Protein 4PTX (pdb70)

Foldseek 3Di:
DFDDLQFQEAFEDECLWAAACQCHQNFAAWLQQVQLCDPPLAVVSFGSNCWLNCLVCVLVLLVLCLVLPGQAYEYEQAQRLQVVLLDDDGRVVSVVSVVVNLVSCVVSNYAYEYEHDPQGHRVNCVVVVALLDLVSLVSLLVSLLVVCVVCQVRHAHYAHEAALLCNLCCDACCQSFPPRHNNNLSSVSSSLSSLLSRLSNVVSNVVVPGHHFYEHEHEAAQEAFPDPDPLSVQLRVLVNLSRPQQLLCLQFPLDRDPVNQVLCCVPPNDHDDDPCSSVSSHPDGAEYEYAYEAHWYKGAAQPDDSSNIDTDQPVVADDAPVSGGQDLLRLLVVLVCCCVPGDVHEYEHQEYFGWHQWDQDPPFETAPVVRLVSVVSNVVSVVVSVVVPRRYRHYHYPHCWQTQPGSHGSRTGTHCWYFPPVPVRDIGGYVSSVVSSVCSVRSHD/DFDDPQFQAAAEDECLWAAACQCPLQFAHWLQNVQLPDPPQAPPSFGSNCKLNCLPCVLVLLVLVVVLPGQAYEYEQAQRLQVNLLADDGRVVRVVSVVVNLVSCVVSNYAYAYEHDDQGHRVNCVVVVALLDLVSLVSLLVSLLVVCVVCFVSHAHYAHEAALLCNLCCDACVQSFPPRHNNNLSSVSSSLSSLLSLLSNVVSNVVVPGHHFYEHEHEAAQEAFQDPDVQSVQLRVLVNLSRPQQLLCLQQPLDRDPPNQVLCCVVPNDHDDDPCSSVSSHPDGAEYEYAYEAHWYKGAAPDPDSSSIDTDQPPVADDAPVSGHQDLLRLLVVLLVCCPPGHVHEYEHQEYFGWHDWDQDPVQETAPVVRLVSVQSNVVSVVVNVVVPRNYRYYHYPHCWQTQPGNHGSRTTGHCWYFPPVPVRDIGGYVSSVVSSVCSVRVHD

Structure (mmCIF, N/CA/C/O backbone):
data_4PTX
#
_entry.id   4PTX
#
_cell.length_a   89.446
_cell.length_b   97.878
_cell.length_c   109.875
_cell.angle_alpha   90.00
_cell.angle_beta   90.00
_cell.angle_gamma   90.00
#
_symmetry.space_group_name_H-M   'P 21 21 21'
#
loop_
_entity.id
_entity.type
_entity.pdbx_description
1 polymer 'Glycoside hydrolase family 1'
2 non-polymer beta-D-glucopyranose
3 non-polymer 'CACODYLATE ION'
4 water water
#
loop_
_atom_site.group_PDB
_atom_site.id
_atom_site.type_symbol
_atom_site.label_atom_id
_atom_site.label_alt_id
_atom_site.label_comp_id
_atom_site.label_asym_id
_atom_site.label_entity_id
_atom_site.label_seq_id
_atom_site.pdbx_PDB_ins_code
_atom_site.Cartn_x
_atom_site.Cartn_y
_atom_site.Cartn_z
_atom_site.occupancy
_atom_site.B_iso_or_equiv
_atom_site.auth_seq_id
_atom_site.auth_comp_id
_atom_site.auth_asym_id
_atom_site.auth_atom_id
_atom_site.pdbx_PDB_model_num
ATOM 1 N N . ILE A 1 5 ? -14.152 133.352 10.591 1.00 44.70 4 ILE A N 1
ATOM 2 C CA . ILE A 1 5 ? -13.524 132.035 10.647 1.00 41.27 4 ILE A CA 1
ATOM 3 C C . ILE A 1 5 ? -14.134 131.193 11.770 1.00 40.21 4 ILE A C 1
ATOM 4 O O . ILE A 1 5 ? -13.766 131.322 12.942 1.00 41.96 4 ILE A O 1
ATOM 9 N N . ILE A 1 6 ? -15.085 130.342 11.396 1.00 33.29 5 ILE A N 1
ATOM 10 C CA . ILE A 1 6 ? -15.799 129.504 12.351 1.00 29.74 5 ILE A CA 1
ATOM 11 C C . ILE A 1 6 ? -15.851 128.063 11.848 1.00 32.29 5 ILE A C 1
ATOM 12 O O . ILE A 1 6 ? -16.204 127.808 10.696 1.00 35.09 5 ILE A O 1
ATOM 17 N N . PHE A 1 7 ? -15.469 127.127 12.712 1.00 23.16 6 PHE A N 1
ATOM 18 C CA . PHE A 1 7 ? -15.460 125.702 12.379 1.00 23.32 6 PHE A CA 1
ATOM 19 C C . PHE A 1 7 ? -16.760 125.040 12.819 1.00 26.01 6 PHE A C 1
ATOM 20 O O . PHE A 1 7 ? -17.435 125.552 13.699 1.00 22.33 6 PHE A O 1
ATOM 28 N N . PRO A 1 8 ? -17.113 123.899 12.208 1.00 24.83 7 PRO A N 1
ATOM 29 C CA . PRO A 1 8 ? -18.278 123.120 12.648 1.00 32.16 7 PRO A CA 1
ATOM 30 C C . PRO A 1 8 ? -18.210 122.824 14.138 1.00 27.84 7 PRO A C 1
ATOM 31 O O . PRO A 1 8 ? -17.123 122.606 14.649 1.00 25.15 7 PRO A O 1
ATOM 35 N N . GLU A 1 9 ? -19.348 122.832 14.824 1.00 32.34 8 GLU A N 1
ATOM 36 C CA . GLU A 1 9 ? -19.365 122.640 16.272 1.00 40.12 8 GLU A CA 1
ATOM 37 C C . GLU A 1 9 ? -18.876 121.241 16.680 1.00 38.58 8 GLU A C 1
ATOM 38 O O . GLU A 1 9 ? -18.385 121.051 17.795 1.00 38.25 8 GLU A O 1
ATOM 44 N N . ASP A 1 10 ? -18.988 120.276 15.769 1.00 39.72 9 ASP A N 1
ATOM 45 C CA . ASP A 1 10 ? -18.517 118.918 16.034 1.00 37.90 9 ASP A CA 1
ATOM 46 C C . ASP A 1 10 ? -17.113 118.648 15.470 1.00 28.43 9 ASP A C 1
ATOM 47 O O . ASP A 1 10 ? -16.679 117.498 15.416 1.00 24.74 9 ASP A O 1
ATOM 52 N N . PHE A 1 11 ? -16.415 119.701 15.043 1.00 22.33 10 PHE A N 1
ATOM 53 C CA . PHE A 1 11 ? -15.045 119.565 14.536 1.00 20.30 10 PHE A CA 1
ATOM 54 C C . PHE A 1 11 ? -14.112 119.038 15.630 1.00 20.46 10 PHE A C 1
ATOM 55 O O . PHE A 1 11 ? -14.164 119.506 16.769 1.00 21.39 10 PHE A O 1
ATOM 63 N N . ILE A 1 12 ? -13.252 118.079 15.289 1.00 13.58 11 ILE A N 1
ATOM 64 C CA . ILE A 1 12 ? -12.486 117.378 16.322 1.00 15.35 11 ILE A CA 1
ATOM 65 C C . ILE A 1 12 ? -11.129 118.030 16.607 1.00 15.81 11 ILE A C 1
ATOM 66 O O . ILE A 1 12 ? -10.098 117.708 15.984 1.00 20.24 11 ILE A O 1
ATOM 71 N N . TRP A 1 13 ? -11.159 118.969 17.548 1.00 16.49 12 TRP A N 1
ATOM 72 C CA . TRP A 1 13 ? -9.976 119.647 18.021 1.00 15.24 12 TRP A CA 1
ATOM 73 C C . TRP A 1 13 ? -9.276 118.747 19.019 1.00 14.61 12 TRP A C 1
ATOM 74 O O . TRP A 1 13 ? -9.893 118.301 19.999 1.00 16.69 12 TRP A O 1
ATOM 85 N N . GLY A 1 14 ? -7.999 118.489 18.794 1.00 15.58 13 GLY A N 1
ATOM 86 C CA . GLY A 1 14 ? -7.269 117.662 19.735 1.00 16.89 13 GLY A CA 1
ATOM 87 C C . GLY A 1 14 ? -5.838 118.075 19.988 1.00 16.35 13 GLY A C 1
ATOM 88 O O . GLY A 1 14 ? -5.382 119.151 19.563 1.00 14.40 13 GLY A O 1
ATOM 89 N N . ALA A 1 15 ? -5.133 117.204 20.706 1.00 12.51 14 ALA A N 1
ATOM 90 C CA . ALA A 1 15 ? -3.701 117.342 20.922 1.00 11.74 14 ALA A CA 1
ATOM 91 C C . ALA A 1 15 ? -3.061 115.960 20.850 1.00 12.96 14 ALA A C 1
ATOM 92 O O . ALA A 1 15 ? -3.720 114.950 21.102 1.00 13.68 14 ALA A O 1
ATOM 94 N N . ALA A 1 16 ? -1.777 115.919 20.503 1.00 11.81 15 ALA A N 1
ATOM 95 C CA . ALA A 1 16 ? -1.092 114.654 20.246 1.00 12.25 15 ALA A CA 1
ATOM 96 C C . ALA A 1 16 ? 0.204 114.522 21.040 1.00 8.61 15 ALA A C 1
ATOM 97 O O . ALA A 1 16 ? 0.865 115.505 21.356 1.00 13.51 15 ALA A O 1
ATOM 99 N N . THR A 1 17 ? 0.540 113.275 21.351 1.00 10.37 16 THR A N 1
ATOM 100 C CA . THR A 1 17 ? 1.795 112.885 21.995 1.00 7.46 16 THR A CA 1
ATOM 101 C C . THR A 1 17 ? 2.225 111.551 21.391 1.00 8.68 16 THR A C 1
ATOM 102 O O . THR A 1 17 ? 1.495 110.997 20.567 1.00 13.39 16 THR A O 1
ATOM 106 N N . SER A 1 18 ? 3.373 111.022 21.824 1.00 10.07 17 SER A N 1
ATOM 107 C CA . SER A 1 18 ? 3.740 109.624 21.547 1.00 8.22 17 SER A CA 1
ATOM 108 C C . SER A 1 18 ? 4.332 108.996 22.805 1.00 15.22 17 SER A C 1
ATOM 109 O O . SER A 1 18 ? 4.777 109.716 23.713 1.00 13.52 17 SER A O 1
ATOM 112 N N . SER A 1 19 ? 4.326 107.662 22.856 1.00 12.59 18 SER A N 1
ATOM 113 C CA . SER A 1 19 ? 4.711 106.916 24.063 1.00 15.11 18 SER A CA 1
ATOM 114 C C . SER A 1 19 ? 6.143 107.197 24.516 1.00 15.45 18 SER A C 1
ATOM 115 O O . SER A 1 19 ? 6.368 107.580 25.664 1.00 13.00 18 SER A O 1
ATOM 118 N N . TYR A 1 20 ? 7.123 107.015 23.636 1.00 11.85 19 TYR A N 1
ATOM 119 C CA . TYR A 1 20 ? 8.503 107.191 24.087 1.00 10.95 19 TYR A CA 1
ATOM 120 C C . TYR A 1 20 ? 8.762 108.637 24.474 1.00 14.96 19 TYR A C 1
ATOM 121 O O . TYR A 1 20 ? 9.621 108.914 25.312 1.00 11.82 19 TYR A O 1
ATOM 130 N N . GLN A 1 21 ? 8.042 109.572 23.860 1.00 13.24 20 GLN A N 1
ATOM 131 C CA . GLN A 1 21 ? 8.364 110.972 24.103 1.00 11.22 20 GLN A CA 1
ATOM 132 C C . GLN A 1 21 ? 7.838 111.496 25.450 1.00 7.16 20 GLN A C 1
ATOM 133 O O . GLN A 1 21 ? 8.374 112.480 25.962 1.00 13.32 20 GLN A O 1
ATOM 139 N N . ILE A 1 22 ? 6.824 110.843 26.027 1.00 9.97 21 ILE A N 1
ATOM 140 C CA . ILE A 1 22 ? 6.247 111.352 27.283 1.00 13.07 21 ILE A CA 1
ATOM 141 C C . ILE A 1 22 ? 6.187 110.378 28.482 1.00 13.67 21 ILE A C 1
ATOM 142 O O . ILE A 1 22 ? 6.126 110.833 29.633 1.00 9.31 21 ILE A O 1
ATOM 147 N N . GLU A 1 23 ? 6.210 109.071 28.240 1.00 11.73 22 GLU A N 1
ATOM 148 C CA . GLU A 1 23 ? 5.819 108.125 29.307 1.00 10.20 22 GLU A CA 1
ATOM 149 C C . GLU A 1 23 ? 6.809 107.956 30.445 1.00 14.51 22 GLU A C 1
ATOM 150 O O . GLU A 1 23 ? 6.402 107.845 31.598 1.00 13.49 22 GLU A O 1
ATOM 156 N N . GLY A 1 24 ? 8.095 107.877 30.120 1.00 16.91 23 GLY A N 1
ATOM 157 C CA . GLY A 1 24 ? 9.085 107.502 31.124 1.00 12.45 23 GLY A CA 1
ATOM 158 C C . GLY A 1 24 ? 8.879 106.048 31.497 1.00 17.14 23 GLY A C 1
ATOM 159 O O . GLY A 1 24 ? 8.442 105.251 30.657 1.00 13.40 23 GLY A O 1
ATOM 160 N N . ALA A 1 25 ? 9.179 105.699 32.749 1.00 13.94 24 ALA A N 1
ATOM 161 C CA . ALA A 1 25 ? 8.982 104.330 33.219 1.00 14.08 24 ALA A CA 1
ATOM 162 C C . ALA A 1 25 ? 9.578 103.312 32.248 1.00 13.63 24 ALA A C 1
ATOM 163 O O . ALA A 1 25 ? 8.941 102.311 31.932 1.00 15.24 24 ALA A O 1
ATOM 165 N N . PHE A 1 26 ? 10.790 103.578 31.770 1.00 15.86 25 PHE A N 1
ATOM 166 C CA . PHE A 1 26 ? 11.338 102.852 30.623 1.00 11.65 25 PHE A CA 1
ATOM 167 C C . PHE A 1 26 ? 11.625 101.370 30.898 1.00 18.44 25 PHE A C 1
ATOM 168 O O . PHE A 1 26 ? 11.682 100.574 29.972 1.00 15.95 25 PHE A O 1
ATOM 176 N N . ASN A 1 27 ? 11.826 100.992 32.157 1.00 14.63 26 ASN A N 1
ATOM 177 C CA . ASN A 1 27 ? 12.070 99.586 32.453 1.00 21.18 26 ASN A CA 1
ATOM 178 C C . ASN A 1 27 ? 11.212 99.095 33.611 1.00 17.85 26 ASN A C 1
ATOM 179 O O . ASN A 1 27 ? 11.552 98.132 34.293 1.00 22.95 26 ASN A O 1
ATOM 184 N N . GLU A 1 28 ? 10.068 99.738 33.781 1.00 21.49 27 GLU A N 1
ATOM 185 C CA . GLU A 1 28 ? 9.185 99.468 34.905 1.00 22.57 27 GLU A CA 1
ATOM 186 C C . GLU A 1 28 ? 8.080 98.447 34.578 1.00 20.64 27 GLU A C 1
ATOM 187 O O . GLU A 1 28 ? 7.628 98.372 33.436 1.00 17.77 27 GLU A O 1
ATOM 193 N N . ASP A 1 29 ? 7.672 97.652 35.579 1.00 12.12 28 ASP A N 1
ATOM 194 C CA . ASP A 1 29 ? 6.503 96.780 35.460 1.00 12.28 28 ASP A CA 1
ATOM 195 C C . ASP A 1 29 ? 6.585 95.807 34.280 1.00 17.15 28 ASP A C 1
ATOM 196 O O . ASP A 1 29 ? 5.584 95.520 33.620 1.00 23.63 28 ASP A O 1
ATOM 201 N N . GLY A 1 30 ? 7.785 95.309 34.025 1.00 16.01 29 GLY A N 1
ATOM 202 C CA . GLY A 1 30 ? 7.977 94.249 33.055 1.00 22.79 29 GLY A CA 1
ATOM 203 C C . GLY A 1 30 ? 8.114 94.720 31.627 1.00 21.86 29 GLY A C 1
ATOM 204 O O . GLY A 1 30 ? 8.152 93.893 30.714 1.00 17.12 29 GLY A O 1
ATOM 205 N N . LYS A 1 31 ? 8.197 96.035 31.413 1.00 16.01 30 LYS A N 1
ATOM 206 C CA . LYS A 1 31 ? 8.373 96.548 30.039 1.00 13.44 30 LYS A CA 1
ATOM 207 C C . LYS A 1 31 ? 9.693 96.083 29.430 1.00 13.70 30 LYS A C 1
ATOM 208 O O . LYS A 1 31 ? 10.717 96.073 30.109 1.00 16.62 30 LYS A O 1
ATOM 214 N N . GLY A 1 32 ? 9.666 95.685 28.155 1.00 16.67 31 GLY A N 1
ATOM 215 C CA . GLY A 1 32 ? 10.877 95.289 27.453 1.00 15.90 31 GLY A CA 1
ATOM 216 C C . GLY A 1 32 ? 11.619 96.469 26.833 1.00 17.94 31 GLY A C 1
ATOM 217 O O . GLY A 1 32 ? 11.023 97.511 26.596 1.00 15.40 31 GLY A O 1
ATOM 218 N N . GLU A 1 33 ? 12.918 96.301 26.569 1.00 15.14 32 GLU A N 1
ATOM 219 C CA . GLU A 1 33 ? 13.729 97.324 25.893 1.00 14.86 32 GLU A CA 1
ATOM 220 C C . GLU A 1 33 ? 13.209 97.658 24.488 1.00 20.06 32 GLU A C 1
ATOM 221 O O . GLU A 1 33 ? 12.840 96.762 23.728 1.00 19.57 32 GLU A O 1
ATOM 227 N N . SER A 1 34 ? 13.183 98.948 24.148 1.00 17.42 33 SER A N 1
ATOM 228 C CA . SER A 1 34 ? 12.867 99.371 22.780 1.00 11.62 33 SER A CA 1
ATOM 229 C C . SER A 1 34 ? 14.117 99.858 22.069 1.00 14.97 33 SER A C 1
ATOM 230 O O . SER A 1 34 ? 15.152 100.097 22.708 1.00 15.51 33 SER A O 1
ATOM 233 N N . ILE A 1 35 ? 14.031 100.019 20.750 1.00 13.17 34 ILE A N 1
ATOM 234 C CA . ILE A 1 35 ? 15.176 100.535 20.017 1.00 13.83 34 ILE A CA 1
ATOM 235 C C . ILE A 1 35 ? 15.507 101.972 20.445 1.00 14.29 34 ILE A C 1
ATOM 236 O O . ILE A 1 35 ? 16.652 102.395 20.323 1.00 11.24 34 ILE A O 1
ATOM 241 N N . TRP A 1 36 ? 14.536 102.710 20.983 1.00 14.35 35 TRP A N 1
ATOM 242 C CA . TRP A 1 36 ? 14.849 104.074 21.417 1.00 12.89 35 TRP A CA 1
ATOM 243 C C . TRP A 1 36 ? 15.483 104.106 22.816 1.00 17.63 35 TRP A C 1
ATOM 244 O O . TRP A 1 36 ? 16.247 105.024 23.119 1.00 18.80 35 TRP A O 1
ATOM 255 N N . ASP A 1 37 ? 15.195 103.104 23.653 1.00 14.74 36 ASP A N 1
ATOM 256 C CA . ASP A 1 37 ? 15.968 102.923 24.892 1.00 14.35 36 ASP A CA 1
ATOM 257 C C . ASP A 1 37 ? 17.430 102.704 24.526 1.00 15.34 36 ASP A C 1
ATOM 258 O O . ASP A 1 37 ? 18.343 103.305 25.093 1.00 20.19 36 ASP A O 1
ATOM 263 N N . ARG A 1 38 ? 17.648 101.834 23.553 1.00 12.82 37 ARG A N 1
ATOM 264 C CA . ARG A 1 38 ? 19.007 101.439 23.199 1.00 16.63 37 ARG A CA 1
ATOM 265 C C . ARG A 1 38 ? 19.773 102.603 22.581 1.00 21.81 37 ARG A C 1
ATOM 266 O O . ARG A 1 38 ? 20.914 102.887 22.951 1.00 18.46 37 ARG A O 1
ATOM 274 N N . PHE A 1 39 ? 19.125 103.262 21.627 1.00 23.46 38 PHE A N 1
ATOM 275 C CA . PHE A 1 39 ? 19.692 104.396 20.904 1.00 19.54 38 PHE A CA 1
ATOM 276 C C . PHE A 1 39 ? 20.051 105.541 21.853 1.00 19.24 38 PHE A C 1
ATOM 277 O O . PHE A 1 39 ? 21.166 106.058 21.808 1.00 24.04 38 PHE A O 1
ATOM 285 N N . SER A 1 40 ? 19.115 105.931 22.716 1.00 17.27 39 SER A N 1
ATOM 286 C CA A SER A 1 40 ? 19.326 107.034 23.653 0.24 18.72 39 SER A CA 1
ATOM 287 C CA B SER A 1 40 ? 19.373 107.063 23.608 0.76 20.53 39 SER A CA 1
ATOM 288 C C . SER A 1 40 ? 20.429 106.724 24.663 1.00 19.55 39 SER A C 1
ATOM 289 O O . SER A 1 40 ? 21.110 107.622 25.153 1.00 24.59 39 SER A O 1
ATOM 294 N N . HIS A 1 41 ? 20.596 105.446 24.990 1.00 18.00 40 HIS A N 1
ATOM 295 C CA . HIS A 1 41 ? 21.641 105.056 25.930 1.00 20.54 40 HIS A CA 1
ATOM 296 C C . HIS A 1 41 ? 22.997 104.890 25.240 1.00 25.56 40 HIS A C 1
ATOM 297 O O . HIS A 1 41 ? 23.992 104.588 25.883 1.00 25.64 40 HIS A O 1
ATOM 304 N N . THR A 1 42 ? 23.029 105.116 23.933 1.00 18.96 41 THR A N 1
ATOM 305 C CA . THR A 1 42 ? 24.276 105.105 23.174 1.00 24.29 41 THR A CA 1
ATOM 306 C C . THR A 1 42 ? 24.907 106.505 23.153 1.00 24.11 41 THR A C 1
ATOM 307 O O . THR A 1 42 ? 24.284 107.465 22.697 1.00 25.81 41 THR A O 1
ATOM 311 N N . PRO A 1 43 ? 26.158 106.627 23.627 1.00 28.38 42 PRO A N 1
ATOM 312 C CA . PRO A 1 43 ? 26.802 107.946 23.686 1.00 27.86 42 PRO A CA 1
ATOM 313 C C . PRO A 1 43 ? 26.859 108.656 22.332 1.00 30.85 42 PRO A C 1
ATOM 314 O O . PRO A 1 43 ? 27.121 108.016 21.312 1.00 30.90 42 PRO A O 1
ATOM 318 N N . GLY A 1 44 ? 26.579 109.959 22.335 1.00 24.24 43 GLY A N 1
ATOM 319 C CA . GLY A 1 44 ? 26.691 110.782 21.139 1.00 22.08 43 GLY A CA 1
ATOM 320 C C . GLY A 1 44 ? 25.519 110.792 20.167 1.00 30.98 43 GLY A C 1
ATOM 321 O O . GLY A 1 44 ? 25.587 111.466 19.135 1.00 26.68 43 GLY A O 1
ATOM 322 N N . LYS A 1 45 ? 24.448 110.060 20.472 1.00 27.03 44 LYS A N 1
ATOM 323 C CA . LYS A 1 45 ? 23.285 110.016 19.579 1.00 20.81 44 LYS A CA 1
ATOM 324 C C . LYS A 1 45 ? 22.266 111.123 19.892 1.00 23.03 44 LYS A C 1
ATOM 325 O O . LYS A 1 45 ? 21.558 111.597 18.996 1.00 23.50 44 LYS A O 1
ATOM 331 N N . ILE A 1 46 ? 22.200 111.545 21.155 1.00 21.57 45 ILE A N 1
ATOM 332 C CA . ILE A 1 46 ? 21.216 112.549 21.577 1.00 22.18 45 ILE A CA 1
ATOM 333 C C . ILE A 1 46 ? 21.873 113.817 22.136 1.00 28.68 45 ILE A C 1
ATOM 334 O O . ILE A 1 46 ? 22.853 113.735 22.892 1.00 23.14 45 ILE A O 1
ATOM 339 N N . GLU A 1 47 ? 21.324 114.979 21.772 1.00 21.33 46 GLU A N 1
ATOM 340 C CA . GLU A 1 47 ? 21.803 116.254 22.291 1.00 22.63 46 GLU A CA 1
ATOM 341 C C . GLU A 1 47 ? 21.802 116.234 23.823 1.00 27.45 46 GLU A C 1
ATOM 342 O O . GLU A 1 47 ? 20.805 115.857 24.450 1.00 25.33 46 GLU A O 1
ATOM 348 N N . ASN A 1 48 ? 22.948 116.591 24.404 1.00 23.34 47 ASN A N 1
ATOM 349 C CA . ASN A 1 48 ? 23.122 116.704 25.851 1.00 28.25 47 ASN A CA 1
ATOM 350 C C . ASN A 1 48 ? 23.011 115.375 26.588 1.00 28.88 47 ASN A C 1
ATOM 351 O O . ASN A 1 48 ? 22.912 115.345 27.813 1.00 27.86 47 ASN A O 1
ATOM 356 N N . GLY A 1 49 ? 23.031 114.282 25.835 1.00 20.43 48 GLY A N 1
ATOM 357 C CA . GLY A 1 49 ? 22.912 112.952 26.403 1.00 26.83 48 GLY A CA 1
ATOM 358 C C . GLY A 1 49 ? 21.561 112.687 27.051 1.00 24.64 48 GLY A C 1
ATOM 359 O O . GLY A 1 49 ? 21.453 111.859 27.958 1.00 25.56 48 GLY A O 1
ATOM 360 N N . ASP A 1 50 ? 20.531 113.394 26.593 1.00 24.83 49 ASP A N 1
ATOM 361 C CA . ASP A 1 50 ? 19.178 113.190 27.106 1.00 19.88 49 ASP A CA 1
ATOM 362 C C . ASP A 1 50 ? 18.680 111.783 26.770 1.00 22.94 49 ASP A C 1
ATOM 363 O O . ASP A 1 50 ? 19.067 111.195 25.764 1.00 17.14 49 ASP A O 1
ATOM 368 N N . THR A 1 51 ? 17.818 111.240 27.617 1.00 17.37 50 THR A N 1
ATOM 369 C CA . THR A 1 51 ? 17.157 109.968 27.313 1.00 17.94 50 THR A CA 1
ATOM 370 C C . THR A 1 51 ? 15.670 110.114 27.611 1.00 20.43 50 THR A C 1
ATOM 371 O O . THR A 1 51 ? 15.260 111.076 28.261 1.00 18.96 50 THR A O 1
ATOM 375 N N . GLY A 1 52 ? 14.874 109.147 27.167 1.00 20.06 51 GLY A N 1
ATOM 376 C CA . GLY A 1 52 ? 13.468 109.091 27.532 1.00 17.52 51 GLY A CA 1
ATOM 377 C C . GLY A 1 52 ? 13.173 108.283 28.797 1.00 14.98 51 GLY A C 1
ATOM 378 O O . GLY A 1 52 ? 12.019 107.891 29.032 1.00 15.99 51 GLY A O 1
ATOM 379 N N . ASP A 1 53 ? 14.201 108.037 29.612 1.00 12.62 52 ASP A N 1
ATOM 380 C CA . ASP A 1 53 ? 14.055 107.199 30.822 1.00 15.65 52 ASP A CA 1
ATOM 381 C C . ASP A 1 53 ? 12.892 107.645 31.705 1.00 18.09 52 ASP A C 1
ATOM 382 O O . ASP A 1 53 ? 12.110 106.814 32.175 1.00 15.69 52 ASP A O 1
ATOM 387 N N . ILE A 1 54 ? 12.791 108.956 31.934 1.00 13.58 53 ILE A N 1
ATOM 388 C CA . ILE A 1 54 ? 11.722 109.536 32.741 1.00 13.51 53 ILE A CA 1
ATOM 389 C C . ILE A 1 54 ? 10.814 110.443 31.892 1.00 12.14 53 ILE A C 1
ATOM 390 O O . ILE A 1 54 ? 9.583 110.352 31.961 1.00 13.11 53 ILE A O 1
ATOM 395 N N . ALA A 1 55 ? 11.416 111.299 31.069 1.00 13.00 54 ALA A N 1
ATOM 396 C CA . ALA A 1 55 ? 10.648 112.245 30.235 1.00 14.85 54 ALA A CA 1
ATOM 397 C C . ALA A 1 55 ? 9.613 113.025 31.062 1.00 17.93 54 ALA A C 1
ATOM 398 O O . ALA A 1 55 ? 9.968 113.643 32.056 1.00 17.41 54 ALA A O 1
ATOM 400 N N . CYS A 1 56 ? 8.342 112.989 30.666 1.00 10.99 55 CYS A N 1
ATOM 401 C CA . CYS A 1 56 ? 7.297 113.698 31.419 1.00 13.49 55 CYS A CA 1
ATOM 402 C C . CYS A 1 56 ? 6.693 112.859 32.529 1.00 15.88 55 CYS A C 1
ATOM 403 O O . CYS A 1 56 ? 5.829 113.352 33.269 1.00 13.04 55 CYS A O 1
ATOM 406 N N . ASP A 1 57 ? 7.113 111.595 32.612 1.00 13.69 56 ASP A N 1
ATOM 407 C CA . ASP A 1 57 ? 6.613 110.665 33.626 1.00 13.01 56 ASP A CA 1
ATOM 408 C C . ASP A 1 57 ? 5.093 110.535 33.520 1.00 17.15 56 ASP A C 1
ATOM 409 O O . ASP A 1 57 ? 4.393 110.364 34.517 1.00 15.42 56 ASP A O 1
ATOM 414 N N . HIS A 1 58 ? 4.590 110.602 32.288 1.00 15.52 57 HIS A N 1
ATOM 415 C CA . HIS A 1 58 ? 3.161 110.439 32.007 1.00 13.66 57 HIS A CA 1
ATOM 416 C C . HIS A 1 58 ? 2.641 109.065 32.454 1.00 16.68 57 HIS A C 1
ATOM 417 O O . HIS A 1 58 ? 1.466 108.914 32.792 1.00 17.51 57 HIS A O 1
ATOM 424 N N . TYR A 1 59 ? 3.520 108.071 32.499 1.00 12.02 58 TYR A N 1
ATOM 425 C CA . TYR A 1 59 ? 3.107 106.740 32.951 1.00 13.01 58 TYR A CA 1
ATOM 426 C C . TYR A 1 59 ? 2.535 106.805 34.382 1.00 14.68 58 TYR A C 1
ATOM 427 O O . TYR A 1 59 ? 1.580 106.107 34.705 1.00 15.67 58 TYR A O 1
ATOM 436 N N . HIS A 1 60 ? 3.096 107.671 35.218 1.00 13.06 59 HIS A N 1
ATOM 437 C CA . HIS A 1 60 ? 2.591 107.819 36.601 1.00 12.39 59 HIS A CA 1
ATOM 438 C C . HIS A 1 60 ? 1.658 109.018 36.759 1.00 12.94 59 HIS A C 1
ATOM 439 O O . HIS A 1 60 ? 0.774 109.027 37.631 1.00 13.51 59 HIS A O 1
ATOM 446 N N . LEU A 1 61 ? 1.835 110.018 35.899 1.00 14.63 60 LEU A N 1
ATOM 447 C CA . LEU A 1 61 ? 1.113 111.284 36.029 1.00 15.71 60 LEU A CA 1
ATOM 448 C C . LEU A 1 61 ? -0.094 111.436 35.103 1.00 16.66 60 LEU A C 1
ATOM 449 O O . LEU A 1 61 ? -0.663 112.528 35.029 1.00 16.59 60 LEU A O 1
ATOM 454 N N . TYR A 1 62 ? -0.485 110.372 34.397 1.00 10.36 61 TYR A N 1
ATOM 455 C CA . TYR A 1 62 ? -1.509 110.508 33.338 1.00 12.69 61 TYR A CA 1
ATOM 456 C C . TYR A 1 62 ? -2.859 111.055 33.825 1.00 18.51 61 TYR A C 1
ATOM 457 O O . TYR A 1 62 ? -3.569 111.730 33.066 1.00 19.19 61 TYR A O 1
ATOM 466 N N . ARG A 1 63 ? -3.236 110.766 35.072 1.00 17.04 62 ARG A N 1
ATOM 467 C CA . ARG A 1 63 ? -4.491 111.314 35.595 1.00 10.59 62 ARG A CA 1
ATOM 468 C C . ARG A 1 63 ? -4.446 112.843 35.712 1.00 13.98 62 ARG A C 1
ATOM 469 O O . ARG A 1 63 ? -5.434 113.519 35.424 1.00 20.00 62 ARG A O 1
ATOM 477 N N . GLU A 1 64 ? -3.317 113.385 36.172 1.00 13.34 63 GLU A N 1
ATOM 478 C CA . GLU A 1 64 ? -3.144 114.832 36.232 1.00 17.53 63 GLU A CA 1
ATOM 479 C C . GLU A 1 64 ? -3.146 115.438 34.835 1.00 16.52 63 GLU A C 1
ATOM 480 O O . GLU A 1 64 ? -3.678 116.525 34.622 1.00 17.94 63 GLU A O 1
ATOM 486 N N . ASP A 1 65 ? -2.554 114.720 33.882 1.00 14.66 64 ASP A N 1
ATOM 487 C CA . ASP A 1 65 ? -2.504 115.205 32.503 1.00 15.42 64 ASP A CA 1
ATOM 488 C C . ASP A 1 65 ? -3.903 115.251 31.874 1.00 19.76 64 ASP A C 1
ATOM 489 O O . ASP A 1 65 ? -4.229 116.177 31.124 1.00 16.06 64 ASP A O 1
ATOM 494 N N . ILE A 1 66 ? -4.737 114.266 32.186 1.00 19.70 65 ILE A N 1
ATOM 495 C CA . ILE A 1 66 ? -6.112 114.274 31.688 1.00 13.47 65 ILE A CA 1
ATOM 496 C C . ILE A 1 66 ? -6.915 115.449 32.272 1.00 18.96 65 ILE A C 1
ATOM 497 O O . ILE A 1 66 ? -7.763 116.033 31.584 1.00 16.05 65 ILE A O 1
ATOM 502 N N . GLU A 1 67 ? -6.620 115.839 33.508 1.00 17.79 66 GLU A N 1
ATOM 503 C CA . GLU A 1 67 ? -7.241 117.042 34.076 1.00 18.60 66 GLU A CA 1
ATOM 504 C C . GLU A 1 67 ? -6.898 118.287 33.270 1.00 14.59 66 GLU A C 1
ATOM 505 O O . GLU A 1 67 ? -7.752 119.158 33.078 1.00 13.93 66 GLU A O 1
ATOM 511 N N . LEU A 1 68 ? -5.650 118.378 32.808 1.00 15.73 67 LEU A N 1
ATOM 512 C CA . LEU A 1 68 ? -5.222 119.517 31.985 1.00 14.79 67 LEU A CA 1
ATOM 513 C C . LEU A 1 68 ? -5.866 119.498 30.602 1.00 16.17 67 LEU A C 1
ATOM 514 O O . LEU A 1 68 ? -6.191 120.543 30.055 1.00 18.69 67 LEU A O 1
ATOM 519 N N . MET A 1 69 ? -6.028 118.307 30.037 1.00 14.59 68 MET A N 1
ATOM 520 C CA . MET A 1 69 ? -6.782 118.159 28.791 1.00 15.95 68 MET A CA 1
ATOM 521 C C . MET A 1 69 ? -8.188 118.709 28.927 1.00 22.71 68 MET A C 1
ATOM 522 O O . MET A 1 69 ? -8.692 119.379 28.025 1.00 18.38 68 MET A O 1
ATOM 527 N N . LYS A 1 70 ? -8.827 118.396 30.052 1.00 16.22 69 LYS A N 1
ATOM 528 C CA . LYS A 1 70 ? -10.181 118.873 30.326 1.00 16.63 69 LYS A CA 1
ATOM 529 C C . LYS A 1 70 ? -10.192 120.394 30.440 1.00 16.96 69 LYS A C 1
ATOM 530 O O . LYS A 1 70 ? -11.091 121.040 29.925 1.00 20.41 69 LYS A O 1
ATOM 536 N N . GLU A 1 71 ? -9.177 120.964 31.086 1.00 15.09 70 GLU A N 1
ATOM 537 C CA . GLU A 1 71 ? -9.096 122.421 31.202 1.00 18.68 70 GLU A CA 1
ATOM 538 C C . GLU A 1 71 ? -9.022 123.073 29.811 1.00 24.07 70 GLU A C 1
ATOM 539 O O . GLU A 1 71 ? -9.704 124.064 29.552 1.00 21.51 70 GLU A O 1
ATOM 545 N N . ILE A 1 72 ? -8.226 122.505 28.908 1.00 14.84 71 ILE A N 1
ATOM 546 C CA . ILE A 1 72 ? -8.132 123.070 27.559 1.00 17.74 71 ILE A CA 1
ATOM 547 C C . ILE A 1 72 ? -9.420 122.768 26.796 1.00 20.02 71 ILE A C 1
ATOM 548 O O . ILE A 1 72 ? -9.912 123.597 26.036 1.00 18.50 71 ILE A O 1
ATOM 553 N N . GLY A 1 73 ? -9.982 121.589 27.028 1.00 20.72 72 GLY A N 1
ATOM 554 C CA . GLY A 1 73 ? -11.253 121.223 26.428 1.00 22.78 72 GLY A CA 1
ATOM 555 C C . GLY A 1 73 ? -11.113 120.544 25.081 1.00 24.25 72 GLY A C 1
ATOM 556 O O . GLY A 1 73 ? -12.040 120.591 24.262 1.00 18.02 72 GLY A O 1
ATOM 557 N N . ILE A 1 74 ? -9.970 119.900 24.852 1.00 18.86 73 ILE A N 1
ATOM 558 C CA . ILE A 1 74 ? -9.768 119.166 23.616 1.00 16.88 73 ILE A CA 1
ATOM 559 C C . ILE A 1 74 ? -10.828 118.071 23.519 1.00 17.47 73 ILE A C 1
ATOM 560 O O . ILE A 1 74 ? -11.205 117.483 24.516 1.00 18.62 73 ILE A O 1
ATOM 565 N N . ARG A 1 75 ? -11.311 117.803 22.312 1.00 17.49 74 ARG A N 1
ATOM 566 C CA . ARG A 1 75 ? -12.343 116.794 22.127 1.00 17.89 74 ARG A CA 1
ATOM 567 C C . ARG A 1 75 ? -11.783 115.390 21.901 1.00 18.68 74 ARG A C 1
ATOM 568 O O . ARG A 1 75 ? -12.476 114.383 22.091 1.00 16.26 74 ARG A O 1
ATOM 576 N N . SER A 1 76 ? -10.522 115.325 21.502 1.00 14.45 75 SER A N 1
ATOM 577 C CA . SER A 1 76 ? -9.877 114.056 21.204 1.00 14.02 75 SER A CA 1
ATOM 578 C C . SER A 1 76 ? -8.411 114.152 21.582 1.00 20.09 75 SER A C 1
ATOM 579 O O . SER A 1 76 ? -7.812 115.223 21.494 1.00 16.79 75 SER A O 1
ATOM 582 N N . TYR A 1 77 ? -7.850 113.034 22.018 1.00 18.18 76 TYR A N 1
ATOM 583 C CA . TYR A 1 77 ? -6.444 112.947 22.404 1.00 9.76 76 TYR A CA 1
ATOM 584 C C . TYR A 1 77 ? -5.792 111.830 21.587 1.00 13.64 76 TYR A C 1
ATOM 585 O O . TYR A 1 77 ? -6.218 110.669 21.664 1.00 13.46 76 TYR A O 1
ATOM 594 N N . ARG A 1 78 ? -4.796 112.192 20.776 1.00 13.13 77 ARG A N 1
ATOM 595 C CA . ARG A 1 78 ? -4.033 111.217 19.979 1.00 11.84 77 ARG A CA 1
ATOM 596 C C . ARG A 1 78 ? -2.770 110.812 20.725 1.00 13.16 77 ARG A C 1
ATOM 597 O O . ARG A 1 78 ? -1.962 111.672 21.071 1.00 13.25 77 ARG A O 1
ATOM 605 N N . PHE A 1 79 ? -2.615 109.513 20.999 1.00 12.02 78 PHE A N 1
ATOM 606 C CA . PHE A 1 79 ? -1.453 109.018 21.736 1.00 16.42 78 PHE A CA 1
ATOM 607 C C . PHE A 1 79 ? -1.005 107.729 21.075 1.00 14.11 78 PHE A C 1
ATOM 608 O O . PHE A 1 79 ? -1.758 107.157 20.287 1.00 13.23 78 PHE A O 1
ATOM 616 N N . SER A 1 80 ? 0.208 107.263 21.370 1.00 10.95 79 SER A N 1
ATOM 617 C CA . SER A 1 80 ? 0.627 105.976 20.832 1.00 10.70 79 SER A CA 1
ATOM 618 C C . SER A 1 80 ? 0.805 104.969 21.959 1.00 16.25 79 SER A C 1
ATOM 619 O O . SER A 1 80 ? 0.981 105.333 23.132 1.00 13.17 79 SER A O 1
ATOM 622 N N . THR A 1 81 ? 0.709 103.693 21.604 1.00 15.70 80 THR A N 1
ATOM 623 C CA . THR A 1 81 ? 0.897 102.623 22.576 1.00 16.67 80 THR A CA 1
ATOM 624 C C . THR A 1 81 ? 2.269 101.957 22.341 1.00 11.09 80 THR A C 1
ATOM 625 O O . THR A 1 81 ? 2.691 101.721 21.199 1.00 14.77 80 THR A O 1
ATOM 629 N N . SER A 1 82 ? 2.986 101.709 23.428 1.00 11.47 81 SER A N 1
ATOM 630 C CA . SER A 1 82 ? 4.306 101.114 23.363 1.00 7.74 81 SER A CA 1
ATOM 631 C C . SER A 1 82 ? 4.215 99.617 23.144 1.00 14.92 81 SER A C 1
ATOM 632 O O . SER A 1 82 ? 3.858 98.877 24.058 1.00 16.02 81 SER A O 1
ATOM 635 N N . TRP A 1 83 ? 4.545 99.178 21.933 1.00 14.84 82 TRP A N 1
ATOM 636 C CA . TRP A 1 83 ? 4.653 97.762 21.611 1.00 9.56 82 TRP A CA 1
ATOM 637 C C . TRP A 1 83 ? 5.460 96.955 22.683 1.00 11.95 82 TRP A C 1
ATOM 638 O O . TRP A 1 83 ? 4.953 95.956 23.191 1.00 17.86 82 TRP A O 1
ATOM 649 N N . PRO A 1 84 ? 6.687 97.397 23.057 1.00 12.32 83 PRO A N 1
ATOM 650 C CA . PRO A 1 84 ? 7.431 96.572 24.028 1.00 12.20 83 PRO A CA 1
ATOM 651 C C . PRO A 1 84 ? 6.957 96.700 25.500 1.00 10.77 83 PRO A C 1
ATOM 652 O O . PRO A 1 84 ? 7.317 95.866 26.346 1.00 14.58 83 PRO A O 1
ATOM 656 N N . ARG A 1 85 ? 6.136 97.696 25.808 1.00 13.91 84 ARG A N 1
ATOM 657 C CA . ARG A 1 85 ? 5.517 97.734 27.135 1.00 13.37 84 ARG A CA 1
ATOM 658 C C . ARG A 1 85 ? 4.423 96.663 27.231 1.00 18.62 84 ARG A C 1
ATOM 659 O O . ARG A 1 85 ? 4.117 96.157 28.315 1.00 16.55 84 ARG A O 1
ATOM 667 N N . ILE A 1 86 ? 3.851 96.307 26.084 1.00 14.12 85 ILE A N 1
ATOM 668 C CA . ILE A 1 86 ? 2.727 95.372 26.039 1.00 11.94 85 ILE A CA 1
ATOM 669 C C . ILE A 1 86 ? 3.193 93.947 25.713 1.00 17.43 85 ILE A C 1
ATOM 670 O O . ILE A 1 86 ? 2.684 92.968 26.257 1.00 17.05 85 ILE A O 1
ATOM 675 N N . LEU A 1 87 ? 4.163 93.847 24.810 1.00 13.80 86 LEU A N 1
ATOM 676 C CA . LEU A 1 87 ? 4.770 92.581 24.420 1.00 16.32 86 LEU A CA 1
ATOM 677 C C . LEU A 1 87 ? 6.281 92.748 24.473 1.00 19.97 86 LEU A C 1
ATOM 678 O O . LEU A 1 87 ? 6.898 93.112 23.466 1.00 17.17 86 LEU A O 1
ATOM 683 N N . PRO A 1 88 ? 6.889 92.488 25.646 1.00 17.24 87 PRO A N 1
ATOM 684 C CA . PRO A 1 88 ? 8.307 92.819 25.852 1.00 15.18 87 PRO A CA 1
ATOM 685 C C . PRO A 1 88 ? 9.249 92.225 24.802 1.00 19.08 87 PRO A C 1
ATOM 686 O O . PRO A 1 88 ? 10.243 92.866 24.446 1.00 18.99 87 PRO A O 1
ATOM 690 N N . GLU A 1 89 ? 8.933 91.029 24.317 1.00 15.78 88 GLU A N 1
ATOM 691 C CA . GLU A 1 89 ? 9.765 90.383 23.305 1.00 18.03 88 GLU A CA 1
ATOM 692 C C . GLU A 1 89 ? 9.290 90.694 21.886 1.00 20.47 88 GLU A C 1
ATOM 693 O O . GLU A 1 89 ? 9.862 90.200 20.907 1.00 20.27 88 GLU A O 1
ATOM 699 N N . GLY A 1 90 ? 8.234 91.491 21.776 1.00 15.98 89 GLY A N 1
ATOM 700 C CA . GLY A 1 90 ? 7.675 91.839 20.478 1.00 16.39 89 GLY A CA 1
ATOM 701 C C . GLY A 1 90 ? 6.655 90.826 19.996 1.00 17.68 89 GLY A C 1
ATOM 702 O O . GLY A 1 90 ? 5.873 91.096 19.091 1.00 24.06 89 GLY A O 1
ATOM 703 N N . LYS A 1 91 ? 6.665 89.660 20.624 1.00 18.90 90 LYS A N 1
ATOM 704 C CA . LYS A 1 91 ? 5.748 88.563 20.327 1.00 16.07 90 LYS A CA 1
ATOM 705 C C . LYS A 1 91 ? 5.584 87.753 21.605 1.00 16.36 90 LYS A C 1
ATOM 706 O O . LYS A 1 91 ? 6.238 88.039 22.603 1.00 22.33 90 LYS A O 1
ATOM 712 N N . GLY A 1 92 ? 4.733 86.736 21.572 1.00 22.26 91 GLY A N 1
ATOM 713 C CA . GLY A 1 92 ? 4.640 85.817 22.689 1.00 23.02 91 GLY A CA 1
ATOM 714 C C . GLY A 1 92 ? 3.692 86.269 23.785 1.00 20.08 91 GLY A C 1
ATOM 715 O O . GLY A 1 92 ? 2.535 86.604 23.530 1.00 23.00 91 GLY A O 1
ATOM 716 N N . ARG A 1 93 ? 4.207 86.300 25.009 1.00 15.57 92 ARG A N 1
ATOM 717 C CA . ARG A 1 93 ? 3.401 86.512 26.200 1.00 18.45 92 ARG A CA 1
ATOM 718 C C . ARG A 1 93 ? 3.122 87.989 26.507 1.00 17.29 92 ARG A C 1
ATOM 719 O O . ARG A 1 93 ? 4.042 88.803 26.562 1.00 17.60 92 ARG A O 1
ATOM 727 N N . VAL A 1 94 ? 1.853 88.335 26.713 1.00 16.60 93 VAL A N 1
ATOM 728 C CA . VAL A 1 94 ? 1.486 89.717 27.037 1.00 16.01 93 VAL A CA 1
ATOM 729 C C . VAL A 1 94 ? 1.973 90.086 28.438 1.00 17.92 93 VAL A C 1
ATOM 730 O O . VAL A 1 94 ? 1.925 89.270 29.359 1.00 18.30 93 VAL A O 1
ATOM 734 N N . ASN A 1 95 ? 2.470 91.311 28.566 1.00 16.13 94 ASN A N 1
ATOM 735 C CA . ASN A 1 95 ? 2.844 91.888 29.846 1.00 13.71 94 ASN A CA 1
ATOM 736 C C . ASN A 1 95 ? 1.626 92.618 30.404 1.00 15.85 94 ASN A C 1
ATOM 737 O O . ASN A 1 95 ? 1.293 93.720 29.969 1.00 14.40 94 ASN A O 1
ATOM 742 N N . GLN A 1 96 ? 0.948 91.993 31.355 1.00 17.08 95 GLN A N 1
ATOM 743 C CA . GLN A 1 96 ? -0.364 92.462 31.768 1.00 15.75 95 GLN A CA 1
ATOM 744 C C . GLN A 1 96 ? -0.328 93.857 32.388 1.00 15.86 95 GLN A C 1
ATOM 745 O O . GLN A 1 96 ? -1.253 94.642 32.181 1.00 18.41 95 GLN A O 1
ATOM 751 N N . LYS A 1 97 ? 0.719 94.167 33.156 1.00 15.21 96 LYS A N 1
ATOM 752 C CA . LYS A 1 97 ? 0.798 95.473 33.803 1.00 16.11 96 LYS A CA 1
ATOM 753 C C . LYS A 1 97 ? 0.932 96.591 32.768 1.00 17.10 96 LYS A C 1
ATOM 754 O O . LYS A 1 97 ? 0.327 97.653 32.908 1.00 17.69 96 LYS A O 1
ATOM 760 N N . GLY A 1 98 ? 1.729 96.341 31.732 1.00 16.60 97 GLY A N 1
ATOM 761 C CA . GLY A 1 98 ? 1.866 97.279 30.629 1.00 15.64 97 GLY A CA 1
ATOM 762 C C . GLY A 1 98 ? 0.542 97.557 29.938 1.00 16.44 97 GLY A C 1
ATOM 763 O O . GLY A 1 98 ? 0.190 98.708 29.711 1.00 20.78 97 GLY A O 1
ATOM 764 N N . LEU A 1 99 ? -0.186 96.492 29.588 1.00 14.80 98 LEU A N 1
ATOM 765 C CA . LEU A 1 99 ? -1.510 96.617 28.992 1.00 16.15 98 LEU A CA 1
ATOM 766 C C . LEU A 1 99 ? -2.507 97.307 29.945 1.00 20.84 98 LEU A C 1
ATOM 767 O O . LEU A 1 99 ? -3.302 98.133 29.525 1.00 16.39 98 LEU A O 1
ATOM 772 N N . ASP A 1 100 ? -2.444 96.985 31.232 1.00 16.65 99 ASP A N 1
ATOM 773 C CA . ASP A 1 100 ? -3.328 97.628 32.216 1.00 12.21 99 ASP A CA 1
ATOM 774 C C . ASP A 1 100 ? -3.182 99.157 32.231 1.00 18.64 99 ASP A C 1
ATOM 775 O O . ASP A 1 100 ? -4.150 99.872 32.499 1.00 16.26 99 ASP A O 1
ATOM 780 N N . PHE A 1 101 ? -1.971 99.656 31.983 1.00 10.50 100 PHE A N 1
ATOM 781 C CA . PHE A 1 101 ? -1.774 101.106 31.955 1.00 12.95 100 PHE A CA 1
ATOM 782 C C . PHE A 1 101 ? -2.643 101.742 30.868 1.00 10.75 100 PHE A C 1
ATOM 783 O O . PHE A 1 101 ? -3.362 102.708 31.143 1.00 17.56 100 PHE A O 1
ATOM 791 N N . TYR A 1 102 ? -2.599 101.198 29.645 1.00 15.87 101 TYR A N 1
ATOM 792 C CA . TYR A 1 102 ? -3.448 101.748 28.575 1.00 14.59 101 TYR A CA 1
ATOM 793 C C . TYR A 1 102 ? -4.945 101.525 28.831 1.00 13.27 101 TYR A C 1
ATOM 794 O O . TYR A 1 102 ? -5.774 102.349 28.441 1.00 14.37 101 TYR A O 1
ATOM 803 N N . LYS A 1 103 ? -5.307 100.429 29.487 1.00 14.35 102 LYS A N 1
ATOM 804 C CA . LYS A 1 103 ? -6.711 100.259 29.876 1.00 17.54 102 LYS A CA 1
ATOM 805 C C . LYS A 1 103 ? -7.137 101.345 30.871 1.00 16.27 102 LYS A C 1
ATOM 806 O O . LYS A 1 103 ? -8.220 101.919 30.744 1.00 16.08 102 LYS A O 1
ATOM 812 N N . ARG A 1 104 ? -6.282 101.662 31.842 1.00 16.76 103 ARG A N 1
ATOM 813 C CA . ARG A 1 104 ? -6.610 102.738 32.780 1.00 11.56 103 ARG A CA 1
ATOM 814 C C . ARG A 1 104 ? -6.693 104.082 32.044 1.00 19.53 103 ARG A C 1
ATOM 815 O O . ARG A 1 104 ? -7.610 104.875 32.266 1.00 16.05 103 ARG A O 1
ATOM 823 N N . LEU A 1 105 ? -5.730 104.322 31.160 1.00 16.42 104 LEU A N 1
ATOM 824 C CA . LEU A 1 105 ? -5.656 105.582 30.417 1.00 16.61 104 LEU A CA 1
ATOM 825 C C . LEU A 1 105 ? -6.929 105.800 29.600 1.00 16.95 104 LEU A C 1
ATOM 826 O O . LEU A 1 105 ? -7.550 106.856 29.684 1.00 15.64 104 LEU A O 1
ATOM 831 N N . VAL A 1 106 ? -7.330 104.786 28.840 1.00 15.25 105 VAL A N 1
ATOM 832 C CA . VAL A 1 106 ? -8.532 104.898 28.006 1.00 13.01 105 VAL A CA 1
ATOM 833 C C . VAL A 1 106 ? -9.807 105.054 28.849 1.00 18.53 105 VAL A C 1
ATOM 834 O O . VAL A 1 106 ? -10.676 105.854 28.515 1.00 18.52 105 VAL A O 1
ATOM 838 N N . ASP A 1 107 ? -9.914 104.323 29.957 1.00 15.19 106 ASP A N 1
ATOM 839 C CA . ASP A 1 107 ? -11.098 104.461 30.805 1.00 17.26 106 ASP A CA 1
ATOM 840 C C . ASP A 1 107 ? -11.206 105.895 31.310 1.00 16.76 106 ASP A C 1
ATOM 841 O O . ASP A 1 107 ? -12.293 106.474 31.314 1.00 17.68 106 ASP A O 1
ATOM 846 N N . ASN A 1 108 ? -10.067 106.477 31.692 1.00 14.88 107 ASN A N 1
ATOM 847 C CA . ASN A 1 108 ? -10.045 107.853 32.221 1.00 18.66 107 ASN A CA 1
ATOM 848 C C . ASN A 1 108 ? -10.402 108.882 31.142 1.00 18.20 107 ASN A C 1
ATOM 849 O O . ASN A 1 108 ? -11.049 109.892 31.420 1.00 13.40 107 ASN A O 1
ATOM 854 N N . LEU A 1 109 ? -9.972 108.622 29.908 1.00 15.67 108 LEU A N 1
ATOM 855 C CA . LEU A 1 109 ? -10.251 109.540 28.811 1.00 14.31 108 LEU A CA 1
ATOM 856 C C . LEU A 1 109 ? -11.745 109.541 28.518 1.00 22.45 108 LEU A C 1
ATOM 857 O O . LEU A 1 109 ? -12.365 110.604 28.389 1.00 19.86 108 LEU A O 1
ATOM 862 N N . LEU A 1 110 ? -12.325 108.342 28.450 1.00 17.45 109 LEU A N 1
ATOM 863 C CA . LEU A 1 110 ? -13.748 108.204 28.149 1.00 20.41 109 LEU A CA 1
ATOM 864 C C . LEU A 1 110 ? -14.587 108.859 29.244 1.00 25.15 109 LEU A C 1
ATOM 865 O O . LEU A 1 110 ? -15.600 109.506 28.968 1.00 19.88 109 LEU A O 1
ATOM 870 N N . LYS A 1 111 ? -14.146 108.708 30.484 1.00 21.68 110 LYS A N 1
ATOM 871 C CA . LYS A 1 111 ? -14.826 109.331 31.612 1.00 24.64 110 LYS A CA 1
ATOM 872 C C . LYS A 1 111 ? -14.780 110.857 31.498 1.00 26.50 110 LYS A C 1
ATOM 873 O O . LYS A 1 111 ? -15.687 111.553 31.961 1.00 24.97 110 LYS A O 1
ATOM 879 N N . ALA A 1 112 ? -13.727 111.369 30.864 1.00 20.14 111 ALA A N 1
ATOM 880 C CA . ALA A 1 112 ? -13.549 112.809 30.666 1.00 20.25 111 ALA A CA 1
ATOM 881 C C . ALA A 1 112 ? -14.203 113.317 29.383 1.00 21.96 111 ALA A C 1
ATOM 882 O O . ALA A 1 112 ? -14.072 114.494 29.045 1.00 21.07 111 ALA A O 1
ATOM 884 N N . ASN A 1 113 ? -14.890 112.425 28.669 1.00 19.51 112 ASN A N 1
ATOM 885 C CA . ASN A 1 113 ? -15.518 112.761 27.394 1.00 21.82 112 ASN A CA 1
ATOM 886 C C . ASN A 1 113 ? -14.462 113.225 26.387 1.00 24.04 112 ASN A C 1
ATOM 887 O O . ASN A 1 113 ? -14.692 114.122 25.576 1.00 17.82 112 ASN A O 1
ATOM 892 N N . ILE A 1 114 ? -13.294 112.598 26.462 1.00 18.18 113 ILE A N 1
ATOM 893 C CA . ILE A 1 114 ? -12.232 112.811 25.488 1.00 18.29 113 ILE A CA 1
ATOM 894 C C . ILE A 1 114 ? -12.097 111.569 24.617 1.00 23.28 113 ILE A C 1
ATOM 895 O O . ILE A 1 114 ? -11.816 110.483 25.107 1.00 22.58 113 ILE A O 1
ATOM 900 N N . ARG A 1 115 ? -12.303 111.740 23.319 1.00 20.48 114 ARG A N 1
ATOM 901 C CA . ARG A 1 115 ? -12.291 110.627 22.384 1.00 14.97 114 ARG A CA 1
ATOM 902 C C . ARG A 1 115 ? -10.858 110.185 22.061 1.00 11.28 114 ARG A C 1
ATOM 903 O O . ARG A 1 115 ? -10.061 110.971 21.563 1.00 15.44 114 ARG A O 1
ATOM 911 N N . PRO A 1 116 ? -10.512 108.929 22.374 1.00 16.20 115 PRO A N 1
ATOM 912 C CA . PRO A 1 116 ? -9.127 108.502 22.116 1.00 15.74 115 PRO A CA 1
ATOM 913 C C . PRO A 1 116 ? -8.829 108.171 20.636 1.00 20.02 115 PRO A C 1
ATOM 914 O O . PRO A 1 116 ? -9.678 107.673 19.898 1.00 13.83 115 PRO A O 1
ATOM 918 N N . MET A 1 117 ? -7.618 108.503 20.204 1.00 16.26 116 MET A N 1
ATOM 919 C CA . MET A 1 117 ? -7.098 108.016 18.926 1.00 10.28 116 MET A CA 1
ATOM 920 C C . MET A 1 117 ? -5.781 107.361 19.251 1.00 14.15 116 MET A C 1
ATOM 921 O O . MET A 1 117 ? -4.893 108.010 19.778 1.00 15.67 116 MET A O 1
ATOM 926 N N . ILE A 1 118 ? -5.677 106.065 18.971 1.00 9.67 117 ILE A N 1
ATOM 927 C CA . ILE A 1 118 ? -4.451 105.311 19.230 1.00 8.37 117 ILE A CA 1
ATOM 928 C C . ILE A 1 118 ? -3.611 105.155 17.966 1.00 14.81 117 ILE A C 1
ATOM 929 O O . ILE A 1 118 ? -4.129 104.771 16.928 1.00 14.68 117 ILE A O 1
ATOM 934 N N . THR A 1 119 ? -2.325 105.482 18.076 1.00 11.79 118 THR A N 1
ATOM 935 C CA . THR A 1 119 ? -1.304 105.162 17.074 1.00 13.36 118 THR A CA 1
ATOM 936 C C . THR A 1 119 ? -0.624 103.883 17.538 1.00 11.30 118 THR A C 1
ATOM 937 O O . THR A 1 119 ? -0.025 103.866 18.608 1.00 17.60 118 THR A O 1
ATOM 941 N N . LEU A 1 120 ? -0.726 102.808 16.765 1.00 13.10 119 LEU A N 1
ATOM 942 C CA . LEU A 1 120 ? -0.078 101.551 17.163 1.00 10.61 119 LEU A CA 1
ATOM 943 C C . LEU A 1 120 ? 1.455 101.601 17.104 1.00 14.94 119 LEU A C 1
ATOM 944 O O . LEU A 1 120 ? 2.116 101.079 18.007 1.00 16.56 119 LEU A O 1
ATOM 949 N N . TYR A 1 121 ? 2.026 102.213 16.054 1.00 14.42 120 TYR A N 1
ATOM 950 C CA . TYR A 1 121 ? 3.488 102.309 15.954 1.00 13.48 120 TYR A CA 1
ATOM 951 C C . TYR A 1 121 ? 3.984 103.744 15.796 1.00 17.39 120 TYR A C 1
ATOM 952 O O . TYR A 1 121 ? 3.871 104.336 14.719 1.00 15.31 120 TYR A O 1
ATOM 961 N N . HIS A 1 122 ? 4.534 104.299 16.874 1.00 12.84 121 HIS A N 1
ATOM 962 C CA . HIS A 1 122 ? 5.185 105.599 16.821 1.00 11.44 121 HIS A CA 1
ATOM 963 C C . HIS A 1 122 ? 6.658 105.446 17.212 1.00 14.18 121 HIS A C 1
ATOM 964 O O . HIS A 1 122 ? 7.164 106.167 18.090 1.00 14.41 121 HIS A O 1
ATOM 971 N N . TRP A 1 123 ? 7.295 104.443 16.581 1.00 12.08 122 TRP A N 1
ATOM 972 C CA . TRP A 1 123 ? 8.752 104.304 16.410 1.00 16.47 122 TRP A CA 1
ATOM 973 C C . TRP A 1 123 ? 9.500 103.469 17.462 1.00 17.17 122 TRP A C 1
ATOM 974 O O . TRP A 1 123 ? 10.697 103.217 17.291 1.00 18.56 122 TRP A O 1
ATOM 985 N N . ASP A 1 124 ? 8.829 103.056 18.537 1.00 12.48 123 ASP A N 1
ATOM 986 C CA . ASP A 1 124 ? 9.519 102.310 19.599 1.00 10.49 123 ASP A CA 1
ATOM 987 C C . ASP A 1 124 ? 9.426 100.786 19.414 1.00 15.32 123 ASP A C 1
ATOM 988 O O . ASP A 1 124 ? 8.800 100.086 20.208 1.00 16.67 123 ASP A O 1
ATOM 993 N N . LEU A 1 125 ? 10.073 100.281 18.364 1.00 12.22 124 LEU A N 1
ATOM 994 C CA . LEU A 1 125 ? 10.160 98.836 18.112 1.00 9.13 124 LEU A CA 1
ATOM 995 C C . LEU A 1 125 ? 10.829 98.115 19.270 1.00 8.21 124 LEU A C 1
ATOM 996 O O . LEU A 1 125 ? 11.814 98.607 19.819 1.00 17.22 124 LEU A O 1
ATOM 1001 N N . PRO A 1 126 ? 10.288 96.947 19.656 1.00 16.26 125 PRO A N 1
ATOM 1002 C CA . PRO A 1 126 ? 10.961 96.064 20.615 1.00 16.39 125 PRO A CA 1
ATOM 1003 C C . PRO A 1 126 ? 12.411 95.782 20.187 1.00 19.47 125 PRO A C 1
ATOM 1004 O O . PRO A 1 126 ? 12.637 95.417 19.030 1.00 15.50 125 PRO A O 1
ATOM 1008 N N . GLN A 1 127 ? 13.381 95.992 21.082 1.00 11.53 126 GLN A N 1
ATOM 1009 C CA . GLN A 1 127 ? 14.770 95.677 20.751 1.00 16.14 126 GLN A CA 1
ATOM 1010 C C . GLN A 1 127 ? 14.923 94.183 20.421 1.00 16.71 126 GLN A C 1
ATOM 1011 O O . GLN A 1 127 ? 15.775 93.803 19.615 1.00 16.29 126 GLN A O 1
ATOM 1017 N N . ALA A 1 128 ? 14.090 93.342 21.032 1.00 17.60 127 ALA A N 1
ATOM 1018 C CA . ALA A 1 128 ? 14.107 91.905 20.727 1.00 18.09 127 ALA A CA 1
ATOM 1019 C C . ALA A 1 128 ? 13.910 91.632 19.222 1.00 16.04 127 ALA A C 1
ATOM 1020 O O . ALA A 1 128 ? 14.552 90.755 18.648 1.00 17.85 127 ALA A O 1
ATOM 1022 N N . LEU A 1 129 ? 13.030 92.395 18.588 1.00 15.79 128 LEU A N 1
ATOM 1023 C CA . LEU A 1 129 ? 12.802 92.253 17.149 1.00 15.30 128 LEU A CA 1
ATOM 1024 C C . LEU A 1 129 ? 13.902 92.921 16.324 1.00 16.97 128 LEU A C 1
ATOM 1025 O O . LEU A 1 129 ? 14.222 92.470 15.222 1.00 18.39 128 LEU A O 1
ATOM 1030 N N . GLN A 1 130 ? 14.487 93.994 16.844 1.00 13.97 129 GLN A N 1
ATOM 1031 C CA . GLN A 1 130 ? 15.619 94.606 16.144 1.00 15.50 129 GLN A CA 1
ATOM 1032 C C . GLN A 1 130 ? 16.804 93.631 16.055 1.00 18.98 129 GLN A C 1
ATOM 1033 O O . GLN A 1 130 ? 17.508 93.574 15.026 1.00 19.09 129 GLN A O 1
ATOM 1039 N N . ASP A 1 131 ? 17.012 92.846 17.112 1.00 19.13 130 ASP A N 1
ATOM 1040 C CA . ASP A 1 131 ? 18.097 91.850 17.118 1.00 17.86 130 ASP A CA 1
ATOM 1041 C C . ASP A 1 131 ? 17.895 90.746 16.076 1.00 18.91 130 ASP A C 1
ATOM 1042 O O . ASP A 1 131 ? 18.821 89.989 15.770 1.00 17.36 130 ASP A O 1
ATOM 1047 N N . LYS A 1 132 ? 16.687 90.639 15.543 1.00 17.72 131 LYS A N 1
ATOM 1048 C CA . LYS A 1 132 ? 16.439 89.714 14.449 1.00 20.28 131 LYS A CA 1
ATOM 1049 C C . LYS A 1 132 ? 16.247 90.491 13.141 1.00 22.40 131 LYS A C 1
ATOM 1050 O O . LYS A 1 132 ? 15.591 90.015 12.220 1.00 21.27 131 LYS A O 1
ATOM 1056 N N . GLY A 1 133 ? 16.823 91.688 13.078 1.00 16.99 132 GLY A N 1
ATOM 1057 C CA . GLY A 1 133 ? 16.850 92.491 11.859 1.00 12.38 132 GLY A CA 1
ATOM 1058 C C . GLY A 1 133 ? 15.830 93.617 11.781 1.00 22.43 132 GLY A C 1
ATOM 1059 O O . GLY A 1 133 ? 15.857 94.430 10.849 1.00 21.68 132 GLY A O 1
ATOM 1060 N N . GLY A 1 134 ? 14.923 93.668 12.750 1.00 16.88 133 GLY A N 1
ATOM 1061 C CA . GLY A 1 134 ? 13.914 94.714 12.761 1.00 16.02 133 GLY A CA 1
ATOM 1062 C C . GLY A 1 134 ? 13.124 94.735 11.462 1.00 16.94 133 GLY A C 1
ATOM 1063 O O . GLY A 1 134 ? 12.729 93.692 10.956 1.00 17.15 133 GLY A O 1
ATOM 1064 N N . TRP A 1 135 ? 12.914 95.926 10.913 1.00 17.55 134 TRP A N 1
ATOM 1065 C CA . TRP A 1 135 ? 12.008 96.093 9.787 1.00 19.51 134 TRP A CA 1
ATOM 1066 C C . TRP A 1 135 ? 12.523 95.548 8.444 1.00 22.00 134 TRP A C 1
ATOM 1067 O O . TRP A 1 135 ? 11.778 95.551 7.467 1.00 18.13 134 TRP A O 1
ATOM 1078 N N . THR A 1 136 ? 13.767 95.071 8.379 1.00 20.84 135 THR A N 1
ATOM 1079 C CA . THR A 1 136 ? 14.209 94.374 7.158 1.00 17.42 135 THR A CA 1
ATOM 1080 C C . THR A 1 136 ? 13.814 92.900 7.182 1.00 21.79 135 THR A C 1
ATOM 1081 O O . THR A 1 136 ? 13.931 92.198 6.180 1.00 24.93 135 THR A O 1
ATOM 1085 N N . ASN A 1 137 ? 13.361 92.425 8.333 1.00 18.55 136 ASN A N 1
ATOM 1086 C CA . ASN A 1 137 ? 12.899 91.045 8.462 1.00 18.91 136 ASN A CA 1
ATOM 1087 C C . ASN A 1 137 ? 11.385 91.058 8.276 1.00 24.09 136 ASN A C 1
ATOM 1088 O O . ASN A 1 137 ? 10.678 91.688 9.053 1.00 19.13 136 ASN A O 1
ATOM 1093 N N . ARG A 1 138 ? 10.890 90.389 7.238 1.00 14.41 137 ARG A N 1
ATOM 1094 C CA . ARG A 1 138 ? 9.451 90.403 6.952 1.00 17.02 137 ARG A CA 1
ATOM 1095 C C . ARG A 1 138 ? 8.614 89.890 8.138 1.00 20.44 137 ARG A C 1
ATOM 1096 O O . ARG A 1 138 ? 7.449 90.262 8.296 1.00 23.17 137 ARG A O 1
ATOM 1104 N N . ASP A 1 139 ? 9.201 89.043 8.978 1.00 19.87 138 ASP A N 1
ATOM 1105 C CA . ASP A 1 139 ? 8.501 88.581 10.179 1.00 21.02 138 ASP A CA 1
ATOM 1106 C C . ASP A 1 139 ? 8.076 89.740 11.094 1.00 24.48 138 ASP A C 1
ATOM 1107 O O . ASP A 1 139 ? 7.115 89.618 11.845 1.00 23.23 138 ASP A O 1
ATOM 1112 N N . THR A 1 140 ? 8.790 90.859 11.027 1.00 22.47 139 THR A N 1
ATOM 1113 C CA . THR A 1 140 ? 8.468 91.992 11.893 1.00 13.30 139 THR A CA 1
ATOM 1114 C C . THR A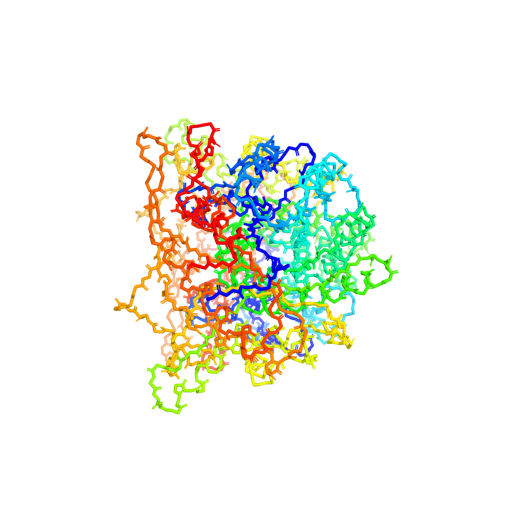 1 140 ? 7.107 92.548 11.491 1.00 15.56 139 THR A C 1
ATOM 1115 O O . THR A 1 140 ? 6.325 92.964 12.339 1.00 18.43 139 THR A O 1
ATOM 1119 N N . ALA A 1 141 ? 6.801 92.485 10.195 1.00 16.14 140 ALA A N 1
ATOM 1120 C CA . ALA A 1 141 ? 5.498 92.912 9.705 1.00 13.79 140 ALA A CA 1
ATOM 1121 C C . ALA A 1 141 ? 4.391 92.009 10.260 1.00 17.76 140 ALA A C 1
ATOM 1122 O O . ALA A 1 141 ? 3.355 92.494 10.716 1.00 18.06 140 ALA A O 1
ATOM 1124 N N . LYS A 1 142 ? 4.640 90.702 10.243 1.00 19.27 141 LYS A N 1
ATOM 1125 C CA . LYS A 1 142 ? 3.721 89.714 10.799 1.00 18.40 141 LYS A CA 1
ATOM 1126 C C . LYS A 1 142 ? 3.474 89.915 12.296 1.00 19.47 141 LYS A C 1
ATOM 1127 O O . LYS A 1 142 ? 2.341 89.821 12.772 1.00 16.58 141 LYS A O 1
ATOM 1133 N N . TYR A 1 143 ? 4.542 90.154 13.048 1.00 16.61 142 TYR A N 1
ATOM 1134 C CA . TYR A 1 143 ? 4.387 90.373 14.489 1.00 15.97 142 TYR A CA 1
ATOM 1135 C C . TYR A 1 143 ? 3.688 91.698 14.811 1.00 19.66 142 TYR A C 1
ATOM 1136 O O . TYR A 1 143 ? 2.935 91.786 15.804 1.00 16.09 142 TYR A O 1
ATOM 1145 N N . PHE A 1 144 ? 3.905 92.718 13.980 1.00 22.71 143 PHE A N 1
ATOM 1146 C CA . PHE A 1 144 ? 3.153 93.966 14.126 1.00 15.72 143 PHE A CA 1
ATOM 1147 C C . PHE A 1 144 ? 1.659 93.734 13.962 1.00 16.74 143 PHE A C 1
ATOM 1148 O O . PHE A 1 144 ? 0.856 94.234 14.747 1.00 17.05 143 PHE A O 1
ATOM 1156 N N . ALA A 1 145 ? 1.288 92.972 12.941 1.00 15.75 144 ALA A N 1
ATOM 1157 C CA . ALA A 1 145 ? -0.114 92.653 12.713 1.00 14.80 144 ALA A CA 1
ATOM 1158 C C . ALA A 1 145 ? -0.697 91.904 13.913 1.00 12.49 144 ALA A C 1
ATOM 1159 O O . ALA A 1 145 ? -1.853 92.122 14.282 1.00 18.48 144 ALA A O 1
ATOM 1161 N N . GLU A 1 146 ? 0.095 91.012 14.499 1.00 14.50 145 GLU A N 1
ATOM 1162 C CA . GLU A 1 146 ? -0.366 90.222 15.655 1.00 16.32 145 GLU A CA 1
ATOM 1163 C C . GLU A 1 146 ? -0.560 91.137 16.860 1.00 14.85 145 GLU A C 1
ATOM 1164 O O . GLU A 1 146 ? -1.479 90.960 17.640 1.00 15.15 145 GLU A O 1
ATOM 1170 N N . TYR A 1 147 ? 0.306 92.128 16.982 1.00 16.18 146 TYR A N 1
ATOM 1171 C CA . TYR A 1 147 ? 0.207 93.100 18.067 1.00 15.98 146 TYR A CA 1
ATOM 1172 C C . TYR A 1 147 ? -1.030 93.966 17.858 1.00 20.89 146 TYR A C 1
ATOM 1173 O O . TYR A 1 147 ? -1.805 94.203 18.802 1.00 15.88 146 TYR A O 1
ATOM 1182 N N . ALA A 1 148 ? -1.253 94.377 16.611 1.00 17.02 147 ALA A N 1
ATOM 1183 C CA . ALA A 1 148 ? -2.466 95.092 16.241 1.00 17.52 147 ALA A CA 1
ATOM 1184 C C . ALA A 1 148 ? -3.713 94.321 16.622 1.00 15.26 147 ALA A C 1
ATOM 1185 O O . ALA A 1 148 ? -4.654 94.904 17.166 1.00 16.77 147 ALA A O 1
ATOM 1187 N N . ARG A 1 149 ? -3.731 93.016 16.342 1.00 18.26 148 ARG A N 1
ATOM 1188 C CA . ARG A 1 149 ? -4.921 92.222 16.616 1.00 17.14 148 ARG A CA 1
ATOM 1189 C C . ARG A 1 149 ? -5.210 92.219 18.120 1.00 14.39 148 ARG A C 1
ATOM 1190 O O . ARG A 1 149 ? -6.361 92.383 18.544 1.00 22.08 148 ARG A O 1
ATOM 1198 N N . LEU A 1 150 ? -4.159 92.035 18.917 1.00 17.26 149 LEU A N 1
ATOM 1199 C CA . LEU A 1 150 ? -4.273 92.063 20.378 1.00 18.24 149 LEU A CA 1
ATOM 1200 C C . LEU A 1 150 ? -4.954 93.339 20.846 1.00 18.11 149 LEU A C 1
ATOM 1201 O O . LEU A 1 150 ? -5.888 93.300 21.647 1.00 20.78 149 LEU A O 1
ATOM 1206 N N . MET A 1 151 ? -4.480 94.470 20.333 1.00 17.34 150 MET A N 1
ATOM 1207 C CA . MET A 1 151 ? -5.005 95.760 20.740 1.00 20.19 150 MET A CA 1
ATOM 1208 C C . MET A 1 151 ? -6.445 95.939 20.272 1.00 21.89 150 MET A C 1
ATOM 1209 O O . MET A 1 151 ? -7.282 96.453 21.014 1.00 18.51 150 MET A O 1
ATOM 1214 N N . PHE A 1 152 ? -6.739 95.509 19.048 1.00 20.12 151 PHE A N 1
ATOM 1215 C CA . PHE A 1 152 ? -8.109 95.596 18.536 1.00 11.13 151 PHE A CA 1
ATOM 1216 C C . PHE A 1 152 ? -9.042 94.803 19.438 1.00 15.86 151 PHE A C 1
ATOM 1217 O O . PHE A 1 152 ? -10.139 95.255 19.768 1.00 23.26 151 PHE A O 1
ATOM 1225 N N . GLU A 1 153 ? -8.597 93.614 19.837 1.00 16.69 152 GLU A N 1
ATOM 1226 C CA . GLU A 1 153 ? -9.427 92.760 20.682 1.00 20.47 152 GLU A CA 1
ATOM 1227 C C . GLU A 1 153 ? -9.634 93.389 22.063 1.00 19.42 152 GLU A C 1
ATOM 1228 O O . GLU A 1 153 ? -10.748 93.405 22.582 1.00 19.90 152 GLU A O 1
ATOM 1234 N N . GLU A 1 154 ? -8.568 93.930 22.642 1.00 18.13 153 GLU A N 1
ATOM 1235 C CA . GLU A 1 154 ? -8.655 94.482 23.990 1.00 20.54 153 GLU A CA 1
ATOM 1236 C C . GLU A 1 154 ? -9.461 95.784 24.061 1.00 20.22 153 GLU A C 1
ATOM 1237 O O . GLU A 1 154 ? -10.107 96.055 25.068 1.00 22.50 153 GLU A O 1
ATOM 1243 N N . PHE A 1 155 ? -9.443 96.589 23.004 1.00 17.47 154 PHE A N 1
ATOM 1244 C CA . PHE A 1 155 ? -10.152 97.868 23.052 1.00 15.42 154 PHE A CA 1
ATOM 1245 C C . PHE A 1 155 ? -11.378 97.950 22.137 1.00 23.25 154 PHE A C 1
ATOM 1246 O O . PHE A 1 155 ? -11.863 99.039 21.851 1.00 22.21 154 PHE A O 1
ATOM 1254 N N . ASN A 1 156 ? -11.874 96.789 21.709 1.00 23.40 155 ASN A N 1
ATOM 1255 C CA . ASN A 1 156 ? -13.147 96.674 20.990 1.00 22.25 155 ASN A CA 1
ATOM 1256 C C . ASN A 1 156 ? -14.266 97.409 21.745 1.00 23.05 155 ASN A C 1
ATOM 1257 O O . ASN A 1 156 ? -14.600 97.043 22.875 1.00 24.85 155 ASN A O 1
ATOM 1262 N N . GLY A 1 157 ? -14.822 98.449 21.131 1.00 24.10 156 GLY A N 1
ATOM 1263 C CA . GLY A 1 157 ? -15.896 99.220 21.734 1.00 26.89 156 GLY A CA 1
ATOM 1264 C C . GLY A 1 157 ? -15.449 100.316 22.698 1.00 27.48 156 GLY A C 1
ATOM 1265 O O . GLY A 1 157 ? -16.286 100.995 23.297 1.00 27.08 156 GLY A O 1
ATOM 1266 N N . LEU A 1 158 ? -14.137 100.491 22.850 1.00 22.72 157 LEU A N 1
ATOM 1267 C CA . LEU A 1 158 ? -13.591 101.540 23.716 1.00 20.73 157 LEU A CA 1
ATOM 1268 C C . LEU A 1 158 ? -12.834 102.595 22.905 1.00 19.30 157 LEU A C 1
ATOM 1269 O O . LEU A 1 158 ? -12.921 103.793 23.186 1.00 18.29 157 LEU A O 1
ATOM 1274 N N . VAL A 1 159 ? -12.085 102.140 21.904 1.00 17.48 158 VAL A N 1
ATOM 1275 C CA . VAL A 1 159 ? -11.375 103.038 20.989 1.00 17.29 158 VAL A CA 1
ATOM 1276 C C . VAL A 1 159 ? -11.936 102.857 19.586 1.00 20.35 158 VAL A C 1
ATOM 1277 O O . VAL A 1 159 ? -11.992 101.732 19.087 1.00 16.23 158 VAL A O 1
ATOM 1281 N N . ASP A 1 160 ? -12.351 103.948 18.945 1.00 15.60 159 ASP A N 1
ATOM 1282 C CA . ASP A 1 160 ? -12.891 103.841 17.587 1.00 20.59 159 ASP A CA 1
ATOM 1283 C C . ASP A 1 160 ? -12.143 104.681 16.543 1.00 15.24 159 ASP A C 1
ATOM 1284 O O . ASP A 1 160 ? -12.654 104.911 15.438 1.00 19.41 159 ASP A O 1
ATOM 1289 N N . LEU A 1 161 ? -10.950 105.146 16.893 1.00 16.56 160 LEU A N 1
ATOM 1290 C CA . LEU A 1 161 ? -10.074 105.828 15.937 1.00 20.17 160 LEU A CA 1
ATOM 1291 C C . LEU A 1 161 ? -8.685 105.235 16.048 1.00 18.24 160 LEU A C 1
ATOM 1292 O O . LEU A 1 161 ? -8.051 105.305 17.103 1.00 17.93 160 LEU A O 1
ATOM 1297 N N . TRP A 1 162 ? -8.207 104.662 14.954 1.00 14.72 161 TRP A N 1
ATOM 1298 C CA . TRP A 1 162 ? -6.966 103.911 14.981 1.00 15.52 161 TRP A CA 1
ATOM 1299 C C . TRP A 1 162 ? -6.046 104.340 13.864 1.00 15.89 161 TRP A C 1
ATOM 1300 O O . TRP A 1 162 ? -6.482 104.488 12.722 1.00 14.12 161 TRP A O 1
ATOM 1311 N N . VAL A 1 163 ? -4.772 104.496 14.200 1.00 14.64 162 VAL A N 1
ATOM 1312 C CA . VAL A 1 163 ? -3.725 104.747 13.221 1.00 12.82 162 VAL A CA 1
ATOM 1313 C C . VAL A 1 163 ? -2.701 103.627 13.322 1.00 16.03 162 VAL A C 1
ATOM 1314 O O . VAL A 1 163 ? -2.194 103.332 14.400 1.00 15.09 162 VAL A O 1
ATOM 1318 N N . THR A 1 164 ? -2.382 102.986 12.207 1.00 16.52 163 THR A N 1
ATOM 1319 C CA . THR A 1 164 ? -1.443 101.864 12.263 1.00 11.84 163 THR A CA 1
ATOM 1320 C C . THR A 1 164 ? -0.044 102.390 12.517 1.00 14.36 163 THR A C 1
ATOM 1321 O O . THR A 1 164 ? 0.608 102.053 13.517 1.00 16.24 163 THR A O 1
ATOM 1325 N N . HIS A 1 165 ? 0.394 103.258 11.601 1.00 14.81 164 HIS A N 1
ATOM 1326 C CA . HIS A 1 165 ? 1.750 103.773 11.591 1.00 9.52 164 HIS A CA 1
ATOM 1327 C C . HIS A 1 165 ? 1.825 105.304 11.621 1.00 12.56 164 HIS A C 1
ATOM 1328 O O . HIS A 1 165 ? 1.035 105.992 10.956 1.00 14.92 164 HIS A O 1
ATOM 1335 N N . ASN A 1 166 ? 2.794 105.819 12.377 1.00 12.01 165 ASN A N 1
ATOM 1336 C CA . ASN A 1 166 ? 3.209 107.230 12.297 1.00 14.04 165 ASN A CA 1
ATOM 1337 C C . ASN A 1 166 ? 4.447 107.447 11.417 1.00 19.30 165 ASN A C 1
ATOM 1338 O O . ASN A 1 166 ? 5.515 106.930 11.737 1.00 16.83 165 ASN A O 1
ATOM 1343 N N . GLU A 1 167 ? 4.303 108.223 10.338 1.00 16.00 166 GLU A N 1
ATOM 1344 C CA . GLU A 1 167 ? 5.428 108.676 9.494 1.00 17.51 166 GLU A CA 1
ATOM 1345 C C . GLU A 1 167 ? 6.423 107.607 9.064 1.00 15.03 166 GLU A C 1
ATOM 1346 O O . GLU A 1 167 ? 7.592 107.636 9.464 1.00 14.06 166 GLU A O 1
ATOM 1352 N N . PRO A 1 168 ? 5.971 106.667 8.224 1.00 18.33 167 PRO A N 1
ATOM 1353 C CA . PRO A 1 168 ? 6.881 105.603 7.785 1.00 13.91 167 PRO A CA 1
ATOM 1354 C C . PRO A 1 168 ? 8.106 106.134 7.012 1.00 17.45 167 PRO A C 1
ATOM 1355 O O . PRO A 1 168 ? 9.151 105.479 7.051 1.00 17.39 167 PRO A O 1
ATOM 1359 N N . TRP A 1 169 ? 7.990 107.286 6.347 1.00 17.57 168 TRP A N 1
ATOM 1360 C CA . TRP A 1 169 ? 9.158 107.891 5.699 1.00 15.85 168 TRP A CA 1
ATOM 1361 C C . TRP A 1 169 ? 10.260 108.117 6.724 1.00 16.08 168 TRP A C 1
ATOM 1362 O O . TRP A 1 169 ? 11.405 107.724 6.517 1.00 16.11 168 TRP A O 1
ATOM 1373 N N . VAL A 1 170 ? 9.901 108.753 7.840 1.00 13.60 169 VAL A N 1
ATOM 1374 C CA . VAL A 1 170 ? 10.878 109.076 8.871 1.00 14.73 169 VAL A CA 1
ATOM 1375 C C . VAL A 1 170 ? 11.473 107.807 9.473 1.00 22.05 169 VAL A C 1
ATOM 1376 O O . VAL A 1 170 ? 12.688 107.705 9.640 1.00 14.38 169 VAL A O 1
ATOM 1380 N N . VAL A 1 171 ? 10.620 106.838 9.790 1.00 12.01 170 VAL A N 1
ATOM 1381 C CA . VAL A 1 171 ? 11.094 105.560 10.345 1.00 18.14 170 VAL A CA 1
ATOM 1382 C C . VAL A 1 171 ? 12.126 104.918 9.408 1.00 22.43 170 VAL A C 1
ATOM 1383 O O . VAL A 1 171 ? 13.232 104.538 9.820 1.00 16.63 170 VAL A O 1
ATOM 1387 N N . ALA A 1 172 ? 11.781 104.864 8.127 1.00 17.46 171 ALA A N 1
ATOM 1388 C CA . ALA A 1 172 ? 12.662 104.264 7.126 1.00 14.74 171 ALA A CA 1
ATOM 1389 C C . ALA A 1 172 ? 13.965 105.049 6.949 1.00 17.72 171 ALA A C 1
ATOM 1390 O O . ALA A 1 172 ? 15.045 104.493 7.090 1.00 18.85 171 ALA A O 1
ATOM 1392 N N . PHE A 1 173 ? 13.863 106.342 6.647 1.00 19.69 172 PHE A N 1
ATOM 1393 C CA . PHE A 1 173 ? 15.035 107.085 6.181 1.00 24.80 172 PHE A CA 1
ATOM 1394 C C . PHE A 1 173 ? 15.867 107.716 7.300 1.00 25.81 172 PHE A C 1
ATOM 1395 O O . PHE A 1 173 ? 17.098 107.632 7.282 1.00 22.55 172 PHE A O 1
ATOM 1403 N N . GLU A 1 174 ? 15.214 108.330 8.281 1.00 15.72 173 GLU A N 1
ATOM 1404 C CA . GLU A 1 174 ? 15.963 108.865 9.420 1.00 21.42 173 GLU A CA 1
ATOM 1405 C C . GLU A 1 174 ? 16.503 107.741 10.286 1.00 17.91 173 GLU A C 1
ATOM 1406 O O . GLU A 1 174 ? 17.596 107.853 10.844 1.00 22.19 173 GLU A O 1
ATOM 1412 N N . GLY A 1 175 ? 15.739 106.655 10.381 1.00 15.68 174 GLY A N 1
ATOM 1413 C CA . GLY A 1 175 ? 16.130 105.514 11.190 1.00 13.78 174 GLY A CA 1
ATOM 1414 C C . GLY A 1 175 ? 17.170 104.597 10.563 1.00 20.24 174 GLY A C 1
ATOM 1415 O O . GLY A 1 175 ? 17.967 103.986 11.284 1.00 22.48 174 GLY A O 1
ATOM 1416 N N . HIS A 1 176 ? 17.171 104.486 9.232 1.00 20.13 175 HIS A N 1
ATOM 1417 C CA . HIS A 1 176 ? 18.007 103.481 8.570 1.00 24.67 175 HIS A CA 1
ATOM 1418 C C . HIS A 1 176 ? 18.854 103.995 7.401 1.00 26.55 175 HIS A C 1
ATOM 1419 O O . HIS A 1 176 ? 19.742 103.289 6.956 1.00 20.88 175 HIS A O 1
ATOM 1426 N N . ALA A 1 177 ? 18.593 105.200 6.899 1.00 20.18 176 ALA A N 1
ATOM 1427 C CA . ALA A 1 177 ? 19.419 105.741 5.817 1.00 20.23 176 ALA A CA 1
ATOM 1428 C C . ALA A 1 177 ? 20.438 106.741 6.344 1.00 29.92 176 ALA A C 1
ATOM 1429 O O . ALA A 1 177 ? 21.610 106.692 5.982 1.00 31.39 176 ALA A O 1
ATOM 1431 N N . PHE A 1 178 ? 19.984 107.643 7.207 1.00 26.98 177 PHE A N 1
ATOM 1432 C CA . PHE A 1 178 ? 20.817 108.740 7.693 1.00 21.44 177 PHE A CA 1
ATOM 1433 C C . PHE A 1 178 ? 21.233 108.543 9.150 1.00 32.37 177 PHE A C 1
ATOM 1434 O O . PHE A 1 178 ? 22.075 109.285 9.678 1.00 25.50 177 PHE A O 1
ATOM 1442 N N . GLY A 1 179 ? 20.619 107.554 9.795 1.00 29.01 178 GLY A N 1
ATOM 1443 C CA . GLY A 1 179 ? 21.004 107.137 11.132 1.00 27.38 178 GLY A CA 1
ATOM 1444 C C . GLY A 1 179 ? 20.846 108.157 12.247 1.00 23.24 178 GLY A C 1
ATOM 1445 O O . GLY A 1 179 ? 21.486 108.040 13.291 1.00 19.52 178 GLY A O 1
ATOM 1446 N N . ASN A 1 180 ? 20.002 109.154 12.027 1.00 18.02 179 ASN A N 1
ATOM 1447 C CA . ASN A 1 180 ? 19.710 110.172 13.031 1.00 24.06 179 ASN A CA 1
ATOM 1448 C C . ASN A 1 180 ? 18.751 109.659 14.090 1.00 19.30 179 ASN A C 1
ATOM 1449 O O . ASN A 1 180 ? 18.744 110.144 15.230 1.00 24.09 179 ASN A O 1
ATOM 1454 N N . HIS A 1 181 ? 17.941 108.680 13.699 1.00 20.50 180 HIS A N 1
ATOM 1455 C CA . HIS A 1 181 ? 16.952 108.066 14.592 1.00 20.10 180 HIS A CA 1
ATOM 1456 C C . HIS A 1 181 ? 17.279 106.590 14.860 1.00 16.98 180 HIS A C 1
ATOM 1457 O O . HIS A 1 181 ? 18.022 105.978 14.104 1.00 22.59 180 HIS A O 1
ATOM 1464 N N . ALA A 1 182 ? 16.747 106.025 15.952 1.00 14.85 181 ALA A N 1
ATOM 1465 C CA . ALA A 1 182 ? 16.898 104.589 16.206 1.00 19.04 181 ALA A CA 1
ATOM 1466 C C . ALA A 1 182 ? 16.362 103.814 14.997 1.00 18.77 181 ALA A C 1
ATOM 1467 O O . ALA A 1 182 ? 15.390 104.248 14.375 1.00 18.53 181 ALA A O 1
ATOM 1469 N N . PRO A 1 183 ? 16.990 102.678 14.647 1.00 16.14 182 PRO A N 1
ATOM 1470 C CA . PRO A 1 183 ? 18.135 102.035 15.306 1.00 20.94 182 PRO A CA 1
ATOM 1471 C C . PRO A 1 183 ? 19.492 102.652 14.950 1.00 23.06 182 PRO A C 1
ATOM 1472 O O . PRO A 1 183 ? 20.495 102.260 15.538 1.00 25.98 182 PRO A O 1
ATOM 1476 N N . GLY A 1 184 ? 19.529 103.590 14.007 1.00 17.81 183 GLY A N 1
ATOM 1477 C CA . GLY A 1 184 ? 20.746 104.347 13.749 1.00 18.41 183 GLY A CA 1
ATOM 1478 C C . GLY A 1 184 ? 21.571 103.817 12.589 1.00 22.73 183 GLY A C 1
ATOM 1479 O O . GLY A 1 184 ? 22.757 104.105 12.476 1.00 28.14 183 GLY A O 1
ATOM 1480 N N . THR A 1 185 ? 20.931 103.025 11.740 1.00 20.51 184 THR A N 1
ATOM 1481 C CA . THR A 1 185 ? 21.575 102.413 10.572 1.00 23.35 184 THR A CA 1
ATOM 1482 C C . THR A 1 185 ? 21.767 103.469 9.480 1.00 27.33 184 THR A C 1
ATOM 1483 O O . THR A 1 185 ? 20.971 104.391 9.389 1.00 24.90 184 THR A O 1
ATOM 1487 N N . LYS A 1 186 ? 22.827 103.360 8.671 1.00 26.34 185 LYS A N 1
ATOM 1488 C CA . LYS A 1 186 ? 23.077 104.343 7.614 1.00 33.40 185 LYS A CA 1
ATOM 1489 C C . LYS A 1 186 ? 23.290 103.671 6.263 1.00 36.16 185 LYS A C 1
ATOM 1490 O O . LYS A 1 186 ? 24.403 103.637 5.745 1.00 38.28 185 LYS A O 1
ATOM 1496 N N . ASP A 1 187 ? 22.207 103.146 5.700 1.00 30.45 186 ASP A N 1
ATOM 1497 C CA . ASP A 1 187 ? 22.258 102.350 4.481 1.00 25.08 186 ASP A CA 1
ATOM 1498 C C . ASP A 1 187 ? 20.955 102.561 3.726 1.00 28.52 186 ASP A C 1
ATOM 1499 O O . ASP A 1 187 ? 19.895 102.090 4.150 1.00 27.53 186 ASP A O 1
ATOM 1504 N N . PHE A 1 188 ? 21.036 103.274 2.606 1.00 30.29 187 PHE A N 1
ATOM 1505 C CA . PHE A 1 188 ? 19.841 103.653 1.863 1.00 25.89 187 PHE A CA 1
ATOM 1506 C C . PHE A 1 188 ? 19.082 102.427 1.331 1.00 24.50 187 PHE A C 1
ATOM 1507 O O . PHE A 1 188 ? 17.861 102.443 1.241 1.00 25.72 187 PHE A O 1
ATOM 1515 N N . LYS A 1 189 ? 19.792 101.361 0.980 1.00 27.65 188 LYS A N 1
ATOM 1516 C CA . LYS A 1 189 ? 19.114 100.145 0.516 1.00 23.55 188 LYS A CA 1
ATOM 1517 C C . LYS A 1 189 ? 18.236 99.540 1.622 1.00 27.97 188 LYS A C 1
ATOM 1518 O O . LYS A 1 189 ? 17.102 99.114 1.392 1.00 23.95 188 LYS A O 1
ATOM 1524 N N . THR A 1 190 ? 18.781 99.509 2.828 1.00 25.56 189 THR A N 1
ATOM 1525 C CA . THR A 1 190 ? 18.030 99.063 3.986 1.00 23.41 189 THR A CA 1
ATOM 1526 C C . THR A 1 190 ? 16.789 99.933 4.197 1.00 16.72 189 THR A C 1
ATOM 1527 O O . THR A 1 190 ? 15.705 99.423 4.450 1.00 18.29 189 THR A O 1
ATOM 1531 N N . ALA A 1 191 ? 16.936 101.246 4.053 1.00 18.04 190 ALA A N 1
ATOM 1532 C CA . ALA A 1 191 ? 15.797 102.140 4.220 1.00 19.84 190 ALA A CA 1
ATOM 1533 C C . ALA A 1 191 ? 14.639 101.796 3.266 1.00 23.65 190 ALA A C 1
ATOM 1534 O O . ALA A 1 191 ? 13.479 101.816 3.671 1.00 19.33 190 ALA A O 1
ATOM 1536 N N . LEU A 1 192 ? 14.950 101.469 2.010 1.00 24.30 191 LEU A N 1
ATOM 1537 C CA . LEU A 1 192 ? 13.902 101.110 1.055 1.00 21.11 191 LEU A CA 1
ATOM 1538 C C . LEU A 1 192 ? 13.199 99.811 1.440 1.00 19.89 191 LEU A C 1
ATOM 1539 O O . LEU A 1 192 ? 11.981 99.700 1.307 1.00 24.77 191 LEU A O 1
ATOM 1544 N N . GLN A 1 193 ? 13.967 98.827 1.898 1.00 19.83 192 GLN A N 1
ATOM 1545 C CA . GLN A 1 193 ? 13.386 97.551 2.293 1.00 22.81 192 GLN A CA 1
ATOM 1546 C C . GLN A 1 193 ? 12.494 97.751 3.515 1.00 27.34 192 GLN A C 1
ATOM 1547 O O . GLN A 1 193 ? 11.433 97.133 3.645 1.00 21.46 192 GLN A O 1
ATOM 1553 N N . VAL A 1 194 ? 12.953 98.615 4.417 1.00 22.05 193 VAL A N 1
ATOM 1554 C CA . VAL A 1 194 ? 12.196 98.946 5.616 1.00 17.84 193 VAL A CA 1
ATOM 1555 C C . VAL A 1 194 ? 10.859 99.565 5.238 1.00 19.23 193 VAL A C 1
ATOM 1556 O O . VAL A 1 194 ? 9.816 99.134 5.724 1.00 19.64 193 VAL A O 1
ATOM 1560 N N . ALA A 1 195 ? 10.905 100.575 4.368 1.00 18.29 194 ALA A N 1
ATOM 1561 C CA . ALA A 1 195 ? 9.704 101.270 3.910 1.00 21.18 194 ALA A CA 1
ATOM 1562 C C . ALA A 1 195 ? 8.644 100.316 3.395 1.00 19.17 194 ALA A C 1
ATOM 1563 O O . ALA A 1 195 ? 7.464 100.470 3.695 1.00 18.04 194 ALA A O 1
ATOM 1565 N N . HIS A 1 196 ? 9.072 99.351 2.583 1.00 23.59 195 HIS A N 1
ATOM 1566 C CA . HIS A 1 196 ? 8.167 98.346 2.033 1.00 20.42 195 HIS A CA 1
ATOM 1567 C C . HIS A 1 196 ? 7.488 97.518 3.121 1.00 18.94 195 HIS A C 1
ATOM 1568 O O . HIS A 1 196 ? 6.282 97.267 3.070 1.00 18.28 195 HIS A O 1
ATOM 1575 N N . HIS A 1 197 ? 8.264 97.082 4.108 1.00 19.55 196 HIS A N 1
ATOM 1576 C CA . HIS A 1 197 ? 7.705 96.267 5.182 1.00 18.82 196 HIS A CA 1
ATOM 1577 C C . HIS A 1 197 ? 6.784 97.054 6.119 1.00 16.90 196 HIS A C 1
ATOM 1578 O O . HIS A 1 197 ? 5.839 96.491 6.669 1.00 16.10 196 HIS A O 1
ATOM 1585 N N . LEU A 1 198 ? 7.063 98.345 6.304 1.00 18.20 197 LEU A N 1
ATOM 1586 C CA . LEU A 1 198 ? 6.179 99.209 7.089 1.00 18.26 197 LEU A CA 1
ATOM 1587 C C . LEU A 1 198 ? 4.832 99.305 6.384 1.00 17.78 197 LEU A C 1
ATOM 1588 O O . LEU A 1 198 ? 3.779 99.113 6.984 1.00 13.66 197 LEU A O 1
ATOM 1593 N N . LEU A 1 199 ? 4.887 99.587 5.086 1.00 20.14 198 LEU A N 1
ATOM 1594 C CA . LEU A 1 199 ? 3.696 99.625 4.254 1.00 16.98 198 LEU A CA 1
ATOM 1595 C C . LEU A 1 199 ? 2.954 98.299 4.292 1.00 18.63 198 LEU A C 1
ATOM 1596 O O . LEU A 1 199 ? 1.740 98.266 4.463 1.00 15.81 198 LEU A O 1
ATOM 1601 N N . LEU A 1 200 ? 3.689 97.205 4.121 1.00 20.13 199 LEU A N 1
ATOM 1602 C CA . LEU A 1 200 ? 3.101 95.872 4.189 1.00 19.80 199 LEU A CA 1
ATOM 1603 C C . LEU A 1 200 ? 2.408 95.622 5.539 1.00 21.18 199 LEU A C 1
ATOM 1604 O O . LEU A 1 200 ? 1.267 95.160 5.585 1.00 20.75 199 LEU A O 1
ATOM 1609 N N . SER A 1 201 ? 3.104 95.925 6.630 1.00 17.68 200 SER A N 1
ATOM 1610 C CA . SER A 1 201 ? 2.543 95.689 7.964 1.00 15.18 200 SER A CA 1
ATOM 1611 C C . SER A 1 201 ? 1.247 96.493 8.179 1.00 17.66 200 SER A C 1
ATOM 1612 O O . SER A 1 201 ? 0.316 96.018 8.835 1.00 17.56 200 SER A O 1
ATOM 1615 N N . HIS A 1 202 ? 1.192 97.699 7.612 1.00 21.06 201 HIS A N 1
ATOM 1616 C CA . HIS A 1 202 ? -0.024 98.513 7.648 1.00 14.55 201 HIS A CA 1
ATOM 1617 C C . HIS A 1 202 ? -1.226 97.802 7.036 1.00 17.91 201 HIS A C 1
ATOM 1618 O O . HIS A 1 202 ? -2.292 97.736 7.643 1.00 15.82 201 HIS A O 1
ATOM 1625 N N . GLY A 1 203 ? -1.059 97.298 5.815 1.00 16.64 202 GLY A N 1
ATOM 1626 C CA . GLY A 1 203 ? -2.156 96.617 5.137 1.00 13.18 202 GLY A CA 1
ATOM 1627 C C . GLY A 1 203 ? -2.573 95.360 5.894 1.00 15.90 202 GLY A C 1
ATOM 1628 O O . GLY A 1 203 ? -3.759 95.035 5.990 1.00 17.39 202 GLY A O 1
ATOM 1629 N N . MET A 1 204 ? -1.594 94.659 6.448 1.00 16.94 203 MET A N 1
ATOM 1630 C CA . MET A 1 204 ? -1.880 93.448 7.221 1.00 25.77 203 MET A CA 1
ATOM 1631 C C . MET A 1 204 ? -2.768 93.738 8.440 1.00 25.59 203 MET A C 1
ATOM 1632 O O . MET A 1 204 ? -3.654 92.946 8.784 1.00 20.98 203 MET A O 1
ATOM 1637 N N . ALA A 1 205 ? -2.525 94.871 9.095 1.00 20.48 204 ALA A N 1
ATOM 1638 C CA . ALA A 1 205 ? -3.320 95.261 10.249 1.00 14.02 204 ALA A CA 1
ATOM 1639 C C . ALA A 1 205 ? -4.708 95.709 9.810 1.00 18.87 204 ALA A C 1
ATOM 1640 O O . ALA A 1 205 ? -5.690 95.444 10.497 1.00 18.42 204 ALA A O 1
ATOM 1642 N N . VAL A 1 206 ? -4.797 96.380 8.659 1.00 15.78 205 VAL A N 1
ATOM 1643 C CA . VAL A 1 206 ? -6.106 96.790 8.15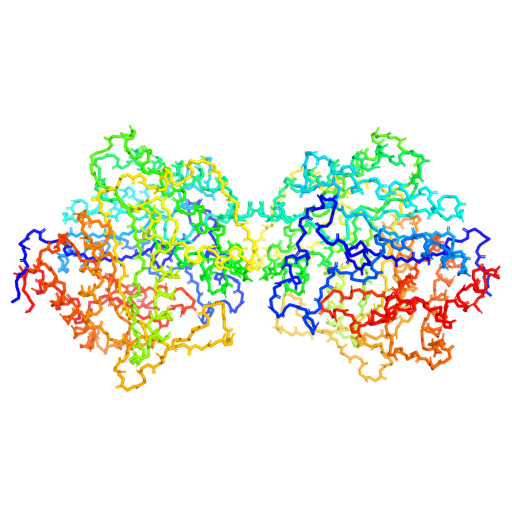6 1.00 15.33 205 VAL A CA 1
ATOM 1644 C C . VAL A 1 206 ? -6.991 95.562 7.935 1.00 19.02 205 VAL A C 1
ATOM 1645 O O . VAL A 1 206 ? -8.164 95.562 8.299 1.00 20.57 205 VAL A O 1
ATOM 1649 N N . ASP A 1 207 ? -6.408 94.505 7.374 1.00 25.46 206 ASP A N 1
ATOM 1650 C CA . ASP A 1 207 ? -7.147 93.275 7.098 1.00 22.75 206 ASP A CA 1
ATOM 1651 C C . ASP A 1 207 ? -7.699 92.679 8.381 1.00 27.61 206 ASP A C 1
ATOM 1652 O O . ASP A 1 207 ? -8.854 92.249 8.445 1.00 20.71 206 ASP A O 1
ATOM 1657 N N . ILE A 1 208 ? -6.858 92.667 9.409 1.00 17.75 207 ILE A N 1
ATOM 1658 C CA . ILE A 1 208 ? -7.256 92.146 10.710 1.00 22.04 207 ILE A CA 1
ATOM 1659 C C . ILE A 1 208 ? -8.351 93.003 11.353 1.00 18.47 207 ILE A C 1
ATOM 1660 O O . ILE A 1 208 ? -9.284 92.481 11.964 1.00 21.19 207 ILE A O 1
ATOM 1665 N N . PHE A 1 209 ? -8.238 94.323 11.199 1.00 19.71 208 PHE A N 1
ATOM 1666 C CA . PHE A 1 209 ? -9.229 95.260 11.735 1.00 20.85 208 PHE A CA 1
ATOM 1667 C C . PHE A 1 209 ? -10.619 94.953 11.169 1.00 25.15 208 PHE A C 1
ATOM 1668 O O . PHE A 1 209 ? -11.607 94.930 11.903 1.00 23.15 208 PHE A O 1
ATOM 1676 N N . ARG A 1 210 ? -10.688 94.704 9.863 1.00 20.90 209 ARG A N 1
ATOM 1677 C CA . ARG A 1 210 ? -11.967 94.367 9.240 1.00 17.61 209 ARG A CA 1
ATOM 1678 C C . ARG A 1 210 ? -12.498 93.027 9.764 1.00 23.35 209 ARG A C 1
ATOM 1679 O O . ARG A 1 210 ? -13.686 92.889 10.060 1.00 30.53 209 ARG A O 1
ATOM 1687 N N . GLU A 1 211 ? -11.613 92.042 9.872 1.00 25.34 210 GLU A N 1
ATOM 1688 C CA . GLU A 1 211 ? -12.003 90.713 10.333 1.00 23.68 210 GLU A CA 1
ATOM 1689 C C . GLU A 1 211 ? -12.542 90.735 11.769 1.00 28.54 210 GLU A C 1
ATOM 1690 O O . GLU A 1 211 ? -13.534 90.087 12.087 1.00 24.38 210 GLU A O 1
ATOM 1696 N N . GLU A 1 212 ? -11.888 91.493 12.635 1.00 26.16 211 GLU A N 1
ATOM 1697 C CA . GLU A 1 212 ? -12.286 91.567 14.040 1.00 27.35 211 GLU A CA 1
ATOM 1698 C C . GLU A 1 212 ? -13.614 92.307 14.215 1.00 33.46 211 GLU A C 1
ATOM 1699 O O . GLU A 1 212 ? -14.279 92.176 15.246 1.00 26.59 211 GLU A O 1
ATOM 1705 N N . ASP A 1 213 ? -13.966 93.107 13.209 1.00 26.94 212 ASP A N 1
ATOM 1706 C CA . ASP A 1 213 ? -15.263 93.770 13.122 1.00 29.46 212 ASP A CA 1
ATOM 1707 C C . ASP A 1 213 ? -15.530 94.742 14.266 1.00 29.94 212 ASP A C 1
ATOM 1708 O O . ASP A 1 213 ? -16.671 94.903 14.676 1.00 28.26 212 ASP A O 1
ATOM 1713 N N . LEU A 1 214 ? -14.494 95.402 14.775 1.00 27.99 213 LEU A N 1
ATOM 1714 C CA . LEU A 1 214 ? -14.724 96.435 15.786 1.00 27.13 213 LEU A CA 1
ATOM 1715 C C . LEU A 1 214 ? -15.494 97.577 15.164 1.00 21.85 213 LEU A C 1
ATOM 1716 O O . LEU A 1 214 ? -15.373 97.823 13.964 1.00 36.20 213 LEU A O 1
ATOM 1721 N N . PRO A 1 215 ? -16.274 98.301 15.980 1.00 26.86 214 PRO A N 1
ATOM 1722 C CA . PRO A 1 215 ? -16.821 99.553 15.464 1.00 32.65 214 PRO A CA 1
ATOM 1723 C C . PRO A 1 215 ? -15.728 100.613 15.444 1.00 37.62 214 PRO A C 1
ATOM 1724 O O . PRO A 1 215 ? -14.895 100.647 16.353 1.00 36.82 214 PRO A O 1
ATOM 1728 N N . GLY A 1 216 ? -15.701 101.439 14.405 1.00 26.82 215 GLY A N 1
ATOM 1729 C CA . GLY A 1 216 ? -14.714 102.498 14.336 1.00 27.78 215 GLY A CA 1
ATOM 1730 C C . GLY A 1 216 ? -13.992 102.607 13.013 1.00 23.10 215 GLY A C 1
ATOM 1731 O O . GLY A 1 216 ? -14.367 101.984 12.011 1.00 23.09 215 GLY A O 1
ATOM 1732 N N . GLU A 1 217 ? -12.930 103.397 13.016 1.00 21.64 216 GLU A N 1
ATOM 1733 C CA . GLU A 1 217 ? -12.245 103.767 11.788 1.00 23.38 216 GLU A CA 1
ATOM 1734 C C . GLU A 1 217 ? -10.744 103.561 11.887 1.00 19.83 216 GLU A C 1
ATOM 1735 O O . GLU A 1 217 ? -10.143 103.805 12.932 1.00 17.09 216 GLU A O 1
ATOM 1741 N N . ILE A 1 218 ? -10.131 103.105 10.797 1.00 15.16 217 ILE A N 1
ATOM 1742 C CA . ILE A 1 218 ? -8.691 102.903 10.816 1.00 13.75 217 ILE A CA 1
ATOM 1743 C C . ILE A 1 218 ? -8.039 103.658 9.666 1.00 18.36 217 ILE A C 1
ATOM 1744 O O . ILE A 1 218 ? -8.634 103.808 8.608 1.00 18.48 217 ILE A O 1
ATOM 1749 N N . GLY A 1 219 ? -6.822 104.145 9.896 1.00 16.65 218 GLY A N 1
ATOM 1750 C CA . GLY A 1 219 ? -6.079 104.877 8.888 1.00 18.57 218 GLY A CA 1
ATOM 1751 C C . GLY A 1 219 ? -4.584 104.775 9.109 1.00 20.57 218 GLY A C 1
ATOM 1752 O O . GLY A 1 219 ? -4.104 103.959 9.902 1.00 14.74 218 GLY A O 1
ATOM 1753 N N . ILE A 1 220 ? -3.835 105.599 8.391 1.00 11.87 219 ILE A N 1
ATOM 1754 C CA . ILE A 1 220 ? -2.396 105.686 8.579 1.00 10.58 219 ILE A CA 1
ATOM 1755 C C . ILE A 1 220 ? -2.063 107.174 8.679 1.00 18.41 219 ILE A C 1
ATOM 1756 O O . ILE A 1 220 ? -2.854 108.007 8.238 1.00 17.18 219 ILE A O 1
ATOM 1761 N N . THR A 1 221 ? -0.925 107.508 9.289 1.00 13.77 220 THR A N 1
ATOM 1762 C CA . THR A 1 221 ? -0.465 108.891 9.371 1.00 13.44 220 THR A CA 1
ATOM 1763 C C . THR A 1 221 ? 0.852 109.106 8.615 1.00 15.66 220 THR A C 1
ATOM 1764 O O . THR A 1 221 ? 1.849 108.440 8.894 1.00 15.55 220 THR A O 1
ATOM 1768 N N . LEU A 1 222 ? 0.837 110.033 7.653 1.00 13.20 221 LEU A N 1
ATOM 1769 C CA . LEU A 1 222 ? 2.010 110.351 6.838 1.00 16.96 221 LEU A CA 1
ATOM 1770 C C . LEU A 1 222 ? 2.464 111.792 7.103 1.00 13.42 221 LEU A C 1
ATOM 1771 O O . LEU A 1 222 ? 1.645 112.696 7.175 1.00 16.87 221 LEU A O 1
ATOM 1776 N N . ASN A 1 223 ? 3.770 111.998 7.242 1.00 10.99 222 ASN A N 1
ATOM 1777 C CA . ASN A 1 223 ? 4.329 113.337 7.176 1.00 14.09 222 ASN A CA 1
ATOM 1778 C C . ASN A 1 223 ? 4.365 113.713 5.711 1.00 23.02 222 ASN A C 1
ATOM 1779 O O . ASN A 1 223 ? 4.868 112.956 4.883 1.00 18.88 222 ASN A O 1
ATOM 1784 N N . LEU A 1 224 ? 3.794 114.864 5.385 1.00 18.72 223 LEU A N 1
ATOM 1785 C CA . LEU A 1 224 ? 3.790 115.319 4.008 1.00 18.29 223 LEU A CA 1
ATOM 1786 C C . LEU A 1 224 ? 4.457 116.678 3.922 1.00 21.92 223 LEU A C 1
ATOM 1787 O O . LEU A 1 224 ? 4.104 117.596 4.668 1.00 17.51 223 LEU A O 1
ATOM 1792 N N . THR A 1 225 ? 5.444 116.787 3.039 1.00 17.40 224 THR A N 1
ATOM 1793 C CA . THR A 1 225 ? 6.157 118.044 2.823 1.00 12.00 224 THR A CA 1
ATOM 1794 C C . THR A 1 225 ? 5.992 118.497 1.372 1.00 22.33 224 THR A C 1
ATOM 1795 O O . THR A 1 225 ? 6.671 117.973 0.493 1.00 26.07 224 THR A O 1
ATOM 1799 N N . PRO A 1 226 ? 5.090 119.468 1.117 1.00 19.97 225 PRO A N 1
ATOM 1800 C CA . PRO A 1 226 ? 4.887 119.919 -0.270 1.00 22.91 225 PRO A CA 1
ATOM 1801 C C . PRO A 1 226 ? 6.125 120.619 -0.812 1.00 24.94 225 PRO A C 1
ATOM 1802 O O . PRO A 1 226 ? 6.787 121.364 -0.079 1.00 27.47 225 PRO A O 1
ATOM 1806 N N . ALA A 1 227 ? 6.433 120.381 -2.086 1.00 28.91 226 ALA A N 1
ATOM 1807 C CA . ALA A 1 227 ? 7.655 120.898 -2.682 1.00 26.42 226 ALA A CA 1
ATOM 1808 C C . ALA A 1 227 ? 7.348 121.970 -3.716 1.00 29.04 226 ALA A C 1
ATOM 1809 O O . ALA A 1 227 ? 6.354 121.903 -4.432 1.00 25.00 226 ALA A O 1
ATOM 1811 N N . TYR A 1 228 ? 8.219 122.964 -3.779 1.00 23.34 227 TYR A N 1
ATOM 1812 C CA . TYR A 1 228 ? 8.012 124.110 -4.653 1.00 26.78 227 TYR A CA 1
ATOM 1813 C C . TYR A 1 228 ? 9.294 124.380 -5.418 1.00 22.85 227 TYR A C 1
ATOM 1814 O O . TYR A 1 228 ? 10.392 124.266 -4.869 1.00 24.83 227 TYR A O 1
ATOM 1823 N N . PRO A 1 229 ? 9.168 124.723 -6.707 1.00 29.66 228 PRO A N 1
ATOM 1824 C CA . PRO A 1 229 ? 10.367 125.029 -7.489 1.00 33.30 228 PRO A CA 1
ATOM 1825 C C . PRO A 1 229 ? 10.987 126.354 -7.057 1.00 36.38 228 PRO A C 1
ATOM 1826 O O . PRO A 1 229 ? 10.272 127.345 -6.885 1.00 33.90 228 PRO A O 1
ATOM 1830 N N . ALA A 1 230 ? 12.304 126.359 -6.871 1.00 33.22 229 ALA A N 1
ATOM 1831 C CA . ALA A 1 230 ? 13.019 127.575 -6.503 1.00 35.10 229 ALA A CA 1
ATOM 1832 C C . ALA A 1 230 ? 12.895 128.628 -7.602 1.00 42.00 229 ALA A C 1
ATOM 1833 O O . ALA A 1 230 ? 12.856 129.828 -7.322 1.00 42.56 229 ALA A O 1
ATOM 1835 N N . GLY A 1 231 ? 12.820 128.173 -8.850 1.00 45.52 230 GLY A N 1
ATOM 1836 C CA . GLY A 1 231 ? 12.669 129.076 -9.976 1.00 44.54 230 GLY A CA 1
ATOM 1837 C C . GLY A 1 231 ? 11.724 128.574 -11.054 1.00 51.30 230 GLY A C 1
ATOM 1838 O O . GLY A 1 231 ? 11.112 127.513 -10.930 1.00 45.67 230 GLY A O 1
ATOM 1839 N N . ASP A 1 232 ? 11.621 129.348 -12.127 1.00 55.19 231 ASP A N 1
ATOM 1840 C CA . ASP A 1 232 ? 10.719 129.055 -13.233 1.00 62.24 231 ASP A CA 1
ATOM 1841 C C . ASP A 1 232 ? 11.185 127.862 -14.066 1.00 60.66 231 ASP A C 1
ATOM 1842 O O . ASP A 1 232 ? 10.399 127.278 -14.818 1.00 56.18 231 ASP A O 1
ATOM 1847 N N . SER A 1 233 ? 12.467 127.525 -13.929 1.00 62.51 232 SER A N 1
ATOM 1848 C CA . SER A 1 233 ? 13.111 126.456 -14.693 1.00 64.96 232 SER A CA 1
ATOM 1849 C C . SER A 1 233 ? 12.258 125.199 -14.765 1.00 61.83 232 SER A C 1
ATOM 1850 O O . SER A 1 233 ? 11.716 124.746 -13.757 1.00 53.66 232 SER A O 1
ATOM 1853 N N . GLU A 1 234 ? 12.135 124.630 -15.955 1.00 66.37 233 GLU A N 1
ATOM 1854 C CA . GLU A 1 234 ? 11.446 123.355 -16.082 1.00 67.70 233 GLU A CA 1
ATOM 1855 C C . GLU A 1 234 ? 12.264 122.259 -15.408 1.00 61.70 233 GLU A C 1
ATOM 1856 O O . GLU A 1 234 ? 11.731 121.213 -15.028 1.00 64.75 233 GLU A O 1
ATOM 1862 N N . LYS A 1 235 ? 13.557 122.519 -15.236 1.00 50.54 234 LYS A N 1
ATOM 1863 C CA . LYS A 1 235 ? 14.426 121.590 -14.527 1.00 45.12 234 LYS A CA 1
ATOM 1864 C C . LYS A 1 235 ? 14.262 121.713 -13.008 1.00 43.28 234 LYS A C 1
ATOM 1865 O O . LYS A 1 235 ? 14.399 120.724 -12.289 1.00 41.37 234 LYS A O 1
ATOM 1871 N N . ASP A 1 236 ? 13.971 122.915 -12.519 1.00 40.96 235 ASP A N 1
ATOM 1872 C CA . ASP A 1 236 ? 13.668 123.080 -11.097 1.00 42.65 235 ASP A CA 1
ATOM 1873 C C . ASP A 1 236 ? 12.328 122.430 -10.764 1.00 41.70 235 ASP A C 1
ATOM 1874 O O . ASP A 1 236 ? 12.125 121.923 -9.656 1.00 34.85 235 ASP A O 1
ATOM 1879 N N . VAL A 1 237 ? 11.418 122.446 -11.732 1.00 35.50 236 VAL A N 1
ATOM 1880 C CA . VAL A 1 237 ? 10.098 121.850 -11.556 1.00 37.10 236 VAL A CA 1
ATOM 1881 C C . VAL A 1 237 ? 10.194 120.325 -11.438 1.00 39.19 236 VAL A C 1
ATOM 1882 O O . VAL A 1 237 ? 9.590 119.720 -10.540 1.00 32.40 236 VAL A O 1
ATOM 1886 N N . LYS A 1 238 ? 10.959 119.710 -12.337 1.00 38.34 237 LYS A N 1
ATOM 1887 C CA . LYS A 1 238 ? 11.198 118.267 -12.280 1.00 41.83 237 LYS A CA 1
ATOM 1888 C C . LYS A 1 238 ? 11.923 117.885 -10.994 1.00 33.30 237 LYS A C 1
ATOM 1889 O O . LYS A 1 238 ? 11.632 116.853 -10.393 1.00 27.74 237 LYS A O 1
ATOM 1895 N N . ALA A 1 239 ? 12.863 118.727 -10.576 1.00 31.33 238 ALA A N 1
ATOM 1896 C CA . ALA A 1 239 ? 13.628 118.486 -9.356 1.00 27.69 238 ALA A CA 1
ATOM 1897 C C . ALA A 1 239 ? 12.725 118.472 -8.128 1.00 28.59 238 ALA A C 1
ATOM 1898 O O . ALA A 1 239 ? 12.848 117.588 -7.277 1.00 30.81 238 ALA A O 1
ATOM 1900 N N . ALA A 1 240 ? 11.833 119.458 -8.032 1.00 34.98 239 ALA A N 1
ATOM 1901 C CA . ALA A 1 240 ? 10.874 119.518 -6.932 1.00 34.07 239 ALA A CA 1
ATOM 1902 C C . ALA A 1 240 ? 9.914 118.336 -7.008 1.00 36.26 239 ALA A C 1
ATOM 1903 O O . ALA A 1 240 ? 9.564 117.749 -5.982 1.00 34.34 239 ALA A O 1
ATOM 1905 N N . SER A 1 241 ? 9.497 117.980 -8.221 1.00 27.06 240 SER A N 1
ATOM 1906 C CA . SER A 1 241 ? 8.627 116.823 -8.399 1.00 30.37 240 SER A CA 1
ATOM 1907 C C . SER A 1 241 ? 9.262 115.542 -7.851 1.00 31.50 240 SER A C 1
ATOM 1908 O O . SER A 1 241 ? 8.592 114.756 -7.175 1.00 36.92 240 SER A O 1
ATOM 1911 N N . LEU A 1 242 ? 10.547 115.331 -8.141 1.00 30.58 241 LEU A N 1
ATOM 1912 C CA . LEU A 1 242 ? 11.257 114.136 -7.663 1.00 32.71 241 LEU A CA 1
ATOM 1913 C C . LEU A 1 242 ? 11.367 114.082 -6.140 1.00 25.82 241 LEU A C 1
ATOM 1914 O O . LEU A 1 242 ? 11.212 113.017 -5.534 1.00 28.33 241 LEU A O 1
ATOM 1919 N N . LEU A 1 243 ? 11.663 115.224 -5.529 1.00 22.26 242 LEU A N 1
ATOM 1920 C CA . LEU A 1 243 ? 11.760 115.286 -4.077 1.00 23.87 242 LEU A CA 1
ATOM 1921 C C . LEU A 1 243 ? 10.377 115.129 -3.453 1.00 27.33 242 LEU A C 1
ATOM 1922 O O . LEU A 1 243 ? 10.249 114.581 -2.354 1.00 30.69 242 LEU A O 1
ATOM 1927 N N . ASP A 1 244 ? 9.344 115.590 -4.157 1.00 23.14 243 ASP A N 1
ATOM 1928 C CA . ASP A 1 244 ? 7.967 115.375 -3.704 1.00 30.30 243 ASP A CA 1
ATOM 1929 C C . ASP A 1 244 ? 7.613 113.877 -3.714 1.00 30.90 243 ASP A C 1
ATOM 1930 O O . ASP A 1 244 ? 6.917 113.386 -2.820 1.00 27.10 243 ASP A O 1
ATOM 1935 N N . ASP A 1 245 ? 8.102 113.152 -4.717 1.00 24.73 244 ASP A N 1
ATOM 1936 C CA . ASP A 1 245 ? 7.922 111.698 -4.777 1.00 26.49 244 ASP A CA 1
ATOM 1937 C C . ASP A 1 245 ? 8.753 110.971 -3.713 1.00 24.49 244 ASP A C 1
ATOM 1938 O O . ASP A 1 245 ? 8.347 109.933 -3.218 1.00 28.71 244 ASP A O 1
ATOM 1943 N N . TYR A 1 246 ? 9.921 111.520 -3.395 1.00 19.41 245 TYR A N 1
ATOM 1944 C CA . TYR A 1 246 ? 10.844 110.953 -2.410 1.00 22.21 245 TYR A CA 1
ATOM 1945 C C . TYR A 1 246 ? 10.148 110.849 -1.060 1.00 24.13 245 TYR A C 1
ATOM 1946 O O . TYR A 1 246 ? 10.178 109.806 -0.405 1.00 18.22 245 TYR A O 1
ATOM 1955 N N . ILE A 1 247 ? 9.491 111.936 -0.673 1.00 22.87 246 ILE A N 1
ATOM 1956 C CA . ILE A 1 247 ? 8.842 112.021 0.626 1.00 23.14 246 ILE A CA 1
ATOM 1957 C C . ILE A 1 247 ? 7.370 111.607 0.600 1.00 23.01 246 ILE A C 1
ATOM 1958 O O . ILE A 1 247 ? 6.930 110.799 1.418 1.00 20.50 246 ILE A O 1
ATOM 1963 N N . ASN A 1 248 ? 6.606 112.139 -0.348 1.00 19.06 247 ASN A N 1
ATOM 1964 C CA . ASN A 1 248 ? 5.154 112.037 -0.265 1.00 20.10 247 ASN A CA 1
ATOM 1965 C C . ASN A 1 248 ? 4.548 110.906 -1.084 1.00 19.08 247 ASN A C 1
ATOM 1966 O O . ASN A 1 248 ? 3.841 110.062 -0.535 1.00 19.17 247 ASN A O 1
ATOM 1971 N N . ALA A 1 249 ? 4.804 110.901 -2.391 1.00 17.54 248 ALA A N 1
ATOM 1972 C CA . ALA A 1 249 ? 4.183 109.917 -3.266 1.00 20.98 248 ALA A CA 1
ATOM 1973 C C . ALA A 1 249 ? 4.684 108.504 -2.978 1.00 20.93 248 ALA A C 1
ATOM 1974 O O . ALA A 1 249 ? 3.976 107.530 -3.244 1.00 21.51 248 ALA A O 1
ATOM 1976 N N . TRP A 1 250 ? 5.901 108.390 -2.439 1.00 15.98 249 TRP A N 1
ATOM 1977 C CA . TRP A 1 250 ? 6.477 107.079 -2.165 1.00 19.93 249 TRP A CA 1
ATOM 1978 C C . TRP A 1 250 ? 5.595 106.282 -1.213 1.00 22.16 249 TRP A C 1
ATOM 1979 O O . TRP A 1 250 ? 5.603 105.052 -1.247 1.00 20.34 249 TRP A O 1
ATOM 1990 N N . PHE A 1 251 ? 4.829 106.981 -0.372 1.00 21.20 250 PHE A N 1
ATOM 1991 C CA . PHE A 1 251 ? 3.900 106.301 0.531 1.00 15.70 250 PHE A CA 1
ATOM 1992 C C . PHE A 1 251 ? 2.429 106.520 0.123 1.00 19.87 250 PHE A C 1
ATOM 1993 O O . PHE A 1 251 ? 1.594 105.635 0.312 1.00 21.16 250 PHE A O 1
ATOM 2001 N N . LEU A 1 252 ? 2.114 107.675 -0.458 1.00 15.68 251 LEU A N 1
ATOM 2002 C CA . LEU A 1 252 ? 0.734 107.966 -0.865 1.00 13.37 251 LEU A CA 1
ATOM 2003 C C . LEU A 1 252 ? 0.277 107.066 -2.010 1.00 22.03 251 LEU A C 1
ATOM 2004 O O . LEU A 1 252 ? -0.849 106.588 -2.021 1.00 21.53 251 LEU A O 1
ATOM 2009 N N . SER A 1 253 ? 1.154 106.846 -2.978 1.00 18.71 252 SER A N 1
ATOM 2010 C CA . SER A 1 253 ? 0.767 106.046 -4.147 1.00 24.73 252 SER A CA 1
ATOM 2011 C C . SER A 1 253 ? 0.551 104.572 -3.785 1.00 24.98 252 SER A C 1
ATOM 2012 O O . SER A 1 253 ? -0.476 104.010 -4.159 1.00 23.16 252 SER A O 1
ATOM 2015 N N . PRO A 1 254 ? 1.486 103.943 -3.030 1.00 22.86 253 PRO A N 1
ATOM 2016 C CA . PRO A 1 254 ? 1.184 102.565 -2.628 1.00 21.87 253 PRO A CA 1
ATOM 2017 C C . PRO A 1 254 ? -0.122 102.416 -1.850 1.00 21.49 253 PRO A C 1
ATOM 2018 O O . PRO A 1 254 ? -0.872 101.487 -2.111 1.00 25.53 253 PRO A O 1
ATOM 2022 N N . VAL A 1 255 ? -0.395 103.321 -0.915 1.00 20.72 254 VAL A N 1
ATOM 2023 C CA . VAL A 1 255 ? -1.588 103.184 -0.084 1.00 24.34 254 VAL A CA 1
ATOM 2024 C C . VAL A 1 255 ? -2.881 103.393 -0.873 1.00 20.99 254 VAL A C 1
ATOM 2025 O O . VAL A 1 255 ? -3.852 102.669 -0.682 1.00 22.92 254 VAL A O 1
ATOM 2029 N N . PHE A 1 256 ? -2.896 104.374 -1.764 1.00 16.48 255 PHE A N 1
ATOM 2030 C CA . PHE A 1 256 ? -4.145 104.711 -2.435 1.00 17.90 255 PHE A CA 1
ATOM 2031 C C . PHE A 1 256 ? -4.226 104.233 -3.897 1.00 26.12 255 PHE A C 1
ATOM 2032 O O . PHE A 1 256 ? -5.325 104.156 -4.443 1.00 27.41 255 PHE A O 1
ATOM 2040 N N . LYS A 1 257 ? -3.094 103.902 -4.523 1.00 21.92 256 LYS A N 1
ATOM 2041 C CA . LYS A 1 257 ? -3.120 103.458 -5.935 1.00 24.51 256 LYS A CA 1
ATOM 2042 C C . LYS A 1 257 ? -2.545 102.054 -6.141 1.00 25.61 256 LYS A C 1
ATOM 2043 O O . LYS A 1 257 ? -2.681 101.483 -7.218 1.00 25.18 256 LYS A O 1
ATOM 2049 N N . GLY A 1 258 ? -1.881 101.515 -5.125 1.00 22.43 257 GLY A N 1
ATOM 2050 C CA . GLY A 1 258 ? -1.305 100.187 -5.220 1.00 29.94 257 GLY A CA 1
ATOM 2051 C C . GLY A 1 258 ? -0.074 100.117 -6.100 1.00 28.55 257 GLY A C 1
ATOM 2052 O O . GLY A 1 258 ? 0.195 99.083 -6.722 1.00 29.61 257 GLY A O 1
ATOM 2053 N N . SER A 1 259 ? 0.677 101.211 -6.163 1.00 22.64 258 SER A N 1
ATOM 2054 C CA . SER A 1 259 ? 1.941 101.218 -6.892 1.00 26.24 258 SER A CA 1
ATOM 2055 C C . SER A 1 259 ? 2.899 102.252 -6.324 1.00 21.33 258 SER A C 1
ATOM 2056 O O . SER A 1 259 ? 2.478 103.252 -5.762 1.00 21.60 258 SER A O 1
ATOM 2059 N N . TYR A 1 260 ? 4.196 102.000 -6.447 1.00 25.64 259 TYR A N 1
ATOM 2060 C CA . TYR A 1 260 ? 5.174 103.034 -6.139 1.00 27.63 259 TYR A CA 1
ATOM 2061 C C . TYR A 1 260 ? 5.219 104.009 -7.315 1.00 24.89 259 TYR A C 1
ATOM 2062 O O . TYR A 1 260 ? 4.854 103.644 -8.433 1.00 28.73 259 TYR A O 1
ATOM 2071 N N . PRO A 1 261 ? 5.658 105.254 -7.072 1.00 23.34 260 PRO A N 1
ATOM 2072 C CA . PRO A 1 261 ? 5.847 106.186 -8.196 1.00 26.90 260 PRO A CA 1
ATOM 2073 C C . PRO A 1 261 ? 6.891 105.667 -9.179 1.00 28.57 260 PRO A C 1
ATOM 2074 O O . PRO A 1 261 ? 7.982 105.255 -8.778 1.00 25.20 260 PRO A O 1
ATOM 2078 N N . GLU A 1 262 ? 6.556 105.700 -10.464 1.00 32.15 261 GLU A N 1
ATOM 2079 C CA . GLU A 1 262 ? 7.286 104.917 -11.449 1.00 33.75 261 GLU A CA 1
ATOM 2080 C C . GLU A 1 262 ? 8.711 105.396 -11.684 1.00 35.09 261 GLU A C 1
ATOM 2081 O O . GLU A 1 262 ? 9.649 104.603 -11.621 1.00 32.29 261 GLU A O 1
ATOM 2087 N N . GLU A 1 263 ? 8.881 106.683 -11.966 1.00 35.72 262 GLU A N 1
ATOM 2088 C CA . GLU A 1 263 ? 10.214 107.174 -12.277 1.00 35.21 262 GLU A CA 1
ATOM 2089 C C . GLU A 1 263 ? 11.148 106.995 -11.080 1.00 34.35 262 GLU A C 1
ATOM 2090 O O . GLU A 1 263 ? 12.269 106.508 -11.225 1.00 39.45 262 GLU A O 1
ATOM 2096 N N . LEU A 1 264 ? 10.684 107.358 -9.890 1.00 31.37 263 LEU A N 1
ATOM 2097 C CA . LEU A 1 264 ? 11.550 107.246 -8.724 1.00 24.35 263 LEU A CA 1
ATOM 2098 C C . LEU A 1 264 ? 11.920 105.780 -8.454 1.00 26.06 263 LEU A C 1
ATOM 2099 O O . LEU A 1 264 ? 13.080 105.473 -8.154 1.00 29.62 263 LEU A O 1
ATOM 2104 N N . HIS A 1 265 ? 10.950 104.881 -8.608 1.00 20.61 264 HIS A N 1
ATOM 2105 C CA . HIS A 1 265 ? 11.174 103.451 -8.396 1.00 23.70 264 HIS A CA 1
ATOM 2106 C C . HIS A 1 265 ? 12.264 102.952 -9.340 1.00 33.79 264 HIS A C 1
ATOM 2107 O O . HIS A 1 265 ? 13.139 102.161 -8.944 1.00 29.59 264 HIS A O 1
ATOM 2114 N N . HIS A 1 266 ? 12.208 103.437 -10.581 1.00 28.51 265 HIS A N 1
ATOM 2115 C CA . HIS A 1 266 ? 13.214 103.129 -11.598 1.00 35.90 265 HIS A CA 1
ATOM 2116 C C . HIS A 1 266 ? 14.596 103.626 -11.184 1.00 35.96 265 HIS A C 1
ATOM 2117 O O . HIS A 1 266 ? 15.584 102.891 -11.285 1.00 38.05 265 HIS A O 1
ATOM 2124 N N . ILE A 1 267 ? 14.660 104.879 -10.735 1.00 28.67 266 ILE A N 1
ATOM 2125 C CA . ILE A 1 267 ? 15.921 105.495 -10.332 1.00 31.37 266 ILE A CA 1
ATOM 2126 C C . ILE A 1 267 ? 16.597 104.726 -9.200 1.00 39.17 266 ILE A C 1
ATOM 2127 O O . ILE A 1 267 ? 17.805 104.473 -9.239 1.00 38.44 266 ILE A O 1
ATOM 2132 N N . TYR A 1 268 ? 15.811 104.361 -8.191 1.00 30.75 267 TYR A N 1
ATOM 2133 C CA . TYR A 1 268 ? 16.313 103.566 -7.080 1.00 33.47 267 TYR A CA 1
ATOM 2134 C C . TYR A 1 268 ? 16.849 102.216 -7.563 1.00 37.78 267 TYR A C 1
ATOM 2135 O O . TYR A 1 268 ? 17.975 101.822 -7.251 1.00 36.76 267 TYR A O 1
ATOM 2144 N N . GLU A 1 269 ? 16.018 101.509 -8.317 1.00 38.36 268 GLU A N 1
ATOM 2145 C CA . GLU A 1 269 ? 16.339 100.161 -8.750 1.00 47.31 268 GLU A CA 1
ATOM 2146 C C . GLU A 1 269 ? 17.597 100.142 -9.614 1.00 42.84 268 GLU A C 1
ATOM 2147 O O . GLU A 1 269 ? 18.418 99.235 -9.502 1.00 40.57 268 GLU A O 1
ATOM 2153 N N . GLN A 1 270 ? 17.766 101.162 -10.447 1.00 48.78 269 GLN A N 1
ATOM 2154 C CA . GLN A 1 270 ? 18.920 101.212 -11.339 1.00 54.76 269 GLN A CA 1
ATOM 2155 C C . GLN A 1 270 ? 20.221 101.386 -10.548 1.00 50.08 269 GLN A C 1
ATOM 2156 O O . GLN A 1 270 ? 21.232 100.751 -10.850 1.00 50.12 269 GLN A O 1
ATOM 2162 N N . ASN A 1 271 ? 20.182 102.228 -9.521 1.00 38.96 270 ASN A N 1
ATOM 2163 C CA . ASN A 1 271 ? 21.384 102.561 -8.756 1.00 40.91 270 ASN A CA 1
ATOM 2164 C C . ASN A 1 271 ? 21.668 101.652 -7.557 1.00 40.93 270 ASN A C 1
ATOM 2165 O O . ASN A 1 271 ? 22.827 101.432 -7.193 1.00 43.87 270 ASN A O 1
ATOM 2170 N N . LEU A 1 272 ? 20.619 101.134 -6.933 1.00 35.30 271 LEU A N 1
ATOM 2171 C CA . LEU A 1 272 ? 20.797 100.376 -5.706 1.00 36.32 271 LEU A CA 1
ATOM 2172 C C . LEU A 1 272 ? 20.435 98.909 -5.863 1.00 38.43 271 LEU A C 1
ATOM 2173 O O . LEU A 1 272 ? 20.732 98.093 -4.990 1.00 43.58 271 LEU A O 1
ATOM 2178 N N . GLY A 1 273 ? 19.778 98.578 -6.967 1.00 36.64 272 GLY A N 1
ATOM 2179 C CA . GLY A 1 273 ? 19.217 97.252 -7.125 1.00 39.73 272 GLY A CA 1
ATOM 2180 C C . GLY A 1 273 ? 17.857 97.179 -6.461 1.00 42.64 272 GLY A C 1
ATOM 2181 O O . GLY A 1 273 ? 17.468 98.090 -5.728 1.00 47.44 272 GLY A O 1
ATOM 2182 N N . ALA A 1 274 ? 17.139 96.088 -6.700 1.00 37.07 273 ALA A N 1
ATOM 2183 C CA . ALA A 1 274 ? 15.752 95.975 -6.258 1.00 30.44 273 ALA A CA 1
ATOM 2184 C C . ALA A 1 274 ? 15.639 95.516 -4.811 1.00 34.56 273 ALA A C 1
ATOM 2185 O O . ALA A 1 274 ? 16.349 94.605 -4.384 1.00 32.47 273 ALA A O 1
ATOM 2187 N N . PHE A 1 275 ? 14.748 96.147 -4.049 1.00 32.09 274 PHE A N 1
ATOM 2188 C CA . PHE A 1 275 ? 14.445 95.633 -2.716 1.00 30.81 274 PHE A CA 1
ATOM 2189 C C . PHE A 1 275 ? 13.484 94.453 -2.868 1.00 34.87 274 PHE A C 1
ATOM 2190 O O . PHE A 1 275 ? 12.849 94.294 -3.918 1.00 34.26 274 PHE A O 1
ATOM 2198 N N . THR A 1 276 ? 13.400 93.610 -1.841 1.00 29.79 275 THR A N 1
ATOM 2199 C CA . THR A 1 276 ? 12.673 92.349 -1.967 1.00 34.30 275 THR A CA 1
ATOM 2200 C C . THR A 1 276 ? 11.177 92.513 -1.704 1.00 35.56 275 THR A C 1
ATOM 2201 O O . THR A 1 276 ? 10.776 93.014 -0.652 1.00 38.04 275 THR A O 1
ATOM 2205 N N . THR A 1 277 ? 10.359 92.113 -2.678 1.00 31.48 276 THR A N 1
ATOM 2206 C CA . THR A 1 277 ? 8.902 92.106 -2.520 1.00 29.09 276 THR A CA 1
ATOM 2207 C C . THR A 1 277 ? 8.338 90.768 -2.967 1.00 36.73 276 THR A C 1
ATOM 2208 O O . THR A 1 277 ? 8.952 90.070 -3.780 1.00 41.34 276 THR A O 1
ATOM 2212 N N . GLN A 1 278 ? 7.163 90.418 -2.455 1.00 27.87 277 GLN A N 1
ATOM 2213 C CA . GLN A 1 278 ? 6.449 89.232 -2.935 1.00 31.63 277 GLN A CA 1
ATOM 2214 C C . GLN A 1 278 ? 5.244 89.664 -3.756 1.00 31.06 277 GLN A C 1
ATOM 2215 O O . GLN A 1 278 ? 4.732 90.768 -3.557 1.00 30.26 277 GLN A O 1
ATOM 2221 N N . PRO A 1 279 ? 4.786 88.805 -4.690 1.00 32.66 278 PRO A N 1
ATOM 2222 C CA . PRO A 1 279 ? 3.573 89.125 -5.454 1.00 33.09 278 PRO A CA 1
ATOM 2223 C C . PRO A 1 279 ? 2.346 89.246 -4.542 1.00 40.49 278 PRO A C 1
ATOM 2224 O O . PRO A 1 279 ? 2.180 88.437 -3.629 1.00 39.49 278 PRO A O 1
ATOM 2228 N N . GLY A 1 280 ? 1.508 90.252 -4.781 1.00 27.86 279 GLY A N 1
ATOM 2229 C CA . GLY A 1 280 ? 0.334 90.461 -3.960 1.00 31.96 279 GLY A CA 1
ATOM 2230 C C . GLY A 1 280 ? 0.567 91.462 -2.831 1.00 34.29 279 GLY A C 1
ATOM 2231 O O . GLY A 1 280 ? -0.379 91.876 -2.165 1.00 32.86 279 GLY A O 1
ATOM 2232 N N . ASP A 1 281 ? 1.822 91.855 -2.622 1.00 33.63 280 ASP A N 1
ATOM 2233 C CA . ASP A 1 281 ? 2.156 92.847 -1.595 1.00 32.07 280 ASP A CA 1
ATOM 2234 C C . ASP A 1 281 ? 1.457 94.187 -1.828 1.00 25.14 280 ASP A C 1
ATOM 2235 O O . ASP A 1 281 ? 0.991 94.818 -0.872 1.00 32.14 280 ASP A O 1
ATOM 2240 N N . MET A 1 282 ? 1.386 94.637 -3.083 1.00 28.32 281 MET A N 1
ATOM 2241 C CA . MET A 1 282 ? 0.771 95.936 -3.355 1.00 29.73 281 MET A CA 1
ATOM 2242 C C . MET A 1 282 ? -0.730 95.902 -3.106 1.00 31.66 281 MET A C 1
ATOM 2243 O O . MET A 1 282 ? -1.325 96.925 -2.782 1.00 29.28 281 MET A O 1
ATOM 2248 N N . ASP A 1 283 ? -1.338 94.728 -3.271 1.00 26.57 282 ASP A N 1
ATOM 2249 C CA . ASP A 1 283 ? -2.751 94.533 -2.947 1.00 24.38 282 ASP A CA 1
ATOM 2250 C C . ASP A 1 283 ? -3.032 94.715 -1.457 1.00 22.39 282 ASP A C 1
ATOM 2251 O O . ASP A 1 283 ? -4.047 95.288 -1.073 1.00 25.05 282 ASP A O 1
ATOM 2256 N N . ILE A 1 284 ? -2.142 94.186 -0.626 1.00 26.21 283 ILE A N 1
ATOM 2257 C CA . ILE A 1 284 ? -2.279 94.288 0.826 1.00 22.86 283 ILE A CA 1
ATOM 2258 C C . ILE A 1 284 ? -2.032 95.724 1.271 1.00 22.52 283 ILE A C 1
ATOM 2259 O O . ILE A 1 284 ? -2.794 96.278 2.064 1.00 21.44 283 ILE A O 1
ATOM 2264 N N . ILE A 1 285 ? -0.969 96.322 0.746 1.00 21.60 284 ILE A N 1
ATOM 2265 C CA . ILE A 1 285 ? -0.596 97.679 1.110 1.00 25.34 284 ILE A CA 1
ATOM 2266 C C . ILE A 1 285 ? -1.741 98.640 0.812 1.00 29.37 284 ILE A C 1
ATOM 2267 O O . ILE A 1 285 ? -1.990 99.577 1.574 1.00 24.57 284 ILE A O 1
ATOM 2272 N N . SER A 1 286 ? -2.469 98.371 -0.272 1.00 24.90 285 SER A N 1
ATOM 2273 C CA . SER A 1 286 ? -3.495 99.296 -0.751 1.00 15.03 285 SER A CA 1
ATOM 2274 C C . SER A 1 286 ? -4.927 98.982 -0.311 1.00 19.71 285 SER A C 1
ATOM 2275 O O . SER A 1 286 ? -5.871 99.503 -0.895 1.00 20.95 285 SER A O 1
ATOM 2278 N N . ARG A 1 287 ? -5.100 98.156 0.714 1.00 19.66 286 ARG A N 1
ATOM 2279 C CA . ARG A 1 287 ? -6.440 97.925 1.264 1.00 25.37 286 ARG A CA 1
ATOM 2280 C C . ARG A 1 287 ? -7.176 99.230 1.535 1.00 27.32 286 ARG A C 1
ATOM 2281 O O . ARG A 1 287 ? -6.559 100.241 1.895 1.00 22.70 286 ARG A O 1
ATOM 2289 N N . ASP A 1 288 ? -8.494 99.205 1.374 1.00 23.35 287 ASP A N 1
ATOM 2290 C CA . ASP A 1 288 ? -9.307 100.384 1.653 1.00 25.77 287 ASP A CA 1
ATOM 2291 C C . ASP A 1 288 ? -9.196 100.780 3.131 1.00 27.15 287 ASP A C 1
ATOM 2292 O O . ASP A 1 288 ? -9.336 99.937 4.023 1.00 24.45 287 ASP A O 1
ATOM 2297 N N . ILE A 1 289 ? -8.918 102.057 3.382 1.00 25.30 288 ILE A N 1
ATOM 2298 C CA . ILE A 1 289 ? -8.881 102.581 4.752 1.00 23.95 288 ILE A CA 1
ATOM 2299 C C . ILE A 1 289 ? -9.942 103.672 4.942 1.00 22.30 288 ILE A C 1
ATOM 2300 O O . ILE A 1 289 ? -10.569 104.101 3.983 1.00 21.59 288 ILE A O 1
ATOM 2305 N N . ASP A 1 290 ? -10.131 104.127 6.182 1.00 18.85 289 ASP A N 1
ATOM 2306 C CA . ASP A 1 290 ? -11.279 104.973 6.513 1.00 20.26 289 ASP A CA 1
ATOM 2307 C C . ASP A 1 290 ? -10.958 106.468 6.551 1.00 15.70 289 ASP A C 1
ATOM 2308 O O . ASP A 1 290 ? -11.853 107.300 6.376 1.00 18.39 289 ASP A O 1
ATOM 2313 N N . PHE A 1 291 ? -9.693 106.800 6.786 1.00 17.73 290 PHE A N 1
ATOM 2314 C CA . PHE A 1 291 ? -9.239 108.187 6.806 1.00 22.89 290 PHE A CA 1
ATOM 2315 C C . PHE A 1 291 ? -7.732 108.226 6.624 1.00 15.58 290 PHE A C 1
ATOM 2316 O O . PHE A 1 291 ? -7.049 107.215 6.805 1.00 16.90 290 PHE A O 1
ATOM 2324 N N . LEU A 1 292 ? -7.215 109.393 6.273 1.00 20.20 291 LEU A N 1
ATOM 2325 C CA . LEU A 1 292 ? -5.780 109.612 6.202 1.00 17.08 291 LEU A CA 1
ATOM 2326 C C . LEU A 1 292 ? -5.396 110.643 7.237 1.00 16.80 291 LEU A C 1
ATOM 2327 O O . LEU A 1 292 ? -6.020 111.695 7.313 1.00 16.99 291 LEU A O 1
ATOM 2332 N N . GLY A 1 293 ? -4.373 110.349 8.034 1.00 17.73 292 GLY A N 1
ATOM 2333 C CA . GLY A 1 293 ? -3.827 111.349 8.926 1.00 15.89 292 GLY A CA 1
ATOM 2334 C C . GLY A 1 293 ? -2.653 112.052 8.264 1.00 19.73 292 GLY A C 1
ATOM 2335 O O . GLY A 1 293 ? -1.777 111.398 7.715 1.00 16.22 292 GLY A O 1
ATOM 2336 N N . ILE A 1 294 ? -2.639 113.382 8.311 1.00 13.07 293 ILE A N 1
ATOM 2337 C CA . ILE A 1 294 ? -1.530 114.153 7.763 1.00 15.19 293 ILE A CA 1
ATOM 2338 C C . ILE A 1 294 ? -0.788 114.923 8.846 1.00 16.37 293 ILE A C 1
ATOM 2339 O O . ILE A 1 294 ? -1.396 115.665 9.618 1.00 16.02 293 ILE A O 1
ATOM 2344 N N . ASN A 1 295 ? 0.528 114.755 8.887 1.00 14.30 294 ASN A N 1
ATOM 2345 C CA . ASN A 1 295 ? 1.358 115.545 9.767 1.00 15.85 294 ASN A CA 1
ATOM 2346 C C . ASN A 1 295 ? 2.042 116.609 8.941 1.00 17.41 294 ASN A C 1
ATOM 2347 O O . ASN A 1 295 ? 2.799 116.296 8.026 1.00 15.74 294 ASN A O 1
ATOM 2352 N N . TYR A 1 296 ? 1.764 117.865 9.249 1.00 10.97 295 TYR A N 1
ATOM 2353 C CA . TYR A 1 296 ? 2.316 118.958 8.457 1.00 13.87 295 TYR A CA 1
ATOM 2354 C C . TYR A 1 296 ? 3.064 119.957 9.329 1.00 15.93 295 TYR A C 1
ATOM 2355 O O . TYR A 1 296 ? 2.500 120.471 10.290 1.00 16.64 295 TYR A O 1
ATOM 2364 N N . TYR A 1 297 ? 4.300 120.285 8.950 1.00 16.75 296 TYR A N 1
ATOM 2365 C CA . TYR A 1 297 ? 5.040 121.364 9.626 1.00 18.03 296 TYR A CA 1
ATOM 2366 C C . TYR A 1 297 ? 5.594 122.442 8.694 1.00 16.92 296 TYR A C 1
ATOM 2367 O O . TYR A 1 297 ? 5.628 123.620 9.062 1.00 21.99 296 TYR A O 1
ATOM 2376 N N . SER A 1 298 ? 6.060 122.045 7.511 1.00 18.04 297 SER A N 1
ATOM 2377 C CA . SER A 1 298 ? 6.732 122.990 6.614 1.00 19.79 297 SER A CA 1
ATOM 2378 C C . SER A 1 298 ? 6.743 122.545 5.155 1.00 25.24 297 SER A C 1
ATOM 2379 O O . SER A 1 298 ? 6.172 121.516 4.804 1.00 20.88 297 SER A O 1
ATOM 2382 N N . ARG A 1 299 ? 7.399 123.337 4.309 1.00 20.86 298 ARG A N 1
ATOM 2383 C CA . ARG A 1 299 ? 7.565 123.004 2.902 1.00 21.60 298 ARG A CA 1
ATOM 2384 C C . ARG A 1 299 ? 9.039 122.817 2.543 1.00 24.19 298 ARG A C 1
ATOM 2385 O O . ARG A 1 299 ? 9.929 122.999 3.385 1.00 21.10 298 ARG A O 1
ATOM 2393 N N . MET A 1 300 ? 9.298 122.480 1.286 1.00 18.76 299 MET A N 1
ATOM 2394 C CA . MET A 1 300 ? 10.661 122.526 0.786 1.00 22.02 299 MET A CA 1
ATOM 2395 C C . MET A 1 300 ? 10.694 123.232 -0.561 1.00 27.82 299 MET A C 1
ATOM 2396 O O . MET A 1 300 ? 9.819 123.025 -1.406 1.00 25.77 299 MET A O 1
ATOM 2401 N N . VAL A 1 301 ? 11.682 124.109 -0.715 1.00 30.35 300 VAL A N 1
ATOM 2402 C CA . VAL A 1 301 ? 11.949 124.797 -1.972 1.00 28.79 300 VAL A CA 1
ATOM 2403 C C . VAL A 1 301 ? 13.145 124.096 -2.613 1.00 32.62 300 VAL A C 1
ATOM 2404 O O . VAL A 1 301 ? 14.159 123.878 -1.950 1.00 28.52 300 VAL A O 1
ATOM 2408 N N . VAL A 1 302 ? 13.030 123.727 -3.883 1.00 36.26 301 VAL A N 1
ATOM 2409 C CA . VAL A 1 302 ? 13.977 122.818 -4.522 1.00 30.48 301 VAL A CA 1
ATOM 2410 C C . VAL A 1 302 ? 14.551 123.349 -5.844 1.00 31.21 301 VAL A C 1
ATOM 2411 O O . VAL A 1 302 ? 13.835 123.821 -6.648 1.00 28.59 301 VAL A O 1
ATOM 2415 N N . ARG A 1 303 ? 15.861 123.262 -6.012 1.00 30.41 302 ARG A N 1
ATOM 2416 C CA . ARG A 1 303 ? 16.517 123.605 -7.272 1.00 38.49 302 ARG A CA 1
ATOM 2417 C C . ARG A 1 303 ? 17.279 122.420 -7.804 1.00 40.77 302 ARG A C 1
ATOM 2418 O O . ARG A 1 303 ? 17.812 121.630 -7.057 1.00 37.06 302 ARG A O 1
ATOM 2426 N N . HIS A 1 304 ? 17.352 122.352 -9.120 1.00 36.41 303 HIS A N 1
ATOM 2427 C CA . HIS A 1 304 ? 18.125 121.324 -9.790 1.00 41.90 303 HIS A CA 1
ATOM 2428 C C . HIS A 1 304 ? 19.562 121.423 -9.430 1.00 37.98 303 HIS A C 1
ATOM 2429 O O . HIS A 1 304 ? 20.093 122.486 -9.343 1.00 43.36 303 HIS A O 1
ATOM 2436 N N . LYS A 1 305 ? 20.201 120.307 -9.178 1.00 41.89 304 LYS A N 1
ATOM 2437 C CA . LYS A 1 305 ? 21.641 120.282 -8.946 1.00 46.25 304 LYS A CA 1
ATOM 2438 C C . LYS A 1 305 ? 22.203 118.905 -9.270 1.00 51.64 304 LYS A C 1
ATOM 2439 O O . LYS A 1 305 ? 22.252 118.027 -8.408 1.00 55.17 304 LYS A O 1
ATOM 2445 N N . PRO A 1 306 ? 22.637 118.728 -10.529 1.00 58.52 305 PRO A N 1
ATOM 2446 C CA . PRO A 1 306 ? 23.092 117.492 -11.176 1.00 62.39 305 PRO A CA 1
ATOM 2447 C C . PRO A 1 306 ? 23.933 116.570 -10.298 1.00 74.99 305 PRO A C 1
ATOM 2448 O O . PRO A 1 306 ? 23.661 115.373 -10.226 1.00 83.01 305 PRO A O 1
ATOM 2452 N N . GLY A 1 307 ? 24.936 117.126 -9.632 1.00 76.47 306 GLY A N 1
ATOM 2453 C CA . GLY A 1 307 ? 25.904 116.317 -8.918 1.00 80.57 306 GLY A CA 1
ATOM 2454 C C . GLY A 1 307 ? 25.481 115.643 -7.626 1.00 83.41 306 GLY A C 1
ATOM 2455 O O . GLY A 1 307 ? 25.390 114.417 -7.579 1.00 83.92 306 GLY A O 1
ATOM 2456 N N . ASP A 1 308 ? 25.205 116.445 -6.596 1.00 85.17 307 ASP A N 1
ATOM 2457 C CA . ASP A 1 308 ? 25.256 116.004 -5.193 1.00 87.32 307 ASP A CA 1
ATOM 2458 C C . ASP A 1 308 ? 24.576 114.683 -4.854 1.00 84.29 307 ASP A C 1
ATOM 2459 O O . ASP A 1 308 ? 25.128 113.889 -4.097 1.00 91.18 307 ASP A O 1
ATOM 2464 N N . ASN A 1 309 ? 23.381 114.441 -5.380 1.00 73.51 308 ASN A N 1
ATOM 2465 C CA . ASN A 1 309 ? 22.678 113.218 -5.002 1.00 62.89 308 ASN A CA 1
ATOM 2466 C C . ASN A 1 309 ? 21.904 112.535 -6.126 1.00 56.85 308 ASN A C 1
ATOM 2467 O O . ASN A 1 309 ? 21.920 112.973 -7.278 1.00 56.16 308 ASN A O 1
ATOM 2472 N N . LEU A 1 310 ? 21.227 111.453 -5.759 1.00 53.40 309 LEU A N 1
ATOM 2473 C CA . LEU A 1 310 ? 20.496 110.604 -6.691 1.00 53.62 309 LEU A CA 1
ATOM 2474 C C . LEU A 1 310 ? 19.378 111.315 -7.442 1.00 48.78 309 LEU A C 1
ATOM 2475 O O . LEU A 1 310 ? 19.039 110.937 -8.557 1.00 49.56 309 LEU A O 1
ATOM 2480 N N . PHE A 1 311 ? 18.785 112.324 -6.817 1.00 42.27 310 PHE A N 1
ATOM 2481 C CA . PHE A 1 311 ? 17.664 113.023 -7.428 1.00 43.60 310 PHE A CA 1
ATOM 2482 C C . PHE A 1 311 ? 18.140 114.249 -8.189 1.00 41.20 310 PHE A C 1
ATOM 2483 O O . PHE A 1 311 ? 17.323 114.985 -8.744 1.00 40.19 310 PHE A O 1
ATOM 2491 N N . ASN A 1 312 ? 19.456 114.464 -8.194 1.00 42.20 311 ASN A N 1
ATOM 2492 C CA . ASN A 1 312 ? 20.059 115.673 -8.754 1.00 41.35 311 ASN A CA 1
ATOM 2493 C C . ASN A 1 312 ? 19.302 116.918 -8.319 1.00 43.80 311 ASN A C 1
ATOM 2494 O O . ASN A 1 312 ? 18.901 117.730 -9.152 1.00 47.29 311 ASN A O 1
ATOM 2499 N N . ALA A 1 313 ? 19.080 117.046 -7.013 1.00 43.66 312 ALA A N 1
ATOM 2500 C CA . ALA A 1 313 ? 18.280 118.140 -6.468 1.00 41.04 312 ALA A CA 1
ATOM 2501 C C . ALA A 1 313 ? 18.771 118.516 -5.085 1.00 47.55 312 ALA A C 1
ATOM 2502 O O . ALA A 1 313 ? 19.178 117.648 -4.312 1.00 49.40 312 ALA A O 1
ATOM 2504 N N . GLU A 1 314 ? 18.738 119.805 -4.767 1.00 45.87 313 GLU A N 1
ATOM 2505 C CA . GLU A 1 314 ? 19.040 120.220 -3.406 1.00 44.89 313 GLU A CA 1
ATOM 2506 C C . GLU A 1 314 ? 17.967 121.169 -2.888 1.00 39.79 313 GLU A C 1
ATOM 2507 O O . GLU A 1 314 ? 17.324 121.883 -3.656 1.00 35.26 313 GLU A O 1
ATOM 2513 N N . VAL A 1 315 ? 17.771 121.157 -1.576 1.00 37.12 314 VAL A N 1
ATOM 2514 C CA . VAL A 1 315 ? 16.762 121.996 -0.951 1.00 34.47 314 VAL A CA 1
ATOM 2515 C C . VAL A 1 315 ? 17.355 123.372 -0.649 1.00 39.85 314 VAL A C 1
ATOM 2516 O O . VAL A 1 315 ? 18.487 123.480 -0.178 1.00 40.15 314 VAL A O 1
ATOM 2520 N N . VAL A 1 316 ? 16.599 124.421 -0.958 1.00 36.55 315 VAL A N 1
ATOM 2521 C CA . VAL A 1 316 ? 17.048 125.786 -0.720 1.00 36.01 315 VAL A CA 1
ATOM 2522 C C . VAL A 1 316 ? 16.637 126.303 0.665 1.00 38.79 315 VAL A C 1
ATOM 2523 O O . VAL A 1 316 ? 15.478 126.183 1.065 1.00 33.71 315 VAL A O 1
ATOM 2527 N N . LYS A 1 317 ? 17.597 126.872 1.394 1.00 41.78 316 LYS A N 1
ATOM 2528 C CA . LYS A 1 317 ? 17.325 127.548 2.664 1.00 39.05 316 LYS A CA 1
ATOM 2529 C C . LYS A 1 317 ? 16.659 128.910 2.455 1.00 42.06 316 LYS A C 1
ATOM 2530 O O . LYS A 1 317 ? 17.255 129.810 1.868 1.00 38.09 316 LYS A O 1
ATOM 2536 N N . MET A 1 318 ? 15.428 129.067 2.937 1.00 36.60 317 MET A N 1
ATOM 2537 C CA . MET A 1 318 ? 14.745 130.357 2.845 1.00 29.97 317 MET A CA 1
ATOM 2538 C C . MET A 1 318 ? 15.152 131.265 4.003 1.00 34.36 317 MET A C 1
ATOM 2539 O O . MET A 1 318 ? 14.387 131.459 4.948 1.00 38.61 317 MET A O 1
ATOM 2544 N N . GLU A 1 319 ? 16.351 131.835 3.920 1.00 38.27 318 GLU A N 1
ATOM 2545 C CA . GLU A 1 319 ? 16.932 132.564 5.051 1.00 41.15 318 GLU A CA 1
ATOM 2546 C C . GLU A 1 319 ? 16.254 133.902 5.331 1.00 42.08 318 GLU A C 1
ATOM 2547 O O . GLU A 1 319 ? 16.416 134.477 6.413 1.00 44.41 318 GLU A O 1
ATOM 2553 N N . ASP A 1 320 ? 15.486 134.398 4.368 1.00 41.58 319 ASP A N 1
ATOM 2554 C CA . ASP A 1 320 ? 14.821 135.683 4.541 1.00 50.74 319 ASP A CA 1
ATOM 2555 C C . ASP A 1 320 ? 13.364 135.519 4.962 1.00 48.12 319 ASP A C 1
ATOM 2556 O O . ASP A 1 320 ? 12.612 136.493 5.021 1.00 52.06 319 ASP A O 1
ATOM 2561 N N . ARG A 1 321 ? 12.982 134.283 5.273 1.00 44.44 320 ARG A N 1
ATOM 2562 C CA . ARG A 1 321 ? 11.646 133.991 5.790 1.00 34.83 320 ARG A CA 1
ATOM 2563 C C . ARG A 1 321 ? 11.719 133.591 7.272 1.00 28.09 320 ARG A C 1
ATOM 2564 O O . ARG A 1 321 ? 12.702 132.995 7.708 1.00 28.90 320 ARG A O 1
ATOM 2572 N N . PRO A 1 322 ? 10.679 133.922 8.055 1.00 24.73 321 PRO A N 1
ATOM 2573 C CA . PRO A 1 322 ? 10.671 133.506 9.463 1.00 22.24 321 PRO A CA 1
ATOM 2574 C C . PRO A 1 322 ? 10.762 131.996 9.605 1.00 24.74 321 PRO A C 1
ATOM 2575 O O . PRO A 1 322 ? 10.211 131.273 8.771 1.00 21.13 321 PRO A O 1
ATOM 2579 N N . SER A 1 323 ? 11.457 131.530 10.639 1.00 27.41 322 SER A N 1
ATOM 2580 C CA . SER A 1 323 ? 11.534 130.100 10.931 1.00 22.08 322 SER A CA 1
ATOM 2581 C C . SER A 1 323 ? 11.308 129.807 12.413 1.00 23.56 322 SER A C 1
ATOM 2582 O O . SER A 1 323 ? 11.301 130.713 13.252 1.00 27.34 322 SER A O 1
ATOM 2585 N N . THR A 1 324 ? 11.114 128.533 12.733 1.00 22.39 323 THR A N 1
ATOM 2586 C CA . THR A 1 324 ? 10.935 128.119 14.129 1.00 17.40 323 THR A CA 1
ATOM 2587 C C . THR A 1 324 ? 12.289 127.806 14.741 1.00 21.97 323 THR A C 1
ATOM 2588 O O . THR A 1 324 ? 13.320 127.923 14.075 1.00 21.37 323 THR A O 1
ATOM 2592 N N . GLU A 1 325 ? 12.277 127.381 16.000 1.00 21.30 324 GLU A N 1
ATOM 2593 C CA . GLU A 1 325 ? 13.495 127.020 16.712 1.00 28.90 324 GLU A CA 1
ATOM 2594 C C . GLU A 1 325 ? 14.184 125.824 16.058 1.00 32.29 324 GLU A C 1
ATOM 2595 O O . GLU A 1 325 ? 15.378 125.621 16.237 1.00 36.76 324 GLU A O 1
ATOM 2601 N N . MET A 1 326 ? 13.426 125.025 15.311 1.00 26.95 325 MET A N 1
ATOM 2602 C CA . MET A 1 326 ? 13.997 123.896 14.583 1.00 26.48 325 MET A CA 1
ATOM 2603 C C . MET A 1 326 ? 14.730 124.366 13.330 1.00 22.87 325 MET A C 1
ATOM 2604 O O . MET A 1 326 ? 15.459 123.597 12.707 1.00 23.65 325 MET A O 1
ATOM 2609 N N . GLY A 1 327 ? 14.515 125.621 12.950 1.00 24.59 326 GLY A N 1
ATOM 2610 C CA . GLY A 1 327 ? 15.025 126.123 11.685 1.00 23.12 326 GLY A CA 1
ATOM 2611 C C . GLY A 1 327 ? 14.111 125.870 10.493 1.00 31.69 326 GLY A C 1
ATOM 2612 O O . GLY A 1 327 ? 14.491 126.117 9.343 1.00 27.68 326 GLY A O 1
ATOM 2613 N N . TRP A 1 328 ? 12.904 125.374 10.756 1.00 25.38 327 TRP A N 1
ATOM 2614 C CA . TRP A 1 328 ? 11.941 125.118 9.684 1.00 21.09 327 TRP A CA 1
ATOM 2615 C C . TRP A 1 328 ? 11.240 126.396 9.254 1.00 22.27 327 TRP A C 1
ATOM 2616 O O . TRP A 1 328 ? 10.809 127.178 10.102 1.00 21.56 327 TRP A O 1
ATOM 2627 N N . GLU A 1 329 ? 11.097 126.600 7.944 1.00 22.06 328 GLU A N 1
ATOM 2628 C CA . GLU A 1 329 ? 10.336 127.735 7.453 1.00 26.52 328 GLU A CA 1
ATOM 2629 C C . GLU A 1 329 ? 8.904 127.688 7.958 1.00 26.32 328 GLU A C 1
ATOM 2630 O O . GLU A 1 329 ? 8.266 126.641 7.947 1.00 24.06 328 GLU A O 1
ATOM 2636 N N . ILE A 1 330 ? 8.399 128.831 8.401 1.00 16.41 329 ILE A N 1
ATOM 2637 C CA . ILE A 1 330 ? 6.986 128.946 8.689 1.00 18.85 329 ILE A CA 1
ATOM 2638 C C . ILE A 1 330 ? 6.262 129.228 7.371 1.00 20.85 329 ILE A C 1
ATOM 2639 O O . ILE A 1 330 ? 6.531 130.225 6.703 1.00 22.30 329 ILE A O 1
ATOM 2644 N N . TYR A 1 331 ? 5.369 128.330 6.969 1.00 20.97 330 TYR A N 1
ATOM 2645 C CA . TYR A 1 331 ? 4.712 128.454 5.670 1.00 20.41 330 TYR A CA 1
ATOM 2646 C C . TYR A 1 331 ? 3.302 127.855 5.703 1.00 20.25 330 TYR A C 1
ATOM 2647 O O . TYR A 1 331 ? 3.090 126.735 5.233 1.00 21.68 330 TYR A O 1
ATOM 2656 N N . PRO A 1 332 ? 2.336 128.607 6.259 1.00 23.64 331 PRO A N 1
ATOM 2657 C CA . PRO A 1 332 ? 0.961 128.133 6.468 1.00 24.27 331 PRO A CA 1
ATOM 2658 C C . PRO A 1 332 ? 0.260 127.736 5.163 1.00 20.93 331 PRO A C 1
ATOM 2659 O O . PRO A 1 332 ? -0.594 126.856 5.183 1.00 16.89 331 PRO A O 1
ATOM 2663 N N . GLN A 1 333 ? 0.608 128.386 4.052 1.00 20.85 332 GLN A N 1
ATOM 2664 C CA . GLN A 1 333 ? -0.018 128.084 2.755 1.00 22.33 332 GLN A CA 1
ATOM 2665 C C . GLN A 1 333 ? 0.161 126.610 2.377 1.00 27.43 332 GLN A C 1
ATOM 2666 O O . GLN A 1 333 ? -0.687 126.011 1.712 1.00 24.97 332 GLN A O 1
ATOM 2672 N N . GLY A 1 334 ? 1.270 126.027 2.817 1.00 23.04 333 GLY A N 1
ATOM 2673 C CA . GLY A 1 334 ? 1.570 124.651 2.493 1.00 18.67 333 GLY A CA 1
ATOM 2674 C C . GLY A 1 334 ? 0.536 123.687 3.042 1.00 19.06 333 GLY A C 1
ATOM 2675 O O . GLY A 1 334 ? 0.295 122.648 2.440 1.00 22.78 333 GLY A O 1
ATOM 2676 N N . LEU A 1 335 ? -0.082 124.024 4.180 1.00 17.84 334 LEU A N 1
ATOM 2677 C CA . LEU A 1 335 ? -1.092 123.140 4.761 1.00 21.77 334 LEU A CA 1
ATOM 2678 C C . LEU A 1 335 ? -2.337 123.094 3.866 1.00 20.32 334 LEU A C 1
ATOM 2679 O O . LEU A 1 335 ? -2.907 122.026 3.646 1.00 19.67 334 LEU A O 1
ATOM 2684 N N . TYR A 1 336 ? -2.752 124.249 3.348 1.00 16.62 335 TYR A N 1
ATOM 2685 C CA . TYR A 1 336 ? -3.857 124.291 2.383 1.00 22.04 335 TYR A CA 1
ATOM 2686 C C . TYR A 1 336 ? -3.506 123.491 1.128 1.00 24.96 335 TYR A C 1
ATOM 2687 O O . TYR A 1 336 ? -4.287 122.634 0.681 1.00 20.68 335 TYR A O 1
ATOM 2696 N N . ASP A 1 337 ? -2.333 123.770 0.566 1.00 19.04 336 ASP A N 1
ATOM 2697 C CA . ASP A 1 337 ? -1.921 123.131 -0.684 1.00 24.44 336 ASP A CA 1
ATOM 2698 C C . ASP A 1 337 ? -1.910 121.608 -0.575 1.00 23.97 336 ASP A C 1
ATOM 2699 O O . ASP A 1 337 ? -2.375 120.916 -1.483 1.00 20.78 336 ASP A O 1
ATOM 2704 N N . ILE A 1 338 ? -1.400 121.077 0.535 1.00 20.33 337 ILE A N 1
ATOM 2705 C CA . ILE A 1 338 ? -1.266 119.627 0.637 1.00 22.20 337 ILE A CA 1
ATOM 2706 C C . ILE A 1 338 ? -2.634 118.960 0.878 1.00 23.78 337 ILE A C 1
ATOM 2707 O O . ILE A 1 338 ? -2.883 117.860 0.382 1.00 20.96 337 ILE A O 1
ATOM 2712 N N . LEU A 1 339 ? -3.525 119.620 1.616 1.00 23.77 338 LEU A N 1
ATOM 2713 C CA . LEU A 1 339 ? -4.868 119.073 1.823 1.00 23.19 338 LEU A CA 1
ATOM 2714 C C . LEU A 1 339 ? -5.606 119.006 0.488 1.00 22.44 338 LEU A C 1
ATOM 2715 O O . LEU A 1 339 ? -6.214 117.994 0.136 1.00 20.58 338 LEU A O 1
ATOM 2720 N N . VAL A 1 340 ? -5.532 120.096 -0.261 1.00 22.52 339 VAL A N 1
ATOM 2721 C CA . VAL A 1 340 ? -6.172 120.151 -1.560 1.00 16.70 339 VAL A CA 1
ATOM 2722 C C . VAL A 1 340 ? -5.612 119.084 -2.520 1.00 25.14 339 VAL A C 1
ATOM 2723 O O . VAL A 1 340 ? -6.380 118.384 -3.176 1.00 23.24 339 VAL A O 1
ATOM 2727 N N . ARG A 1 341 ? -4.291 118.929 -2.564 1.00 22.69 340 ARG A N 1
ATOM 2728 C CA . ARG A 1 341 ? -3.683 117.980 -3.485 1.00 25.66 340 ARG A CA 1
ATOM 2729 C C . ARG A 1 341 ? -4.055 116.543 -3.161 1.00 21.52 340 ARG A C 1
ATOM 2730 O O . ARG A 1 341 ? -4.368 115.769 -4.059 1.00 21.58 340 ARG A O 1
ATOM 2738 N N . VAL A 1 342 ? -4.016 116.188 -1.876 1.00 20.83 341 VAL A N 1
ATOM 2739 C CA . VAL A 1 342 ? -4.349 114.830 -1.458 1.00 18.32 341 VAL A CA 1
ATOM 2740 C C . VAL A 1 342 ? -5.777 114.484 -1.852 1.00 23.00 341 VAL A C 1
ATOM 2741 O O . VAL A 1 342 ? -6.048 113.387 -2.353 1.00 23.21 341 VAL A O 1
ATOM 2745 N N . ASN A 1 343 ? -6.687 115.430 -1.636 1.00 20.18 342 ASN A N 1
ATOM 2746 C CA . ASN A 1 343 ? -8.086 115.221 -1.974 1.00 18.42 342 ASN A CA 1
ATOM 2747 C C . ASN A 1 343 ? -8.279 115.146 -3.492 1.00 19.10 342 ASN A C 1
ATOM 2748 O O . ASN A 1 343 ? -9.114 114.394 -3.982 1.00 24.25 342 ASN A O 1
ATOM 2753 N N . LYS A 1 344 ? -7.490 115.910 -4.234 1.00 20.85 343 LYS A N 1
ATOM 2754 C CA . LYS A 1 344 ? -7.611 115.898 -5.699 1.00 21.74 343 LYS A CA 1
ATOM 2755 C C . LYS A 1 344 ? -7.004 114.646 -6.338 1.00 26.10 343 LYS A C 1
ATOM 2756 O O . LYS A 1 344 ? -7.626 114.005 -7.193 1.00 23.56 343 LYS A O 1
ATOM 2762 N N . GLU A 1 345 ? -5.788 114.304 -5.920 1.00 28.21 344 GLU A N 1
ATOM 2763 C CA . GLU A 1 345 ? -4.996 113.268 -6.588 1.00 30.13 344 GLU A CA 1
ATOM 2764 C C . GLU A 1 345 ? -5.130 111.860 -6.009 1.00 28.62 344 GLU A C 1
ATOM 2765 O O . GLU A 1 345 ? -5.029 110.877 -6.742 1.00 23.83 344 GLU A O 1
ATOM 2771 N N . TYR A 1 346 ? -5.317 111.747 -4.698 1.00 23.43 345 TYR A N 1
ATOM 2772 C CA . TYR A 1 346 ? -5.149 110.441 -4.081 1.00 24.60 345 TYR A CA 1
ATOM 2773 C C . TYR A 1 346 ? -6.396 109.844 -3.463 1.00 26.44 345 TYR A C 1
ATOM 2774 O O . TYR A 1 346 ? -6.645 108.650 -3.629 1.00 24.75 345 TYR A O 1
ATOM 2783 N N . THR A 1 347 ? -7.174 110.639 -2.737 1.00 22.85 346 THR A N 1
ATOM 2784 C CA . THR A 1 347 ? -8.287 110.047 -2.013 1.00 21.14 346 THR A CA 1
ATOM 2785 C C . THR A 1 347 ? -9.432 111.012 -1.738 1.00 23.77 346 THR A C 1
ATOM 2786 O O . THR A 1 347 ? -9.216 112.208 -1.531 1.00 24.48 346 THR A O 1
ATOM 2790 N N . ASP A 1 348 ? -10.660 110.499 -1.738 1.00 21.31 347 ASP A N 1
ATOM 2791 C CA . ASP A 1 348 ? -11.784 111.340 -1.316 1.00 25.49 347 ASP A CA 1
ATOM 2792 C C . ASP A 1 348 ? -12.194 111.036 0.139 1.00 22.55 347 ASP A C 1
ATOM 2793 O O . ASP A 1 348 ? -13.209 111.540 0.616 1.00 25.69 347 ASP A O 1
ATOM 2798 N N . LYS A 1 349 ? -11.403 110.209 0.822 1.00 24.67 348 LYS A N 1
ATOM 2799 C CA . LYS A 1 349 ? -11.665 109.835 2.221 1.00 23.30 348 LYS A CA 1
ATOM 2800 C C . LYS A 1 349 ? -11.520 111.022 3.173 1.00 24.92 348 LYS A C 1
ATOM 2801 O O . LYS A 1 349 ? -10.799 111.967 2.866 1.00 22.07 348 LYS A O 1
ATOM 2807 N N . PRO A 1 350 ? -12.191 110.965 4.343 1.00 24.03 349 PRO A N 1
ATOM 2808 C CA . PRO A 1 350 ? -11.996 111.991 5.374 1.00 22.48 349 PRO A CA 1
ATOM 2809 C C . PRO A 1 350 ? -10.517 112.224 5.677 1.00 21.09 349 PRO A C 1
ATOM 2810 O O . PRO A 1 350 ? -9.738 111.270 5.694 1.00 21.55 349 PRO A O 1
ATOM 2814 N N . LEU A 1 351 ? -10.136 113.478 5.901 1.00 18.66 350 LEU A N 1
ATOM 2815 C CA . LEU A 1 351 ? -8.764 113.800 6.288 1.00 12.34 350 LEU A CA 1
ATOM 2816 C C . LEU A 1 351 ? -8.702 114.327 7.721 1.00 16.28 350 LEU A C 1
ATOM 2817 O O . LEU A 1 351 ? -9.612 115.023 8.173 1.00 20.90 350 LEU A O 1
ATOM 2822 N N . TYR A 1 352 ? -7.626 113.985 8.427 1.00 14.05 351 TYR A N 1
ATOM 2823 C CA . TYR A 1 352 ? -7.300 114.611 9.705 1.00 13.47 351 TYR A CA 1
ATOM 2824 C C . TYR A 1 352 ? -5.891 115.176 9.668 1.00 14.61 351 TYR A C 1
ATOM 2825 O O . TYR A 1 352 ? -4.973 114.521 9.189 1.00 19.34 351 TYR A O 1
ATOM 2834 N N . ILE A 1 353 ? -5.710 116.365 10.225 1.00 13.23 352 ILE A N 1
ATOM 2835 C CA . ILE A 1 353 ? -4.370 116.830 10.543 1.00 10.69 352 ILE A CA 1
ATOM 2836 C C . ILE A 1 353 ? -4.007 116.168 11.875 1.00 16.65 352 ILE A C 1
ATOM 2837 O O . ILE A 1 353 ? -4.512 116.564 12.919 1.00 14.97 352 ILE A O 1
ATOM 2842 N N . THR A 1 354 ? -3.190 115.119 11.839 1.00 11.76 353 THR A N 1
ATOM 2843 C CA . THR A 1 354 ? -2.904 114.388 13.079 1.00 11.37 353 THR A CA 1
ATOM 2844 C C . THR A 1 354 ? -1.715 114.992 13.836 1.00 11.03 353 THR A C 1
ATOM 2845 O O . THR A 1 354 ? -1.477 114.658 15.009 1.00 14.10 353 THR A O 1
ATOM 2849 N N . GLU A 1 355 ? -1.002 115.913 13.183 1.00 13.30 354 GLU A N 1
ATOM 2850 C CA . GLU A 1 355 ? 0.033 116.742 13.826 1.00 15.44 354 GLU A CA 1
ATOM 2851 C C . GLU A 1 355 ? 0.255 118.050 13.073 1.00 13.37 354 GLU A C 1
ATOM 2852 O O . GLU A 1 355 ? 0.379 118.059 11.849 1.00 16.12 354 GLU A O 1
ATOM 2858 N N . ASN A 1 356 ? 0.315 119.139 13.831 1.00 15.38 355 ASN A N 1
ATOM 2859 C CA . ASN A 1 356 ? 0.858 120.417 13.371 1.00 16.54 355 ASN A CA 1
ATOM 2860 C C . ASN A 1 356 ? 1.184 121.238 14.612 1.00 17.63 355 ASN A C 1
ATOM 2861 O O . ASN A 1 356 ? 0.444 121.200 15.589 1.00 18.71 355 ASN A O 1
ATOM 2866 N N . GLY A 1 357 ? 2.293 121.959 14.575 1.00 16.08 356 GLY A N 1
ATOM 2867 C CA . GLY A 1 357 ? 2.754 122.710 15.736 1.00 16.34 356 GLY A CA 1
ATOM 2868 C C . GLY A 1 357 ? 4.152 123.238 15.514 1.00 16.31 356 GLY A C 1
ATOM 2869 O O . GLY A 1 357 ? 4.710 123.095 14.417 1.00 19.56 356 GLY A O 1
ATOM 2870 N N . ALA A 1 358 ? 4.727 123.848 16.548 1.00 15.63 357 ALA A N 1
ATOM 2871 C CA . ALA A 1 358 ? 6.005 124.522 16.395 1.00 18.77 357 ALA A CA 1
ATOM 2872 C C . ALA A 1 358 ? 6.794 124.624 17.694 1.00 20.95 357 ALA A C 1
ATOM 2873 O O . ALA A 1 358 ? 6.222 124.746 18.789 1.00 17.16 357 ALA A O 1
ATOM 2875 N N . ALA A 1 359 ? 8.116 124.578 17.552 1.00 18.58 358 ALA A N 1
ATOM 2876 C CA . ALA A 1 359 ? 9.033 124.808 18.666 1.00 17.47 358 ALA A CA 1
ATOM 2877 C C . ALA A 1 359 ? 9.560 126.236 18.633 1.00 24.25 358 ALA A C 1
ATOM 2878 O O . ALA A 1 359 ? 9.995 126.725 17.590 1.00 22.25 358 ALA A O 1
ATOM 2880 N N . PHE A 1 360 ? 9.513 126.895 19.784 1.00 21.05 359 PHE A N 1
ATOM 2881 C CA . PHE A 1 360 ? 10.077 128.222 19.948 1.00 21.89 359 PHE A CA 1
ATOM 2882 C C . PHE A 1 360 ? 10.832 128.239 21.278 1.00 23.94 359 PHE A C 1
ATOM 2883 O O . PHE A 1 360 ? 10.678 127.327 22.099 1.00 23.29 359 PHE A O 1
ATOM 2891 N N . ASP A 1 361 ? 11.631 129.273 21.511 1.00 24.02 360 ASP A N 1
ATOM 2892 C CA . ASP A 1 361 ? 12.452 129.297 22.716 1.00 29.35 360 ASP A CA 1
ATOM 2893 C C . ASP A 1 361 ? 11.618 129.713 23.933 1.00 30.70 360 ASP A C 1
ATOM 2894 O O . ASP A 1 361 ? 11.740 130.828 24.428 1.00 35.71 360 ASP A O 1
ATOM 2899 N N . ASP A 1 362 ? 10.766 128.809 24.408 1.00 24.04 361 ASP A N 1
ATOM 2900 C CA . ASP A 1 362 ? 9.854 129.113 25.520 1.00 22.01 361 ASP A CA 1
ATOM 2901 C C . ASP A 1 362 ? 10.566 129.409 26.827 1.00 27.68 361 ASP A C 1
ATOM 2902 O O . ASP A 1 362 ? 11.435 128.651 27.251 1.00 26.22 361 ASP A O 1
ATOM 2907 N N . LYS A 1 363 ? 10.155 130.497 27.474 1.00 24.84 362 LYS A N 1
ATOM 2908 C CA . LYS A 1 363 ? 10.704 130.914 28.764 1.00 28.17 362 LYS A CA 1
ATOM 2909 C C . LYS A 1 363 ? 9.643 130.907 29.865 1.00 23.61 362 LYS A C 1
ATOM 2910 O O . LYS A 1 363 ? 8.642 131.616 29.764 1.00 24.32 362 LYS A O 1
ATOM 2916 N N . LEU A 1 364 ? 9.879 130.128 30.917 1.00 26.26 363 LEU A N 1
ATOM 2917 C CA . LEU A 1 364 ? 9.004 130.098 32.091 1.00 25.62 363 LEU A CA 1
ATOM 2918 C C . LEU A 1 364 ? 9.285 131.309 32.981 1.00 25.29 363 LEU A C 1
ATOM 2919 O O . LEU A 1 364 ? 10.390 131.444 33.493 1.00 25.94 363 LEU A O 1
ATOM 2924 N N . THR A 1 365 ? 8.300 132.184 33.164 1.00 24.38 364 THR A N 1
ATOM 2925 C CA . THR A 1 365 ? 8.515 133.398 33.968 1.00 32.58 364 THR A CA 1
ATOM 2926 C C . THR A 1 365 ? 8.385 133.125 35.459 1.00 35.48 364 THR A C 1
ATOM 2927 O O . THR A 1 365 ? 7.914 132.059 35.861 1.00 29.47 364 THR A O 1
ATOM 2931 N N . GLU A 1 366 ? 8.761 134.122 36.264 1.00 36.28 365 GLU A N 1
ATOM 2932 C CA . GLU A 1 366 ? 8.934 133.953 37.706 1.00 45.46 365 GLU A CA 1
ATOM 2933 C C . GLU A 1 366 ? 7.651 133.834 38.528 1.00 51.88 365 GLU A C 1
ATOM 2934 O O . GLU A 1 366 ? 7.685 133.972 39.751 1.00 54.81 365 GLU A O 1
ATOM 2940 N N . GLU A 1 367 ? 6.525 133.608 37.864 1.00 54.39 366 GLU A N 1
ATOM 2941 C CA . GLU A 1 367 ? 5.590 132.629 38.401 1.00 63.42 366 GLU A CA 1
ATOM 2942 C C . GLU A 1 367 ? 4.695 132.140 37.279 1.00 49.96 366 GLU A C 1
ATOM 2943 O O . GLU A 1 367 ? 3.693 132.756 36.908 1.00 40.87 366 GLU A O 1
ATOM 2949 N N . GLY A 1 368 ? 5.168 131.046 36.700 1.00 39.15 367 GLY A N 1
ATOM 2950 C CA . GLY A 1 368 ? 4.337 130.047 36.083 1.00 34.03 367 GLY A CA 1
ATOM 2951 C C . GLY A 1 368 ? 3.638 130.389 34.805 1.00 22.02 367 GLY A C 1
ATOM 2952 O O . GLY A 1 368 ? 2.676 129.705 34.458 1.00 29.02 367 GLY A O 1
ATOM 2953 N N . LYS A 1 369 ? 4.098 131.411 34.094 1.00 17.84 368 LYS A N 1
ATOM 2954 C CA . LYS A 1 369 ? 3.495 131.692 32.790 1.00 18.57 368 LYS A CA 1
ATOM 2955 C C . LYS A 1 369 ? 4.502 131.611 31.651 1.00 24.14 368 LYS A C 1
ATOM 2956 O O . LYS A 1 369 ? 5.713 131.715 31.860 1.00 22.63 368 LYS A O 1
ATOM 2962 N N . ILE A 1 370 ? 3.984 131.386 30.445 1.00 17.84 369 ILE A N 1
ATOM 2963 C CA . ILE A 1 370 ? 4.815 131.305 29.256 1.00 20.59 369 ILE A CA 1
ATOM 2964 C C . ILE A 1 370 ? 4.116 132.087 28.162 1.00 23.45 369 ILE A C 1
ATOM 2965 O O . ILE A 1 370 ? 3.045 131.707 27.700 1.00 22.28 369 ILE A O 1
ATOM 2970 N N . HIS A 1 371 ? 4.726 133.190 27.760 1.00 15.30 370 HIS A N 1
ATOM 2971 C CA . HIS A 1 371 ? 4.093 134.083 26.804 1.00 21.46 370 HIS A CA 1
ATOM 2972 C C . HIS A 1 371 ? 4.538 133.746 25.388 1.00 25.73 370 HIS A C 1
ATOM 2973 O O . HIS A 1 371 ? 5.285 134.487 24.763 1.00 25.33 370 HIS A O 1
ATOM 2980 N N . ASP A 1 372 ? 4.069 132.606 24.889 1.00 22.13 371 ASP A N 1
ATOM 2981 C CA . ASP A 1 372 ? 4.544 132.085 23.610 1.00 20.19 371 ASP A CA 1
ATOM 2982 C C . ASP A 1 372 ? 3.699 132.600 22.444 1.00 18.82 371 ASP A C 1
ATOM 2983 O O . ASP A 1 372 ? 3.040 131.829 21.738 1.00 19.05 371 ASP A O 1
ATOM 2988 N N . GLU A 1 373 ? 3.728 133.914 22.242 1.00 20.97 372 GLU A N 1
ATOM 2989 C CA . GLU A 1 373 ? 2.902 134.530 21.205 1.00 27.51 372 GLU A CA 1
ATOM 2990 C C . GLU A 1 373 ? 3.261 134.014 19.810 1.00 25.24 372 GLU A C 1
ATOM 2991 O O . GLU A 1 373 ? 2.407 133.962 18.913 1.00 19.80 372 GLU A O 1
ATOM 2997 N N . LYS A 1 374 ? 4.523 133.655 19.611 1.00 19.95 373 LYS A N 1
ATOM 2998 C CA . LYS A 1 374 ? 4.928 133.127 18.316 1.00 20.69 373 LYS A CA 1
ATOM 2999 C C . LYS A 1 374 ? 4.170 131.834 18.011 1.00 21.39 373 LYS A C 1
ATOM 3000 O O . LYS A 1 374 ? 3.804 131.578 16.857 1.00 20.26 373 LYS A O 1
ATOM 3006 N N . ARG A 1 375 ? 3.934 131.021 19.046 1.00 19.11 374 ARG A N 1
ATOM 3007 C CA . ARG A 1 375 ? 3.197 129.771 18.852 1.00 18.57 374 ARG A CA 1
ATOM 3008 C C . ARG A 1 375 ? 1.711 130.060 18.572 1.00 21.29 374 ARG A C 1
ATOM 3009 O O . ARG A 1 375 ? 1.073 129.380 17.752 1.00 18.09 374 ARG A O 1
ATOM 3017 N N . ILE A 1 376 ? 1.167 131.078 19.237 1.00 16.92 375 ILE A N 1
ATOM 3018 C CA . ILE A 1 376 ? -0.210 131.483 18.986 1.00 16.65 375 ILE A CA 1
ATOM 3019 C C . ILE A 1 376 ? -0.366 131.941 17.530 1.00 19.57 375 ILE A C 1
ATOM 3020 O O . ILE A 1 376 ? -1.317 131.552 16.841 1.00 19.32 375 ILE A O 1
ATOM 3025 N N . ASN A 1 377 ? 0.583 132.743 17.058 1.00 16.20 376 ASN A N 1
ATOM 3026 C CA . ASN A 1 377 ? 0.522 133.252 15.690 1.00 17.26 376 ASN A CA 1
ATOM 3027 C C . ASN A 1 377 ? 0.712 132.132 14.664 1.00 20.16 376 ASN A C 1
ATOM 3028 O O . ASN A 1 377 ? 0.079 132.129 13.598 1.00 20.66 376 ASN A O 1
ATOM 3033 N N . TYR A 1 378 ? 1.583 131.183 14.992 1.00 21.33 377 TYR A N 1
ATOM 3034 C CA . TYR A 1 378 ? 1.817 130.021 14.141 1.00 20.40 377 TYR A CA 1
ATOM 3035 C C . TYR A 1 378 ? 0.553 129.176 14.003 1.00 22.61 377 TYR A C 1
ATOM 3036 O O . TYR A 1 378 ? 0.139 128.838 12.897 1.00 18.73 377 TYR A O 1
ATOM 3045 N N . LEU A 1 379 ? -0.041 128.793 15.133 1.00 16.52 378 LEU A N 1
ATOM 3046 C CA . LEU A 1 379 ? -1.211 127.919 15.084 1.00 14.19 378 LEU A CA 1
ATOM 3047 C C . LEU A 1 379 ? -2.393 128.639 14.444 1.00 21.88 378 LEU A C 1
ATOM 3048 O O . LEU A 1 379 ? -3.117 128.067 13.627 1.00 22.63 378 LEU A O 1
ATOM 3053 N N . GLY A 1 380 ? -2.580 129.898 14.817 1.00 17.92 379 GLY A N 1
ATOM 3054 C CA . GLY A 1 380 ? -3.661 130.694 14.267 1.00 18.37 379 GLY A CA 1
ATOM 3055 C C . GLY A 1 380 ? -3.624 130.713 12.754 1.00 22.76 379 GLY A C 1
ATOM 3056 O O . GLY A 1 380 ? -4.639 130.465 12.105 1.00 20.82 379 GLY A O 1
ATOM 3057 N N . ASP A 1 381 ? -2.442 130.977 12.200 1.00 20.52 380 ASP A N 1
ATOM 3058 C CA . ASP A 1 381 ? -2.271 131.089 10.750 1.00 20.63 380 ASP A CA 1
ATOM 3059 C C . ASP A 1 381 ? -2.550 129.753 10.066 1.00 16.89 380 ASP A C 1
ATOM 3060 O O . ASP A 1 381 ? -3.141 129.709 8.977 1.00 15.85 380 ASP A O 1
ATOM 3065 N N . HIS A 1 382 ? -2.150 128.660 10.709 1.00 16.44 381 HIS A N 1
ATOM 3066 C CA . HIS A 1 382 ? -2.386 127.338 10.150 1.00 16.09 381 HIS A CA 1
ATOM 3067 C C . HIS A 1 382 ? -3.844 126.910 10.312 1.00 19.94 381 HIS A C 1
ATOM 3068 O O . HIS A 1 382 ? -4.397 126.286 9.411 1.00 18.23 381 HIS A O 1
ATOM 3075 N N . PHE A 1 383 ? -4.485 127.263 11.429 1.00 19.96 382 PHE A N 1
ATOM 3076 C CA . PHE A 1 383 ? -5.921 126.981 11.572 1.00 14.83 382 PHE A CA 1
ATOM 3077 C C . PHE A 1 383 ? -6.699 127.655 10.423 1.00 18.42 382 PHE A C 1
ATOM 3078 O O . PHE A 1 383 ? -7.643 127.084 9.876 1.00 18.09 382 PHE A O 1
ATOM 3086 N N . LYS A 1 384 ? -6.294 128.867 10.062 1.00 16.74 383 LYS A N 1
ATOM 3087 C CA . LYS A 1 384 ? -6.984 129.619 9.008 1.00 16.57 383 LYS A CA 1
ATOM 3088 C C . LYS A 1 384 ? -6.871 128.929 7.653 1.00 25.59 383 LYS A C 1
ATOM 3089 O O . LYS A 1 384 ? -7.824 128.920 6.871 1.00 20.72 383 LYS A O 1
ATOM 3095 N N . GLN A 1 385 ? -5.713 128.343 7.375 1.00 24.32 384 GLN A N 1
ATOM 3096 C CA . GLN A 1 385 ? -5.552 127.613 6.117 1.00 23.20 384 GLN A CA 1
ATOM 3097 C C . GLN A 1 385 ? -6.389 126.326 6.102 1.00 21.02 384 GLN A C 1
ATOM 3098 O O . GLN A 1 385 ? -6.938 125.958 5.063 1.00 24.54 384 GLN A O 1
ATOM 3104 N N . ALA A 1 386 ? -6.503 125.660 7.249 1.00 16.95 385 ALA A N 1
ATOM 3105 C CA . ALA A 1 386 ? -7.366 124.483 7.378 1.00 23.60 385 ALA A CA 1
ATOM 3106 C C . ALA A 1 386 ? -8.824 124.856 7.112 1.00 26.12 385 ALA A C 1
ATOM 3107 O O . ALA A 1 386 ? -9.584 124.099 6.508 1.00 22.53 385 ALA A O 1
ATOM 3109 N N . TYR A 1 387 ? -9.213 126.032 7.581 1.00 20.09 386 TYR A N 1
ATOM 3110 C CA . TYR A 1 387 ? -10.562 126.522 7.359 1.00 21.02 386 TYR A CA 1
ATOM 3111 C C . TYR A 1 387 ? -10.814 126.742 5.867 1.00 20.68 386 TYR A C 1
ATOM 3112 O O . TYR A 1 387 ? -11.861 126.359 5.328 1.00 26.41 386 TYR A O 1
ATOM 3121 N N . LYS A 1 388 ? -9.836 127.355 5.210 1.00 21.02 387 LYS A N 1
ATOM 3122 C CA . LYS A 1 388 ? -9.914 127.624 3.780 1.00 25.83 387 LYS A CA 1
ATOM 3123 C C . LYS A 1 388 ? -10.053 126.310 2.998 1.00 26.79 387 LYS A C 1
ATOM 3124 O O . LYS A 1 388 ? -10.828 126.227 2.050 1.00 29.73 387 LYS A O 1
ATOM 3130 N N . ALA A 1 389 ? -9.321 125.274 3.413 1.00 22.84 388 ALA A N 1
ATOM 3131 C CA . ALA A 1 389 ? -9.413 123.970 2.754 1.00 23.53 388 ALA A CA 1
ATOM 3132 C C . ALA A 1 389 ? -10.793 123.372 2.951 1.00 26.00 388 ALA A C 1
ATOM 3133 O O . ALA A 1 389 ? -11.389 122.824 2.019 1.00 23.42 388 ALA A O 1
ATOM 3135 N N . LEU A 1 390 ? -11.291 123.484 4.179 1.00 18.64 389 LEU A N 1
ATOM 3136 C CA . LEU A 1 390 ? -12.641 123.060 4.515 1.00 25.55 389 LEU A CA 1
ATOM 3137 C C . LEU A 1 390 ? -13.673 123.719 3.618 1.00 27.83 389 LEU A C 1
ATOM 3138 O O . LEU A 1 390 ? -14.524 123.042 3.029 1.00 27.70 389 LEU A O 1
ATOM 3143 N N . LYS A 1 391 ? -13.587 125.046 3.532 1.00 32.15 390 LYS A N 1
ATOM 3144 C CA . LYS A 1 391 ? -14.539 125.854 2.779 1.00 32.84 390 LYS A CA 1
ATOM 3145 C C . LYS A 1 391 ? -14.531 125.467 1.303 1.00 33.02 390 LYS A C 1
ATOM 3146 O O . LYS A 1 391 ? -15.561 125.512 0.633 1.00 27.87 390 LYS A O 1
ATOM 3152 N N . ASP A 1 392 ? -13.356 125.090 0.809 1.00 31.44 391 ASP A N 1
ATOM 3153 C CA . ASP A 1 392 ? -13.176 124.701 -0.578 1.00 29.71 391 ASP A CA 1
ATOM 3154 C C . ASP A 1 392 ? -13.508 123.222 -0.826 1.00 31.59 391 ASP A C 1
ATOM 3155 O O . ASP A 1 392 ? -13.245 122.706 -1.906 1.00 35.98 391 ASP A O 1
ATOM 3160 N N . GLY A 1 393 ? -14.082 122.545 0.168 1.00 28.44 392 GLY A N 1
ATOM 3161 C CA . GLY A 1 393 ? -14.611 121.198 -0.023 1.00 21.75 392 GLY A CA 1
ATOM 3162 C C . GLY A 1 393 ? -13.764 120.001 0.392 1.00 26.20 392 GLY A C 1
ATOM 3163 O O . GLY A 1 393 ? -14.140 118.858 0.140 1.00 25.39 392 GLY A O 1
ATOM 3164 N N . VAL A 1 394 ? -12.616 120.240 1.014 1.00 26.91 393 VAL A N 1
ATOM 3165 C CA . VAL A 1 394 ? -11.831 119.138 1.568 1.00 21.00 393 VAL A CA 1
ATOM 3166 C C . VAL A 1 394 ? -12.539 118.590 2.823 1.00 20.91 393 VAL A C 1
ATOM 3167 O O . VAL A 1 394 ? -12.911 119.360 3.702 1.00 20.48 393 VAL A O 1
ATOM 3171 N N . PRO A 1 395 ? -12.746 117.257 2.899 1.00 23.04 394 PRO A N 1
ATOM 3172 C CA . PRO A 1 395 ? -13.433 116.637 4.039 1.00 18.90 394 PRO A CA 1
ATOM 3173 C C . PRO A 1 395 ? -12.539 116.529 5.277 1.00 22.14 394 PRO A C 1
ATOM 3174 O O . PRO A 1 395 ? -12.224 115.433 5.748 1.00 17.52 394 PRO A O 1
ATOM 3178 N N . LEU A 1 396 ? -12.137 117.679 5.797 1.00 16.48 395 LEU A N 1
ATOM 3179 C CA . LEU A 1 396 ? -11.284 117.718 6.983 1.00 17.45 395 LEU A CA 1
ATOM 3180 C C . LEU A 1 396 ? -12.147 117.588 8.239 1.00 18.86 395 LEU A C 1
ATOM 3181 O O . LEU A 1 396 ? -13.075 118.369 8.436 1.00 18.19 395 LEU A O 1
ATOM 3186 N N . ARG A 1 397 ? -11.851 116.602 9.079 1.00 16.36 396 ARG A N 1
ATOM 3187 C CA . ARG A 1 397 ? -12.712 116.286 10.228 1.00 16.15 396 ARG A CA 1
ATOM 3188 C C . ARG A 1 397 ? -12.103 116.646 11.585 1.00 20.55 396 ARG A C 1
ATOM 3189 O O . ARG A 1 397 ? -12.794 116.646 12.607 1.00 16.44 396 ARG A O 1
ATOM 3197 N N . GLY A 1 398 ? -10.809 116.916 11.610 1.00 16.33 397 GLY A N 1
ATOM 3198 C CA . GLY A 1 398 ? -10.136 117.089 12.884 1.00 14.97 397 GLY A CA 1
ATOM 3199 C C . GLY A 1 398 ? -8.756 117.665 12.729 1.00 19.80 397 GLY A C 1
ATOM 3200 O O . GLY A 1 398 ? -8.171 117.603 11.648 1.00 13.31 397 GLY A O 1
ATOM 3201 N N . TYR A 1 399 ? -8.225 118.195 13.828 1.00 16.47 398 TYR A N 1
ATOM 3202 C CA . TYR A 1 399 ? -6.947 118.894 13.826 1.00 16.78 398 TYR A CA 1
ATOM 3203 C C . TYR A 1 399 ? -6.297 118.666 15.179 1.00 16.28 398 TYR A C 1
ATOM 3204 O O . TYR A 1 399 ? -6.811 119.154 16.191 1.00 20.81 398 TYR A O 1
ATOM 3213 N N . TYR A 1 400 ? -5.184 117.936 15.206 1.00 12.43 399 TYR A N 1
ATOM 3214 C CA . TYR A 1 400 ? -4.483 117.670 16.476 1.00 11.70 399 TYR A CA 1
ATOM 3215 C C . TYR A 1 400 ? -3.202 118.519 16.579 1.00 12.92 399 TYR A C 1
ATOM 3216 O O . TYR A 1 400 ? -2.303 118.427 15.729 1.00 14.03 399 TYR A O 1
ATOM 3225 N N . VAL A 1 401 ? -3.103 119.344 17.615 1.00 13.48 400 VAL A N 1
ATOM 3226 C CA . VAL A 1 401 ? -1.884 120.104 17.815 1.00 13.20 400 VAL A CA 1
ATOM 3227 C C . VAL A 1 401 ? -0.772 119.203 18.368 1.00 14.29 400 VAL A C 1
ATOM 3228 O O . VAL A 1 401 ? -0.978 118.455 19.340 1.00 13.57 400 VAL A O 1
ATOM 3232 N N . TRP A 1 402 ? 0.396 119.245 17.723 1.00 13.62 401 TRP A N 1
ATOM 3233 C CA . TRP A 1 402 ? 1.613 118.724 18.348 1.00 18.59 401 TRP A CA 1
ATOM 3234 C C . TRP A 1 402 ? 2.290 119.862 19.134 1.00 16.50 401 TRP A C 1
ATOM 3235 O O . TRP A 1 402 ? 2.676 120.861 18.532 1.00 15.47 401 TRP A O 1
ATOM 3246 N N . SER A 1 403 ? 2.434 119.758 20.461 1.00 13.23 402 SER A N 1
ATOM 3247 C CA . SER A 1 403 ? 2.025 118.603 21.278 1.00 10.64 402 SER A CA 1
ATOM 3248 C C . SER A 1 403 ? 1.206 119.080 22.471 1.00 12.08 402 SER A C 1
ATOM 3249 O O . SER A 1 403 ? 1.219 120.266 22.797 1.00 12.13 402 SER A O 1
ATOM 3252 N N . LEU A 1 404 ? 0.514 118.152 23.134 1.00 13.71 403 LEU A N 1
ATOM 3253 C CA . LEU A 1 404 ? -0.190 118.499 24.370 1.00 15.23 403 LEU A CA 1
ATOM 3254 C C . LEU A 1 404 ? 0.802 119.102 25.370 1.00 13.57 403 LEU A C 1
ATOM 3255 O O . LEU A 1 404 ? 0.492 120.084 26.048 1.00 12.86 403 LEU A O 1
ATOM 3260 N N . MET A 1 405 ? 2.004 118.531 25.438 1.00 12.41 404 MET A N 1
ATOM 3261 C CA . MET A 1 405 ? 3.017 119.004 26.382 1.00 14.85 404 MET A CA 1
ATOM 3262 C C . MET A 1 405 ? 4.428 118.922 25.806 1.00 16.16 404 MET A C 1
ATOM 3263 O O . MET A 1 405 ? 4.691 118.138 24.890 1.00 16.51 404 MET A O 1
ATOM 3268 N N . ASP A 1 406 ? 5.336 119.734 26.350 1.00 15.95 405 ASP A N 1
ATOM 3269 C CA . ASP A 1 406 ? 6.751 119.607 26.029 1.00 11.58 405 ASP A CA 1
ATOM 3270 C C . ASP A 1 406 ? 7.180 118.171 26.251 1.00 14.74 405 ASP A C 1
ATOM 3271 O O . ASP A 1 406 ? 6.697 117.518 27.181 1.00 13.09 405 ASP A O 1
ATOM 3276 N N . ASN A 1 407 ? 8.088 117.681 25.420 1.00 12.93 406 ASN A N 1
ATOM 3277 C CA . ASN A 1 407 ? 8.539 116.307 25.553 1.00 12.31 406 ASN A CA 1
ATOM 3278 C C . ASN A 1 407 ? 9.921 116.055 24.949 1.00 15.69 406 ASN A C 1
ATOM 3279 O O . ASN A 1 407 ? 10.650 116.980 24.587 1.00 15.32 406 ASN A O 1
ATOM 3284 N N . PHE A 1 408 ? 10.281 114.782 24.880 1.00 11.81 407 PHE A N 1
ATOM 3285 C CA . PHE A 1 408 ? 11.571 114.350 24.353 1.00 11.05 407 PHE A CA 1
ATOM 3286 C C . PHE A 1 408 ? 11.549 114.434 22.826 1.00 17.32 407 PHE A C 1
ATOM 3287 O O . PHE A 1 408 ? 10.932 113.601 22.173 1.00 16.23 407 PHE A O 1
ATOM 3295 N N . GLU A 1 409 ? 12.203 115.449 22.269 1.00 16.63 408 GLU A N 1
ATOM 3296 C CA . GLU A 1 409 ? 12.169 115.683 20.822 1.00 18.32 408 GLU A CA 1
ATOM 3297 C C . GLU A 1 409 ? 13.293 114.897 20.145 1.00 14.35 408 GLU A C 1
ATOM 3298 O O . GLU A 1 409 ? 14.191 115.462 19.502 1.00 16.77 408 GLU A O 1
ATOM 3304 N N . TRP A 1 410 ? 13.248 113.582 20.337 1.00 17.04 409 TRP A N 1
ATOM 3305 C CA . TRP A 1 410 ? 14.117 112.651 19.632 1.00 21.37 409 TRP A CA 1
ATOM 3306 C C . TRP A 1 410 ? 15.595 113.050 19.715 1.00 21.44 409 TRP A C 1
ATOM 3307 O O . TRP A 1 410 ? 16.112 113.258 20.822 1.00 16.17 409 TRP A O 1
ATOM 3318 N N . ALA A 1 411 ? 16.286 113.179 18.582 1.00 17.29 410 ALA A N 1
ATOM 3319 C CA . ALA A 1 411 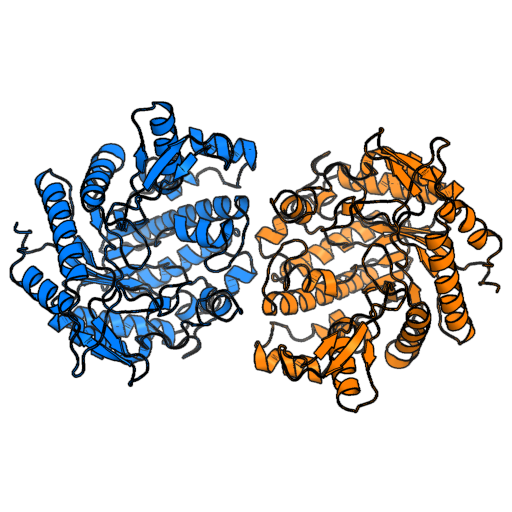? 17.730 113.417 18.634 1.00 25.69 410 ALA A CA 1
ATOM 3320 C C . ALA A 1 411 ? 18.079 114.759 19.290 1.00 22.43 410 ALA A C 1
ATOM 3321 O O . ALA A 1 411 ? 19.220 114.986 19.699 1.00 23.68 410 ALA A O 1
ATOM 3323 N N . TYR A 1 412 ? 17.093 115.645 19.401 1.00 16.58 411 TYR A N 1
ATOM 3324 C CA . TYR A 1 412 ? 17.305 116.940 20.044 1.00 17.47 411 TYR A CA 1
ATOM 3325 C C . TYR A 1 412 ? 17.102 116.910 21.554 1.00 22.73 411 TYR A C 1
ATOM 3326 O O . TYR A 1 412 ? 17.383 117.894 22.236 1.00 21.73 411 TYR A O 1
ATOM 3335 N N . GLY A 1 413 ? 16.600 115.796 22.074 1.00 20.06 412 GLY A N 1
ATOM 3336 C CA . GLY A 1 413 ? 16.302 115.708 23.496 1.00 19.02 412 GLY A CA 1
ATOM 3337 C C . GLY A 1 413 ? 15.282 116.741 23.950 1.00 17.63 412 GLY A C 1
ATOM 3338 O O . GLY A 1 413 ? 14.353 117.075 23.212 1.00 17.97 412 GLY A O 1
ATOM 3339 N N . TYR A 1 414 ? 15.462 117.264 25.160 1.00 20.87 413 TYR A N 1
ATOM 3340 C CA . TYR A 1 414 ? 14.475 118.174 25.742 1.00 20.44 413 TYR A CA 1
ATOM 3341 C C . TYR A 1 414 ? 14.710 119.627 25.352 1.00 24.96 413 TYR A C 1
ATOM 3342 O O . TYR A 1 414 ? 14.000 120.513 25.816 1.00 28.15 413 TYR A O 1
ATOM 3351 N N . SER A 1 415 ? 15.689 119.860 24.478 1.00 21.20 414 SER A N 1
ATOM 3352 C CA . SER A 1 415 ? 16.060 121.214 24.073 1.00 22.06 414 SER A CA 1
ATOM 3353 C C . SER A 1 415 ? 14.997 121.888 23.208 1.00 23.46 414 SER A C 1
ATOM 3354 O O . SER A 1 415 ? 15.018 123.109 23.020 1.00 24.90 414 SER A O 1
ATOM 3357 N N . LYS A 1 416 ? 14.085 121.102 22.657 1.00 18.05 415 LYS A N 1
ATOM 3358 C CA . LYS A 1 416 ? 13.055 121.665 21.785 1.00 17.30 415 LYS A CA 1
ATOM 3359 C C . LYS A 1 416 ? 11.670 121.452 22.393 1.00 21.68 415 LYS A C 1
ATOM 3360 O O . LYS A 1 416 ? 11.267 120.313 22.632 1.00 28.09 415 LYS A O 1
ATOM 3366 N N . ARG A 1 417 ? 10.954 122.547 22.636 1.00 17.75 416 ARG A N 1
ATOM 3367 C CA . ARG A 1 417 ? 9.647 122.505 23.293 1.00 16.83 416 ARG A CA 1
ATOM 3368 C C . ARG A 1 417 ? 8.507 122.809 22.322 1.00 16.40 416 ARG A C 1
ATOM 3369 O O . ARG A 1 417 ? 8.453 123.902 21.761 1.00 18.99 416 ARG A O 1
ATOM 3377 N N . PHE A 1 418 ? 7.612 121.834 22.133 1.00 16.08 417 PHE A N 1
ATOM 3378 C CA . PHE A 1 418 ? 6.480 121.924 21.193 1.00 15.63 417 PHE A CA 1
ATOM 3379 C C . PHE A 1 418 ? 5.137 122.055 21.912 1.00 16.90 417 PHE A C 1
ATOM 3380 O O . PHE A 1 418 ? 4.091 122.228 21.278 1.00 16.08 417 PHE A O 1
ATOM 3388 N N . GLY A 1 419 ? 5.153 121.949 23.235 1.00 11.18 418 GLY A N 1
ATOM 3389 C CA . GLY A 1 419 ? 3.900 121.813 23.963 1.00 13.11 418 GLY A CA 1
ATOM 3390 C C . GLY A 1 419 ? 2.968 123.011 24.024 1.00 16.94 418 GLY A C 1
ATOM 3391 O O . GLY A 1 419 ? 3.385 124.167 23.927 1.00 16.07 418 GLY A O 1
ATOM 3392 N N . LEU A 1 420 ? 1.680 122.724 24.189 1.00 13.72 419 LEU A N 1
ATOM 3393 C CA . LEU A 1 420 ? 0.737 123.713 24.713 1.00 12.15 419 LEU A CA 1
ATOM 3394 C C . LEU A 1 420 ? 0.987 123.942 26.200 1.00 16.56 419 LEU A C 1
ATOM 3395 O O . LEU A 1 420 ? 0.651 124.992 26.762 1.00 17.15 419 LEU A O 1
ATOM 3400 N N . ILE A 1 421 ? 1.540 122.913 26.822 1.00 14.42 420 ILE A N 1
ATOM 3401 C CA . ILE A 1 421 ? 1.820 122.887 28.250 1.00 17.08 420 ILE A CA 1
ATOM 3402 C C . ILE A 1 421 ? 3.325 122.802 28.443 1.00 20.65 420 ILE A C 1
ATOM 3403 O O . ILE A 1 421 ? 3.988 121.973 27.810 1.00 16.42 420 ILE A O 1
ATOM 3408 N N . TYR A 1 422 ? 3.861 123.686 29.287 1.00 13.31 421 TYR A N 1
ATOM 3409 C CA . TYR A 1 422 ? 5.281 123.693 29.627 1.00 13.51 421 TYR A CA 1
ATOM 3410 C C . TYR A 1 422 ? 5.539 122.617 30.677 1.00 19.77 421 TYR A C 1
ATOM 3411 O O . TYR A 1 422 ? 4.776 122.516 31.624 1.00 14.66 421 TYR A O 1
ATOM 3420 N N . VAL A 1 423 ? 6.581 121.804 30.502 1.00 18.08 422 VAL A N 1
ATOM 3421 C CA . VAL A 1 423 ? 6.931 120.815 31.529 1.00 14.90 422 VAL A CA 1
ATOM 3422 C C . VAL A 1 423 ? 8.233 121.221 32.198 1.00 15.55 422 VAL A C 1
ATOM 3423 O O . VAL A 1 423 ? 9.281 121.298 31.557 1.00 17.24 422 VAL A O 1
ATOM 3427 N N . ASP A 1 424 ? 8.137 121.527 33.489 1.00 19.74 423 ASP A N 1
ATOM 3428 C CA . ASP A 1 424 ? 9.273 121.956 34.292 1.00 26.04 423 ASP A CA 1
ATOM 3429 C C . ASP A 1 424 ? 9.940 120.712 34.859 1.00 22.25 423 ASP A C 1
ATOM 3430 O O . ASP A 1 424 ? 9.730 120.365 36.029 1.00 21.30 423 ASP A O 1
ATOM 3435 N N . TYR A 1 425 ? 10.735 120.046 34.020 1.00 17.56 424 TYR A N 1
ATOM 3436 C CA . TYR A 1 425 ? 11.255 118.703 34.327 1.00 24.91 424 TYR A CA 1
ATOM 3437 C C . TYR A 1 425 ? 11.900 118.594 35.726 1.00 28.67 424 TYR A C 1
ATOM 3438 O O . TYR A 1 425 ? 11.519 117.736 36.524 1.00 23.57 424 TYR A O 1
ATOM 3447 N N . GLU A 1 426 ? 12.835 119.493 36.012 1.00 34.89 425 GLU A N 1
ATOM 3448 C CA . GLU A 1 426 ? 13.630 119.484 37.243 1.00 34.88 425 GLU A CA 1
ATOM 3449 C C . GLU A 1 426 ? 12.861 119.815 38.528 1.00 41.62 425 GLU A C 1
ATOM 3450 O O . GLU A 1 426 ? 13.358 119.586 39.641 1.00 31.34 425 GLU A O 1
ATOM 3456 N N . ASN A 1 427 ? 11.668 120.380 38.390 1.00 30.00 426 ASN A N 1
ATOM 3457 C CA . ASN A 1 427 ? 10.914 120.789 39.567 1.00 24.10 426 ASN A CA 1
ATOM 3458 C C . ASN A 1 427 ? 9.657 119.971 39.748 1.00 28.24 426 ASN A C 1
ATOM 3459 O O . ASN A 1 427 ? 8.546 120.501 39.707 1.00 26.89 426 ASN A O 1
ATOM 3464 N N . GLY A 1 428 ? 9.851 118.671 39.967 1.00 23.53 427 GLY A N 1
ATOM 3465 C CA . GLY A 1 428 ? 8.759 117.754 40.232 1.00 26.65 427 GLY A CA 1
ATOM 3466 C C . GLY A 1 428 ? 7.961 117.468 38.977 1.00 23.86 427 GLY A C 1
ATOM 3467 O O . GLY A 1 428 ? 6.822 117.006 39.057 1.00 27.56 427 GLY A O 1
ATOM 3468 N N . ASN A 1 429 ? 8.565 117.761 37.826 1.00 20.98 428 ASN A N 1
ATOM 3469 C CA . ASN A 1 429 ? 7.935 117.524 36.534 1.00 16.81 428 ASN A CA 1
ATOM 3470 C C . ASN A 1 429 ? 6.598 118.257 36.447 1.00 17.40 428 ASN A C 1
ATOM 3471 O O . ASN A 1 429 ? 5.609 117.741 35.920 1.00 23.16 428 ASN A O 1
ATOM 3476 N N . ARG A 1 430 ? 6.560 119.472 36.976 1.00 19.91 429 ARG A N 1
ATOM 3477 C CA . ARG A 1 430 ? 5.278 120.143 37.102 1.00 19.29 429 ARG A CA 1
ATOM 3478 C C . ARG A 1 430 ? 4.905 120.756 35.774 1.00 21.25 429 ARG A C 1
ATOM 3479 O O . ARG A 1 430 ? 5.773 121.071 34.944 1.00 18.70 429 ARG A O 1
ATOM 3487 N N . ARG A 1 431 ? 3.599 120.880 35.571 1.00 17.47 430 ARG A N 1
ATOM 3488 C CA . ARG A 1 431 ? 3.044 121.351 34.310 1.00 16.46 430 ARG A CA 1
ATOM 3489 C C . ARG A 1 431 ? 2.507 122.776 34.460 1.00 18.21 430 ARG A C 1
ATOM 3490 O O . ARG A 1 431 ? 1.918 123.111 35.487 1.00 18.68 430 ARG A O 1
ATOM 3498 N N . PHE A 1 432 ? 2.688 123.593 33.418 1.00 17.79 431 PHE A N 1
ATOM 3499 C CA . PHE A 1 432 ? 2.165 124.964 33.367 1.00 21.60 431 PHE A CA 1
ATOM 3500 C C . PHE A 1 432 ? 1.473 125.200 32.036 1.00 19.68 431 PHE A C 1
ATOM 3501 O O . PHE A 1 432 ? 2.063 124.940 30.993 1.00 18.71 431 PHE A O 1
ATOM 3509 N N . LEU A 1 433 ? 0.240 125.700 32.060 1.00 18.59 432 LEU A N 1
ATOM 3510 C CA . LEU A 1 433 ? -0.425 126.057 30.799 1.00 20.04 432 LEU A CA 1
ATOM 3511 C C . LEU A 1 433 ? 0.261 127.272 30.169 1.00 18.92 432 LEU A C 1
ATOM 3512 O O . LEU A 1 433 ? 0.375 128.323 30.806 1.00 19.32 432 LEU A O 1
ATOM 3517 N N . LYS A 1 434 ? 0.730 127.129 28.929 1.00 18.96 433 LYS A N 1
ATOM 3518 C CA . LYS A 1 434 ? 1.277 128.274 28.191 1.00 14.14 433 LYS A CA 1
ATOM 3519 C C . LYS A 1 434 ? 0.126 129.153 27.726 1.00 20.91 433 LYS A C 1
ATOM 3520 O O . LYS A 1 434 ? -1.037 128.725 27.717 1.00 16.80 433 LYS A O 1
ATOM 3526 N N . ASP A 1 435 ? 0.440 130.379 27.328 1.00 18.35 434 ASP A N 1
ATOM 3527 C CA . ASP A 1 435 ? -0.570 131.262 26.773 1.00 17.89 434 ASP A CA 1
ATOM 3528 C C . ASP A 1 435 ? -1.256 130.610 25.568 1.00 15.78 434 ASP A C 1
ATOM 3529 O O . ASP A 1 435 ? -2.452 130.808 25.352 1.00 14.83 434 ASP A O 1
ATOM 3534 N N . SER A 1 436 ? -0.503 129.829 24.796 1.00 14.45 435 SER A N 1
ATOM 3535 C CA . SER A 1 436 ? -1.086 129.140 23.630 1.00 14.67 435 SER A CA 1
ATOM 3536 C C . SER A 1 436 ? -2.170 128.121 24.043 1.00 14.71 435 SER A C 1
ATOM 3537 O O . SER A 1 436 ? -3.139 127.918 23.319 1.00 14.16 435 SER A O 1
ATOM 3540 N N . ALA A 1 437 ? -2.018 127.505 25.215 1.00 15.08 436 ALA A N 1
ATOM 3541 C CA . ALA A 1 437 ? -3.066 126.628 25.738 1.00 14.91 436 ALA A CA 1
ATOM 3542 C C . ALA A 1 437 ? -4.325 127.414 26.125 1.00 15.76 436 ALA A C 1
ATOM 3543 O O . ALA A 1 437 ? -5.454 126.945 25.914 1.00 17.58 436 ALA A O 1
ATOM 3545 N N . LEU A 1 438 ? -4.140 128.603 26.697 1.00 17.78 437 LEU A N 1
ATOM 3546 C CA . LEU A 1 438 ? -5.281 129.435 27.083 1.00 19.74 437 LEU A CA 1
ATOM 3547 C C . LEU A 1 438 ? -5.971 129.935 25.818 1.00 24.01 437 LEU A C 1
ATOM 3548 O O . LEU A 1 438 ? -7.201 129.992 25.731 1.00 20.37 437 LEU A O 1
ATOM 3553 N N . TRP A 1 439 ? -5.155 130.271 24.826 1.00 15.70 438 TRP A N 1
ATOM 3554 C CA . TRP A 1 439 ? -5.658 130.665 23.498 1.00 15.37 438 TRP A CA 1
ATOM 3555 C C . TRP A 1 439 ? -6.456 129.548 22.793 1.00 16.45 438 TRP A C 1
ATOM 3556 O O . TRP A 1 439 ? -7.562 129.760 22.306 1.00 16.46 438 TRP A O 1
ATOM 3567 N N . TYR A 1 440 ? -5.891 128.348 22.770 1.00 15.41 439 TYR A N 1
ATOM 3568 C CA . TYR A 1 440 ? -6.537 127.181 22.166 1.00 12.02 439 TYR A CA 1
ATOM 3569 C C . TYR A 1 440 ? -7.850 126.871 22.888 1.00 22.12 439 TYR A C 1
ATOM 3570 O O . TYR A 1 440 ? -8.852 126.507 22.263 1.00 14.29 439 TYR A O 1
ATOM 3579 N N . ARG A 1 441 ? -7.850 127.042 24.211 1.00 18.11 440 ARG A N 1
ATOM 3580 C CA . ARG A 1 441 ? -9.073 126.884 24.985 1.00 17.09 440 ARG A CA 1
ATOM 3581 C C . ARG A 1 441 ? -10.185 127.801 24.445 1.00 25.09 440 ARG A C 1
ATOM 3582 O O . ARG A 1 441 ? -11.300 127.346 24.228 1.00 18.56 440 ARG A O 1
ATOM 3590 N N . GLU A 1 442 ? -9.873 129.079 24.220 1.00 18.00 441 GLU A N 1
ATOM 3591 C CA . GLU A 1 442 ? -10.833 130.025 23.640 1.00 22.78 441 GLU A CA 1
ATOM 3592 C C . GLU A 1 442 ? -11.307 129.597 22.246 1.00 21.74 441 GLU A C 1
ATOM 3593 O O . GLU A 1 442 ? -12.500 129.683 21.935 1.00 23.97 441 GLU A O 1
ATOM 3599 N N . VAL A 1 443 ? -10.377 129.154 21.401 1.00 17.54 442 VAL A N 1
ATOM 3600 C CA . VAL A 1 443 ? -10.741 128.714 20.052 1.00 19.98 442 VAL A CA 1
ATOM 3601 C C . VAL A 1 443 ? -11.752 127.563 20.059 1.00 23.17 442 VAL A C 1
ATOM 3602 O O . VAL A 1 443 ? -12.733 127.583 19.311 1.00 16.31 442 VAL A O 1
ATOM 3606 N N . ILE A 1 444 ? -11.537 126.583 20.933 1.00 23.72 443 ILE A N 1
ATOM 3607 C CA . ILE A 1 444 ? -12.397 125.411 20.985 1.00 17.92 443 ILE A CA 1
ATOM 3608 C C . ILE A 1 444 ? -13.785 125.730 21.564 1.00 19.38 443 ILE A C 1
ATOM 3609 O O . ILE A 1 444 ? -14.784 125.167 21.112 1.00 22.39 443 ILE A O 1
ATOM 3614 N N . GLU A 1 445 ? -13.849 126.622 22.559 1.00 17.68 444 GLU A N 1
ATOM 3615 C CA . GLU A 1 445 ? -15.130 127.015 23.158 1.00 17.25 444 GLU A CA 1
ATOM 3616 C C . GLU A 1 445 ? -16.054 127.552 22.076 1.00 34.60 444 GLU A C 1
ATOM 3617 O O . GLU A 1 445 ? -17.185 127.090 21.929 1.00 36.53 444 GLU A O 1
ATOM 3623 N N . LYS A 1 446 ? -15.526 128.520 21.323 1.00 32.73 445 LYS A N 1
ATOM 3624 C CA . LYS A 1 446 ? -16.241 129.262 20.284 1.00 42.69 445 LYS A CA 1
ATOM 3625 C C . LYS A 1 446 ? -16.312 128.528 18.951 1.00 38.96 445 LYS A C 1
ATOM 3626 O O . LYS A 1 446 ? -17.236 128.732 18.168 1.00 38.53 445 LYS A O 1
ATOM 3632 N N . GLY A 1 447 ? -15.310 127.701 18.679 1.00 26.12 446 GLY A N 1
ATOM 3633 C CA . GLY A 1 447 ? -15.101 127.197 17.333 1.00 33.76 446 GLY A CA 1
ATOM 3634 C C . GLY A 1 447 ? -14.739 128.336 16.391 1.00 36.15 446 GLY A C 1
ATOM 3635 O O . GLY A 1 447 ? -15.049 128.291 15.202 1.00 39.56 446 GLY A O 1
ATOM 3636 N N . GLN A 1 448 ? -14.086 129.365 16.924 1.00 29.32 447 GLN A N 1
ATOM 3637 C CA . GLN A 1 448 ? -13.731 130.535 16.118 1.00 28.15 447 GLN A CA 1
ATOM 3638 C C . GLN A 1 448 ? -12.312 131.043 16.372 1.00 29.19 447 GLN A C 1
ATOM 3639 O O . GLN A 1 448 ? -11.871 131.125 17.514 1.00 29.23 447 GLN A O 1
ATOM 3645 N N . VAL A 1 449 ? -11.604 131.396 15.305 1.00 21.80 448 VAL A N 1
ATOM 3646 C CA . VAL A 1 449 ? -10.269 131.956 15.445 1.00 30.90 448 VAL A CA 1
ATOM 3647 C C . VAL A 1 449 ? -10.314 133.470 15.277 1.00 32.12 448 VAL A C 1
ATOM 3648 O O . VAL A 1 449 ? -10.821 133.967 14.274 1.00 28.66 448 VAL A O 1
ATOM 3652 N N . ILE B 1 5 ? 70.136 78.580 13.891 1.00 48.98 4 ILE B N 1
ATOM 3653 C CA . ILE B 1 5 ? 68.680 78.455 13.810 1.00 41.52 4 ILE B CA 1
ATOM 3654 C C . ILE B 1 5 ? 68.231 77.359 12.857 1.00 45.87 4 ILE B C 1
ATOM 3655 O O . ILE B 1 5 ? 68.363 77.493 11.648 1.00 45.14 4 ILE B O 1
ATOM 3660 N N . ILE B 1 6 ? 67.689 76.275 13.397 1.00 41.00 5 ILE B N 1
ATOM 3661 C CA . ILE B 1 6 ? 67.192 75.193 12.562 1.00 40.24 5 ILE B CA 1
ATOM 3662 C C . ILE B 1 6 ? 65.795 74.772 13.020 1.00 42.00 5 ILE B C 1
ATOM 3663 O O . ILE B 1 6 ? 65.638 74.197 14.094 1.00 41.57 5 ILE B O 1
ATOM 3668 N N . PHE B 1 7 ? 64.781 75.081 12.211 1.00 31.82 6 PHE B N 1
ATOM 3669 C CA . PHE B 1 7 ? 63.408 74.665 12.497 1.00 25.28 6 PHE B CA 1
ATOM 3670 C C . PHE B 1 7 ? 63.273 73.181 12.222 1.00 25.87 6 PHE B C 1
ATOM 3671 O O . PHE B 1 7 ? 64.067 72.627 11.462 1.00 29.15 6 PHE B O 1
ATOM 3679 N N . PRO B 1 8 ? 62.270 72.527 12.835 1.00 31.72 7 PRO B N 1
ATOM 3680 C CA . PRO B 1 8 ? 62.037 71.115 12.516 1.00 30.03 7 PRO B CA 1
ATOM 3681 C C . PRO B 1 8 ? 61.830 70.897 11.018 1.00 31.97 7 PRO B C 1
ATOM 3682 O O . PRO B 1 8 ? 61.332 71.776 10.297 1.00 26.84 7 PRO B O 1
ATOM 3686 N N . GLU B 1 9 ? 62.269 69.729 10.566 1.00 28.59 8 GLU B N 1
ATOM 3687 C CA . GLU B 1 9 ? 62.224 69.316 9.171 1.00 32.58 8 GLU B CA 1
ATOM 3688 C C . GLU B 1 9 ? 60.837 69.466 8.554 1.00 32.69 8 GLU B C 1
ATOM 3689 O O . GLU B 1 9 ? 60.701 69.834 7.389 1.00 34.97 8 GLU B O 1
ATOM 3695 N N . ASP B 1 10 ? 59.813 69.198 9.355 1.00 33.91 9 ASP B N 1
ATOM 3696 C CA . ASP B 1 10 ? 58.431 69.263 8.898 1.00 39.49 9 ASP B CA 1
ATOM 3697 C C . ASP B 1 10 ? 57.668 70.501 9.416 1.00 30.67 9 ASP B C 1
ATOM 3698 O O . ASP B 1 10 ? 56.442 70.479 9.508 1.00 32.10 9 ASP B O 1
ATOM 3703 N N . PHE B 1 11 ? 58.384 71.568 9.762 1.00 24.08 10 PHE B N 1
ATOM 3704 C CA . PHE B 1 11 ? 57.722 72.801 10.170 1.00 25.17 10 PHE B CA 1
ATOM 3705 C C . PHE B 1 11 ? 56.854 73.301 9.021 1.00 23.02 10 PHE B C 1
ATOM 3706 O O . PHE B 1 11 ? 57.282 73.326 7.865 1.00 19.42 10 PHE B O 1
ATOM 3714 N N . ILE B 1 12 ? 55.635 73.703 9.344 1.00 23.13 11 ILE B N 1
ATOM 3715 C CA . ILE B 1 12 ? 54.673 74.071 8.322 1.00 23.97 11 ILE B CA 1
ATOM 3716 C C . ILE B 1 12 ? 54.770 75.565 7.994 1.00 21.68 11 ILE B C 1
ATOM 3717 O O . ILE B 1 12 ? 54.096 76.393 8.615 1.00 24.20 11 ILE B O 1
ATOM 3722 N N . TRP B 1 13 ? 55.636 75.903 7.032 1.00 16.18 12 TRP B N 1
ATOM 3723 C CA . TRP B 1 13 ? 55.751 77.277 6.525 1.00 19.25 12 TRP B CA 1
ATOM 3724 C C . TRP B 1 13 ? 54.659 77.552 5.486 1.00 18.68 12 TRP B C 1
ATOM 3725 O O . TRP B 1 13 ? 54.564 76.848 4.482 1.00 20.61 12 TRP B O 1
ATOM 3736 N N . GLY B 1 14 ? 53.852 78.581 5.700 1.00 15.48 13 GLY B N 1
ATOM 3737 C CA . GLY B 1 14 ? 52.775 78.865 4.763 1.00 12.31 13 GLY B CA 1
ATOM 3738 C C . GLY B 1 14 ? 52.601 80.333 4.444 1.00 16.03 13 GLY B C 1
ATOM 3739 O O . GLY B 1 14 ? 53.406 81.169 4.851 1.00 17.11 13 GLY B O 1
ATOM 3740 N N . ALA B 1 15 ? 51.547 80.642 3.693 1.00 15.78 14 ALA B N 1
ATOM 3741 C CA . ALA B 1 15 ? 51.112 82.016 3.489 1.00 15.47 14 ALA B CA 1
ATOM 3742 C C . ALA B 1 15 ? 49.586 82.034 3.550 1.00 18.15 14 ALA B C 1
ATOM 3743 O O . ALA B 1 15 ? 48.940 81.004 3.340 1.00 14.94 14 ALA B O 1
ATOM 3745 N N . ALA B 1 16 ? 49.009 83.193 3.841 1.00 16.56 15 ALA B N 1
ATOM 3746 C CA . ALA B 1 16 ? 47.576 83.278 4.091 1.00 14.77 15 ALA B CA 1
ATOM 3747 C C . ALA B 1 16 ? 46.895 84.356 3.261 1.00 16.82 15 ALA B C 1
ATOM 3748 O O . ALA B 1 16 ? 47.508 85.369 2.933 1.00 15.83 15 ALA B O 1
ATOM 3750 N N . THR B 1 17 ? 45.619 84.121 2.945 1.00 15.04 16 THR B N 1
ATOM 3751 C CA . THR B 1 17 ? 44.739 85.091 2.296 1.00 15.91 16 THR B CA 1
ATOM 3752 C C . THR B 1 17 ? 43.329 84.960 2.883 1.00 18.39 16 THR B C 1
ATOM 3753 O O . THR B 1 17 ? 43.098 84.118 3.746 1.00 14.18 16 THR B O 1
ATOM 3757 N N . SER B 1 18 ? 42.387 85.764 2.390 1.00 8.85 17 SER B N 1
ATOM 3758 C CA . SER B 1 18 ? 40.969 85.578 2.708 1.00 11.04 17 SER B CA 1
ATOM 3759 C C . SER B 1 18 ? 40.126 85.844 1.463 1.00 15.79 17 SER B C 1
ATOM 3760 O O . SER B 1 18 ? 40.571 86.527 0.554 1.00 13.97 17 SER B O 1
ATOM 3763 N N . SER B 1 19 ? 38.910 85.307 1.448 1.00 14.89 18 SER B N 1
ATOM 3764 C CA . SER B 1 19 ? 38.073 85.295 0.238 1.00 13.09 18 SER B CA 1
ATOM 3765 C C . SER B 1 19 ? 37.716 86.695 -0.242 1.00 16.59 18 SER B C 1
ATOM 3766 O O . SER B 1 19 ? 37.943 87.020 -1.413 1.00 14.99 18 SER B O 1
ATOM 3769 N N . TYR B 1 20 ? 37.180 87.542 0.636 1.00 11.39 19 TYR B N 1
ATOM 3770 C CA . TYR B 1 20 ? 36.744 88.847 0.149 1.00 12.69 19 TYR B CA 1
ATOM 3771 C C . TYR B 1 20 ? 37.940 89.692 -0.278 1.00 9.94 19 TYR B C 1
ATOM 3772 O O . TYR B 1 20 ? 37.830 90.563 -1.158 1.00 13.06 19 TYR B O 1
ATOM 3781 N N . GLN B 1 21 ? 39.090 89.436 0.320 1.00 13.05 20 GLN B N 1
ATOM 3782 C CA . GLN B 1 21 ? 40.248 90.281 0.069 1.00 13.08 20 GLN B CA 1
ATOM 3783 C C . GLN B 1 21 ? 40.945 90.010 -1.270 1.00 14.86 20 GLN B C 1
ATOM 3784 O O . GLN B 1 21 ? 41.614 90.900 -1.795 1.00 13.08 20 GLN B O 1
ATOM 3790 N N . ILE B 1 22 ? 40.784 88.809 -1.832 1.00 11.95 21 ILE B N 1
ATOM 3791 C CA . ILE B 1 22 ? 41.475 88.484 -3.086 1.00 18.00 21 ILE B CA 1
ATOM 3792 C C . ILE B 1 22 ? 40.614 87.991 -4.265 1.00 15.38 21 ILE B C 1
ATOM 3793 O O . ILE B 1 22 ? 41.061 88.071 -5.419 1.00 14.33 21 ILE B O 1
ATOM 3798 N N . GLU B 1 23 ? 39.413 87.473 -4.008 1.00 14.61 22 GLU B N 1
ATOM 3799 C CA . GLU B 1 23 ? 38.720 86.701 -5.055 1.00 11.75 22 GLU B CA 1
ATOM 3800 C C . GLU B 1 23 ? 38.149 87.511 -6.224 1.00 11.20 22 GLU B C 1
ATOM 3801 O O . GLU B 1 23 ? 38.236 87.078 -7.379 1.00 14.21 22 GLU B O 1
ATOM 3807 N N . GLY B 1 24 ? 37.520 88.639 -5.917 1.00 12.46 23 GLY B N 1
ATOM 3808 C CA . GLY B 1 24 ? 36.774 89.390 -6.912 1.00 14.83 23 GLY B CA 1
ATOM 3809 C C . GLY B 1 24 ? 35.524 88.625 -7.274 1.00 17.95 23 GLY B C 1
ATOM 3810 O O . GLY B 1 24 ? 34.987 87.907 -6.425 1.00 14.45 23 GLY B O 1
ATOM 3811 N N . ALA B 1 25 ? 35.078 88.750 -8.531 1.00 14.56 24 ALA B N 1
ATOM 3812 C CA . ALA B 1 25 ? 33.880 88.040 -9.002 1.00 16.12 24 ALA B CA 1
ATOM 3813 C C . ALA B 1 25 ? 32.740 88.149 -7.982 1.00 16.06 24 ALA B C 1
ATOM 3814 O O . ALA B 1 25 ? 32.086 87.159 -7.625 1.00 15.61 24 ALA B O 1
ATOM 3816 N N . PHE B 1 26 ? 32.509 89.370 -7.527 1.00 14.73 25 PHE B N 1
ATOM 3817 C CA . PHE B 1 26 ? 31.630 89.610 -6.385 1.00 14.17 25 PHE B CA 1
ATOM 3818 C C . PHE B 1 26 ? 30.147 89.273 -6.624 1.00 18.14 25 PHE B C 1
ATOM 3819 O O . PHE B 1 26 ? 29.406 89.028 -5.664 1.00 16.84 25 PHE B O 1
ATOM 3827 N N . ASN B 1 27 ? 29.701 89.294 -7.881 1.00 17.17 26 ASN B N 1
ATOM 3828 C CA . ASN B 1 27 ? 28.314 88.941 -8.169 1.00 21.69 26 ASN B CA 1
ATOM 3829 C C . ASN B 1 27 ? 28.177 87.947 -9.324 1.00 16.69 26 ASN B C 1
ATOM 3830 O O . ASN B 1 27 ? 27.132 87.869 -9.967 1.00 22.39 26 ASN B O 1
ATOM 3835 N N . GLU B 1 28 ? 29.235 87.180 -9.549 1.00 17.60 27 GLU B N 1
ATOM 3836 C CA . GLU B 1 28 ? 29.291 86.225 -10.649 1.00 23.21 27 GLU B CA 1
ATOM 3837 C C . GLU B 1 28 ? 28.873 84.817 -10.269 1.00 20.13 27 GLU B C 1
ATOM 3838 O O . GLU B 1 28 ? 29.005 84.419 -9.119 1.00 20.40 27 GLU B O 1
ATOM 3844 N N . ASP B 1 29 ? 28.416 84.064 -11.271 1.00 17.51 28 ASP B N 1
ATOM 3845 C CA . ASP B 1 29 ? 28.197 82.626 -11.159 1.00 17.95 28 ASP B CA 1
ATOM 3846 C C . ASP B 1 29 ? 27.320 82.258 -9.958 1.00 20.99 28 ASP B C 1
ATOM 3847 O O . ASP B 1 29 ? 27.576 81.272 -9.268 1.00 22.69 28 ASP B O 1
ATOM 3852 N N . GLY B 1 30 ? 26.288 83.065 -9.725 1.00 20.35 29 GLY B N 1
ATOM 3853 C CA . GLY B 1 30 ? 25.286 82.766 -8.712 1.00 17.74 29 GLY B CA 1
ATOM 3854 C C . GLY B 1 30 ? 25.634 83.169 -7.295 1.00 21.99 29 GLY B C 1
ATOM 3855 O O . GLY B 1 30 ? 24.888 82.858 -6.351 1.00 22.44 29 GLY B O 1
ATOM 3856 N N . LYS B 1 31 ? 26.761 83.852 -7.119 1.00 15.31 30 LYS B N 1
ATOM 3857 C CA . LYS B 1 31 ? 27.172 84.228 -5.761 1.00 10.76 30 LYS B CA 1
ATOM 3858 C C . LYS B 1 31 ? 26.169 85.215 -5.151 1.00 16.03 30 LYS B C 1
ATOM 3859 O O . LYS B 1 31 ? 25.664 86.107 -5.844 1.00 19.58 30 LYS B O 1
ATOM 3865 N N . GLY B 1 32 ? 25.866 85.050 -3.865 1.00 15.00 31 GLY B N 1
ATOM 3866 C CA . GLY B 1 32 ? 25.024 86.006 -3.164 1.00 16.23 31 GLY B CA 1
ATOM 3867 C C . GLY B 1 32 ? 25.796 87.170 -2.552 1.00 14.48 31 GLY B C 1
ATOM 3868 O O . GLY B 1 32 ? 27.006 87.089 -2.321 1.00 18.90 31 GLY B O 1
ATOM 3869 N N . GLU B 1 33 ? 25.085 88.257 -2.286 1.00 18.05 32 GLU B N 1
ATOM 3870 C CA . GLU B 1 33 ? 25.694 89.462 -1.705 1.00 19.82 32 GLU B CA 1
ATOM 3871 C C . GLU B 1 33 ? 26.160 89.234 -0.269 1.00 19.32 32 GLU B C 1
ATOM 3872 O O . GLU B 1 33 ? 25.464 88.599 0.525 1.00 21.53 32 GLU B O 1
ATOM 3878 N N . SER B 1 34 ? 27.331 89.757 0.077 1.00 15.93 33 SER B N 1
ATOM 3879 C CA . SER B 1 34 ? 27.786 89.678 1.471 1.00 16.59 33 SER B CA 1
ATOM 3880 C C . SER B 1 34 ? 27.711 91.038 2.137 1.00 17.75 33 SER B C 1
ATOM 3881 O O . SER B 1 34 ? 27.486 92.048 1.477 1.00 16.77 33 SER B O 1
ATOM 3884 N N . ILE B 1 35 ? 27.926 91.077 3.449 1.00 15.49 34 ILE B N 1
ATOM 3885 C CA . ILE B 1 35 ? 27.898 92.349 4.140 1.00 13.82 34 ILE B CA 1
ATOM 3886 C C . ILE B 1 35 ? 29.065 93.239 3.716 1.00 12.93 34 ILE B C 1
ATOM 3887 O O . ILE B 1 35 ? 28.979 94.464 3.833 1.00 15.42 34 ILE B O 1
ATOM 3892 N N . TRP B 1 36 ? 30.148 92.648 3.208 1.00 15.02 35 TRP B N 1
ATOM 3893 C CA . TRP B 1 36 ? 31.265 93.471 2.743 1.00 15.34 35 TRP B CA 1
ATOM 3894 C C . TRP B 1 36 ? 31.022 94.051 1.337 1.00 15.10 35 TRP B C 1
ATOM 3895 O O . TRP B 1 36 ? 31.501 95.154 1.035 1.00 16.09 35 TRP B O 1
ATOM 3906 N N . ASP B 1 37 ? 30.270 93.343 0.493 1.00 15.45 36 ASP B N 1
ATOM 3907 C CA . ASP B 1 37 ? 29.762 93.960 -0.748 1.00 17.39 36 ASP B CA 1
ATOM 3908 C C . ASP B 1 37 ? 28.927 95.190 -0.407 1.00 18.59 36 ASP B C 1
ATOM 3909 O O . ASP B 1 37 ? 29.100 96.260 -0.985 1.00 20.04 36 ASP B O 1
ATOM 3914 N N . ARG B 1 38 ? 28.006 95.020 0.538 1.00 17.79 37 ARG B N 1
ATOM 3915 C CA . ARG B 1 38 ? 27.124 96.106 0.935 1.00 19.92 37 ARG B CA 1
ATOM 3916 C C . ARG B 1 38 ? 27.917 97.269 1.538 1.00 15.86 37 ARG B C 1
ATOM 3917 O O . ARG B 1 38 ? 27.653 98.429 1.232 1.00 18.72 37 ARG B O 1
ATOM 3925 N N . PHE B 1 39 ? 28.895 96.948 2.380 1.00 18.99 38 PHE B N 1
ATOM 3926 C CA . PHE B 1 39 ? 29.649 97.968 3.117 1.00 22.91 38 PHE B CA 1
ATOM 3927 C C . PHE B 1 39 ? 30.524 98.773 2.163 1.00 21.24 38 PHE B C 1
ATOM 3928 O O . PHE B 1 39 ? 30.511 99.995 2.184 1.00 23.95 38 PHE B O 1
ATOM 3936 N N . SER B 1 40 ? 31.267 98.080 1.303 1.00 19.56 39 SER B N 1
ATOM 3937 C CA . SER B 1 40 ? 32.179 98.757 0.394 1.00 20.80 39 SER B CA 1
ATOM 3938 C C . SER B 1 40 ? 31.435 99.570 -0.681 1.00 22.82 39 SER B C 1
ATOM 3939 O O . SER B 1 40 ? 31.990 100.515 -1.224 1.00 25.78 39 SER B O 1
ATOM 3942 N N . HIS B 1 41 ? 30.187 99.207 -0.968 1.00 18.68 40 HIS B N 1
ATOM 3943 C CA . HIS B 1 41 ? 29.335 99.994 -1.872 1.00 21.04 40 HIS B CA 1
ATOM 3944 C C . HIS B 1 41 ? 28.584 101.127 -1.161 1.00 23.74 40 HIS B C 1
ATOM 3945 O O . HIS B 1 41 ? 27.681 101.730 -1.739 1.00 29.78 40 HIS B O 1
ATOM 3952 N N . THR B 1 42 ? 28.942 101.403 0.086 1.00 24.80 41 THR B N 1
ATOM 3953 C CA . THR B 1 42 ? 28.347 102.526 0.812 1.00 21.95 41 THR B CA 1
ATOM 3954 C C . THR B 1 42 ? 29.346 103.674 0.854 1.00 23.77 41 THR B C 1
ATOM 3955 O O . THR B 1 42 ? 30.476 103.495 1.299 1.00 30.40 41 THR B O 1
ATOM 3959 N N . PRO B 1 43 ? 28.941 104.864 0.377 1.00 25.37 42 PRO B N 1
ATOM 3960 C CA . PRO B 1 43 ? 29.904 105.970 0.310 1.00 28.67 42 PRO B CA 1
ATOM 3961 C C . PRO B 1 43 ? 30.493 106.313 1.675 1.00 28.55 42 PRO B C 1
ATOM 3962 O O . PRO B 1 43 ? 29.771 106.332 2.678 1.00 28.47 42 PRO B O 1
ATOM 3966 N N . GLY B 1 44 ? 31.804 106.538 1.718 1.00 22.15 43 GLY B N 1
ATOM 3967 C CA . GLY B 1 44 ? 32.440 107.006 2.938 1.00 28.07 43 GLY B CA 1
ATOM 3968 C C . GLY B 1 44 ? 33.047 105.948 3.846 1.00 25.03 43 GLY B C 1
ATOM 3969 O O . GLY B 1 44 ? 33.702 106.279 4.834 1.00 28.70 43 GLY B O 1
ATOM 3970 N N . LYS B 1 45 ? 32.854 104.678 3.511 1.00 22.93 44 LYS B N 1
ATOM 3971 C CA . LYS B 1 45 ? 33.322 103.594 4.375 1.00 18.10 44 LYS B CA 1
ATOM 3972 C C . LYS B 1 45 ? 34.749 103.136 4.052 1.00 24.58 44 LYS B C 1
ATOM 3973 O O . LYS B 1 45 ? 35.498 102.754 4.948 1.00 19.07 44 LYS B O 1
ATOM 3979 N N . ILE B 1 46 ? 35.135 103.181 2.777 1.00 21.11 45 ILE B N 1
ATOM 3980 C CA . ILE B 1 46 ? 36.465 102.718 2.391 1.00 19.09 45 ILE B CA 1
ATOM 3981 C C . ILE B 1 46 ? 37.332 103.842 1.805 1.00 20.54 45 ILE B C 1
ATOM 3982 O O . ILE B 1 46 ? 36.858 104.668 1.005 1.00 20.48 45 ILE B O 1
ATOM 3987 N N . GLU B 1 47 ? 38.608 103.852 2.178 1.00 19.15 46 GLU B N 1
ATOM 3988 C CA . GLU B 1 47 ? 39.547 104.814 1.613 1.00 25.66 46 GLU B CA 1
ATOM 3989 C C . GLU B 1 47 ? 39.539 104.757 0.085 1.00 28.52 46 GLU B C 1
ATOM 3990 O O . GLU B 1 47 ? 39.532 103.667 -0.504 1.00 27.51 46 GLU B O 1
ATOM 3996 N N . ASN B 1 48 ? 39.526 105.935 -0.540 1.00 23.33 47 ASN B N 1
ATOM 3997 C CA . ASN B 1 48 ? 39.554 106.087 -2.006 1.00 21.83 47 ASN B CA 1
ATOM 3998 C C . ASN B 1 48 ? 38.348 105.478 -2.716 1.00 24.28 47 ASN B C 1
ATOM 3999 O O . ASN B 1 48 ? 38.355 105.322 -3.937 1.00 24.04 47 ASN B O 1
ATOM 4004 N N . GLY B 1 49 ? 37.314 105.145 -1.954 1.00 21.56 48 GLY B N 1
ATOM 4005 C CA . GLY B 1 49 ? 36.145 104.475 -2.493 1.00 23.55 48 GLY B CA 1
ATOM 4006 C C . GLY B 1 49 ? 36.425 103.098 -3.090 1.00 24.52 48 GLY B C 1
ATOM 4007 O O . GLY B 1 49 ? 35.712 102.664 -3.992 1.00 23.72 48 GLY B O 1
ATOM 4008 N N . ASP B 1 50 ? 37.447 102.410 -2.582 1.00 25.96 49 ASP B N 1
ATOM 4009 C CA . ASP B 1 50 ? 37.820 101.083 -3.080 1.00 21.19 49 ASP B CA 1
ATOM 4010 C C . ASP B 1 50 ? 36.775 100.016 -2.726 1.00 18.97 49 ASP B C 1
ATOM 4011 O O . ASP B 1 50 ? 36.080 100.138 -1.724 1.00 17.77 49 ASP B O 1
ATOM 4016 N N . THR B 1 51 ? 36.660 98.974 -3.554 1.00 18.33 50 THR B N 1
ATOM 4017 C CA . THR B 1 51 ? 35.792 97.821 -3.243 1.00 19.69 50 THR B CA 1
ATOM 4018 C C . THR B 1 51 ? 36.499 96.500 -3.535 1.00 12.95 50 THR B C 1
ATOM 4019 O O . THR B 1 51 ? 37.517 96.477 -4.225 1.00 15.93 50 THR B O 1
ATOM 4023 N N . GLY B 1 52 ? 35.935 95.396 -3.058 1.00 14.54 51 GLY B N 1
ATOM 4024 C CA . GLY B 1 52 ? 36.449 94.091 -3.420 1.00 15.69 51 GLY B CA 1
ATOM 4025 C C . GLY B 1 52 ? 35.782 93.499 -4.655 1.00 16.21 51 GLY B C 1
ATOM 4026 O O . GLY B 1 52 ? 35.838 92.280 -4.866 1.00 15.21 51 GLY B O 1
ATOM 4027 N N . ASP B 1 53 ? 35.159 94.347 -5.477 1.00 16.97 52 ASP B N 1
ATOM 4028 C CA . ASP B 1 53 ? 34.458 93.873 -6.673 1.00 14.49 52 ASP B CA 1
ATOM 4029 C C . ASP B 1 53 ? 35.348 93.005 -7.552 1.00 19.21 52 ASP B C 1
ATOM 4030 O O . ASP B 1 53 ? 34.903 91.995 -8.067 1.00 14.70 52 ASP B O 1
ATOM 4035 N N . ILE B 1 54 ? 36.608 93.401 -7.701 1.00 16.14 53 ILE B N 1
ATOM 4036 C CA . ILE B 1 54 ? 37.550 92.660 -8.535 1.00 11.09 53 ILE B CA 1
ATOM 4037 C C . ILE B 1 54 ? 38.745 92.166 -7.718 1.00 12.38 53 ILE B C 1
ATOM 4038 O O . ILE B 1 54 ? 39.160 91.013 -7.857 1.00 17.38 53 ILE B O 1
ATOM 4043 N N . ALA B 1 55 ? 39.311 93.049 -6.898 1.00 13.40 54 ALA B N 1
ATOM 4044 C CA . ALA B 1 55 ? 40.440 92.685 -6.035 1.00 13.32 54 ALA B CA 1
ATOM 4045 C C . ALA B 1 55 ? 41.571 92.095 -6.878 1.00 13.91 54 ALA B C 1
ATOM 4046 O O . ALA B 1 55 ? 41.919 92.668 -7.904 1.00 21.97 54 ALA B O 1
ATOM 4048 N N . CYS B 1 56 ? 42.139 90.964 -6.461 1.00 15.65 55 CYS B N 1
ATOM 4049 C CA . CYS B 1 56 ? 43.214 90.308 -7.232 1.00 15.27 55 CYS B CA 1
ATOM 4050 C C . CYS B 1 56 ? 42.685 89.408 -8.352 1.00 17.26 55 CYS B C 1
ATOM 4051 O O . CYS B 1 56 ? 43.466 88.795 -9.098 1.00 16.88 55 CYS B O 1
ATOM 4054 N N . ASP B 1 57 ? 41.359 89.326 -8.443 1.00 12.05 56 ASP B N 1
ATOM 4055 C CA . ASP B 1 57 ? 40.658 88.481 -9.403 1.00 11.15 56 ASP B CA 1
ATOM 4056 C C . ASP B 1 57 ? 41.092 87.013 -9.278 1.00 15.96 56 ASP B C 1
ATOM 4057 O O . ASP B 1 57 ? 41.161 86.296 -10.263 1.00 13.82 56 ASP B O 1
ATOM 4062 N N . HIS B 1 58 ? 41.366 86.576 -8.051 1.00 17.68 57 HIS B N 1
ATOM 4063 C CA . HIS B 1 58 ? 41.830 85.220 -7.779 1.00 12.95 57 HIS B CA 1
ATOM 4064 C C . HIS B 1 58 ? 40.793 84.179 -8.205 1.00 19.11 57 HIS B C 1
ATOM 4065 O O . HIS B 1 58 ? 41.138 83.062 -8.557 1.00 11.41 57 HIS B O 1
ATOM 4072 N N . TYR B 1 59 ? 39.520 84.549 -8.188 1.00 13.89 58 TYR B N 1
ATOM 4073 C CA . TYR B 1 59 ? 38.468 83.615 -8.600 1.00 11.73 58 TYR B CA 1
ATOM 4074 C C . TYR B 1 59 ? 38.712 83.102 -10.025 1.00 15.67 58 TYR B C 1
ATOM 4075 O O . TYR B 1 59 ? 38.389 81.962 -10.342 1.00 16.08 58 TYR B O 1
ATOM 4084 N N . HIS B 1 60 ? 39.294 83.941 -10.874 1.00 17.36 59 HIS B N 1
ATOM 4085 C CA . HIS B 1 60 ? 39.599 83.537 -12.245 1.00 14.44 59 HIS B CA 1
ATOM 4086 C C . HIS B 1 60 ? 41.070 83.154 -12.448 1.00 20.91 59 HIS B C 1
ATOM 4087 O O . HIS B 1 60 ? 41.395 82.366 -13.347 1.00 15.02 59 HIS B O 1
ATOM 4094 N N . LEU B 1 61 ? 41.955 83.704 -11.620 1.00 16.49 60 LEU B N 1
ATOM 4095 C CA . LEU B 1 61 ? 43.398 83.524 -11.829 1.00 17.83 60 LEU B CA 1
ATOM 4096 C C . LEU B 1 61 ? 44.060 82.509 -10.890 1.00 17.02 60 LEU B C 1
ATOM 4097 O O . LEU B 1 61 ? 45.292 82.431 -10.841 1.00 14.23 60 LEU B O 1
ATOM 4102 N N . TYR B 1 62 ? 43.263 81.735 -10.154 1.00 15.19 61 TYR B N 1
ATOM 4103 C CA . TYR B 1 62 ? 43.820 80.889 -9.084 1.00 17.81 61 TYR B CA 1
ATOM 4104 C C . TYR B 1 62 ? 44.880 79.909 -9.565 1.00 16.86 61 TYR B C 1
ATOM 4105 O O . TYR B 1 62 ? 45.783 79.552 -8.813 1.00 15.53 61 TYR B O 1
ATOM 4114 N N . ARG B 1 63 ? 44.787 79.474 -10.821 1.00 16.54 62 ARG B N 1
ATOM 4115 C CA . ARG B 1 63 ? 45.744 78.507 -11.338 1.00 14.10 62 ARG B CA 1
ATOM 4116 C C . ARG B 1 63 ? 47.134 79.135 -11.441 1.00 18.07 62 ARG B C 1
ATOM 4117 O O . ARG B 1 63 ? 48.134 78.505 -11.117 1.00 16.24 62 ARG B O 1
ATOM 4125 N N . GLU B 1 64 ? 47.180 80.383 -11.889 1.00 16.81 63 GLU B N 1
ATOM 4126 C CA . GLU B 1 64 ? 48.418 81.145 -11.932 1.00 17.75 63 GLU B CA 1
ATOM 4127 C C . GLU B 1 64 ? 48.971 81.362 -10.529 1.00 18.31 63 GLU B C 1
ATOM 4128 O O . GLU B 1 64 ? 50.176 81.378 -10.317 1.00 16.35 63 GLU B O 1
ATOM 4134 N N . ASP B 1 65 ? 48.075 81.528 -9.567 1.00 17.68 64 ASP B N 1
ATOM 4135 C CA . ASP B 1 65 ? 48.503 81.818 -8.203 1.00 16.98 64 ASP B CA 1
ATOM 4136 C C . ASP B 1 65 ? 49.107 80.599 -7.538 1.00 16.09 64 ASP B C 1
ATOM 4137 O O . ASP B 1 65 ? 50.059 80.709 -6.774 1.00 14.03 64 ASP B O 1
ATOM 4142 N N . ILE B 1 66 ? 48.576 79.424 -7.852 1.00 17.03 65 ILE B N 1
ATOM 4143 C CA . ILE B 1 66 ? 49.146 78.187 -7.328 1.00 15.71 65 ILE B CA 1
ATOM 4144 C C . ILE B 1 66 ? 50.536 77.944 -7.920 1.00 17.70 65 ILE B C 1
ATOM 4145 O O . ILE B 1 66 ? 51.422 77.436 -7.241 1.00 16.20 65 ILE B O 1
ATOM 4150 N N . GLU B 1 67 ? 50.760 78.353 -9.169 1.00 19.16 66 GLU B N 1
ATOM 4151 C CA . GLU B 1 67 ? 52.112 78.278 -9.716 1.00 20.16 66 GLU B CA 1
ATOM 4152 C C . GLU B 1 67 ? 53.072 79.211 -8.953 1.00 21.00 66 GLU B C 1
ATOM 4153 O O . GLU B 1 67 ? 54.220 78.847 -8.704 1.00 17.54 66 GLU B O 1
ATOM 4159 N N . LEU B 1 68 ? 52.612 80.405 -8.579 1.00 17.29 67 LEU B N 1
ATOM 4160 C CA . LEU B 1 68 ? 53.459 81.312 -7.796 1.00 15.77 67 LEU B CA 1
ATOM 4161 C C . LEU B 1 68 ? 53.724 80.753 -6.374 1.00 17.34 67 LEU B C 1
ATOM 4162 O O . LEU B 1 68 ? 54.816 80.931 -5.814 1.00 17.71 67 LEU B O 1
ATOM 4167 N N . MET B 1 69 ? 52.742 80.057 -5.806 1.00 18.45 68 MET B N 1
ATOM 4168 C CA . MET B 1 69 ? 52.941 79.336 -4.543 1.00 17.48 68 MET B CA 1
ATOM 4169 C C . MET B 1 69 ? 54.081 78.315 -4.619 1.00 20.65 68 MET B C 1
ATOM 4170 O O . MET B 1 69 ? 54.890 78.213 -3.699 1.00 19.44 68 MET B O 1
ATOM 4175 N N . LYS B 1 70 ? 54.143 77.560 -5.716 1.00 15.94 69 LYS B N 1
ATOM 4176 C CA . LYS B 1 70 ? 55.197 76.566 -5.893 1.00 15.81 69 LYS B CA 1
ATOM 4177 C C . LYS B 1 70 ? 56.553 77.252 -6.052 1.00 20.52 69 LYS B C 1
ATOM 4178 O O . LYS B 1 70 ? 57.582 76.718 -5.629 1.00 26.38 69 LYS B O 1
ATOM 4184 N N . GLU B 1 71 ? 56.557 78.432 -6.662 1.00 22.36 70 GLU B N 1
ATOM 4185 C CA . GLU B 1 71 ? 57.800 79.189 -6.818 1.00 25.82 70 GLU B CA 1
ATOM 4186 C C . GLU B 1 71 ? 58.333 79.630 -5.464 1.00 26.32 70 GLU B C 1
ATOM 4187 O O . GLU B 1 71 ? 59.535 79.616 -5.237 1.00 23.72 70 GLU B O 1
ATOM 4193 N N . ILE B 1 72 ? 57.437 80.026 -4.565 1.00 23.18 71 ILE B N 1
ATOM 4194 C CA . ILE B 1 72 ? 57.850 80.428 -3.223 1.00 25.51 71 ILE B CA 1
ATOM 4195 C C . ILE B 1 72 ? 58.220 79.188 -2.398 1.00 22.49 71 ILE B C 1
ATOM 4196 O O . ILE B 1 72 ? 59.125 79.229 -1.575 1.00 26.57 71 ILE B O 1
ATOM 4201 N N . GLY B 1 73 ? 57.531 78.077 -2.633 1.00 17.89 72 GLY B N 1
ATOM 4202 C CA . GLY B 1 73 ? 57.816 76.840 -1.931 1.00 20.25 72 GLY B CA 1
ATOM 4203 C C . GLY B 1 73 ? 57.036 76.640 -0.635 1.00 23.27 72 GLY B C 1
ATOM 4204 O O . GLY B 1 73 ? 57.438 75.828 0.205 1.00 18.53 72 GLY B O 1
ATOM 4205 N N . ILE B 1 74 ? 55.930 77.362 -0.453 1.00 19.95 73 ILE B N 1
ATOM 4206 C CA . ILE B 1 74 ? 55.156 77.188 0.779 1.00 20.37 73 ILE B CA 1
ATOM 4207 C C . ILE B 1 74 ? 54.661 75.747 0.915 1.00 23.85 73 ILE B C 1
ATOM 4208 O O . ILE B 1 74 ? 54.294 75.107 -0.067 1.00 17.76 73 ILE B O 1
ATOM 4213 N N . ARG B 1 75 ? 54.657 75.240 2.142 1.00 18.45 74 ARG B N 1
ATOM 4214 C CA . ARG B 1 75 ? 54.240 73.867 2.398 1.00 20.11 74 ARG B CA 1
ATOM 4215 C C . ARG B 1 75 ? 52.735 73.790 2.597 1.00 19.99 74 ARG B C 1
ATOM 4216 O O . ARG B 1 75 ? 52.130 72.732 2.448 1.00 18.94 74 ARG B O 1
ATOM 4224 N N . SER B 1 76 ? 52.135 74.932 2.918 1.00 16.27 75 SER B N 1
ATOM 4225 C CA . SER B 1 76 ? 50.713 74.986 3.232 1.00 21.26 75 SER B CA 1
ATOM 4226 C C . SER B 1 76 ? 50.146 76.335 2.824 1.00 21.80 75 SER B C 1
ATOM 4227 O O . SER B 1 76 ? 50.844 77.342 2.847 1.00 16.48 75 SER B O 1
ATOM 4230 N N . TYR B 1 77 ? 48.871 76.353 2.463 1.00 15.96 76 TYR B N 1
ATOM 4231 C CA . TYR B 1 77 ? 48.224 77.578 2.041 1.00 11.21 76 TYR B CA 1
ATOM 4232 C C . TYR B 1 77 ? 46.942 77.781 2.842 1.00 16.53 76 TYR B C 1
ATOM 4233 O O . TYR B 1 77 ? 46.046 76.941 2.795 1.00 17.55 76 TYR B O 1
ATOM 4242 N N . ARG B 1 78 ? 46.873 78.876 3.599 1.00 14.92 77 ARG B N 1
ATOM 4243 C CA . ARG B 1 78 ? 45.673 79.183 4.378 1.00 10.32 77 ARG B CA 1
ATOM 4244 C C . ARG B 1 78 ? 44.767 80.163 3.627 1.00 14.10 77 ARG B C 1
ATOM 4245 O O . ARG B 1 78 ? 45.176 81.276 3.283 1.00 15.01 77 ARG B O 1
ATOM 4253 N N . PHE B 1 79 ? 43.534 79.734 3.363 1.00 15.29 78 PHE B N 1
ATOM 4254 C CA . PHE B 1 79 ? 42.567 80.570 2.662 1.00 11.49 78 PHE B CA 1
ATOM 4255 C C . PHE B 1 79 ? 41.210 80.465 3.341 1.00 13.88 78 PHE B C 1
ATOM 4256 O O . PHE B 1 79 ? 40.998 79.585 4.162 1.00 14.95 78 PHE B O 1
ATOM 4264 N N . SER B 1 80 ? 40.296 81.374 3.009 1.00 15.23 79 SER B N 1
ATOM 4265 C CA . SER B 1 80 ? 38.941 81.285 3.539 1.00 13.25 79 SER B CA 1
ATOM 4266 C C . SER B 1 80 ? 37.946 81.028 2.418 1.00 16.60 79 SER B C 1
ATOM 4267 O O . SER B 1 80 ? 38.215 81.318 1.242 1.00 13.54 79 SER B O 1
ATOM 4270 N N . THR B 1 81 ? 36.807 80.451 2.781 1.00 14.30 80 THR B N 1
ATOM 4271 C CA . THR B 1 81 ? 35.777 80.134 1.802 1.00 16.63 80 THR B CA 1
ATOM 4272 C C . THR B 1 81 ? 34.614 81.095 2.008 1.00 13.99 80 THR B C 1
ATOM 4273 O O . THR B 1 81 ? 34.272 81.437 3.150 1.00 14.31 80 THR B O 1
ATOM 4277 N N . SER B 1 82 ? 34.032 81.565 0.903 1.00 13.83 81 SER B N 1
ATOM 4278 C CA . SER B 1 82 ? 32.968 82.558 0.959 1.00 15.00 81 SER B CA 1
ATOM 4279 C C . SER B 1 82 ? 31.618 81.901 1.179 1.00 14.95 81 SER B C 1
ATOM 4280 O O . SER B 1 82 ? 31.084 81.252 0.293 1.00 13.09 81 SER B O 1
ATOM 4283 N N . TRP B 1 83 ? 31.082 82.062 2.382 1.00 13.03 82 TRP B N 1
ATOM 4284 C CA . TRP B 1 83 ? 29.764 81.553 2.725 1.00 17.78 82 TRP B CA 1
ATOM 4285 C C . TRP B 1 83 ? 28.691 81.953 1.682 1.00 16.91 82 TRP B C 1
ATOM 4286 O O . TRP B 1 83 ? 28.010 81.080 1.167 1.00 14.30 82 TRP B O 1
ATOM 4297 N N . PRO B 1 84 ? 28.570 83.257 1.332 1.00 13.75 83 PRO B N 1
ATOM 4298 C CA . PRO B 1 84 ? 27.508 83.536 0.352 1.00 11.66 83 PRO B CA 1
ATOM 4299 C C . PRO B 1 84 ? 27.835 83.111 -1.095 1.00 16.75 83 PRO B C 1
ATOM 4300 O O . PRO B 1 84 ? 26.923 83.052 -1.924 1.00 14.81 83 PRO B O 1
ATOM 4304 N N . ARG B 1 85 ? 29.088 82.807 -1.410 1.00 15.18 84 ARG B N 1
ATOM 4305 C CA . ARG B 1 85 ? 29.363 82.234 -2.732 1.00 16.83 84 ARG B CA 1
ATOM 4306 C C . ARG B 1 85 ? 28.823 80.793 -2.796 1.00 18.84 84 ARG B C 1
ATOM 4307 O O . ARG B 1 85 ? 28.412 80.303 -3.851 1.00 17.93 84 ARG B O 1
ATOM 4315 N N . ILE B 1 86 ? 28.795 80.132 -1.647 1.00 14.75 85 ILE B N 1
ATOM 4316 C CA . ILE B 1 86 ? 28.408 78.721 -1.564 1.00 16.24 85 ILE B CA 1
ATOM 4317 C C . ILE B 1 86 ? 26.932 78.552 -1.221 1.00 18.45 85 ILE B C 1
ATOM 4318 O O . ILE B 1 86 ? 26.260 77.665 -1.739 1.00 15.09 85 ILE B O 1
ATOM 4323 N N . LEU B 1 87 ? 26.430 79.424 -0.348 1.00 16.71 86 LEU B N 1
ATOM 4324 C CA . LEU B 1 87 ? 25.017 79.444 0.017 1.00 12.81 86 LEU B CA 1
ATOM 4325 C C . LEU B 1 87 ? 24.492 80.872 -0.101 1.00 22.14 86 LEU B C 1
ATOM 4326 O O . LEU B 1 87 ? 24.575 81.643 0.862 1.00 17.18 86 LEU B O 1
ATOM 4331 N N . PRO B 1 88 ? 23.964 81.235 -1.281 1.00 18.32 87 PRO B N 1
ATOM 4332 C CA . PRO B 1 88 ? 23.672 82.648 -1.548 1.00 17.12 87 PRO B CA 1
ATOM 4333 C C . PRO B 1 88 ? 22.718 83.254 -0.517 1.00 15.60 87 PRO B C 1
ATOM 4334 O O . PRO B 1 88 ? 22.854 84.439 -0.223 1.00 17.42 87 PRO B O 1
ATOM 4338 N N . GLU B 1 89 ? 21.806 82.451 0.027 1.00 15.60 88 GLU B N 1
ATOM 4339 C CA . GLU B 1 89 ? 20.860 82.947 1.038 1.00 18.75 88 GLU B CA 1
ATOM 4340 C C . GLU B 1 89 ? 21.338 82.675 2.460 1.00 22.88 88 GLU B C 1
ATOM 4341 O O . GLU B 1 89 ? 20.619 82.946 3.437 1.00 20.90 88 GLU B O 1
ATOM 4347 N N . GLY B 1 90 ? 22.543 82.124 2.574 1.00 20.11 89 GLY B N 1
ATOM 4348 C CA . GLY B 1 90 ? 23.104 81.778 3.867 1.00 17.19 89 GLY B CA 1
ATOM 4349 C C . GLY B 1 90 ? 22.677 80.417 4.388 1.00 22.20 89 GLY B C 1
ATOM 4350 O O . GLY B 1 90 ? 23.285 79.887 5.311 1.00 18.46 89 GLY B O 1
ATOM 4351 N N . LYS B 1 91 ? 21.626 79.858 3.797 1.00 18.40 90 LYS B N 1
ATOM 4352 C CA . LYS B 1 91 ? 21.120 78.542 4.175 1.00 20.34 90 LYS B CA 1
ATOM 4353 C C . LYS B 1 91 ? 20.374 77.974 2.989 1.00 23.03 90 LYS B C 1
ATOM 4354 O O . LYS B 1 91 ? 20.014 78.714 2.079 1.00 22.07 90 LYS B O 1
ATOM 4360 N N . GLY B 1 92 ? 20.126 76.671 3.001 1.00 21.35 91 GLY B N 1
ATOM 4361 C CA . GLY B 1 92 ? 19.299 76.067 1.971 1.00 25.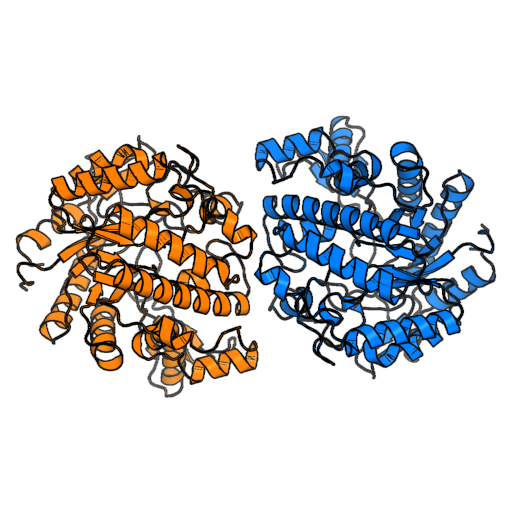85 91 GLY B CA 1
ATOM 4362 C C . GLY B 1 92 ? 20.011 75.702 0.678 1.00 25.93 91 GLY B C 1
ATOM 4363 O O . GLY B 1 92 ? 20.907 74.861 0.668 1.00 24.60 91 GLY B O 1
ATOM 4364 N N . ARG B 1 93 ? 19.604 76.318 -0.424 1.00 24.92 92 ARG B N 1
ATOM 4365 C CA . ARG B 1 93 ? 20.123 75.918 -1.728 1.00 22.67 92 ARG B CA 1
ATOM 4366 C C . ARG B 1 93 ? 21.614 76.234 -1.880 1.00 23.32 92 ARG B C 1
ATOM 4367 O O . ARG B 1 93 ? 22.084 77.319 -1.531 1.00 29.97 92 ARG B O 1
ATOM 4375 N N . VAL B 1 94 ? 22.346 75.264 -2.410 1.00 17.62 93 VAL B N 1
ATOM 4376 C CA . VAL B 1 94 ? 23.780 75.400 -2.650 1.00 16.56 93 VAL B CA 1
ATOM 4377 C C . VAL B 1 94 ? 24.043 75.911 -4.061 1.00 22.38 93 VAL B C 1
ATOM 4378 O O . VAL B 1 94 ? 23.480 75.387 -5.027 1.00 21.98 93 VAL B O 1
ATOM 4382 N N . ASN B 1 95 ? 24.863 76.956 -4.169 1.00 18.30 94 ASN B N 1
ATOM 4383 C CA . ASN B 1 95 ? 25.298 77.482 -5.461 1.00 17.60 94 ASN B CA 1
ATOM 4384 C C . ASN B 1 95 ? 26.381 76.579 -6.027 1.00 22.49 94 ASN B C 1
ATOM 4385 O O . ASN B 1 95 ? 27.532 76.675 -5.620 1.00 16.99 94 ASN B O 1
ATOM 4390 N N . GLN B 1 96 ? 26.039 75.684 -6.945 1.00 25.05 95 GLN B N 1
ATOM 4391 C CA . GLN B 1 96 ? 27.020 74.669 -7.325 1.00 23.32 95 GLN B CA 1
ATOM 4392 C C . GLN B 1 96 ? 28.260 75.249 -8.019 1.00 17.35 95 GLN B C 1
ATOM 4393 O O . GLN B 1 96 ? 29.374 74.777 -7.792 1.00 16.60 95 GLN B O 1
ATOM 4399 N N . LYS B 1 97 ? 28.094 76.272 -8.846 1.00 18.19 96 LYS B N 1
ATOM 4400 C CA . LYS B 1 97 ? 29.276 76.874 -9.464 1.00 22.79 96 LYS B CA 1
ATOM 4401 C C . LYS B 1 97 ? 30.215 77.474 -8.401 1.00 25.13 96 LYS B C 1
ATOM 4402 O O . LYS B 1 97 ? 31.443 77.409 -8.527 1.00 21.74 96 LYS B O 1
ATOM 4408 N N . GLY B 1 98 ? 29.645 78.042 -7.344 1.00 20.00 97 GLY B N 1
ATOM 4409 C CA . GLY B 1 98 ? 30.460 78.557 -6.255 1.00 16.54 97 GLY B CA 1
ATOM 4410 C C . GLY B 1 98 ? 31.265 77.466 -5.567 1.00 19.01 97 GLY B C 1
ATOM 4411 O O . GLY B 1 98 ? 32.479 77.576 -5.388 1.00 22.39 97 GLY B O 1
ATOM 4412 N N . LEU B 1 99 ? 30.585 76.401 -5.164 1.00 20.49 98 LEU B N 1
ATOM 4413 C CA . LEU B 1 99 ? 31.252 75.295 -4.477 1.00 18.33 98 LEU B CA 1
ATOM 4414 C C . LEU B 1 99 ? 32.275 74.616 -5.389 1.00 21.84 98 LEU B C 1
ATOM 4415 O O . LEU B 1 99 ? 33.343 74.202 -4.942 1.00 21.13 98 LEU B O 1
ATOM 4420 N N . ASP B 1 100 ? 31.945 74.521 -6.678 1.00 21.10 99 ASP B N 1
ATOM 4421 C CA . ASP B 1 100 ? 32.845 73.921 -7.666 1.00 17.28 99 ASP B CA 1
ATOM 4422 C C . ASP B 1 100 ? 34.168 74.674 -7.774 1.00 16.63 99 ASP B C 1
ATOM 4423 O O . ASP B 1 100 ? 35.198 74.063 -8.040 1.00 16.87 99 ASP B O 1
ATOM 4428 N N . PHE B 1 101 ? 34.135 75.996 -7.601 1.00 15.83 100 PHE B N 1
ATOM 4429 C CA . PHE B 1 101 ? 35.367 76.786 -7.589 1.00 15.81 100 PHE B CA 1
ATOM 4430 C C . PHE B 1 101 ? 36.306 76.305 -6.490 1.00 17.71 100 PHE B C 1
ATOM 4431 O O . PHE B 1 101 ? 37.493 76.146 -6.723 1.00 15.65 100 PHE B O 1
ATOM 4439 N N . TYR B 1 102 ? 35.775 76.078 -5.287 1.00 16.05 101 TYR B N 1
ATOM 4440 C CA . TYR B 1 102 ? 36.617 75.644 -4.171 1.00 14.33 101 TYR B CA 1
ATOM 4441 C C . TYR B 1 102 ? 37.059 74.190 -4.359 1.00 15.07 101 TYR B C 1
ATOM 4442 O O . TYR B 1 102 ? 38.166 73.812 -3.960 1.00 13.99 101 TYR B O 1
ATOM 4451 N N . LYS B 1 103 ? 36.211 73.388 -5.000 1.00 16.34 102 LYS B N 1
ATOM 4452 C CA . LYS B 1 103 ? 36.611 72.034 -5.392 1.00 17.19 102 LYS B CA 1
ATOM 4453 C C . LYS B 1 103 ? 37.822 72.043 -6.346 1.00 17.46 102 LYS B C 1
ATOM 4454 O O . LYS B 1 103 ? 38.791 71.304 -6.146 1.00 15.35 102 LYS B O 1
ATOM 4460 N N . ARG B 1 104 ? 37.765 72.868 -7.385 1.00 16.79 103 ARG B N 1
ATOM 4461 C CA . ARG B 1 104 ? 38.887 72.975 -8.318 1.00 14.27 103 ARG B CA 1
ATOM 4462 C C . ARG B 1 104 ? 40.135 73.494 -7.590 1.00 17.38 103 ARG B C 1
ATOM 4463 O O . ARG B 1 104 ? 41.254 73.017 -7.824 1.00 19.02 103 ARG B O 1
ATOM 4471 N N . LEU B 1 105 ? 39.938 74.466 -6.699 1.00 15.63 104 LEU B N 1
ATOM 4472 C CA . LEU B 1 105 ? 41.074 75.086 -6.025 1.00 14.79 104 LEU B CA 1
ATOM 4473 C C . LEU B 1 105 ? 41.807 74.046 -5.181 1.00 17.06 104 LEU B C 1
ATOM 4474 O O . LEU B 1 105 ? 43.029 73.888 -5.297 1.00 15.40 104 LEU B O 1
ATOM 4479 N N . VAL B 1 106 ? 41.058 73.345 -4.334 1.00 17.31 105 VAL B N 1
ATOM 4480 C CA . VAL B 1 106 ? 41.642 72.323 -3.452 1.00 16.36 105 VAL B CA 1
ATOM 4481 C C . VAL B 1 106 ? 42.294 71.194 -4.269 1.00 20.20 105 VAL B C 1
ATOM 4482 O O . VAL B 1 106 ? 43.394 70.737 -3.948 1.00 18.73 105 VAL B O 1
ATOM 4486 N N . ASP B 1 107 ? 41.648 70.773 -5.353 1.00 19.39 106 ASP B N 1
ATOM 4487 C CA . ASP B 1 107 ? 42.263 69.760 -6.215 1.00 17.26 106 ASP B CA 1
ATOM 4488 C C . ASP B 1 107 ? 43.608 70.224 -6.776 1.00 16.76 106 ASP B C 1
ATOM 4489 O O . ASP B 1 107 ? 44.567 69.447 -6.807 1.00 21.97 106 ASP B O 1
ATOM 4494 N N . ASN B 1 108 ? 43.688 71.486 -7.198 1.00 18.28 107 ASN B N 1
ATOM 4495 C CA . ASN B 1 108 ? 44.939 72.023 -7.741 1.00 16.35 107 ASN B CA 1
ATOM 4496 C C . ASN B 1 108 ? 46.026 72.147 -6.665 1.00 22.96 107 ASN B C 1
ATOM 4497 O O . ASN B 1 108 ? 47.191 71.833 -6.906 1.00 19.74 107 ASN B O 1
ATOM 4502 N N . LEU B 1 109 ? 45.636 72.616 -5.478 1.00 17.24 108 LEU B N 1
ATOM 4503 C CA . LEU B 1 109 ? 46.539 72.680 -4.329 1.00 17.30 108 LEU B CA 1
ATOM 4504 C C . LEU B 1 109 ? 47.137 71.318 -3.974 1.00 20.76 108 LEU B C 1
ATOM 4505 O O . LEU B 1 109 ? 48.337 71.197 -3.723 1.00 24.54 108 LEU B O 1
ATOM 4510 N N . LEU B 1 110 ? 46.297 70.290 -3.966 1.00 16.30 109 LEU B N 1
ATOM 4511 C CA . LEU B 1 110 ? 46.761 68.936 -3.640 1.00 17.78 109 LEU B CA 1
ATOM 4512 C C . LEU B 1 110 ? 47.698 68.414 -4.728 1.00 19.68 109 LEU B C 1
ATOM 4513 O O . LEU B 1 110 ? 48.761 67.861 -4.447 1.00 21.31 109 LEU B O 1
ATOM 4518 N N . LYS B 1 111 ? 47.323 68.617 -5.979 1.00 19.16 110 LYS B N 1
ATOM 4519 C CA . LYS B 1 111 ? 48.212 68.214 -7.066 1.00 17.49 110 LYS B CA 1
ATOM 4520 C C . LYS B 1 111 ? 49.566 68.931 -6.977 1.00 24.29 110 LYS B C 1
ATOM 4521 O O . LYS B 1 111 ? 50.572 68.443 -7.484 1.00 24.51 110 LYS B O 1
ATOM 4527 N N . ALA B 1 112 ? 49.590 70.089 -6.321 1.00 22.55 111 ALA B N 1
ATOM 4528 C CA . ALA B 1 112 ? 50.819 70.867 -6.205 1.00 26.92 111 ALA B CA 1
ATOM 4529 C C . ALA B 1 112 ? 51.583 70.548 -4.922 1.00 26.37 111 ALA B C 1
ATOM 4530 O O . ALA B 1 112 ? 52.604 71.166 -4.639 1.00 20.74 111 ALA B O 1
ATOM 4532 N N . ASN B 1 113 ? 51.073 69.587 -4.159 1.00 23.06 112 ASN B N 1
ATOM 4533 C CA . ASN B 1 113 ? 51.663 69.166 -2.882 1.00 28.24 112 ASN B CA 1
ATOM 4534 C C . ASN B 1 113 ? 51.693 70.309 -1.866 1.00 22.70 112 ASN B C 1
ATOM 4535 O O . ASN B 1 113 ? 52.656 70.470 -1.123 1.00 18.68 112 ASN B O 1
ATOM 4540 N N . ILE B 1 114 ? 50.631 71.107 -1.860 1.00 15.83 113 ILE B N 1
ATOM 4541 C CA . ILE B 1 114 ? 50.473 72.188 -0.900 1.00 19.76 113 ILE B CA 1
ATOM 4542 C C . ILE B 1 114 ? 49.257 71.885 -0.025 1.00 26.32 113 ILE B C 1
ATOM 4543 O O . ILE B 1 114 ? 48.151 71.699 -0.527 1.00 25.38 113 ILE B O 1
ATOM 4548 N N . ARG B 1 115 ? 49.474 71.824 1.283 1.00 18.86 114 ARG B N 1
ATOM 4549 C CA . ARG B 1 115 ? 48.432 71.446 2.226 1.00 18.06 114 ARG B CA 1
ATOM 4550 C C . ARG B 1 115 ? 47.442 72.578 2.473 1.00 16.76 114 ARG B C 1
ATOM 4551 O O . ARG B 1 115 ? 47.821 73.639 2.949 1.00 16.63 114 ARG B O 1
ATOM 4559 N N . PRO B 1 116 ? 46.158 72.367 2.143 1.00 18.77 115 PRO B N 1
ATOM 4560 C CA . PRO B 1 116 ? 45.182 73.429 2.428 1.00 11.31 115 PRO B CA 1
ATOM 4561 C C . PRO B 1 116 ? 44.843 73.573 3.912 1.00 18.87 115 PRO B C 1
ATOM 4562 O O . PRO B 1 116 ? 44.731 72.567 4.620 1.00 17.84 115 PRO B O 1
ATOM 4566 N N . MET B 1 117 ? 44.701 74.816 4.361 1.00 17.41 116 MET B N 1
ATOM 4567 C CA . MET B 1 117 ? 44.014 75.132 5.628 1.00 10.67 116 MET B CA 1
ATOM 4568 C C . MET B 1 117 ? 42.816 76.021 5.291 1.00 13.58 116 MET B C 1
ATOM 4569 O O . MET B 1 117 ? 42.980 77.102 4.716 1.00 17.91 116 MET B O 1
ATOM 4574 N N . ILE B 1 118 ? 41.611 75.560 5.612 1.00 15.35 117 ILE B N 1
ATOM 4575 C CA . ILE B 1 118 ? 40.412 76.351 5.328 1.00 10.81 117 ILE B CA 1
ATOM 4576 C C . ILE B 1 118 ? 39.906 77.096 6.562 1.00 20.54 117 ILE B C 1
ATOM 4577 O O . ILE B 1 118 ? 39.657 76.494 7.599 1.00 18.10 117 ILE B O 1
ATOM 4582 N N . THR B 1 119 ? 39.806 78.418 6.435 1.00 13.16 118 THR B N 1
ATOM 4583 C CA . THR B 1 119 ? 39.066 79.260 7.366 1.00 12.17 118 THR B CA 1
ATOM 4584 C C . THR B 1 119 ? 37.624 79.337 6.871 1.00 14.19 118 THR B C 1
ATOM 4585 O O . THR B 1 119 ? 37.390 79.782 5.739 1.00 13.45 118 THR B O 1
ATOM 4589 N N . LEU B 1 120 ? 36.657 78.888 7.667 1.00 13.54 119 LEU B N 1
ATOM 4590 C CA . LEU B 1 120 ? 35.249 78.944 7.220 1.00 12.77 119 LEU B CA 1
ATOM 4591 C C . LEU B 1 120 ? 34.678 80.361 7.254 1.00 17.35 119 LEU B C 1
ATOM 4592 O O . LEU B 1 120 ? 33.942 80.762 6.349 1.00 16.04 119 LEU B O 1
ATOM 4597 N N . TYR B 1 121 ? 35.004 81.123 8.291 1.00 15.09 120 TYR B N 1
ATOM 4598 C CA . TYR B 1 121 ? 34.438 82.466 8.405 1.00 15.85 120 TYR B CA 1
ATOM 4599 C C . TYR B 1 121 ? 35.506 83.535 8.553 1.00 14.63 120 TYR B C 1
ATOM 4600 O O . TYR B 1 121 ? 36.089 83.699 9.625 1.00 15.73 120 TYR B O 1
ATOM 4609 N N . HIS B 1 122 ? 35.735 84.279 7.475 1.00 15.75 121 HIS B N 1
ATOM 4610 C CA . HIS B 1 122 ? 36.673 85.392 7.502 1.00 17.32 121 HIS B CA 1
ATOM 4611 C C . HIS B 1 122 ? 35.948 86.665 7.049 1.00 21.30 121 HIS B C 1
ATOM 4612 O O . HIS B 1 122 ? 36.406 87.396 6.148 1.00 14.83 121 HIS B O 1
ATOM 4619 N N . TRP B 1 123 ? 34.772 86.855 7.660 1.00 12.06 122 TRP B N 1
ATOM 4620 C CA . TRP B 1 123 ? 34.092 88.147 7.851 1.00 16.48 122 TRP B CA 1
ATOM 4621 C C . TRP B 1 123 ? 32.988 88.409 6.825 1.00 16.61 122 TRP B C 1
ATOM 4622 O O . TRP B 1 123 ? 32.212 89.347 7.005 1.00 12.79 122 TRP B O 1
ATOM 4633 N N . ASP B 1 124 ? 32.883 87.572 5.793 1.00 16.30 123 ASP B N 1
ATOM 4634 C CA . ASP B 1 124 ? 31.927 87.855 4.715 1.00 10.23 123 ASP B CA 1
ATOM 4635 C C . ASP B 1 124 ? 30.572 87.160 4.915 1.00 17.97 123 ASP B C 1
ATOM 4636 O O . ASP B 1 124 ? 30.158 86.327 4.113 1.00 16.54 123 ASP B O 1
ATOM 4641 N N . LEU B 1 125 ? 29.869 87.543 5.976 1.00 17.50 124 LEU B N 1
ATOM 4642 C CA . LEU B 1 125 ? 28.509 87.062 6.223 1.00 13.42 124 LEU B CA 1
ATOM 4643 C C . LEU B 1 125 ? 27.585 87.347 5.040 1.00 15.53 124 LEU B C 1
ATOM 4644 O O . LEU B 1 125 ? 27.587 88.473 4.501 1.00 12.79 124 LEU B O 1
ATOM 4649 N N . PRO B 1 126 ? 26.766 86.357 4.655 1.00 15.55 125 PRO B N 1
ATOM 4650 C CA . PRO B 1 126 ? 25.699 86.610 3.672 1.00 12.73 125 PRO B CA 1
ATOM 4651 C C . PRO B 1 126 ? 24.778 87.764 4.093 1.00 22.33 125 PRO B C 1
ATOM 4652 O O . PRO B 1 126 ? 24.252 87.747 5.209 1.00 15.93 125 PRO B O 1
ATOM 4656 N N . GLN B 1 127 ? 24.588 88.748 3.213 1.00 16.91 126 GLN B N 1
ATOM 4657 C CA . GLN B 1 127 ? 23.693 89.875 3.493 1.00 19.92 126 GLN B CA 1
ATOM 4658 C C . GLN B 1 127 ? 22.270 89.412 3.832 1.00 17.54 126 GLN B C 1
ATOM 4659 O O . GLN B 1 127 ? 21.567 90.041 4.635 1.00 13.74 126 GLN B O 1
ATOM 4665 N N . ALA B 1 128 ? 21.837 88.307 3.233 1.00 14.47 127 ALA B N 1
ATOM 4666 C CA . ALA B 1 128 ? 20.520 87.757 3.572 1.00 22.24 127 ALA B CA 1
ATOM 4667 C C . ALA B 1 128 ? 20.386 87.415 5.073 1.00 25.63 127 ALA B C 1
ATOM 4668 O O . ALA B 1 128 ? 19.299 87.528 5.648 1.00 19.12 127 ALA B O 1
ATOM 4670 N N . LEU B 1 129 ? 21.475 86.994 5.714 1.00 17.11 128 LEU B N 1
ATOM 4671 C CA . LEU B 1 129 ? 21.408 86.709 7.144 1.00 13.47 128 LEU B CA 1
ATOM 4672 C C . LEU B 1 129 ? 21.528 88.002 7.957 1.00 12.95 128 LEU B C 1
ATOM 4673 O O . LEU B 1 129 ? 20.933 88.122 9.036 1.00 20.32 128 LEU B O 1
ATOM 4678 N N . GLN B 1 130 ? 22.294 88.962 7.454 1.00 12.87 129 GLN B N 1
ATOM 4679 C CA . GLN B 1 130 ? 22.360 90.277 8.114 1.00 17.49 129 GLN B CA 1
ATOM 4680 C C . GLN B 1 130 ? 20.981 90.946 8.160 1.00 20.09 129 GLN B C 1
ATOM 4681 O O . GLN B 1 130 ? 20.644 91.642 9.122 1.00 19.83 129 GLN B O 1
ATOM 4687 N N . ASP B 1 131 ? 20.181 90.739 7.119 1.00 20.10 130 ASP B N 1
ATOM 4688 C CA . ASP B 1 131 ? 18.837 91.310 7.087 1.00 16.59 130 ASP B CA 1
ATOM 4689 C C . ASP B 1 131 ? 17.894 90.709 8.134 1.00 18.62 130 ASP B C 1
ATOM 4690 O O . ASP B 1 131 ? 16.835 91.274 8.414 1.00 23.38 130 ASP B O 1
ATOM 4695 N N . LYS B 1 132 ? 18.277 89.559 8.686 1.00 16.55 131 LYS B N 1
ATOM 4696 C CA . LYS B 1 132 ? 17.569 88.942 9.793 1.00 20.27 131 LYS B CA 1
ATOM 4697 C C . LYS B 1 132 ? 18.346 89.149 11.099 1.00 20.88 131 LYS B C 1
ATOM 4698 O O . LYS B 1 132 ? 18.235 88.359 12.025 1.00 19.73 131 LYS B O 1
ATOM 4704 N N . GLY B 1 133 ? 19.143 90.215 11.154 1.00 24.00 132 GLY B N 1
ATOM 4705 C CA . GLY B 1 133 ? 19.829 90.601 12.377 1.00 22.19 132 GLY B CA 1
ATOM 4706 C C . GLY B 1 133 ? 21.278 90.155 12.466 1.00 23.92 132 GLY B C 1
ATOM 4707 O O . GLY B 1 133 ? 21.972 90.507 13.411 1.00 22.43 132 GLY B O 1
ATOM 4708 N N . GLY B 1 134 ? 21.728 89.379 11.485 1.00 14.26 133 GLY B N 1
ATOM 4709 C CA . GLY B 1 134 ? 23.098 88.887 11.451 1.00 11.41 133 GLY B CA 1
ATOM 4710 C C . GLY B 1 134 ? 23.500 88.178 12.737 1.00 17.38 133 GLY B C 1
ATOM 4711 O O . GLY B 1 134 ? 22.780 87.322 13.241 1.00 19.81 133 GLY B O 1
ATOM 4712 N N . TRP B 1 135 ? 24.647 88.550 13.291 1.00 15.28 134 TRP B N 1
ATOM 4713 C CA . TRP B 1 135 ? 25.154 87.827 14.458 1.00 16.61 134 TRP B CA 1
ATOM 4714 C C . TRP B 1 135 ? 24.470 88.127 15.796 1.00 16.57 134 TRP B C 1
ATOM 4715 O O . TRP B 1 135 ? 24.889 87.571 16.798 1.00 18.45 134 TRP B O 1
ATOM 4726 N N . THR B 1 136 ? 23.434 88.970 15.841 1.00 20.64 135 THR B N 1
ATOM 4727 C CA . THR B 1 136 ? 22.661 89.082 17.097 1.00 17.07 135 THR B CA 1
ATOM 4728 C C . THR B 1 136 ? 21.483 88.105 17.108 1.00 22.58 135 THR B C 1
ATOM 4729 O O . THR B 1 136 ? 20.761 87.996 18.104 1.00 22.27 135 THR B O 1
ATOM 4733 N N . ASN B 1 137 ? 21.288 87.402 15.995 1.00 16.67 136 ASN B N 1
ATOM 4734 C CA . ASN B 1 137 ? 20.260 86.367 15.893 1.00 17.06 136 ASN B CA 1
ATOM 4735 C C . ASN B 1 137 ? 20.907 84.994 16.095 1.00 19.28 136 ASN B C 1
ATOM 4736 O O . ASN B 1 137 ? 21.788 84.618 15.333 1.00 16.07 136 ASN B O 1
ATOM 4741 N N . ARG B 1 138 ? 20.484 84.251 17.123 1.00 16.77 137 ARG B N 1
ATOM 4742 C CA . ARG B 1 138 ? 21.060 82.923 17.402 1.00 20.22 137 ARG B CA 1
ATOM 4743 C C . ARG B 1 138 ? 21.007 81.981 16.198 1.00 18.61 137 ARG B C 1
ATOM 4744 O O . ARG B 1 138 ? 21.853 81.105 16.057 1.00 20.96 137 ARG B O 1
ATOM 4752 N N . ASP B 1 139 ? 20.004 82.152 15.343 1.00 20.27 138 ASP B N 1
ATOM 4753 C CA . ASP B 1 139 ? 19.866 81.306 14.159 1.00 21.74 138 ASP B CA 1
ATOM 4754 C C . ASP B 1 139 ? 21.062 81.438 13.217 1.00 24.34 138 ASP B C 1
ATOM 4755 O O . ASP B 1 139 ? 21.321 80.544 12.415 1.00 23.85 138 ASP B O 1
ATOM 4760 N N . THR B 1 140 ? 21.783 82.551 13.301 1.00 15.81 139 THR B N 1
ATOM 4761 C CA . THR B 1 140 ? 22.967 82.723 12.457 1.00 12.88 139 THR B CA 1
ATOM 4762 C C . THR B 1 140 ? 24.046 81.728 12.872 1.00 18.61 139 THR B C 1
ATOM 4763 O O . THR B 1 140 ? 24.780 81.202 12.025 1.00 17.56 139 THR B O 1
ATOM 4767 N N . ALA B 1 141 ? 24.119 81.442 14.173 1.00 16.60 140 ALA B N 1
ATOM 4768 C CA . ALA B 1 141 ? 25.062 80.449 14.678 1.00 19.42 140 ALA B CA 1
ATOM 4769 C C . ALA B 1 141 ? 24.675 79.059 14.166 1.00 21.82 140 ALA B C 1
ATOM 4770 O O . ALA B 1 141 ? 25.536 78.288 13.759 1.00 18.58 140 ALA B O 1
ATOM 4772 N N . LYS B 1 142 ? 23.377 78.761 14.174 1.00 18.45 141 LYS B N 1
ATOM 4773 C CA . LYS B 1 142 ? 22.855 77.515 13.627 1.00 18.13 141 LYS B CA 1
ATOM 4774 C C . LYS B 1 142 ? 23.194 77.350 12.148 1.00 24.17 141 LYS B C 1
ATOM 4775 O O . LYS B 1 142 ? 23.595 76.272 11.692 1.00 20.28 141 LYS B O 1
ATOM 4781 N N . TYR B 1 143 ? 23.004 78.419 11.389 1.00 17.32 142 TYR B N 1
ATOM 4782 C CA . TYR B 1 143 ? 23.221 78.326 9.954 1.00 18.80 142 TYR B CA 1
ATOM 4783 C C . TYR B 1 143 ? 24.718 78.248 9.646 1.00 22.22 142 TYR B C 1
ATOM 4784 O O . TYR B 1 143 ? 25.122 77.598 8.668 1.00 18.00 142 TYR B O 1
ATOM 4793 N N . PHE B 1 144 ? 25.545 78.870 10.488 1.00 16.01 143 PHE B N 1
ATOM 4794 C CA . PHE B 1 144 ? 26.991 78.712 10.346 1.00 15.10 143 PHE B CA 1
ATOM 4795 C C . PHE B 1 144 ? 27.380 77.246 10.532 1.00 17.05 143 PHE B C 1
ATOM 4796 O O . PHE B 1 144 ? 28.239 76.704 9.818 1.00 15.41 143 PHE B O 1
ATOM 4804 N N . ALA B 1 145 ? 26.751 76.607 11.511 1.00 17.36 144 ALA B N 1
ATOM 4805 C CA . ALA B 1 145 ? 27.004 75.189 11.773 1.00 19.45 144 ALA B CA 1
ATOM 4806 C C . ALA B 1 145 ? 26.598 74.302 10.590 1.00 20.43 144 ALA B C 1
ATOM 4807 O O . ALA B 1 145 ? 27.307 73.355 10.246 1.00 16.66 144 ALA B O 1
ATOM 4809 N N . GLU B 1 146 ? 25.463 74.601 9.966 1.00 18.66 145 GLU B N 1
ATOM 4810 C CA . GLU B 1 146 ? 25.021 73.824 8.810 1.00 21.25 145 GLU B CA 1
ATOM 4811 C C . GLU B 1 146 ? 25.970 74.014 7.618 1.00 22.47 145 GLU B C 1
ATOM 4812 O O . GLU B 1 146 ? 26.208 73.092 6.851 1.00 20.39 145 GLU B O 1
ATOM 4818 N N . TYR B 1 147 ? 26.487 75.226 7.478 1.00 18.50 146 TYR B N 1
ATOM 4819 C CA . TYR B 1 147 ? 27.457 75.565 6.445 1.00 17.10 146 TYR B CA 1
ATOM 4820 C C . TYR B 1 147 ? 28.772 74.812 6.666 1.00 16.24 146 TYR B C 1
ATOM 4821 O O . TYR B 1 147 ? 29.360 74.278 5.726 1.00 19.68 146 TYR B O 1
ATOM 4830 N N . ALA B 1 148 ? 29.214 74.739 7.915 1.00 15.35 147 ALA B N 1
ATOM 4831 C CA . ALA B 1 148 ? 30.383 73.939 8.265 1.00 14.62 147 ALA B CA 1
ATOM 4832 C C . ALA B 1 148 ? 30.184 72.469 7.887 1.00 14.50 147 ALA B C 1
ATOM 4833 O O . ALA B 1 148 ? 31.072 71.837 7.299 1.00 15.40 147 ALA B O 1
ATOM 4835 N N . ARG B 1 149 ? 29.017 71.923 8.233 1.00 21.47 148 ARG B N 1
ATOM 4836 C CA . ARG B 1 149 ? 28.714 70.515 7.948 1.00 19.55 148 ARG B CA 1
ATOM 4837 C C . ARG B 1 149 ? 28.824 70.232 6.457 1.00 22.41 148 ARG B C 1
ATOM 4838 O O . ARG B 1 149 ? 29.368 69.211 6.052 1.00 19.06 148 ARG B O 1
ATOM 4846 N N . LEU B 1 150 ? 28.301 71.147 5.648 1.00 23.10 149 LEU B N 1
ATOM 4847 C CA . LEU B 1 150 ? 28.397 71.031 4.190 1.00 20.69 149 LEU B CA 1
ATOM 4848 C C . LEU B 1 150 ? 29.848 70.940 3.730 1.00 22.26 149 LEU B C 1
ATOM 4849 O O . LEU B 1 150 ? 30.209 70.048 2.963 1.00 20.26 149 LEU B O 1
ATOM 4854 N N . MET B 1 151 ? 30.673 71.875 4.191 1.00 17.54 150 MET B N 1
ATOM 4855 C CA . MET B 1 151 ? 32.082 71.912 3.798 1.00 15.44 150 MET B CA 1
ATOM 4856 C C . MET B 1 151 ? 32.836 70.678 4.288 1.00 20.08 150 MET B C 1
ATOM 4857 O O . MET B 1 151 ? 33.660 70.119 3.563 1.00 17.68 150 MET B O 1
ATOM 4862 N N . PHE B 1 152 ? 32.561 70.261 5.519 1.00 17.48 151 PHE B N 1
ATOM 4863 C CA . PHE B 1 152 ? 33.207 69.074 6.082 1.00 15.17 151 PHE B CA 1
ATOM 4864 C C . PHE B 1 152 ? 32.902 67.849 5.209 1.00 21.93 151 PHE B C 1
ATOM 4865 O O . PHE B 1 152 ? 33.801 67.083 4.883 1.00 21.17 151 PHE B O 1
ATOM 4873 N N . GLU B 1 153 ? 31.630 67.681 4.833 1.00 20.24 152 GLU B N 1
ATOM 4874 C CA . GLU B 1 153 ? 31.201 66.566 3.997 1.00 21.23 152 GLU B CA 1
ATOM 4875 C C . GLU B 1 153 ? 31.842 66.609 2.610 1.00 20.43 152 GLU B C 1
ATOM 4876 O O . GLU B 1 153 ? 32.340 65.595 2.116 1.00 23.10 152 GLU B O 1
ATOM 4882 N N . GLU B 1 154 ? 31.842 67.786 1.989 1.00 18.80 153 GLU B N 1
ATOM 4883 C CA . GLU B 1 154 ? 32.379 67.920 0.646 1.00 22.50 153 GLU B CA 1
ATOM 4884 C C . GLU B 1 154 ? 33.893 67.714 0.588 1.00 21.84 153 GLU B C 1
ATOM 4885 O O . GLU B 1 154 ? 34.399 67.165 -0.394 1.00 21.63 153 GLU B O 1
ATOM 4891 N N . PHE B 1 155 ? 34.613 68.109 1.636 1.00 14.07 154 PHE B N 1
ATOM 4892 C CA . PHE B 1 155 ? 36.071 68.035 1.593 1.00 15.95 154 PHE B CA 1
ATOM 4893 C C . PHE B 1 155 ? 36.642 66.999 2.553 1.00 21.52 154 PHE B C 1
ATOM 4894 O O . PHE B 1 155 ? 37.817 67.050 2.910 1.00 22.70 154 PHE B O 1
ATOM 4902 N N . ASN B 1 156 ? 35.803 66.054 2.956 1.00 22.15 155 ASN B N 1
ATOM 4903 C CA . ASN B 1 156 ? 36.250 64.928 3.773 1.00 26.34 155 ASN B CA 1
ATOM 4904 C C . ASN B 1 156 ? 37.403 64.192 3.080 1.00 24.46 155 ASN B C 1
ATOM 4905 O O . ASN B 1 156 ? 37.255 63.736 1.948 1.00 26.27 155 ASN B O 1
ATOM 4910 N N . GLY B 1 157 ? 38.551 64.111 3.754 1.00 22.23 156 GLY B N 1
ATOM 4911 C CA . GLY B 1 157 ? 39.726 63.439 3.219 1.00 20.75 156 GLY B CA 1
ATOM 4912 C C . GLY B 1 157 ? 40.444 64.246 2.148 1.00 28.23 156 GLY B C 1
ATOM 4913 O O . GLY B 1 157 ? 41.354 63.747 1.481 1.00 26.95 156 GLY B O 1
ATOM 4914 N N . LEU B 1 158 ? 40.028 65.498 1.976 1.00 20.12 157 LEU B N 1
ATOM 4915 C CA . LEU B 1 158 ? 40.671 66.406 1.028 1.00 25.46 157 LEU B CA 1
ATOM 4916 C C . LEU B 1 158 ? 41.344 67.566 1.765 1.00 23.31 157 LEU B C 1
ATOM 4917 O O . LEU B 1 158 ? 42.426 68.015 1.391 1.00 24.63 157 LEU B O 1
ATOM 4922 N N . VAL B 1 159 ? 40.688 68.049 2.813 1.00 19.25 158 VAL B N 1
ATOM 4923 C CA . VAL B 1 159 ? 41.239 69.113 3.654 1.00 16.89 158 VAL B CA 1
ATOM 4924 C C . VAL B 1 159 ? 41.344 68.618 5.086 1.00 21.00 158 VAL B C 1
ATOM 4925 O O . VAL B 1 159 ? 40.351 68.134 5.629 1.00 18.13 158 VAL B O 1
ATOM 4929 N N . ASP B 1 160 ? 42.535 68.707 5.689 1.00 16.51 159 ASP B N 1
ATOM 4930 C CA . ASP B 1 160 ? 42.700 68.222 7.063 1.00 15.45 159 ASP B CA 1
ATOM 4931 C C . ASP B 1 160 ? 43.112 69.300 8.078 1.00 18.92 159 ASP B C 1
ATOM 4932 O O . ASP B 1 160 ? 43.398 68.996 9.236 1.00 25.20 159 ASP B O 1
ATOM 4937 N N . LEU B 1 161 ? 43.122 70.556 7.654 1.00 21.83 160 LEU B N 1
ATOM 4938 C CA . LEU B 1 161 ? 43.315 71.667 8.588 1.00 19.65 160 LEU B CA 1
ATOM 4939 C C . LEU B 1 161 ? 42.145 72.631 8.448 1.00 15.38 160 LEU B C 1
ATOM 4940 O O . LEU B 1 161 ? 41.895 73.169 7.356 1.00 14.44 160 LEU B O 1
ATOM 4945 N N . TRP B 1 162 ? 41.417 72.833 9.543 1.00 13.70 161 TRP B N 1
ATOM 4946 C CA . TRP B 1 162 ? 40.217 73.657 9.527 1.00 17.17 161 TRP B CA 1
ATOM 4947 C C . TRP B 1 162 ? 40.231 74.694 10.637 1.00 21.85 161 TRP B C 1
ATOM 4948 O O . TRP B 1 162 ? 40.605 74.393 11.772 1.00 20.05 161 TRP B O 1
ATOM 4959 N N . VAL B 1 163 ? 39.796 75.903 10.302 1.00 16.79 162 VAL B N 1
ATOM 4960 C CA . VAL B 1 163 ? 39.637 76.977 11.279 1.00 14.55 162 VAL B CA 1
ATOM 4961 C C . VAL B 1 163 ? 38.209 77.484 11.171 1.00 15.88 162 VAL B C 1
ATOM 4962 O O . VAL B 1 163 ? 37.766 77.828 10.084 1.00 17.93 162 VAL B O 1
ATOM 4966 N N . THR B 1 164 ? 37.471 77.486 12.278 1.00 19.81 163 THR B N 1
ATOM 4967 C CA . THR B 1 164 ? 36.084 77.949 12.254 1.00 13.85 163 THR B CA 1
ATOM 4968 C C . THR B 1 164 ? 35.995 79.442 11.944 1.00 19.09 163 THR B C 1
ATOM 4969 O O . THR B 1 164 ? 35.358 79.867 10.973 1.00 15.42 163 THR B O 1
ATOM 4973 N N . HIS B 1 165 ? 36.628 80.229 12.805 1.00 18.19 164 HIS B N 1
ATOM 4974 C CA . HIS B 1 165 ? 36.511 81.681 12.774 1.00 13.60 164 HIS B CA 1
ATOM 4975 C C . HIS B 1 165 ? 37.865 82.367 12.724 1.00 16.94 164 HIS B C 1
ATOM 4976 O O . HIS B 1 165 ? 38.843 81.898 13.334 1.00 18.26 164 HIS B O 1
ATOM 4983 N N . ASN B 1 166 ? 37.914 83.483 11.991 1.00 11.68 165 ASN B N 1
ATOM 4984 C CA . ASN B 1 166 ? 39.049 84.387 12.029 1.00 10.40 165 ASN B CA 1
ATOM 4985 C C . ASN B 1 166 ? 38.712 85.619 12.857 1.00 14.79 165 ASN B C 1
ATOM 4986 O O . ASN B 1 166 ? 37.836 86.385 12.479 1.00 16.75 165 ASN B O 1
ATOM 4991 N N . GLU B 1 167 ? 39.403 85.796 13.982 1.00 13.27 166 GLU B N 1
ATOM 4992 C CA . GLU B 1 167 ? 39.362 87.046 14.765 1.00 14.48 166 GLU B CA 1
ATOM 4993 C C . GLU B 1 167 ? 37.964 87.510 15.149 1.00 16.46 166 GLU B C 1
ATOM 4994 O O . GLU B 1 167 ? 37.524 88.590 14.757 1.00 15.73 166 GLU B O 1
ATOM 5000 N N . PRO B 1 168 ? 37.261 86.696 15.938 1.00 17.38 167 PRO B N 1
ATOM 5001 C CA . PRO B 1 168 ? 35.943 87.089 16.458 1.00 17.90 167 PRO B CA 1
ATOM 5002 C C . PRO B 1 168 ? 35.926 88.466 17.156 1.00 14.84 167 PRO B C 1
ATOM 5003 O O . PRO B 1 168 ? 34.907 89.158 17.076 1.00 17.56 167 PRO B O 1
ATOM 5007 N N . TRP B 1 169 ? 37.016 88.864 17.818 1.00 15.38 168 TRP B N 1
ATOM 5008 C CA . TRP B 1 169 ? 37.065 90.195 18.443 1.00 16.91 168 TRP B CA 1
ATOM 5009 C C . TRP B 1 169 ? 36.837 91.288 17.398 1.00 20.64 168 TRP B C 1
ATOM 5010 O O . TRP B 1 169 ? 36.026 92.190 17.591 1.00 15.75 168 TRP B O 1
ATOM 5021 N N . VAL B 1 170 ? 37.565 91.194 16.289 1.00 14.45 169 VAL B N 1
ATOM 5022 C CA . VAL B 1 170 ? 37.474 92.213 15.245 1.00 13.95 169 VAL B CA 1
ATOM 5023 C C . VAL B 1 170 ? 36.074 92.227 14.647 1.00 14.99 169 VAL B C 1
ATOM 5024 O O . VAL B 1 170 ? 35.455 93.282 14.530 1.00 18.72 169 VAL B O 1
ATOM 5028 N N . VAL B 1 171 ? 35.582 91.053 14.261 1.00 16.15 170 VAL B N 1
ATOM 5029 C CA . VAL B 1 171 ? 34.209 90.916 13.786 1.00 14.01 170 VAL B CA 1
ATOM 5030 C C . VAL B 1 171 ? 33.220 91.585 14.734 1.00 21.42 170 VAL B C 1
ATOM 5031 O O . VAL B 1 171 ? 32.373 92.360 14.297 1.00 15.95 170 VAL B O 1
ATOM 5035 N N . ALA B 1 172 ? 33.335 91.285 16.033 1.00 13.08 171 ALA B N 1
ATOM 5036 C CA . ALA B 1 172 ? 32.399 91.835 17.007 1.00 12.37 171 ALA B CA 1
ATOM 5037 C C . ALA B 1 172 ? 32.563 93.340 17.167 1.00 17.98 171 ALA B C 1
ATOM 5038 O O . ALA B 1 172 ? 31.606 94.088 16.995 1.00 16.78 171 ALA B O 1
ATOM 5040 N N . PHE B 1 173 ? 33.774 93.795 17.474 1.00 20.87 172 PHE B N 1
ATOM 5041 C CA . PHE B 1 173 ? 33.929 95.192 17.917 1.00 18.35 172 PHE B CA 1
ATOM 5042 C C . PHE B 1 173 ? 34.138 96.206 16.785 1.00 17.88 172 PHE B C 1
ATOM 5043 O O . PHE B 1 173 ? 33.543 97.283 16.814 1.00 19.12 172 PHE B O 1
ATOM 5051 N N A GLU B 1 174 ? 34.964 95.877 15.797 0.57 17.13 173 GLU B N 1
ATOM 5052 N N B GLU B 1 174 ? 34.955 95.865 15.793 0.43 17.14 173 GLU B N 1
ATOM 5053 C CA A GLU B 1 174 ? 35.157 96.805 14.684 0.57 17.16 173 GLU B CA 1
ATOM 5054 C CA B GLU B 1 174 ? 35.181 96.788 14.684 0.43 17.05 173 GLU B CA 1
ATOM 5055 C C A GLU B 1 174 ? 33.922 96.785 13.799 0.57 17.70 173 GLU B C 1
ATOM 5056 C C B GLU B 1 174 ? 34.002 96.742 13.719 0.43 17.34 173 GLU B C 1
ATOM 5057 O O A GLU B 1 174 ? 33.548 97.796 13.211 0.57 13.42 173 GLU B O 1
ATOM 5058 O O B GLU B 1 174 ? 33.748 97.703 12.998 0.43 16.18 173 GLU B O 1
ATOM 5069 N N . GLY B 1 175 ? 33.276 95.628 13.730 1.00 16.41 174 GLY B N 1
ATOM 5070 C CA . GLY B 1 175 ? 32.078 95.484 12.921 1.00 16.85 174 GLY B CA 1
ATOM 5071 C C . GLY B 1 175 ? 30.801 96.037 13.529 1.00 22.70 174 GLY B C 1
ATOM 5072 O O . GLY B 1 175 ? 29.930 96.520 12.793 1.00 16.71 174 GLY B O 1
ATOM 5073 N N . HIS B 1 176 ? 30.674 95.973 14.860 1.00 17.57 175 HIS B N 1
ATOM 5074 C CA . HIS B 1 176 ? 29.416 96.354 15.501 1.00 17.70 175 HIS B CA 1
ATOM 5075 C C . HIS B 1 176 ? 29.539 97.366 16.644 1.00 17.30 175 HIS B C 1
ATOM 5076 O O . HIS B 1 176 ? 28.529 97.905 17.084 1.00 22.59 175 HIS B O 1
ATOM 5083 N N . ALA B 1 177 ? 30.741 97.606 17.157 1.00 13.88 176 ALA B N 1
ATOM 5084 C CA . ALA B 1 177 ? 30.873 98.647 18.204 1.00 17.83 176 ALA B CA 1
ATOM 5085 C C . ALA B 1 177 ? 31.422 99.962 17.667 1.00 25.46 176 ALA B C 1
ATOM 5086 O O . ALA B 1 177 ? 30.967 101.039 18.060 1.00 23.66 176 ALA B O 1
ATOM 5088 N N . PHE B 1 178 ? 32.408 99.890 16.779 1.00 18.09 177 PHE B N 1
ATOM 5089 C CA . PHE B 1 178 ? 32.997 101.106 16.235 1.00 18.56 177 PHE B CA 1
ATOM 5090 C C . PHE B 1 178 ? 32.646 101.351 14.769 1.00 22.43 177 PHE B C 1
ATOM 5091 O O . PHE B 1 178 ? 32.906 102.434 14.236 1.00 20.51 177 PHE B O 1
ATOM 5099 N N . GLY B 1 179 ? 32.038 100.353 14.130 1.00 25.36 178 GLY B N 1
ATOM 5100 C CA . GLY B 1 179 ? 31.530 100.495 12.775 1.00 25.25 178 GLY B CA 1
ATOM 5101 C C . GLY B 1 179 ? 32.555 100.798 11.700 1.00 23.81 178 GLY B C 1
ATOM 5102 O O . GLY B 1 179 ? 32.196 101.311 10.644 1.00 23.81 178 GLY B O 1
ATOM 5103 N N . ASN B 1 180 ? 33.822 100.485 11.957 1.00 18.63 179 ASN B N 1
ATOM 5104 C CA . ASN B 1 180 ? 34.867 100.612 10.931 1.00 18.68 179 ASN B CA 1
ATOM 5105 C C . ASN B 1 180 ? 34.797 99.508 9.888 1.00 17.38 179 ASN B C 1
ATOM 5106 O O . ASN B 1 180 ? 35.255 99.685 8.752 1.00 18.51 179 ASN B O 1
ATOM 5111 N N . HIS B 1 181 ? 34.264 98.353 10.301 1.00 18.67 180 HIS B N 1
ATOM 5112 C CA . HIS B 1 181 ? 34.087 97.189 9.421 1.00 15.07 180 HIS B CA 1
ATOM 5113 C C . HIS B 1 181 ? 32.607 96.878 9.200 1.00 17.01 180 HIS B C 1
ATOM 5114 O O . HIS B 1 181 ? 31.769 97.294 9.998 1.00 16.93 180 HIS B O 1
ATOM 5121 N N . ALA B 1 182 ? 32.299 96.124 8.140 1.00 17.15 181 ALA B N 1
ATOM 5122 C CA . ALA B 1 182 ? 30.944 95.597 7.932 1.00 17.58 181 ALA B CA 1
ATOM 5123 C C . ALA B 1 182 ? 30.472 94.833 9.166 1.00 19.20 181 ALA B C 1
ATOM 5124 O O . ALA B 1 182 ? 31.267 94.151 9.822 1.00 18.97 181 ALA B O 1
ATOM 5126 N N . PRO B 1 183 ? 29.173 94.921 9.480 1.00 14.24 182 PRO B N 1
ATOM 5127 C CA . PRO B 1 183 ? 28.089 95.637 8.787 1.00 17.40 182 PRO B CA 1
ATOM 5128 C C . PRO B 1 183 ? 28.043 97.149 9.059 1.00 21.26 182 PRO B C 1
ATOM 5129 O O . PRO B 1 183 ? 27.210 97.849 8.477 1.00 18.73 182 PRO B O 1
ATOM 5133 N N . GLY B 1 184 ? 28.913 97.649 9.932 1.00 16.22 183 GLY B N 1
ATOM 5134 C CA . GLY B 1 184 ? 29.017 99.088 10.139 1.00 14.50 183 GLY B CA 1
ATOM 5135 C C . GLY B 1 184 ? 28.278 99.666 11.342 1.00 17.01 183 GLY B C 1
ATOM 5136 O O . GLY B 1 184 ? 28.130 100.871 11.439 1.00 23.39 183 GLY B O 1
ATOM 5137 N N . THR B 1 185 ? 27.813 98.811 12.245 1.00 21.71 184 THR B N 1
ATOM 5138 C CA . THR B 1 185 ? 27.031 99.235 13.425 1.00 17.76 184 THR B CA 1
ATOM 5139 C C . THR B 1 185 ? 27.916 99.873 14.502 1.00 23.15 184 THR B C 1
ATOM 5140 O O . THR B 1 185 ? 29.099 99.564 14.576 1.00 22.80 184 THR B O 1
ATOM 5144 N N . LYS B 1 186 ? 27.356 100.757 15.335 1.00 23.15 185 LYS B N 1
ATOM 5145 C CA . LYS B 1 186 ? 28.143 101.388 16.403 1.00 23.21 185 LYS B CA 1
ATOM 5146 C C . LYS B 1 186 ? 27.424 101.304 17.757 1.00 24.79 185 LYS B C 1
ATOM 5147 O O . LYS B 1 186 ? 26.935 102.298 18.279 1.00 25.29 185 LYS B O 1
ATOM 5153 N N . ASP B 1 187 ? 27.385 100.102 18.320 1.00 18.14 186 ASP B N 1
ATOM 5154 C CA . ASP B 1 187 ? 26.617 99.816 19.530 1.00 19.36 186 ASP B CA 1
ATOM 5155 C C . ASP B 1 187 ? 27.348 98.729 20.315 1.00 21.19 186 ASP B C 1
ATOM 5156 O O . ASP B 1 187 ? 27.324 97.566 19.943 1.00 22.40 186 ASP B O 1
ATOM 5161 N N . PHE B 1 188 ? 27.995 99.119 21.409 1.00 19.77 187 PHE B N 1
ATOM 5162 C CA . PHE B 1 188 ? 28.868 98.207 22.127 1.00 19.36 187 PHE B CA 1
ATOM 5163 C C . PHE B 1 188 ? 28.106 96.997 22.682 1.00 20.00 187 PHE B C 1
ATOM 5164 O O . PHE B 1 188 ? 28.640 95.895 22.717 1.00 21.20 187 PHE B O 1
ATOM 5172 N N . LYS B 1 189 ? 26.870 97.211 23.133 1.00 18.64 188 LYS B N 1
ATOM 5173 C CA . LYS B 1 189 ? 26.025 96.113 23.600 1.00 25.76 188 LYS B CA 1
ATOM 5174 C C . LYS B 1 189 ? 25.786 95.101 22.489 1.00 24.23 188 LYS B C 1
ATOM 5175 O O . LYS B 1 189 ? 25.776 93.894 22.721 1.00 19.24 188 LYS B O 1
ATOM 5181 N N . THR B 1 190 ? 25.589 95.600 21.274 1.00 16.74 189 THR B N 1
ATOM 5182 C CA . THR B 1 190 ? 25.440 94.716 20.128 1.00 19.91 189 THR B CA 1
ATOM 5183 C C . THR B 1 190 ? 26.703 93.880 19.945 1.00 22.46 189 THR B C 1
ATOM 5184 O O . THR B 1 190 ? 26.620 92.674 19.700 1.00 19.31 189 THR B O 1
ATOM 5188 N N . ALA B 1 191 ? 27.867 94.513 20.090 1.00 17.05 190 ALA B N 1
ATOM 5189 C CA . ALA B 1 191 ? 29.132 93.802 19.916 1.00 24.20 190 ALA B CA 1
ATOM 5190 C C . ALA B 1 191 ? 29.297 92.658 20.919 1.00 19.44 190 ALA B C 1
ATOM 5191 O O . ALA B 1 191 ? 29.790 91.583 20.569 1.00 22.38 190 ALA B O 1
ATOM 5193 N N . LEU B 1 192 ? 28.902 92.885 22.165 1.00 23.05 191 LEU B N 1
ATOM 5194 C CA . LEU B 1 192 ? 29.053 91.831 23.169 1.00 16.99 191 LEU B CA 1
ATOM 5195 C C . LEU B 1 192 ? 28.161 90.640 22.811 1.00 22.11 191 LEU B C 1
ATOM 5196 O O . LEU B 1 192 ? 28.574 89.483 22.947 1.00 21.68 191 LEU B O 1
ATOM 5201 N N . GLN B 1 193 ? 26.946 90.921 22.343 1.00 17.29 192 GLN B N 1
ATOM 5202 C CA . GLN B 1 193 ? 26.019 89.861 21.963 1.00 18.10 192 GLN B CA 1
ATOM 5203 C C . GLN B 1 193 ? 26.564 89.095 20.754 1.00 21.01 192 GLN B C 1
ATOM 5204 O O . GLN B 1 193 ? 26.472 87.866 20.682 1.00 18.33 192 GLN B O 1
ATOM 5210 N N . VAL B 1 194 ? 27.124 89.839 19.803 1.00 16.29 193 VAL B N 1
ATOM 5211 C CA . VAL B 1 194 ? 27.753 89.237 18.626 1.00 16.31 193 VAL B CA 1
ATOM 5212 C C . VAL B 1 194 ? 28.910 88.315 19.024 1.00 17.42 193 VAL B C 1
ATOM 5213 O O . VAL B 1 194 ? 28.980 87.169 18.555 1.00 16.99 193 VAL B O 1
ATOM 5217 N N . ALA B 1 195 ? 29.798 88.796 19.898 1.00 15.67 194 ALA B N 1
ATOM 5218 C CA . ALA B 1 195 ? 30.936 87.983 20.356 1.00 17.43 194 ALA B CA 1
ATOM 5219 C C . ALA B 1 195 ? 30.485 86.635 20.919 1.00 18.40 194 ALA B C 1
ATOM 5220 O O . ALA B 1 195 ? 31.077 85.591 20.622 1.00 15.04 194 ALA B O 1
ATOM 5222 N N . HIS B 1 196 ? 29.432 86.652 21.734 1.00 18.48 195 HIS B N 1
ATOM 5223 C CA . HIS B 1 196 ? 28.942 85.420 22.342 1.00 20.85 195 HIS B CA 1
ATOM 5224 C C . HIS B 1 196 ? 28.424 84.450 21.265 1.00 20.78 195 HIS B C 1
ATOM 5225 O O . HIS B 1 196 ? 28.658 83.240 21.341 1.00 19.61 195 HIS B O 1
ATOM 5232 N N . HIS B 1 197 ? 27.752 84.974 20.241 1.00 19.89 196 HIS B N 1
ATOM 5233 C CA . HIS B 1 197 ? 27.252 84.103 19.183 1.00 18.56 196 HIS B CA 1
ATOM 5234 C C . HIS B 1 197 ? 28.351 83.624 18.232 1.00 15.24 196 HIS B C 1
ATOM 5235 O O . HIS B 1 197 ? 28.249 82.517 17.699 1.00 18.00 196 HIS B O 1
ATOM 5242 N N . LEU B 1 198 ? 29.397 84.421 18.020 1.00 16.95 197 LEU B N 1
ATOM 5243 C CA . LEU B 1 198 ? 30.538 83.922 17.247 1.00 14.07 197 LEU B CA 1
ATOM 5244 C C . LEU B 1 198 ? 31.135 82.723 17.979 1.00 19.58 197 LEU B C 1
ATOM 5245 O O . LEU B 1 198 ? 31.396 81.675 17.384 1.00 16.37 197 LEU B O 1
ATOM 5250 N N . LEU B 1 199 ? 31.327 82.880 19.285 1.00 20.75 198 LEU B N 1
ATOM 5251 C CA . LEU B 1 199 ? 31.907 81.815 20.095 1.00 19.68 198 LEU B CA 1
ATOM 5252 C C . LEU B 1 199 ? 31.031 80.565 20.072 1.00 13.89 198 LEU B C 1
ATOM 5253 O O . LEU B 1 199 ? 31.531 79.439 19.939 1.00 13.52 198 LEU B O 1
ATOM 5258 N N . LEU B 1 200 ? 29.722 80.773 20.207 1.00 18.97 199 LEU B N 1
ATOM 5259 C CA . LEU B 1 200 ? 28.762 79.678 20.211 1.00 22.69 199 LEU B CA 1
ATOM 5260 C C . LEU B 1 200 ? 28.809 78.902 18.887 1.00 19.48 199 LEU B C 1
ATOM 5261 O O . LEU B 1 200 ? 28.891 77.676 18.886 1.00 18.69 199 LEU B O 1
ATOM 5266 N N . SER B 1 201 ? 28.755 79.619 17.766 1.00 18.29 200 SER B N 1
ATOM 5267 C CA . SER B 1 201 ? 28.797 78.961 16.450 1.00 14.03 200 SER B CA 1
ATOM 5268 C C . SER B 1 201 ? 30.086 78.152 16.230 1.00 17.19 200 SER B C 1
ATOM 5269 O O . SER B 1 201 ? 30.083 77.133 15.532 1.00 18.25 200 SER B O 1
ATOM 5272 N N . HIS B 1 202 ? 31.189 78.615 16.808 1.00 19.48 201 HIS B N 1
ATOM 5273 C CA . HIS B 1 202 ? 32.449 77.877 16.740 1.00 13.59 201 HIS B CA 1
ATOM 5274 C C . HIS B 1 202 ? 32.264 76.508 17.387 1.00 18.26 201 HIS B C 1
ATOM 5275 O O . HIS B 1 202 ? 32.566 75.472 16.792 1.00 18.78 201 HIS B O 1
ATOM 5282 N N . GLY B 1 203 ? 31.736 76.500 18.604 1.00 19.34 202 GLY B N 1
ATOM 5283 C CA . GLY B 1 203 ? 31.559 75.247 19.322 1.00 14.93 202 GLY B CA 1
ATOM 5284 C C . GLY B 1 203 ? 30.585 74.343 18.593 1.00 16.31 202 GLY B C 1
ATOM 5285 O O . GLY B 1 203 ? 30.785 73.133 18.513 1.00 24.54 202 GLY B O 1
ATOM 5286 N N . MET B 1 204 ? 29.538 74.942 18.025 1.00 19.19 203 MET B N 1
ATOM 5287 C CA . MET B 1 204 ? 28.554 74.159 17.293 1.00 18.88 203 MET B CA 1
ATOM 5288 C C . MET B 1 204 ? 29.173 73.482 16.080 1.00 21.16 203 MET B C 1
ATOM 5289 O O . MET B 1 204 ? 28.825 72.348 15.755 1.00 19.62 203 MET B O 1
ATOM 5294 N N . ALA B 1 205 ? 30.104 74.161 15.421 1.00 20.70 204 ALA B N 1
ATOM 5295 C CA . ALA B 1 205 ? 30.784 73.543 14.271 1.00 20.00 204 ALA B CA 1
ATOM 5296 C C . ALA B 1 205 ? 31.762 72.441 14.705 1.00 25.38 204 ALA B C 1
ATOM 5297 O O . ALA B 1 205 ? 31.904 71.415 14.028 1.00 23.35 204 ALA B O 1
ATOM 5299 N N . VAL B 1 206 ? 32.446 72.644 15.829 1.00 22.48 205 VAL B N 1
ATOM 5300 C CA . VAL B 1 206 ? 33.338 71.612 16.346 1.00 21.88 205 VAL B CA 1
ATOM 5301 C C . VAL B 1 206 ? 32.562 70.320 16.638 1.00 20.30 205 VAL B C 1
ATOM 5302 O O . VAL B 1 206 ? 33.025 69.228 16.324 1.00 21.98 205 VAL B O 1
ATOM 5306 N N . ASP B 1 207 ? 31.374 70.450 17.223 1.00 21.95 206 ASP B N 1
ATOM 5307 C CA . ASP B 1 207 ? 30.529 69.290 17.491 1.00 26.61 206 ASP B CA 1
ATOM 5308 C C . ASP B 1 207 ? 30.240 68.522 16.203 1.00 32.00 206 ASP B C 1
ATOM 5309 O O . ASP B 1 207 ? 30.292 67.289 16.163 1.00 24.54 206 ASP B O 1
ATOM 5314 N N . ILE B 1 208 ? 29.940 69.263 15.144 1.00 25.76 207 ILE B N 1
ATOM 5315 C CA . ILE B 1 208 ? 29.597 68.647 13.868 1.00 23.64 207 ILE B CA 1
ATOM 5316 C C . ILE B 1 208 ? 30.834 68.019 13.234 1.00 25.87 207 ILE B C 1
ATOM 5317 O O . ILE B 1 208 ? 30.754 66.931 12.650 1.00 27.67 207 ILE B O 1
ATOM 5322 N N . PHE B 1 209 ? 31.982 68.671 13.407 1.00 20.14 208 PHE B N 1
ATOM 5323 C CA . PHE B 1 209 ? 33.254 68.136 12.912 1.00 25.05 208 PHE B CA 1
ATOM 5324 C C . PHE B 1 209 ? 33.559 66.764 13.531 1.00 26.55 208 PHE B C 1
ATOM 5325 O O . PHE B 1 209 ? 33.977 65.835 12.824 1.00 25.61 208 PHE B O 1
ATOM 5333 N N . ARG B 1 210 ? 33.357 66.641 14.846 1.00 23.89 209 ARG B N 1
ATOM 5334 C CA . ARG B 1 210 ? 33.551 65.356 15.526 1.00 22.73 209 ARG B CA 1
ATOM 5335 C C . ARG B 1 210 ? 32.564 64.299 15.027 1.00 28.63 209 ARG B C 1
ATOM 5336 O O . ARG B 1 210 ? 32.941 63.160 14.790 1.00 29.51 209 ARG B O 1
ATOM 5344 N N . GLU B 1 211 ? 31.297 64.677 14.884 1.00 26.37 210 GLU B N 1
ATOM 5345 C CA . GLU B 1 211 ? 30.260 63.723 14.491 1.00 32.38 210 GLU B CA 1
ATOM 5346 C C . GLU B 1 211 ? 30.538 63.149 13.104 1.00 35.26 210 GLU B C 1
ATOM 5347 O O . GLU B 1 211 ? 30.393 61.954 12.867 1.00 40.05 210 GLU B O 1
ATOM 5353 N N . GLU B 1 212 ? 30.957 64.016 12.193 1.00 36.71 211 GLU B N 1
ATOM 5354 C CA . GLU B 1 212 ? 31.209 63.627 10.814 1.00 37.79 211 GLU B CA 1
ATOM 5355 C C . GLU B 1 212 ? 32.425 62.712 10.678 1.00 40.33 211 GLU B C 1
ATOM 5356 O O . GLU B 1 212 ? 32.589 62.039 9.661 1.00 37.96 211 GLU B O 1
ATOM 5362 N N . ASP B 1 213 ? 33.269 62.707 11.708 1.00 41.92 212 ASP B N 1
ATOM 5363 C CA . ASP B 1 213 ? 34.451 61.846 11.787 1.00 44.84 212 ASP B CA 1
ATOM 5364 C C . ASP B 1 213 ? 35.456 62.052 10.641 1.00 44.66 212 ASP B C 1
ATOM 5365 O O . ASP B 1 213 ? 36.109 61.101 10.204 1.00 45.65 212 ASP B O 1
ATOM 5370 N N . LEU B 1 214 ? 35.577 63.287 10.157 1.00 36.90 213 LEU B N 1
ATOM 5371 C CA . LEU B 1 214 ? 36.633 63.639 9.210 1.00 38.10 213 LEU B CA 1
ATOM 5372 C C . LEU B 1 214 ? 38.006 63.352 9.775 1.00 37.39 213 LEU B C 1
ATOM 5373 O O . LEU B 1 214 ? 38.241 63.589 10.961 1.00 38.95 213 LEU B O 1
ATOM 5378 N N . PRO B 1 215 ? 38.924 62.866 8.923 1.00 33.76 214 PRO B N 1
ATOM 5379 C CA . PRO B 1 215 ? 40.348 62.922 9.270 1.00 34.61 214 PRO B CA 1
ATOM 5380 C C . PRO B 1 215 ? 40.783 64.377 9.394 1.00 34.65 214 PRO B C 1
ATOM 5381 O O . PRO B 1 215 ? 40.280 65.235 8.666 1.00 31.56 214 PRO B O 1
ATOM 5385 N N . GLY B 1 216 ? 41.703 64.662 10.303 1.00 25.18 215 GLY B N 1
ATOM 5386 C CA . GLY B 1 216 ? 42.241 66.001 10.389 1.00 22.49 215 GLY B CA 1
ATOM 5387 C C . GLY B 1 216 ? 41.936 66.718 11.690 1.00 26.09 215 GLY B C 1
ATOM 5388 O O . GLY B 1 216 ? 41.494 66.116 12.673 1.00 23.90 215 GLY B O 1
ATOM 5389 N N . GLU B 1 217 ? 42.163 68.023 11.678 1.00 19.77 216 GLU B N 1
ATOM 5390 C CA . GLU B 1 217 ? 42.157 68.825 12.893 1.00 25.44 216 GLU B CA 1
ATOM 5391 C C . GLU B 1 217 ? 41.354 70.100 12.721 1.00 26.91 216 GLU B C 1
ATOM 5392 O O . GLU B 1 217 ? 41.289 70.661 11.630 1.00 22.98 216 GLU B O 1
ATOM 5398 N N . ILE B 1 218 ? 40.766 70.572 13.813 1.00 18.52 217 ILE B N 1
ATOM 5399 C CA . ILE B 1 218 ? 39.973 71.796 13.774 1.00 15.99 217 ILE B CA 1
ATOM 5400 C C . ILE B 1 218 ? 40.412 72.726 14.893 1.00 14.22 217 ILE B C 1
ATOM 5401 O O . ILE B 1 218 ? 40.781 72.266 15.989 1.00 20.32 217 ILE B O 1
ATOM 5406 N N . GLY B 1 219 ? 40.395 74.026 14.600 1.00 14.08 218 GLY B N 1
ATOM 5407 C CA . GLY B 1 219 ? 40.820 75.054 15.535 1.00 14.05 218 GLY B CA 1
ATOM 5408 C C . GLY B 1 219 ? 40.057 76.355 15.364 1.00 19.55 218 GLY B C 1
ATOM 5409 O O . GLY B 1 219 ? 39.078 76.415 14.624 1.00 18.59 218 GLY B O 1
ATOM 5410 N N . ILE B 1 220 ? 40.497 77.397 16.065 1.00 14.36 219 ILE B N 1
ATOM 5411 C CA . ILE B 1 220 ? 39.938 78.744 15.902 1.00 12.55 219 ILE B CA 1
ATOM 5412 C C . ILE B 1 220 ? 41.120 79.699 15.806 1.00 14.15 219 ILE B C 1
ATOM 5413 O O . ILE B 1 220 ? 42.207 79.393 16.296 1.00 18.59 219 ILE B O 1
ATOM 5418 N N . THR B 1 221 ? 40.932 80.833 15.141 1.00 16.65 220 THR B N 1
ATOM 5419 C CA . THR B 1 221 ? 42.007 81.807 15.026 1.00 11.08 220 THR B CA 1
ATOM 5420 C C . THR B 1 221 ? 41.647 83.081 15.772 1.00 15.29 220 THR B C 1
ATOM 5421 O O . THR B 1 221 ? 40.605 83.689 15.516 1.00 17.49 220 THR B O 1
ATOM 5425 N N . LEU B 1 222 ? 42.511 83.478 16.705 1.00 19.37 221 LEU B N 1
ATOM 5426 C CA . LEU B 1 222 ? 42.299 84.703 17.476 1.00 14.12 221 LEU B CA 1
ATOM 5427 C C . LEU B 1 222 ? 43.385 85.714 17.178 1.00 16.37 221 LEU B C 1
ATOM 5428 O O . LEU B 1 222 ? 44.554 85.362 17.119 1.00 21.34 221 LEU B O 1
ATOM 5433 N N . ASN B 1 223 ? 43.009 86.979 17.012 1.00 16.53 222 ASN B N 1
ATOM 5434 C CA . ASN B 1 223 ? 44.008 88.032 17.071 1.00 15.70 222 ASN B CA 1
ATOM 5435 C C . ASN B 1 223 ? 44.369 88.257 18.524 1.00 21.36 222 ASN B C 1
ATOM 5436 O O . ASN B 1 223 ? 43.487 88.435 19.362 1.00 21.19 222 ASN B O 1
ATOM 5441 N N . LEU B 1 224 ? 45.663 88.236 18.827 1.00 18.09 223 LEU B N 1
ATOM 5442 C CA . LEU B 1 224 ? 46.118 88.518 20.188 1.00 19.09 223 LEU B CA 1
ATOM 5443 C C . LEU B 1 224 ? 47.075 89.703 20.179 1.00 22.61 223 LEU B C 1
ATOM 5444 O O . LEU B 1 224 ? 48.006 89.752 19.378 1.00 23.19 223 LEU B O 1
ATOM 5449 N N . THR B 1 225 ? 46.827 90.659 21.069 1.00 21.88 224 THR B N 1
ATOM 5450 C CA . THR B 1 225 ? 47.688 91.821 21.248 1.00 19.83 224 THR B CA 1
ATOM 5451 C C . THR B 1 225 ? 48.134 91.928 22.703 1.00 24.21 224 THR B C 1
ATOM 5452 O O . THR B 1 225 ? 47.348 92.328 23.556 1.00 29.61 224 THR B O 1
ATOM 5456 N N . PRO B 1 226 ? 49.395 91.575 22.991 1.00 19.00 225 PRO B N 1
ATOM 5457 C CA . PRO B 1 226 ? 49.830 91.657 24.392 1.00 24.81 225 PRO B CA 1
ATOM 5458 C C . PRO B 1 226 ? 49.905 93.102 24.864 1.00 27.65 225 PRO B C 1
ATOM 5459 O O . PRO B 1 226 ? 50.299 93.975 24.094 1.00 25.16 225 PRO B O 1
ATOM 5463 N N . ALA B 1 227 ? 49.528 93.340 26.120 1.00 33.55 226 ALA B N 1
ATOM 5464 C CA . ALA B 1 227 ? 49.529 94.675 26.690 1.00 34.53 226 ALA B CA 1
ATOM 5465 C C . ALA B 1 227 ? 50.685 94.837 27.673 1.00 31.49 226 ALA B C 1
ATOM 5466 O O . ALA B 1 227 ? 51.016 93.907 28.407 1.00 27.84 226 ALA B O 1
ATOM 5468 N N . TYR B 1 228 ? 51.301 96.018 27.667 1.00 24.79 227 TYR B N 1
ATOM 5469 C CA . TYR B 1 228 ? 52.392 96.337 28.596 1.00 26.18 227 TYR B CA 1
ATOM 5470 C C . TYR B 1 228 ? 52.143 97.676 29.283 1.00 30.32 227 TYR B C 1
ATOM 5471 O O . TYR B 1 228 ? 51.750 98.642 28.637 1.00 30.74 227 TYR B O 1
ATOM 5480 N N . PRO B 1 229 ? 52.383 97.728 30.589 1.00 33.16 228 PRO B N 1
ATOM 5481 C CA . PRO B 1 229 ? 52.214 98.961 31.338 1.00 35.77 228 PRO B CA 1
ATOM 5482 C C . PRO B 1 229 ? 53.161 100.003 30.861 1.00 35.43 228 PRO B C 1
ATOM 5483 O O . PRO B 1 229 ? 54.275 99.707 30.530 1.00 42.29 228 PRO B O 1
ATOM 5487 N N . ALA B 1 230 ? 52.699 101.219 30.779 1.00 38.67 229 ALA B N 1
ATOM 5488 C CA . ALA B 1 230 ? 53.506 102.321 30.293 1.00 41.11 229 ALA B CA 1
ATOM 5489 C C . ALA B 1 230 ? 54.646 102.663 31.198 1.00 51.98 229 ALA B C 1
ATOM 5490 O O . ALA B 1 230 ? 55.711 103.083 30.782 1.00 53.35 229 ALA B O 1
ATOM 5492 N N . GLY B 1 231 ? 54.342 102.549 32.465 1.00 54.42 230 GLY B N 1
ATOM 5493 C CA . GLY B 1 231 ? 55.246 102.855 33.526 1.00 63.97 230 GLY B CA 1
ATOM 5494 C C . GLY B 1 231 ? 54.938 101.851 34.570 1.00 67.98 230 GLY B C 1
ATOM 5495 O O . GLY B 1 231 ? 53.891 101.268 34.563 1.00 64.93 230 GLY B O 1
ATOM 5496 N N . ASP B 1 232 ? 55.841 101.638 35.492 1.00 75.64 231 ASP B N 1
ATOM 5497 C CA . ASP B 1 232 ? 55.495 100.727 36.537 1.00 81.20 231 ASP B CA 1
ATOM 5498 C C . ASP B 1 232 ? 54.892 101.556 37.625 1.00 83.74 231 ASP B C 1
ATOM 5499 O O . ASP B 1 232 ? 55.617 102.167 38.368 1.00 88.88 231 ASP B O 1
ATOM 5504 N N . SER B 1 233 ? 53.567 101.603 37.687 1.00 81.69 232 SER B N 1
ATOM 5505 C CA . SER B 1 233 ? 52.867 102.452 38.637 1.00 81.66 232 SER B CA 1
ATOM 5506 C C . SER B 1 233 ? 51.719 101.822 39.351 1.00 82.42 232 SER B C 1
ATOM 5507 O O . SER B 1 233 ? 50.867 102.529 39.808 1.00 85.52 232 SER B O 1
ATOM 5510 N N . GLU B 1 234 ? 51.645 100.505 39.379 1.00 77.71 233 GLU B N 1
ATOM 5511 C CA . GLU B 1 234 ? 50.540 99.837 40.015 1.00 71.78 233 GLU B CA 1
ATOM 5512 C C . GLU B 1 234 ? 49.286 100.061 39.181 1.00 63.21 233 GLU B C 1
ATOM 5513 O O . GLU B 1 234 ? 48.677 99.126 38.732 1.00 67.04 233 GLU B O 1
ATOM 5519 N N . LYS B 1 235 ? 48.902 101.314 39.030 1.00 52.83 234 LYS B N 1
ATOM 5520 C CA . LYS B 1 235 ? 47.698 101.677 38.300 1.00 50.93 234 LYS B CA 1
ATOM 5521 C C . LYS B 1 235 ? 47.829 101.313 36.821 1.00 49.02 234 LYS B C 1
ATOM 5522 O O . LYS B 1 235 ? 46.887 100.881 36.189 1.00 45.37 234 LYS B O 1
ATOM 5528 N N . ASP B 1 236 ? 49.007 101.512 36.295 1.00 41.30 235 ASP B N 1
ATOM 5529 C CA . ASP B 1 236 ? 49.279 101.143 34.943 1.00 38.69 235 ASP B CA 1
ATOM 5530 C C . ASP B 1 236 ? 49.096 99.632 34.768 1.00 42.09 235 ASP B C 1
ATOM 5531 O O . ASP B 1 236 ? 48.557 99.208 33.787 1.00 41.59 235 ASP B O 1
ATOM 5536 N N . VAL B 1 237 ? 49.531 98.832 35.724 1.00 42.29 236 VAL B N 1
ATOM 5537 C CA . VAL B 1 237 ? 49.465 97.378 35.615 1.00 43.75 236 VAL B CA 1
ATOM 5538 C C . VAL B 1 237 ? 48.014 96.911 35.493 1.00 46.75 236 VAL B C 1
ATOM 5539 O O . VAL B 1 237 ? 47.699 96.056 34.661 1.00 46.75 236 VAL B O 1
ATOM 5543 N N . LYS B 1 238 ? 47.125 97.499 36.288 1.00 39.72 237 LYS B N 1
ATOM 5544 C CA . LYS B 1 238 ? 45.725 97.095 36.252 1.00 40.64 237 LYS B CA 1
ATOM 5545 C C . LYS B 1 238 ? 45.046 97.569 34.964 1.00 36.95 237 LYS B C 1
ATOM 5546 O O . LYS B 1 238 ? 44.172 96.882 34.433 1.00 41.11 237 LYS B O 1
ATOM 5552 N N . ALA B 1 239 ? 45.443 98.741 34.468 1.00 30.74 238 ALA B N 1
ATOM 5553 C CA . ALA B 1 239 ? 44.898 99.263 33.221 1.00 35.70 238 ALA B CA 1
ATOM 5554 C C . ALA B 1 239 ? 45.340 98.409 32.026 1.00 35.74 238 ALA B C 1
ATOM 5555 O O . ALA B 1 239 ? 44.559 98.153 31.107 1.00 33.72 238 ALA B O 1
ATOM 5557 N N . ALA B 1 240 ? 46.599 97.988 32.043 1.00 32.36 239 ALA B N 1
ATOM 5558 C CA . ALA B 1 240 ? 47.120 97.093 31.015 1.00 35.75 239 ALA B CA 1
ATOM 5559 C C . ALA B 1 240 ? 46.412 95.742 31.046 1.00 39.30 239 ALA B C 1
ATOM 5560 O O . ALA B 1 240 ? 46.104 95.165 29.995 1.00 38.30 239 ALA B O 1
ATOM 5562 N N . SER B 1 241 ? 46.157 95.238 32.250 1.00 36.95 240 SER B N 1
ATOM 5563 C CA . SER B 1 241 ? 45.485 93.954 32.401 1.00 38.06 240 SER B CA 1
ATOM 5564 C C . SER B 1 241 ? 44.056 93.981 31.858 1.00 27.60 240 SER B C 1
ATOM 5565 O O . SER B 1 241 ? 43.628 93.035 31.199 1.00 29.57 240 SER B O 1
ATOM 5568 N N . LEU B 1 242 ? 43.327 95.059 32.136 1.00 28.69 241 LEU B N 1
ATOM 5569 C CA . LEU B 1 242 ? 41.962 95.227 31.621 1.00 31.73 241 LEU B CA 1
ATOM 5570 C C . LEU B 1 242 ? 41.895 95.281 30.093 1.00 28.99 241 LEU B C 1
ATOM 5571 O O . LEU B 1 242 ? 40.999 94.691 29.488 1.00 29.99 241 LEU B O 1
ATOM 5576 N N . LEU B 1 243 ? 42.817 96.006 29.465 1.00 31.31 242 LEU B N 1
ATOM 5577 C CA . LEU B 1 243 ? 42.847 96.037 27.998 1.00 31.68 242 LEU B CA 1
ATOM 5578 C C . LEU B 1 243 ? 43.269 94.684 27.431 1.00 32.15 242 LEU B C 1
ATOM 5579 O O . LEU B 1 243 ? 42.804 94.291 26.354 1.00 25.27 242 LEU B O 1
ATOM 5584 N N . ASP B 1 244 ? 44.139 93.971 28.150 1.00 26.63 243 ASP B N 1
ATOM 5585 C CA . ASP B 1 244 ? 44.540 92.632 27.730 1.00 28.51 243 ASP B CA 1
ATOM 5586 C C . ASP B 1 244 ? 43.332 91.690 27.764 1.00 27.63 243 ASP B C 1
ATOM 5587 O O . ASP B 1 244 ? 43.137 90.887 26.853 1.00 31.63 243 ASP B O 1
ATOM 5592 N N . ASP B 1 245 ? 42.516 91.804 28.810 1.00 20.89 244 ASP B N 1
ATOM 5593 C CA . ASP B 1 245 ? 41.306 90.993 28.927 1.00 24.63 244 ASP B CA 1
ATOM 5594 C C . ASP B 1 245 ? 40.287 91.373 27.851 1.00 28.84 244 ASP B C 1
ATOM 5595 O O . ASP B 1 245 ? 39.573 90.508 27.333 1.00 25.24 244 ASP B O 1
ATOM 5600 N N . TYR B 1 246 ? 40.241 92.667 27.525 1.00 22.84 245 TYR B N 1
ATOM 5601 C CA . TYR B 1 246 ? 39.351 93.227 26.489 1.00 21.46 245 TYR B CA 1
ATOM 5602 C C . TYR B 1 246 ? 39.510 92.546 25.138 1.00 20.09 245 TYR B C 1
ATOM 5603 O O . TYR B 1 246 ? 38.520 92.223 24.473 1.00 19.24 245 TYR B O 1
ATOM 5612 N N . ILE B 1 247 ? 40.760 92.331 24.741 1.00 19.09 246 ILE B N 1
ATOM 5613 C CA . ILE B 1 247 ? 41.071 91.744 23.431 1.00 20.99 246 ILE B CA 1
ATOM 5614 C C . ILE B 1 247 ? 41.356 90.243 23.481 1.00 19.93 246 ILE B C 1
ATOM 5615 O O . ILE B 1 247 ? 40.872 89.487 22.636 1.00 23.28 246 ILE B O 1
ATOM 5620 N N . ASN B 1 248 ? 42.124 89.805 24.478 1.00 21.42 247 ASN B N 1
ATOM 5621 C CA . ASN B 1 248 ? 42.653 88.449 24.472 1.00 21.29 247 ASN B CA 1
ATOM 5622 C C . ASN B 1 248 ? 41.840 87.480 25.341 1.00 22.57 247 ASN B C 1
ATOM 5623 O O . ASN B 1 248 ? 41.220 86.541 24.838 1.00 19.13 247 ASN B O 1
ATOM 5628 N N . ALA B 1 249 ? 41.843 87.711 26.647 1.00 18.24 248 ALA B N 1
ATOM 5629 C CA . ALA B 1 249 ? 41.151 86.826 27.581 1.00 23.73 248 ALA B CA 1
ATOM 5630 C C . ALA B 1 249 ? 39.650 86.701 27.295 1.00 22.83 248 ALA B C 1
ATOM 5631 O O . ALA B 1 249 ? 39.035 85.678 27.613 1.00 21.66 248 ALA B O 1
ATOM 5633 N N . TRP B 1 250 ? 39.056 87.729 26.693 1.00 17.96 249 TRP B N 1
ATOM 5634 C CA . TRP B 1 250 ? 37.618 87.691 26.444 1.00 17.14 249 TRP B CA 1
ATOM 5635 C C . TRP B 1 250 ? 37.251 86.531 25.538 1.00 18.85 249 TRP B C 1
ATOM 5636 O O . TRP B 1 250 ? 36.125 86.037 25.581 1.00 20.89 249 TRP B O 1
ATOM 5647 N N . PHE B 1 251 ? 38.204 86.098 24.716 1.00 19.26 250 PHE B N 1
ATOM 5648 C CA . PHE B 1 251 ? 37.978 84.960 23.826 1.00 21.01 250 PHE B CA 1
ATOM 5649 C C . PHE B 1 251 ? 38.804 83.732 24.221 1.00 14.82 250 PHE B C 1
ATOM 5650 O O . PHE B 1 251 ? 38.380 82.592 23.996 1.00 19.73 250 PHE B O 1
ATOM 5658 N N . LEU B 1 252 ? 39.965 83.951 24.830 1.00 18.92 251 LEU B N 1
ATOM 5659 C CA . LEU B 1 252 ? 40.787 82.821 25.280 1.00 19.70 251 LEU B CA 1
ATOM 5660 C C . LEU B 1 252 ? 40.150 82.039 26.430 1.00 22.74 251 LEU B C 1
ATOM 5661 O O . LEU B 1 252 ? 40.223 80.803 26.494 1.00 20.92 251 LEU B O 1
ATOM 5666 N N . SER B 1 253 ? 39.535 82.751 27.357 1.00 23.51 252 SER B N 1
ATOM 5667 C CA . SER B 1 253 ? 38.995 82.080 28.522 1.00 20.47 252 SER B CA 1
ATOM 5668 C C . SER B 1 253 ? 37.709 81.286 28.200 1.00 20.80 252 SER B C 1
ATOM 5669 O O . SER B 1 253 ? 37.556 80.158 28.683 1.00 27.99 252 SER B O 1
ATOM 5672 N N . PRO B 1 254 ? 36.784 81.851 27.396 1.00 21.14 253 PRO B N 1
ATOM 5673 C CA . PRO B 1 254 ? 35.641 81.000 27.053 1.00 21.81 253 PRO B CA 1
ATOM 5674 C C . PRO B 1 254 ? 36.028 79.731 26.290 1.00 21.68 253 PRO B C 1
ATOM 5675 O O . PRO B 1 254 ? 35.457 78.669 26.543 1.00 26.11 253 PRO B O 1
ATOM 5679 N N . VAL B 1 255 ? 36.985 79.832 25.375 1.00 17.47 254 VAL B N 1
ATOM 5680 C CA . VAL B 1 255 ? 37.365 78.670 24.578 1.00 18.10 254 VAL B CA 1
ATOM 5681 C C . VAL B 1 255 ? 38.100 77.606 25.395 1.00 22.21 254 VAL B C 1
ATOM 5682 O O . VAL B 1 255 ? 37.822 76.400 25.271 1.00 21.50 254 VAL B O 1
ATOM 5686 N N . PHE B 1 256 ? 39.026 78.037 26.245 1.00 22.87 255 PHE B N 1
ATOM 5687 C CA . PHE B 1 256 ? 39.855 77.074 26.971 1.00 23.72 255 PHE B CA 1
ATOM 5688 C C . PHE B 1 256 ? 39.499 76.873 28.442 1.00 28.28 255 PHE B C 1
ATOM 5689 O O . PHE B 1 256 ? 39.938 75.896 29.050 1.00 32.12 255 PHE B O 1
ATOM 5697 N N . LYS B 1 257 ? 38.703 77.763 29.021 1.00 24.56 256 LYS B N 1
ATOM 5698 C CA . LYS B 1 257 ? 38.336 77.591 30.434 1.00 23.62 256 LYS B CA 1
ATOM 5699 C C . LYS B 1 257 ? 36.832 77.534 30.644 1.00 28.63 256 LYS B C 1
ATOM 5700 O O . LYS B 1 257 ? 36.371 77.274 31.750 1.00 30.06 256 LYS B O 1
ATOM 5706 N N . GLY B 1 258 ? 36.067 77.764 29.582 1.00 26.50 257 GLY B N 1
ATOM 5707 C CA . GLY B 1 258 ? 34.615 77.769 29.679 1.00 27.46 257 GLY B CA 1
ATOM 5708 C C . GLY B 1 258 ? 34.023 78.913 30.491 1.00 32.62 257 GLY B C 1
ATOM 5709 O O . GLY B 1 258 ? 32.940 78.774 31.065 1.00 25.19 257 GLY B O 1
ATOM 5710 N N . SER B 1 259 ? 34.714 80.050 30.540 1.00 30.73 258 SER B N 1
ATOM 5711 C CA . SER B 1 259 ? 34.171 81.226 31.214 1.00 25.27 258 SER B CA 1
ATOM 5712 C C . SER B 1 259 ? 34.753 82.535 30.678 1.00 23.90 258 SER B C 1
ATOM 5713 O O . SER B 1 259 ? 35.904 82.593 30.247 1.00 21.86 258 SER B O 1
ATOM 5716 N N . TYR B 1 260 ? 33.931 83.574 30.675 1.00 22.57 259 TYR B N 1
ATOM 5717 C CA . TYR B 1 260 ? 34.401 84.923 30.426 1.00 22.67 259 TYR B CA 1
ATOM 5718 C C . TYR B 1 260 ? 35.226 85.401 31.616 1.00 28.63 259 TYR B C 1
ATOM 5719 O O . TYR B 1 260 ? 34.951 85.019 32.752 1.00 28.96 259 TYR B O 1
ATOM 5728 N N . PRO B 1 261 ? 36.229 86.251 31.364 1.00 28.77 260 PRO B N 1
ATOM 5729 C CA . PRO B 1 261 ? 37.026 86.837 32.451 1.00 26.92 260 PRO B CA 1
ATOM 5730 C C . PRO B 1 261 ? 36.147 87.603 33.443 1.00 26.62 260 PRO B C 1
ATOM 5731 O O . PRO B 1 261 ? 35.406 88.500 33.059 1.00 22.03 260 PRO B O 1
ATOM 5735 N N . GLU B 1 262 ? 36.245 87.245 34.719 1.00 27.59 261 GLU B N 1
ATOM 5736 C CA . GLU B 1 262 ? 35.268 87.669 35.721 1.00 26.41 261 GLU B CA 1
ATOM 5737 C C . GLU B 1 262 ? 35.162 89.183 35.917 1.00 29.22 261 GLU B C 1
ATOM 5738 O O . GLU B 1 262 ? 34.047 89.732 35.955 1.00 26.58 261 GLU B O 1
ATOM 5744 N N . GLU B 1 263 ? 36.297 89.861 36.077 1.00 29.46 262 GLU B N 1
ATOM 5745 C CA . GLU B 1 263 ? 36.244 91.297 36.359 1.00 31.52 262 GLU B CA 1
ATOM 5746 C C . GLU B 1 263 ? 35.625 92.074 35.206 1.00 34.25 262 GLU B C 1
ATOM 5747 O O . GLU B 1 263 ? 34.684 92.848 35.397 1.00 31.47 262 GLU B O 1
ATOM 5753 N N . LEU B 1 264 ? 36.154 91.861 34.007 1.00 33.34 263 LEU B N 1
ATOM 5754 C CA . LEU B 1 264 ? 35.654 92.552 32.824 1.00 30.87 263 LEU B CA 1
ATOM 5755 C C . LEU B 1 264 ? 34.179 92.228 32.592 1.00 23.06 263 LEU B C 1
ATOM 5756 O O . LEU B 1 264 ? 33.390 93.099 32.216 1.00 25.82 263 LEU B O 1
ATOM 5761 N N . HIS B 1 265 ? 33.799 90.980 32.841 1.00 22.78 264 HIS B N 1
ATOM 5762 C CA . HIS B 1 265 ? 32.413 90.573 32.649 1.00 25.73 264 HIS B CA 1
ATOM 5763 C C . HIS B 1 265 ? 31.511 91.377 33.583 1.00 33.99 264 HIS B C 1
ATOM 5764 O O . HIS B 1 265 ? 30.467 91.890 33.168 1.00 24.73 264 HIS B O 1
ATOM 5771 N N . HIS B 1 266 ? 31.932 91.497 34.840 1.00 30.24 265 HIS B N 1
ATOM 5772 C CA . HIS B 1 266 ? 31.180 92.263 35.828 1.00 29.34 265 HIS B CA 1
ATOM 5773 C C . HIS B 1 266 ? 31.078 93.741 35.424 1.00 29.90 265 HIS B C 1
ATOM 5774 O O . HIS B 1 266 ? 30.014 94.353 35.551 1.00 28.35 265 HIS B O 1
ATOM 5781 N N . ILE B 1 267 ? 32.177 94.302 34.925 1.00 30.56 266 ILE B N 1
ATOM 5782 C CA . ILE B 1 267 ? 32.214 95.710 34.527 1.00 26.84 266 ILE B CA 1
ATOM 5783 C C . ILE B 1 267 ? 31.244 96.009 33.382 1.00 31.53 266 ILE B C 1
ATOM 5784 O O . ILE B 1 267 ? 30.517 97.011 33.410 1.00 24.83 266 ILE B O 1
ATOM 5789 N N . TYR B 1 268 ? 31.243 95.135 32.379 1.00 26.05 267 TYR B N 1
ATOM 5790 C CA . TYR B 1 268 ? 30.297 95.216 31.270 1.00 27.04 267 TYR B CA 1
ATOM 5791 C C . TYR B 1 268 ? 28.858 95.166 31.747 1.00 30.63 267 TYR B C 1
ATOM 5792 O O . TYR B 1 268 ? 28.042 96.017 31.391 1.00 28.86 267 TYR B O 1
ATOM 5801 N N . GLU B 1 269 ? 28.547 94.155 32.552 1.00 27.39 268 GLU B N 1
ATOM 5802 C CA . GLU B 1 269 ? 27.164 93.923 32.969 1.00 35.58 268 GLU B CA 1
ATOM 5803 C C . GLU B 1 269 ? 26.623 95.105 33.770 1.00 36.06 268 GLU B C 1
ATOM 5804 O O . GLU B 1 269 ? 25.468 95.502 33.620 1.00 34.96 268 GLU B O 1
ATOM 5810 N N . GLN B 1 270 ? 27.479 95.680 34.603 1.00 34.98 269 GLN B N 1
ATOM 5811 C CA . GLN B 1 270 ? 27.071 96.766 35.479 1.00 40.07 269 GLN B CA 1
ATOM 5812 C C . GLN B 1 270 ? 26.731 98.043 34.702 1.00 38.76 269 GLN B C 1
ATOM 5813 O O . GLN B 1 270 ? 25.835 98.795 35.086 1.00 43.81 269 GLN B O 1
ATOM 5819 N N . ASN B 1 271 ? 27.439 98.284 33.606 1.00 24.84 270 ASN B N 1
ATOM 5820 C CA . ASN B 1 271 ? 27.321 99.558 32.922 1.00 34.10 270 ASN B CA 1
ATOM 5821 C C . ASN B 1 271 ? 26.456 99.455 31.676 1.00 36.45 270 ASN B C 1
ATOM 5822 O O . ASN B 1 271 ? 25.953 100.461 31.183 1.00 41.23 270 ASN B O 1
ATOM 5827 N N . LEU B 1 272 ? 26.264 98.232 31.188 1.00 31.69 271 LEU B N 1
ATOM 5828 C CA . LEU B 1 272 ? 25.588 98.005 29.915 1.00 25.38 271 LEU B CA 1
ATOM 5829 C C . LEU B 1 272 ? 24.412 97.045 30.012 1.00 28.64 271 LEU B C 1
ATOM 5830 O O . LEU B 1 272 ? 23.588 96.976 29.108 1.00 37.38 271 LEU B O 1
ATOM 5835 N N . GLY B 1 273 ? 24.351 96.278 31.091 1.00 29.65 272 GLY B N 1
ATOM 5836 C CA . GLY B 1 273 ? 23.346 95.237 31.192 1.00 26.78 272 GLY B CA 1
ATOM 5837 C C . GLY B 1 273 ? 23.867 93.948 30.595 1.00 29.54 272 GLY B C 1
ATOM 5838 O O . GLY B 1 273 ? 24.833 93.954 29.829 1.00 29.75 272 GLY B O 1
ATOM 5839 N N . ALA B 1 274 ? 23.229 92.839 30.941 1.00 33.86 273 ALA B N 1
ATOM 5840 C CA . ALA B 1 274 ? 23.702 91.527 30.519 1.00 33.07 273 ALA B CA 1
ATOM 5841 C C . ALA B 1 274 ? 23.252 91.199 29.099 1.00 32.20 273 ALA B C 1
ATOM 5842 O O . ALA B 1 274 ? 22.137 91.540 28.704 1.00 31.82 273 ALA B O 1
ATOM 5844 N N . PHE B 1 275 ? 24.120 90.539 28.335 1.00 22.49 274 PHE B N 1
ATOM 5845 C CA . PHE B 1 275 ? 23.742 90.065 27.009 1.00 28.64 274 PHE B CA 1
ATOM 5846 C C . PHE B 1 275 ? 23.106 88.690 27.181 1.00 31.71 274 PHE B C 1
ATOM 5847 O O . PHE B 1 275 ? 23.307 88.035 28.208 1.00 34.38 274 PHE B O 1
ATOM 5855 N N . THR B 1 276 ? 22.335 88.259 26.189 1.00 24.85 275 THR B N 1
ATOM 5856 C CA . THR B 1 276 ? 21.515 87.058 26.331 1.00 27.64 275 THR B CA 1
ATOM 5857 C C . THR B 1 276 ? 22.315 85.794 26.099 1.00 27.10 275 THR B C 1
ATOM 5858 O O . THR B 1 276 ? 22.994 85.655 25.078 1.00 27.41 275 THR B O 1
ATOM 5862 N N . THR B 1 277 ? 22.250 84.887 27.070 1.00 30.50 276 THR B N 1
ATOM 5863 C CA . THR B 1 277 ? 22.834 83.561 26.939 1.00 24.55 276 THR B CA 1
ATOM 5864 C C . THR B 1 277 ? 21.827 82.506 27.366 1.00 33.36 276 THR B C 1
ATOM 5865 O O . THR B 1 277 ? 20.779 82.821 27.927 1.00 32.44 276 THR B O 1
ATOM 5869 N N . GLN B 1 278 ? 22.179 81.250 27.125 1.00 30.27 277 GLN B N 1
ATOM 5870 C CA . GLN B 1 278 ? 21.350 80.114 27.494 1.00 30.72 277 GLN B CA 1
ATOM 5871 C C . GLN B 1 278 ? 22.203 79.111 28.251 1.00 27.19 277 GLN B C 1
ATOM 5872 O O . GLN B 1 278 ? 23.402 79.006 27.981 1.00 29.60 277 GLN B O 1
ATOM 5878 N N . PRO B 1 279 ? 21.600 78.382 29.208 1.00 29.67 278 PRO B N 1
ATOM 5879 C CA . PRO B 1 279 ? 22.358 77.382 29.975 1.00 30.65 278 PRO B CA 1
ATOM 5880 C C . PRO B 1 279 ? 23.110 76.415 29.060 1.00 33.39 278 PRO B C 1
ATOM 5881 O O . PRO B 1 279 ? 22.569 75.974 28.042 1.00 37.44 278 PRO B O 1
ATOM 5885 N N . GLY B 1 280 ? 24.358 76.117 29.397 1.00 27.54 279 GLY B N 1
ATOM 5886 C CA . GLY B 1 280 ? 25.136 75.194 28.594 1.00 28.98 279 GLY B CA 1
ATOM 5887 C C . GLY B 1 280 ? 25.877 75.797 27.409 1.00 30.17 279 GLY B C 1
ATOM 5888 O O . GLY B 1 280 ? 26.673 75.105 26.775 1.00 29.65 279 GLY B O 1
ATOM 5889 N N . ASP B 1 281 ? 25.625 77.072 27.107 1.00 29.15 280 ASP B N 1
ATOM 5890 C CA . ASP B 1 281 ? 26.354 77.763 26.035 1.00 31.46 280 ASP B CA 1
ATOM 5891 C C . ASP B 1 281 ? 27.865 77.677 26.242 1.00 29.14 280 ASP B C 1
ATOM 5892 O O . ASP B 1 281 ? 28.619 77.505 25.289 1.00 29.77 280 ASP B O 1
ATOM 5897 N N . MET B 1 282 ? 28.307 77.797 27.491 1.00 26.47 281 MET B N 1
ATOM 5898 C CA . MET B 1 282 ? 29.740 77.809 27.775 1.00 26.14 281 MET B CA 1
ATOM 5899 C C . MET B 1 282 ? 30.386 76.452 27.533 1.00 29.23 281 MET B C 1
ATOM 5900 O O . MET B 1 282 ? 31.533 76.389 27.088 1.00 33.29 281 MET B O 1
ATOM 5905 N N . ASP B 1 283 ? 29.655 75.374 27.826 1.00 24.93 282 ASP B N 1
ATOM 5906 C CA . ASP B 1 283 ? 30.122 74.015 27.535 1.00 26.18 282 ASP B CA 1
ATOM 5907 C C . ASP B 1 283 ? 30.378 73.831 26.049 1.00 28.57 282 ASP B C 1
ATOM 5908 O O . ASP B 1 283 ? 31.374 73.226 25.649 1.00 25.51 282 ASP B O 1
ATOM 5913 N N . ILE B 1 284 ? 29.450 74.335 25.239 1.00 24.32 283 ILE B N 1
ATOM 5914 C CA . ILE B 1 284 ? 29.572 74.256 23.784 1.00 22.68 283 ILE B CA 1
ATOM 5915 C C . ILE B 1 284 ? 30.755 75.097 23.308 1.00 25.31 283 ILE B C 1
ATOM 5916 O O . ILE B 1 284 ? 31.566 74.646 22.492 1.00 21.93 283 ILE B O 1
ATOM 5921 N N . ILE B 1 285 ? 30.870 76.311 23.842 1.00 23.07 284 ILE B N 1
ATOM 5922 C CA . ILE B 1 285 ? 31.932 77.220 23.422 1.00 21.08 284 ILE B CA 1
ATOM 5923 C C . ILE B 1 285 ? 33.300 76.587 23.703 1.00 26.18 284 ILE B C 1
ATOM 5924 O O . ILE B 1 285 ? 34.244 76.732 22.913 1.00 27.52 284 ILE B O 1
ATOM 5929 N N . SER B 1 286 ? 33.392 75.824 24.791 1.00 21.39 285 SER B N 1
ATOM 5930 C CA . SER B 1 286 ? 34.681 75.290 25.205 1.00 17.97 285 SER B CA 1
ATOM 5931 C C . SER B 1 286 ? 34.918 73.816 24.837 1.00 22.84 285 SER B C 1
ATOM 5932 O O . SER B 1 286 ? 35.669 73.111 25.525 1.00 26.41 285 SER B O 1
ATOM 5935 N N . ARG B 1 287 ? 34.285 73.342 23.765 1.00 25.34 286 ARG B N 1
ATOM 5936 C CA . ARG B 1 287 ? 34.580 72.004 23.256 1.00 26.48 286 ARG B CA 1
ATOM 5937 C C . ARG B 1 287 ? 36.068 71.880 22.997 1.00 27.74 286 ARG B C 1
ATOM 5938 O O . ARG B 1 287 ? 36.724 72.844 22.596 1.00 19.80 286 ARG B O 1
ATOM 5946 N N . ASP B 1 288 ? 36.606 70.698 23.267 1.00 19.42 287 ASP B N 1
ATOM 5947 C CA . ASP B 1 288 ? 38.011 70.443 23.028 1.00 25.67 287 ASP B CA 1
ATOM 5948 C C . ASP B 1 288 ? 38.336 70.678 21.560 1.00 22.94 287 ASP B C 1
ATOM 5949 O O . ASP B 1 288 ? 37.614 70.203 20.693 1.00 25.51 287 ASP B O 1
ATOM 5954 N N . ILE B 1 289 ? 39.395 71.427 21.281 1.00 21.24 288 ILE B N 1
ATOM 5955 C CA . ILE B 1 289 ? 39.821 71.637 19.892 1.00 22.63 288 ILE B CA 1
ATOM 5956 C C . ILE B 1 289 ? 41.245 71.131 19.686 1.00 20.57 288 ILE B C 1
ATOM 5957 O O . ILE B 1 289 ? 41.913 70.776 20.642 1.00 25.61 288 ILE B O 1
ATOM 5962 N N . ASP B 1 290 ? 41.718 71.102 18.437 1.00 18.29 289 ASP B N 1
ATOM 5963 C CA . ASP B 1 290 ? 42.971 70.402 18.139 1.00 18.72 289 ASP B CA 1
ATOM 5964 C C . ASP B 1 290 ? 44.189 71.325 18.077 1.00 20.92 289 ASP B C 1
ATOM 5965 O O . ASP B 1 290 ? 45.321 70.893 18.315 1.00 21.99 289 ASP B O 1
ATOM 5970 N N . PHE B 1 291 ? 43.949 72.595 17.775 1.00 19.05 290 PHE B N 1
ATOM 5971 C CA . PHE B 1 291 ? 45.009 73.596 17.742 1.00 25.86 290 PHE B CA 1
ATOM 5972 C C . PHE B 1 291 ? 44.433 74.989 17.935 1.00 22.74 290 PHE B C 1
ATOM 5973 O O . PHE B 1 291 ? 43.232 75.187 17.802 1.00 19.94 290 PHE B O 1
ATOM 5981 N N . LEU B 1 292 ? 45.299 75.948 18.243 1.00 17.98 291 LEU B N 1
ATOM 5982 C CA . LEU B 1 292 ? 44.901 77.351 18.277 1.00 20.04 291 LEU B CA 1
ATOM 5983 C C . LEU B 1 292 ? 45.694 78.136 17.243 1.00 19.86 291 LEU B C 1
ATOM 5984 O O . LEU B 1 292 ? 46.918 78.062 17.219 1.00 18.37 291 LEU B O 1
ATOM 5989 N N . GLY B 1 293 ? 45.006 78.895 16.393 1.00 16.55 292 GLY B N 1
ATOM 5990 C CA . GLY B 1 293 ? 45.686 79.796 15.481 1.00 17.07 292 GLY B CA 1
ATOM 5991 C C . GLY B 1 293 ? 45.834 81.177 16.109 1.00 19.63 292 GLY B C 1
ATOM 5992 O O . GLY B 1 293 ? 44.870 81.735 16.627 1.00 17.74 292 GLY B O 1
ATOM 5993 N N . ILE B 1 294 ? 47.046 81.722 16.079 1.00 13.33 293 ILE B N 1
ATOM 5994 C CA . ILE B 1 294 ? 47.287 83.055 16.608 1.00 13.93 293 ILE B CA 1
ATOM 5995 C C . ILE B 1 294 ? 47.656 83.996 15.468 1.00 23.54 293 ILE B C 1
ATOM 5996 O O . ILE B 1 294 ? 48.518 83.686 14.653 1.00 20.04 293 ILE B O 1
ATOM 6001 N N . ASN B 1 295 ? 46.981 85.135 15.413 1.00 22.74 294 ASN B N 1
ATOM 6002 C CA . ASN B 1 295 ? 47.334 86.207 14.500 1.00 19.97 294 ASN B CA 1
ATOM 6003 C C . ASN B 1 295 ? 48.024 87.291 15.309 1.00 17.23 294 ASN B C 1
ATOM 6004 O O . ASN B 1 295 ? 47.426 87.860 16.212 1.00 20.32 294 ASN B O 1
ATOM 6009 N N . TYR B 1 296 ? 49.295 87.545 15.011 1.00 18.41 295 TYR B N 1
ATOM 6010 C CA . TYR B 1 296 ? 50.052 88.541 15.753 1.00 19.33 295 TYR B CA 1
ATOM 6011 C C . TYR B 1 296 ? 50.650 89.604 14.844 1.00 23.34 295 TYR B C 1
ATOM 6012 O O . TYR B 1 296 ? 51.273 89.285 13.827 1.00 22.76 295 TYR B O 1
ATOM 6021 N N . TYR B 1 297 ? 50.508 90.863 15.244 1.00 21.52 296 TYR B N 1
ATOM 6022 C CA . TYR B 1 297 ? 51.086 91.963 14.475 1.00 26.97 296 TYR B CA 1
ATOM 6023 C C . TYR B 1 297 ? 51.866 92.963 15.322 1.00 25.77 296 TYR B C 1
ATOM 6024 O O . TYR B 1 297 ? 52.927 93.439 14.907 1.00 24.91 296 TYR B O 1
ATOM 6033 N N . SER B 1 298 ? 51.328 93.291 16.491 1.00 23.46 297 SER B N 1
ATOM 6034 C CA . SER B 1 298 ? 51.934 94.312 17.332 1.00 20.24 297 SER B CA 1
ATOM 6035 C C . SER B 1 298 ? 51.501 94.175 18.792 1.00 25.61 297 SER B C 1
ATOM 6036 O O . SER B 1 298 ? 50.835 93.211 19.164 1.00 26.88 297 SER B O 1
ATOM 6039 N N . ARG B 1 299 ? 51.896 95.143 19.612 1.00 27.18 298 ARG B N 1
ATOM 6040 C CA . ARG B 1 299 ? 51.532 95.161 21.022 1.00 22.92 298 ARG B CA 1
ATOM 6041 C C . ARG B 1 299 ? 50.762 96.436 21.328 1.00 28.58 298 ARG B C 1
ATOM 6042 O O . ARG B 1 299 ? 50.573 97.282 20.453 1.00 28.49 298 ARG B O 1
ATOM 6050 N N . MET B 1 300 ? 50.325 96.579 22.573 1.00 25.91 299 MET B N 1
ATOM 6051 C CA . MET B 1 300 ? 49.817 97.864 23.032 1.00 31.50 299 MET B CA 1
ATOM 6052 C C . MET B 1 300 ? 50.431 98.209 24.388 1.00 32.31 299 MET B C 1
ATOM 6053 O O . MET B 1 300 ? 50.568 97.353 25.262 1.00 31.40 299 MET B O 1
ATOM 6058 N N . VAL B 1 301 ? 50.850 99.465 24.511 1.00 22.31 300 VAL B N 1
ATOM 6059 C CA . VAL B 1 301 ? 51.391 100.020 25.738 1.00 22.99 300 VAL B CA 1
ATOM 6060 C C . VAL B 1 301 ? 50.286 100.848 26.375 1.00 25.60 300 VAL B C 1
ATOM 6061 O O . VAL B 1 301 ? 49.623 101.629 25.703 1.00 30.21 300 VAL B O 1
ATOM 6065 N N . VAL B 1 302 ? 50.074 100.670 27.671 1.00 27.18 301 VAL B N 1
ATOM 6066 C CA . VAL B 1 302 ? 48.828 101.111 28.286 1.00 28.40 301 VAL B CA 1
ATOM 6067 C C . VAL B 1 302 ? 49.095 101.846 29.593 1.00 33.18 301 VAL B C 1
ATOM 6068 O O . VAL B 1 302 ? 49.938 101.419 30.378 1.00 36.89 301 VAL B O 1
ATOM 6072 N N . ARG B 1 303 ? 48.396 102.953 29.817 1.00 38.77 302 ARG B N 1
ATOM 6073 C CA . ARG B 1 303 ? 48.472 103.630 31.110 1.00 40.06 302 ARG B CA 1
ATOM 6074 C C . ARG B 1 303 ? 47.102 104.035 31.623 1.00 38.52 302 ARG B C 1
ATOM 6075 O O . ARG B 1 303 ? 46.140 104.139 30.862 1.00 40.10 302 ARG B O 1
ATOM 6083 N N . HIS B 1 304 ? 47.051 104.254 32.924 1.00 37.66 303 HIS B N 1
ATOM 6084 C CA . HIS B 1 304 ? 45.827 104.523 33.625 1.00 47.70 303 HIS B CA 1
ATOM 6085 C C . HIS B 1 304 ? 45.324 105.835 33.222 1.00 49.46 303 HIS B C 1
ATOM 6086 O O . HIS B 1 304 ? 46.071 106.790 33.170 1.00 46.69 303 HIS B O 1
ATOM 6093 N N . LYS B 1 305 ? 44.052 105.896 32.888 1.00 56.83 304 LYS B N 1
ATOM 6094 C CA . LYS B 1 305 ? 43.425 107.164 32.604 1.00 65.79 304 LYS B CA 1
ATOM 6095 C C . LYS B 1 305 ? 42.051 107.212 33.204 1.00 74.00 304 LYS B C 1
ATOM 6096 O O . LYS B 1 305 ? 41.213 106.356 32.944 1.00 76.32 304 LYS B O 1
ATOM 6102 N N . PRO B 1 306 ? 41.839 108.269 33.961 1.00 74.03 305 PRO B N 1
ATOM 6103 C CA . PRO B 1 306 ? 40.906 108.386 35.070 1.00 77.97 305 PRO B CA 1
ATOM 6104 C C . PRO B 1 306 ? 39.412 108.289 34.972 1.00 82.58 305 PRO B C 1
ATOM 6105 O O . PRO B 1 306 ? 38.883 107.823 35.977 1.00 82.94 305 PRO B O 1
ATOM 6109 N N . GLY B 1 307 ? 38.716 108.818 33.974 1.00 83.58 306 GLY B N 1
ATOM 6110 C CA . GLY B 1 307 ? 39.202 109.169 32.679 1.00 85.54 306 GLY B CA 1
ATOM 6111 C C . GLY B 1 307 ? 37.955 108.943 31.841 1.00 90.39 306 GLY B C 1
ATOM 6112 O O . GLY B 1 307 ? 36.858 109.080 32.331 1.00 90.33 306 GLY B O 1
ATOM 6113 N N . ASP B 1 308 ? 38.132 108.594 30.579 1.00 96.99 307 ASP B N 1
ATOM 6114 C CA . ASP B 1 308 ? 37.054 108.514 29.592 1.00 97.97 307 ASP B CA 1
ATOM 6115 C C . ASP B 1 308 ? 36.444 107.168 29.113 1.00 95.23 307 ASP B C 1
ATOM 6116 O O . ASP B 1 308 ? 35.779 107.174 28.084 1.00 98.17 307 ASP B O 1
ATOM 6121 N N . ASN B 1 309 ? 36.681 106.036 29.775 1.00 83.85 308 ASN B N 1
ATOM 6122 C CA . ASN B 1 309 ? 36.078 104.773 29.318 1.00 71.45 308 ASN B CA 1
ATOM 6123 C C . ASN B 1 309 ? 35.926 103.725 30.449 1.00 59.05 308 ASN B C 1
ATOM 6124 O O . ASN B 1 309 ? 36.388 103.992 31.517 1.00 55.78 308 ASN B O 1
ATOM 6129 N N . LEU B 1 310 ? 35.230 102.604 30.240 1.00 52.09 309 LEU B N 1
ATOM 6130 C CA . LEU B 1 310 ? 34.967 101.613 31.288 1.00 49.23 309 LEU B CA 1
ATOM 6131 C C . LEU B 1 310 ? 36.240 100.972 31.825 1.00 46.16 309 LEU B C 1
ATOM 6132 O O . LEU B 1 310 ? 36.234 100.364 32.890 1.00 43.44 309 LEU B O 1
ATOM 61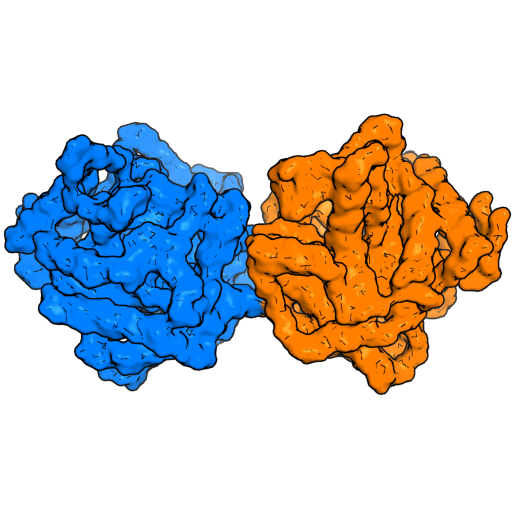37 N N . PHE B 1 311 ? 37.328 101.098 31.076 1.00 42.61 310 PHE B N 1
ATOM 6138 C CA . PHE B 1 311 ? 38.586 100.476 31.457 1.00 38.76 310 PHE B CA 1
ATOM 6139 C C . PHE B 1 311 ? 39.493 101.447 32.200 1.00 42.35 310 PHE B C 1
ATOM 6140 O O . PHE B 1 311 ? 40.500 101.035 32.782 1.00 38.78 310 PHE B O 1
ATOM 6148 N N . ASN B 1 312 ? 39.134 102.731 32.161 1.00 39.94 311 ASN B N 1
ATOM 6149 C CA . ASN B 1 312 ? 39.999 103.812 32.642 1.00 47.17 311 ASN B CA 1
ATOM 6150 C C . ASN B 1 312 ? 41.421 103.633 32.120 1.00 45.88 311 ASN B C 1
ATOM 6151 O O . ASN B 1 312 ? 42.396 103.717 32.869 1.00 47.13 311 ASN B O 1
ATOM 6156 N N . ALA B 1 313 ? 41.518 103.373 30.823 1.00 41.04 312 ALA B N 1
ATOM 6157 C CA . ALA B 1 313 ? 42.777 102.989 30.209 1.00 42.21 312 ALA B CA 1
ATOM 6158 C C . ALA B 1 313 ? 43.005 103.737 28.903 1.00 43.21 312 ALA B C 1
ATOM 6159 O O . ALA B 1 313 ? 42.054 104.092 28.204 1.00 45.01 312 ALA B O 1
ATOM 6161 N N . GLU B 1 314 ? 44.273 103.961 28.578 1.00 42.00 313 GLU B N 1
ATOM 6162 C CA . GLU B 1 314 ? 44.660 104.705 27.387 1.00 44.93 313 GLU B CA 1
ATOM 6163 C C . GLU B 1 314 ? 45.850 104.030 26.714 1.00 45.73 313 GLU B C 1
ATOM 6164 O O . GLU B 1 314 ? 46.836 103.699 27.381 1.00 45.91 313 GLU B O 1
ATOM 6170 N N . VAL B 1 315 ? 45.760 103.809 25.404 1.00 39.66 314 VAL B N 1
ATOM 6171 C CA . VAL B 1 315 ? 46.890 103.245 24.680 1.00 40.29 314 VAL B CA 1
ATOM 6172 C C . VAL B 1 315 ? 47.878 104.361 24.370 1.00 42.12 314 VAL B C 1
ATOM 6173 O O . VAL B 1 315 ? 47.482 105.457 23.986 1.00 47.43 314 VAL B O 1
ATOM 6177 N N . VAL B 1 316 ? 49.163 104.081 24.567 1.00 37.74 315 VAL B N 1
ATOM 6178 C CA . VAL B 1 316 ? 50.206 105.074 24.353 1.00 40.11 315 VAL B CA 1
ATOM 6179 C C . VAL B 1 316 ? 50.870 104.865 23.002 1.00 37.04 315 VAL B C 1
ATOM 6180 O O . VAL B 1 316 ? 51.216 103.742 22.643 1.00 39.14 315 VAL B O 1
ATOM 6184 N N . LYS B 1 317 ? 51.029 105.949 22.250 1.00 38.44 316 LYS B N 1
ATOM 6185 C CA . LYS B 1 317 ? 51.730 105.905 20.975 1.00 38.17 316 LYS B CA 1
ATOM 6186 C C . LYS B 1 317 ? 53.237 105.887 21.211 1.00 43.82 316 LYS B C 1
ATOM 6187 O O . LYS B 1 317 ? 53.784 106.787 21.848 1.00 39.02 316 LYS B O 1
ATOM 6193 N N . MET B 1 318 ? 53.901 104.847 20.716 1.00 42.73 317 MET B N 1
ATOM 6194 C CA . MET B 1 318 ? 55.356 104.772 20.780 1.00 40.95 317 MET B CA 1
ATOM 6195 C C . MET B 1 318 ? 55.962 105.463 19.557 1.00 46.72 317 MET B C 1
ATOM 6196 O O . MET B 1 318 ? 56.454 104.810 18.627 1.00 37.87 317 MET B O 1
ATOM 6201 N N . GLU B 1 319 ? 55.915 106.793 19.572 1.00 52.36 318 GLU B N 1
ATOM 6202 C CA . GLU B 1 319 ? 56.223 107.606 18.396 1.00 54.24 318 GLU B CA 1
ATOM 6203 C C . GLU B 1 319 ? 57.713 107.696 18.087 1.00 53.03 318 GLU B C 1
ATOM 6204 O O . GLU B 1 319 ? 58.105 108.273 17.073 1.00 54.20 318 GLU B O 1
ATOM 6210 N N . ASP B 1 320 ? 58.538 107.122 18.956 1.00 56.39 319 ASP B N 1
ATOM 6211 C CA . ASP B 1 320 ? 59.981 107.093 18.740 1.00 61.26 319 ASP B CA 1
ATOM 6212 C C . ASP B 1 320 ? 60.464 105.711 18.279 1.00 57.47 319 ASP B C 1
ATOM 6213 O O . ASP B 1 320 ? 61.646 105.520 17.983 1.00 62.20 319 ASP B O 1
ATOM 6218 N N . ARG B 1 321 ? 59.542 104.753 18.212 1.00 37.50 320 ARG B N 1
ATOM 6219 C CA . ARG B 1 321 ? 59.867 103.394 17.783 1.00 31.32 320 ARG B CA 1
ATOM 6220 C C . ARG B 1 321 ? 59.463 103.164 16.322 1.00 29.25 320 ARG B C 1
ATOM 6221 O O . ARG B 1 321 ? 58.448 103.696 15.875 1.00 27.45 320 ARG B O 1
ATOM 6229 N N . PRO B 1 322 ? 60.261 102.374 15.579 1.00 29.57 321 PRO B N 1
ATOM 6230 C CA . PRO B 1 322 ? 59.948 101.990 14.197 1.00 29.97 321 PRO B CA 1
ATOM 6231 C C . PRO B 1 322 ? 58.532 101.437 14.058 1.00 35.59 321 PRO B C 1
ATOM 6232 O O . PRO B 1 322 ? 58.065 100.698 14.933 1.00 32.62 321 PRO B O 1
ATOM 6236 N N . SER B 1 323 ? 57.862 101.795 12.968 1.00 31.18 322 SER B N 1
ATOM 6237 C CA . SER B 1 323 ? 56.496 101.353 12.744 1.00 34.60 322 SER B CA 1
ATOM 6238 C C . SER B 1 323 ? 56.257 101.048 11.257 1.00 27.85 322 SER B C 1
ATOM 6239 O O . SER B 1 323 ? 57.075 101.395 10.409 1.00 28.83 322 SER B O 1
ATOM 6242 N N . THR B 1 324 ? 55.141 100.390 10.957 1.00 26.79 323 THR B N 1
ATOM 6243 C CA . THR B 1 324 ? 54.806 100.022 9.585 1.00 20.00 323 THR B CA 1
ATOM 6244 C C . THR B 1 324 ? 53.987 101.102 8.898 1.00 31.80 323 THR B C 1
ATOM 6245 O O . THR B 1 324 ? 53.711 102.151 9.478 1.00 27.39 323 THR B O 1
ATOM 6249 N N . GLU B 1 325 ? 53.591 100.830 7.655 1.00 28.25 324 GLU B N 1
ATOM 6250 C CA . GLU B 1 325 ? 52.754 101.757 6.901 1.00 32.00 324 GLU B CA 1
ATOM 6251 C C . GLU B 1 325 ? 51.382 101.897 7.563 1.00 30.36 324 GLU B C 1
ATOM 6252 O O . GLU B 1 325 ? 50.655 102.853 7.300 1.00 32.04 324 GLU B O 1
ATOM 6258 N N . MET B 1 326 ? 51.037 100.943 8.428 1.00 24.11 325 MET B N 1
ATOM 6259 C CA . MET B 1 326 ? 49.785 100.993 9.174 1.00 23.59 325 MET B CA 1
ATOM 6260 C C . MET B 1 326 ? 49.900 101.895 10.407 1.00 28.86 325 MET B C 1
ATOM 6261 O O . MET B 1 326 ? 48.900 102.174 11.070 1.00 29.25 325 MET B O 1
ATOM 6266 N N . GLY B 1 327 ? 51.117 102.321 10.725 1.00 26.11 326 GLY B N 1
ATOM 6267 C CA . GLY B 1 327 ? 51.360 103.060 11.961 1.00 26.45 326 GLY B CA 1
ATOM 6268 C C . GLY B 1 327 ? 51.636 102.168 13.166 1.00 31.15 326 GLY B C 1
ATOM 6269 O O . GLY B 1 327 ? 51.906 102.656 14.265 1.00 27.79 326 GLY B O 1
ATOM 6270 N N . TRP B 1 328 ? 51.573 100.855 12.961 1.00 28.54 327 TRP B N 1
ATOM 6271 C CA . TRP B 1 328 ? 51.739 99.883 14.046 1.00 28.26 327 TRP B CA 1
ATOM 6272 C C . TRP B 1 328 ? 53.188 99.772 14.517 1.00 26.98 327 TRP B C 1
ATOM 6273 O O . TRP B 1 328 ? 54.099 99.697 13.704 1.00 23.68 327 TRP B O 1
ATOM 6284 N N . GLU B 1 329 ? 53.409 99.717 15.823 1.00 24.69 328 GLU B N 1
ATOM 6285 C CA . GLU B 1 329 ? 54.759 99.484 16.318 1.00 24.52 328 GLU B CA 1
ATOM 6286 C C . GLU B 1 329 ? 55.285 98.115 15.898 1.00 24.67 328 GLU B C 1
ATOM 6287 O O . GLU B 1 329 ? 54.572 97.118 15.975 1.00 23.23 328 GLU B O 1
ATOM 6293 N N . ILE B 1 330 ? 56.535 98.083 15.443 1.00 20.86 329 ILE B N 1
ATOM 6294 C CA . ILE B 1 330 ? 57.245 96.837 15.198 1.00 25.80 329 ILE B CA 1
ATOM 6295 C C . ILE B 1 330 ? 57.846 96.342 16.513 1.00 28.96 329 ILE B C 1
ATOM 6296 O O . ILE B 1 330 ? 58.681 97.018 17.122 1.00 24.81 329 ILE B O 1
ATOM 6301 N N . TYR B 1 331 ? 57.409 95.166 16.954 1.00 28.21 330 TYR B N 1
ATOM 6302 C CA . TYR B 1 331 ? 57.771 94.657 18.270 1.00 26.57 330 TYR B CA 1
ATOM 6303 C C . TYR B 1 331 ? 57.824 93.124 18.295 1.00 30.07 330 TYR B C 1
ATOM 6304 O O . TYR B 1 331 ? 56.891 92.479 18.776 1.00 22.62 330 TYR B O 1
ATOM 6313 N N . PRO B 1 332 ? 58.920 92.536 17.783 1.00 27.99 331 PRO B N 1
ATOM 6314 C CA . PRO B 1 332 ? 58.993 91.078 17.616 1.00 31.40 331 PRO B CA 1
ATOM 6315 C C . PRO B 1 332 ? 58.863 90.320 18.942 1.00 27.27 331 PRO B C 1
ATOM 6316 O O . PRO B 1 332 ? 58.314 89.217 18.965 1.00 28.72 331 PRO B O 1
ATOM 6320 N N . GLN B 1 333 ? 59.358 90.910 20.030 1.00 21.45 332 GLN B N 1
ATOM 6321 C CA . GLN B 1 333 ? 59.346 90.247 21.341 1.00 20.48 332 GLN B CA 1
ATOM 6322 C C . GLN B 1 333 ? 57.936 89.880 21.795 1.00 24.32 332 GLN B C 1
ATOM 6323 O O . GLN B 1 333 ? 57.748 88.920 22.549 1.00 28.08 332 GLN B O 1
ATOM 6329 N N . GLY B 1 334 ? 56.949 90.650 21.334 1.00 29.81 333 GLY B N 1
ATOM 6330 C CA . GLY B 1 334 ? 55.556 90.402 21.676 1.00 21.78 333 GLY B CA 1
ATOM 6331 C C . GLY B 1 334 ? 55.083 89.039 21.212 1.00 20.46 333 GLY B C 1
ATOM 6332 O O . GLY B 1 334 ? 54.208 88.430 21.831 1.00 25.59 333 GLY B O 1
ATOM 6333 N N . LEU B 1 335 ? 55.677 88.554 20.124 1.00 20.80 334 LEU B N 1
ATOM 6334 C CA . LEU B 1 335 ? 55.285 87.277 19.540 1.00 21.23 334 LEU B CA 1
ATOM 6335 C C . LEU B 1 335 ? 55.767 86.153 20.447 1.00 25.24 334 LEU B C 1
ATOM 6336 O O . LEU B 1 335 ? 55.038 85.189 20.708 1.00 23.49 334 LEU B O 1
ATOM 6341 N N . TYR B 1 336 ? 57.000 86.284 20.928 1.00 21.69 335 TYR B N 1
ATOM 6342 C CA . TYR B 1 336 ? 57.525 85.352 21.913 1.00 23.79 335 TYR B CA 1
ATOM 6343 C C . TYR B 1 336 ? 56.638 85.343 23.147 1.00 23.08 335 TYR B C 1
ATOM 6344 O O . TYR B 1 336 ? 56.164 84.289 23.567 1.00 27.72 335 TYR B O 1
ATOM 6353 N N . ASP B 1 337 ? 56.415 86.527 23.713 1.00 26.48 336 ASP B N 1
ATOM 6354 C CA . ASP B 1 337 ? 55.679 86.657 24.972 1.00 23.25 336 ASP B CA 1
ATOM 6355 C C . ASP B 1 337 ? 54.297 86.025 24.900 1.00 28.73 336 ASP B C 1
ATOM 6356 O O . ASP B 1 337 ? 53.877 85.328 25.831 1.00 21.65 336 ASP B O 1
ATOM 6361 N N . ILE B 1 338 ? 53.594 86.266 23.795 1.00 24.97 337 ILE B N 1
ATOM 6362 C CA . ILE B 1 338 ? 52.216 85.819 23.697 1.00 21.00 337 ILE B CA 1
ATOM 6363 C C . ILE B 1 338 ? 52.174 84.307 23.496 1.00 21.81 337 ILE B C 1
ATOM 6364 O O . ILE B 1 338 ? 51.312 83.634 24.063 1.00 20.40 337 ILE B O 1
ATOM 6369 N N . LEU B 1 339 ? 53.121 83.767 22.728 1.00 18.63 338 LEU B N 1
ATOM 6370 C CA . LEU B 1 339 ? 53.207 82.312 22.547 1.00 22.71 338 LEU B CA 1
ATOM 6371 C C . LEU B 1 339 ? 53.442 81.632 23.893 1.00 29.48 338 LEU B C 1
ATOM 6372 O O . LEU B 1 339 ? 52.748 80.670 24.245 1.00 24.86 338 LEU B O 1
ATOM 6377 N N . VAL B 1 340 ? 54.407 82.146 24.653 1.00 26.13 339 VAL B N 1
ATOM 6378 C CA . VAL B 1 340 ? 54.709 81.569 25.955 1.00 24.87 339 VAL B CA 1
ATOM 6379 C C . VAL B 1 340 ? 53.496 81.692 26.890 1.00 30.07 339 VAL B C 1
ATOM 6380 O O . VAL B 1 340 ? 53.142 80.736 27.586 1.00 20.08 339 VAL B O 1
ATOM 6384 N N . ARG B 1 341 ? 52.834 82.848 26.872 1.00 25.86 340 ARG B N 1
ATOM 6385 C CA . ARG B 1 341 ? 51.709 83.069 27.771 1.00 22.35 340 ARG B CA 1
ATOM 6386 C C . ARG B 1 341 ? 50.539 82.137 27.510 1.00 22.24 340 ARG B C 1
ATOM 6387 O O . ARG B 1 341 ? 49.931 81.624 28.444 1.00 22.47 340 ARG B O 1
ATOM 6395 N N . VAL B 1 342 ? 50.204 81.941 26.239 1.00 26.10 341 VAL B N 1
ATOM 6396 C CA . VAL B 1 342 ? 49.094 81.066 25.891 1.00 21.94 341 VAL B CA 1
ATOM 6397 C C . VAL B 1 342 ? 49.373 79.644 26.355 1.00 24.70 341 VAL B C 1
ATOM 6398 O O . VAL B 1 342 ? 48.508 78.985 26.934 1.00 23.10 341 VAL B O 1
ATOM 6402 N N . ASN B 1 343 ? 50.591 79.177 26.104 1.00 21.66 342 ASN B N 1
ATOM 6403 C CA . ASN B 1 343 ? 50.950 77.798 26.416 1.00 22.64 342 ASN B CA 1
ATOM 6404 C C . ASN B 1 343 ? 51.017 77.577 27.928 1.00 29.44 342 ASN B C 1
ATOM 6405 O O . ASN B 1 343 ? 50.724 76.492 28.418 1.00 33.18 342 ASN B O 1
ATOM 6410 N N . LYS B 1 344 ? 51.380 78.623 28.658 1.00 25.93 343 LYS B N 1
ATOM 6411 C CA . LYS B 1 344 ? 51.443 78.553 30.117 1.00 30.16 343 LYS B CA 1
ATOM 6412 C C . LYS B 1 344 ? 50.070 78.648 30.784 1.00 30.91 343 LYS B C 1
ATOM 6413 O O . LYS B 1 344 ? 49.755 77.851 31.670 1.00 32.37 343 LYS B O 1
ATOM 6419 N N . GLU B 1 345 ? 49.258 79.625 30.377 1.00 25.90 344 GLU B N 1
ATOM 6420 C CA . GLU B 1 345 ? 48.011 79.906 31.096 1.00 31.02 344 GLU B CA 1
ATOM 6421 C C . GLU B 1 345 ? 46.747 79.265 30.537 1.00 33.52 344 GLU B C 1
ATOM 6422 O O . GLU B 1 345 ? 45.830 78.968 31.302 1.00 31.08 344 GLU B O 1
ATOM 6428 N N . TYR B 1 346 ? 46.675 79.056 29.223 1.00 27.95 345 TYR B N 1
ATOM 6429 C CA . TYR B 1 346 ? 45.419 78.603 28.626 1.00 25.30 345 TYR B CA 1
ATOM 6430 C C . TYR B 1 346 ? 45.390 77.184 28.058 1.00 25.41 345 TYR B C 1
ATOM 6431 O O . TYR B 1 346 ? 44.394 76.480 28.239 1.00 28.67 345 TYR B O 1
ATOM 6440 N N . THR B 1 347 ? 46.436 76.758 27.349 1.00 24.32 346 THR B N 1
ATOM 6441 C CA . THR B 1 347 ? 46.359 75.472 26.667 1.00 24.56 346 THR B CA 1
ATOM 6442 C C . THR B 1 347 ? 47.715 74.842 26.364 1.00 30.02 346 THR B C 1
ATOM 6443 O O . THR B 1 347 ? 48.690 75.541 26.096 1.00 30.36 346 THR B O 1
ATOM 6447 N N . ASP B 1 348 ? 47.762 73.513 26.406 1.00 23.37 347 ASP B N 1
ATOM 6448 C CA . ASP B 1 348 ? 48.952 72.777 25.989 1.00 27.51 347 ASP B CA 1
ATOM 6449 C C . ASP B 1 348 ? 48.855 72.292 24.536 1.00 26.91 347 ASP B C 1
ATOM 6450 O O . ASP B 1 348 ? 49.759 71.608 24.048 1.00 25.77 347 ASP B O 1
ATOM 6455 N N . LYS B 1 349 ? 47.757 72.629 23.858 1.00 26.46 348 LYS B N 1
ATOM 6456 C CA . LYS B 1 349 ? 47.541 72.204 22.465 1.00 23.34 348 LYS B CA 1
ATOM 6457 C C . LYS B 1 349 ? 48.587 72.758 21.493 1.00 25.34 348 LYS B C 1
ATOM 6458 O O . LYS B 1 349 ? 49.202 73.785 21.763 1.00 24.38 348 LYS B O 1
ATOM 6464 N N . PRO B 1 350 ? 48.769 72.087 20.340 1.00 19.91 349 PRO B N 1
ATOM 6465 C CA . PRO B 1 350 ? 49.590 72.668 19.262 1.00 24.82 349 PRO B CA 1
ATOM 6466 C C . PRO B 1 350 ? 49.167 74.098 18.927 1.00 20.62 349 PRO B C 1
ATOM 6467 O O . PRO B 1 350 ? 47.963 74.385 18.917 1.00 20.19 349 PRO B O 1
ATOM 6471 N N . LEU B 1 351 ? 50.142 74.970 18.674 1.00 21.99 350 LEU B N 1
ATOM 6472 C CA . LEU B 1 351 ? 49.881 76.354 18.254 1.00 19.81 350 LEU B CA 1
ATOM 6473 C C . LEU B 1 351 ? 50.340 76.593 16.814 1.00 24.88 350 LEU B C 1
ATOM 6474 O O . LEU B 1 351 ? 51.357 76.059 16.379 1.00 22.54 350 LEU B O 1
ATOM 6479 N N . TYR B 1 352 ? 49.577 77.396 16.086 1.00 21.17 351 TYR B N 1
ATOM 6480 C CA . TYR B 1 352 ? 49.984 77.860 14.765 1.00 24.18 351 TYR B CA 1
ATOM 6481 C C . TYR B 1 352 ? 49.943 79.380 14.724 1.00 22.63 351 TYR B C 1
ATOM 6482 O O . TYR B 1 352 ? 48.985 79.986 15.197 1.00 25.04 351 TYR B O 1
ATOM 6491 N N . ILE B 1 353 ? 50.963 80.002 14.146 1.00 19.87 352 ILE B N 1
ATOM 6492 C CA . ILE B 1 353 ? 50.856 81.417 13.825 1.00 19.56 352 ILE B CA 1
ATOM 6493 C C . ILE B 1 353 ? 50.148 81.519 12.472 1.00 25.50 352 ILE B C 1
ATOM 6494 O O . ILE B 1 353 ? 50.754 81.258 11.432 1.00 18.84 352 ILE B O 1
ATOM 6499 N N . THR B 1 354 ? 48.855 81.850 12.491 1.00 15.13 353 THR B N 1
ATOM 6500 C CA . THR B 1 354 ? 48.055 81.768 11.268 1.00 9.37 353 THR B CA 1
ATOM 6501 C C . THR B 1 354 ? 48.097 83.079 10.480 1.00 18.41 353 THR B C 1
ATOM 6502 O O . THR B 1 354 ? 47.664 83.125 9.318 1.00 15.36 353 THR B O 1
ATOM 6506 N N . GLU B 1 355 ? 48.630 84.130 11.111 1.00 16.61 354 GLU B N 1
ATOM 6507 C CA . GLU B 1 355 ? 48.990 85.380 10.421 1.00 16.94 354 GLU B CA 1
ATOM 6508 C C . GLU B 1 355 ? 50.089 86.133 11.162 1.00 20.68 354 GLU B C 1
ATOM 6509 O O . GLU B 1 355 ? 50.032 86.291 12.374 1.00 17.42 354 GLU B O 1
ATOM 6515 N N . ASN B 1 356 ? 51.096 86.573 10.418 1.00 16.00 355 ASN B N 1
ATOM 6516 C CA . ASN B 1 356 ? 51.980 87.651 10.838 1.00 16.75 355 ASN B CA 1
ATOM 6517 C C . ASN B 1 356 ? 52.593 88.257 9.572 1.00 24.78 355 ASN B C 1
ATOM 6518 O O . ASN B 1 356 ? 52.920 87.540 8.632 1.00 18.39 355 ASN B O 1
ATOM 6523 N N . GLY B 1 357 ? 52.723 89.573 9.529 1.00 21.06 356 GLY B N 1
ATOM 6524 C CA . GLY B 1 357 ? 53.322 90.207 8.372 1.00 18.48 356 GLY B CA 1
ATOM 6525 C C . GLY B 1 357 ? 53.263 91.710 8.516 1.00 25.22 356 GLY B C 1
ATOM 6526 O O . GLY B 1 357 ? 52.956 92.214 9.593 1.00 19.16 356 GLY B O 1
ATOM 6527 N N . ALA B 1 358 ? 53.527 92.436 7.436 1.00 22.22 357 ALA B N 1
ATOM 6528 C CA . ALA B 1 358 ? 53.679 93.884 7.564 1.00 20.81 357 ALA B CA 1
ATOM 6529 C C . ALA B 1 358 ? 53.437 94.601 6.251 1.00 27.67 357 ALA B C 1
ATOM 6530 O O . ALA B 1 358 ? 53.752 94.071 5.183 1.00 19.25 357 ALA B O 1
ATOM 6532 N N . ALA B 1 359 ? 52.881 95.806 6.342 1.00 23.75 358 ALA B N 1
ATOM 6533 C CA . ALA B 1 359 ? 52.699 96.650 5.173 1.00 19.79 358 ALA B CA 1
ATOM 6534 C C . ALA B 1 359 ? 53.794 97.703 5.124 1.00 23.53 358 ALA B C 1
ATOM 6535 O O . ALA B 1 359 ? 54.071 98.369 6.124 1.00 20.42 358 ALA B O 1
ATOM 6537 N N . PHE B 1 360 ? 54.421 97.838 3.960 1.00 27.49 359 PHE B N 1
ATOM 6538 C CA . PHE B 1 360 ? 55.417 98.881 3.720 1.00 28.13 359 PHE B CA 1
ATOM 6539 C C . PHE B 1 360 ? 55.124 99.534 2.370 1.00 29.94 359 PHE B C 1
ATOM 6540 O O . PHE B 1 360 ? 54.418 98.960 1.544 1.00 26.96 359 PHE B O 1
ATOM 6548 N N . ASP B 1 361 ? 55.657 100.731 2.150 1.00 29.36 360 ASP B N 1
ATOM 6549 C CA . ASP B 1 361 ? 55.383 101.475 0.919 1.00 28.39 360 ASP B CA 1
ATOM 6550 C C . ASP B 1 361 ? 56.148 100.902 -0.295 1.00 36.25 360 ASP B C 1
ATOM 6551 O O . ASP B 1 361 ? 57.126 101.489 -0.749 1.00 45.85 360 ASP B O 1
ATOM 6556 N N . ASP B 1 362 ? 55.685 99.772 -0.829 1.00 28.32 361 ASP B N 1
ATOM 6557 C CA . ASP B 1 362 ? 56.411 99.058 -1.889 1.00 27.72 361 ASP B CA 1
ATOM 6558 C C . ASP B 1 362 ? 56.429 99.782 -3.238 1.00 31.58 361 ASP B C 1
ATOM 6559 O O . ASP B 1 362 ? 55.403 100.293 -3.689 1.00 26.67 361 ASP B O 1
ATOM 6564 N N . LYS B 1 363 ? 57.590 99.777 -3.886 1.00 29.06 362 LYS B N 1
ATOM 6565 C CA . LYS B 1 363 ? 57.741 100.350 -5.223 1.00 37.20 362 LYS B CA 1
ATOM 6566 C C . LYS B 1 363 ? 58.152 99.300 -6.258 1.00 30.88 362 LYS B C 1
ATOM 6567 O O . LYS B 1 363 ? 59.126 98.573 -6.070 1.00 28.30 362 LYS B O 1
ATOM 6573 N N . LEU B 1 364 ? 57.404 99.240 -7.355 1.00 29.65 363 LEU B N 1
ATOM 6574 C CA . LEU B 1 364 ? 57.730 98.365 -8.472 1.00 27.79 363 LEU B CA 1
ATOM 6575 C C . LEU B 1 364 ? 58.737 99.035 -9.401 1.00 33.82 363 LEU B C 1
ATOM 6576 O O . LEU B 1 364 ? 58.421 100.042 -10.034 1.00 33.82 363 LEU B O 1
ATOM 6581 N N . THR B 1 365 ? 59.940 98.477 -9.495 1.00 32.37 364 THR B N 1
ATOM 6582 C CA . THR B 1 365 ? 60.953 99.033 -10.392 1.00 33.98 364 THR B CA 1
ATOM 6583 C C . THR B 1 365 ? 60.591 98.767 -11.854 1.00 33.40 364 THR B C 1
ATOM 6584 O O . THR B 1 365 ? 59.770 97.900 -12.157 1.00 31.21 364 THR B O 1
ATOM 6588 N N . GLU B 1 366 ? 61.202 99.514 -12.769 1.00 36.19 365 GLU B N 1
ATOM 6589 C CA . GLU B 1 366 ? 60.869 99.366 -14.180 1.00 42.80 365 GLU B CA 1
ATOM 6590 C C . GLU B 1 366 ? 61.254 97.973 -14.675 1.00 41.18 365 GLU B C 1
ATOM 6591 O O . GLU B 1 366 ? 60.743 97.508 -15.691 1.00 45.40 365 GLU B O 1
ATOM 6597 N N . GLU B 1 367 ? 62.128 97.303 -13.928 1.00 40.87 366 GLU B N 1
ATOM 6598 C CA . GLU B 1 367 ? 62.578 95.955 -14.264 1.00 40.26 366 GLU B CA 1
ATOM 6599 C C . GLU B 1 367 ? 61.703 94.855 -13.650 1.00 35.71 366 GLU B C 1
ATOM 6600 O O . GLU B 1 367 ? 61.962 93.671 -13.846 1.00 40.11 366 GLU B O 1
ATOM 6606 N N . GLY B 1 368 ? 60.670 95.241 -12.911 1.00 29.01 367 GLY B N 1
ATOM 6607 C CA . GLY B 1 368 ? 59.743 94.267 -12.357 1.00 33.80 367 GLY B CA 1
ATOM 6608 C C . GLY B 1 368 ? 60.214 93.667 -11.041 1.00 36.04 367 GLY B C 1
ATOM 6609 O O . GLY B 1 368 ? 59.886 92.524 -10.707 1.00 39.32 367 GLY B O 1
ATOM 6610 N N . LYS B 1 369 ? 60.994 94.439 -10.293 1.00 27.73 368 LYS B N 1
ATOM 6611 C CA . LYS B 1 369 ? 61.498 94.002 -8.995 1.00 24.31 368 LYS B CA 1
ATOM 6612 C C . LYS B 1 369 ? 60.859 94.821 -7.879 1.00 28.89 368 LYS B C 1
ATOM 6613 O O . LYS B 1 369 ? 60.399 95.940 -8.112 1.00 28.77 368 LYS B O 1
ATOM 6619 N N . ILE B 1 370 ? 60.811 94.255 -6.673 1.00 22.99 369 ILE B N 1
ATOM 6620 C CA . ILE B 1 370 ? 60.397 95.011 -5.495 1.00 22.89 369 ILE B CA 1
ATOM 6621 C C . ILE B 1 370 ? 61.392 94.722 -4.379 1.00 25.03 369 ILE B C 1
ATOM 6622 O O . ILE B 1 370 ? 61.432 93.620 -3.823 1.00 25.67 369 ILE B O 1
ATOM 6627 N N . HIS B 1 371 ? 62.211 95.708 -4.056 1.00 24.91 370 HIS B N 1
ATOM 6628 C CA . HIS B 1 371 ? 63.244 95.508 -3.053 1.00 25.76 370 HIS B CA 1
ATOM 6629 C C . HIS B 1 371 ? 62.727 95.823 -1.652 1.00 27.39 370 HIS B C 1
ATOM 6630 O O . HIS B 1 371 ? 63.109 96.829 -1.059 1.00 24.79 370 HIS B O 1
ATOM 6637 N N . ASP B 1 372 ? 61.857 94.958 -1.126 1.00 27.49 371 ASP B N 1
ATOM 6638 C CA . ASP B 1 372 ? 61.197 95.233 0.151 1.00 26.59 371 ASP B CA 1
ATOM 6639 C C . ASP B 1 372 ? 62.032 94.753 1.339 1.00 27.23 371 ASP B C 1
ATOM 6640 O O . ASP B 1 372 ? 61.664 93.823 2.058 1.00 23.25 371 ASP B O 1
ATOM 6645 N N . GLU B 1 373 ? 63.162 95.428 1.533 1.00 23.95 372 GLU B N 1
ATOM 6646 C CA . GLU B 1 373 ? 64.105 95.139 2.608 1.00 26.42 372 GLU B CA 1
ATOM 6647 C C . GLU B 1 373 ? 63.466 95.155 3.998 1.00 19.54 372 GLU B C 1
ATOM 6648 O O . GLU B 1 373 ? 63.818 94.354 4.862 1.00 28.91 372 GLU B O 1
ATOM 6654 N N . LYS B 1 374 ? 62.545 96.090 4.213 1.00 27.93 373 LYS B N 1
ATOM 6655 C CA . LYS B 1 374 ? 61.896 96.241 5.512 1.00 30.72 373 LYS B CA 1
ATOM 6656 C C . LYS B 1 374 ? 60.995 95.056 5.841 1.00 31.98 373 LYS B C 1
ATOM 6657 O O . LYS B 1 374 ? 60.909 94.647 6.998 1.00 25.76 373 LYS B O 1
ATOM 6663 N N . ARG B 1 375 ? 60.309 94.521 4.832 1.00 24.28 374 ARG B N 1
ATOM 6664 C CA . ARG B 1 375 ? 59.490 93.332 5.035 1.00 28.98 374 ARG B CA 1
ATOM 6665 C C . ARG B 1 375 ? 60.392 92.136 5.372 1.00 26.22 374 ARG B C 1
ATOM 6666 O O . ARG B 1 375 ? 60.082 91.362 6.270 1.00 23.38 374 ARG B O 1
ATOM 6674 N N . ILE B 1 376 ? 61.512 91.997 4.667 1.00 24.82 375 ILE B N 1
ATOM 6675 C CA . ILE B 1 376 ? 62.470 90.923 4.952 1.00 18.51 375 ILE B CA 1
ATOM 6676 C C . ILE B 1 376 ? 62.992 91.020 6.392 1.00 26.19 375 ILE B C 1
ATOM 6677 O O . ILE B 1 376 ? 63.068 90.024 7.113 1.00 22.51 375 ILE B O 1
ATOM 6682 N N . ASN B 1 377 ? 63.334 92.225 6.812 1.00 19.65 376 ASN B N 1
ATOM 6683 C CA . ASN B 1 377 ? 63.810 92.433 8.181 1.00 22.56 376 ASN B CA 1
ATOM 6684 C C . ASN B 1 377 ? 62.710 92.160 9.203 1.00 28.38 376 ASN B C 1
ATOM 6685 O O . ASN B 1 377 ? 62.937 91.489 10.216 1.00 29.02 376 ASN B O 1
ATOM 6690 N N . TYR B 1 378 ? 61.516 92.679 8.930 1.00 23.68 377 TYR B N 1
ATOM 6691 C CA . TYR B 1 378 ? 60.388 92.474 9.828 1.00 24.12 377 TYR B CA 1
ATOM 6692 C C . TYR B 1 378 ? 60.125 90.983 10.006 1.00 27.57 377 TYR B C 1
ATOM 6693 O O . TYR B 1 378 ? 60.015 90.481 11.133 1.00 23.86 377 TYR B O 1
ATOM 6702 N N . LEU B 1 379 ? 60.032 90.270 8.889 1.00 20.89 378 LEU B N 1
ATOM 6703 C CA . LEU B 1 379 ? 59.684 88.857 8.955 1.00 19.45 378 LEU B CA 1
ATOM 6704 C C . LEU B 1 379 ? 60.750 88.057 9.676 1.00 24.17 378 LEU B C 1
ATOM 6705 O O . LEU B 1 379 ? 60.435 87.266 10.563 1.00 21.71 378 LEU B O 1
ATOM 6710 N N . GLY B 1 380 ? 62.006 88.259 9.286 1.00 20.44 379 GLY B N 1
ATOM 6711 C CA . GLY B 1 380 ? 63.119 87.553 9.898 1.00 32.08 379 GLY B CA 1
ATOM 6712 C C . GLY B 1 380 ? 63.180 87.738 11.400 1.00 25.11 379 GLY B C 1
ATOM 6713 O O . GLY B 1 380 ? 63.441 86.786 12.137 1.00 22.63 379 GLY B O 1
ATOM 6714 N N . ASP B 1 381 ? 62.935 88.964 11.863 1.00 26.30 380 ASP B N 1
ATOM 6715 C CA . ASP B 1 381 ? 62.960 89.239 13.295 1.00 28.32 380 ASP B CA 1
ATOM 6716 C C . ASP B 1 381 ? 61.860 88.487 14.043 1.00 31.08 380 ASP B C 1
ATOM 6717 O O . ASP B 1 381 ? 62.061 88.060 15.182 1.00 23.55 380 ASP B O 1
ATOM 6722 N N . HIS B 1 382 ? 60.696 88.338 13.415 1.00 25.49 381 HIS B N 1
ATOM 6723 C CA . HIS B 1 382 ? 59.591 87.614 14.046 1.00 21.68 381 HIS B CA 1
ATOM 6724 C C . HIS B 1 382 ? 59.798 86.100 13.967 1.00 27.07 381 HIS B C 1
ATOM 6725 O O . HIS B 1 382 ? 59.452 85.376 14.916 1.00 20.38 381 HIS B O 1
ATOM 6732 N N . PHE B 1 383 ? 60.377 85.621 12.861 1.00 20.78 382 PHE B N 1
ATOM 6733 C CA . PHE B 1 383 ? 60.731 84.199 12.762 1.00 27.89 382 PHE B CA 1
ATOM 6734 C C . PHE B 1 383 ? 61.652 83.791 13.919 1.00 28.51 382 PHE B C 1
ATOM 6735 O O . PHE B 1 383 ? 61.505 82.706 14.504 1.00 25.40 382 PHE B O 1
ATOM 6743 N N . LYS B 1 384 ? 62.609 84.664 14.228 1.00 25.46 383 LYS B N 1
ATOM 6744 C CA . LYS B 1 384 ? 63.592 84.400 15.279 1.00 23.98 383 LYS B CA 1
ATOM 6745 C C . LYS B 1 384 ? 62.932 84.292 16.647 1.00 24.51 383 LYS B C 1
ATOM 6746 O O . LYS B 1 384 ? 63.324 83.454 17.471 1.00 25.03 383 LYS B O 1
ATOM 6752 N N . GLN B 1 385 ? 61.935 85.139 16.885 1.00 22.88 384 GLN B N 1
ATOM 6753 C CA . GLN B 1 385 ? 61.205 85.117 18.147 1.00 29.54 384 GLN B CA 1
ATOM 6754 C C . GLN B 1 385 ? 60.326 83.874 18.228 1.00 25.81 384 GLN B C 1
ATOM 6755 O O . GLN B 1 385 ? 60.208 83.262 19.289 1.00 26.24 384 GLN B O 1
ATOM 6761 N N . ALA B 1 386 ? 59.721 83.488 17.108 1.00 18.84 385 ALA B N 1
ATOM 6762 C CA . ALA B 1 386 ? 58.985 82.227 17.062 1.00 19.36 385 ALA B CA 1
ATOM 6763 C C . ALA B 1 386 ? 59.898 81.046 17.369 1.00 26.89 385 ALA B C 1
ATOM 6764 O O . ALA B 1 386 ? 59.512 80.117 18.085 1.00 23.96 385 ALA B O 1
ATOM 6766 N N . TYR B 1 387 ? 61.107 81.083 16.817 1.00 26.49 386 TYR B N 1
ATOM 6767 C CA . TYR B 1 387 ? 62.090 80.024 17.035 1.00 29.97 386 TYR B CA 1
ATOM 6768 C C . TYR B 1 387 ? 62.429 79.921 18.521 1.00 32.59 386 TYR B C 1
ATOM 6769 O O . TYR B 1 387 ? 62.500 78.822 19.080 1.00 28.79 386 TYR B O 1
ATOM 6778 N N . LYS B 1 388 ? 62.607 81.075 19.157 1.00 31.01 387 LYS B N 1
ATOM 6779 C CA . LYS B 1 388 ? 62.952 81.113 20.576 1.00 31.81 387 LYS B CA 1
ATOM 6780 C C . LYS B 1 388 ? 61.842 80.473 21.410 1.00 32.24 387 LYS B C 1
ATOM 6781 O O . LYS B 1 388 ? 62.112 79.747 22.371 1.00 26.82 387 LYS B O 1
ATOM 6787 N N . ALA B 1 389 ? 60.593 80.719 21.023 1.00 23.76 388 ALA B N 1
ATOM 6788 C CA . ALA B 1 389 ? 59.460 80.159 21.752 1.00 28.32 388 ALA B CA 1
ATOM 6789 C C . ALA B 1 389 ? 59.423 78.648 21.592 1.00 31.98 388 ALA B C 1
ATOM 6790 O O . ALA B 1 389 ? 59.186 77.917 22.554 1.00 27.19 388 ALA B O 1
ATOM 6792 N N . LEU B 1 390 ? 59.657 78.191 20.364 1.00 23.40 389 LEU B N 1
ATOM 6793 C CA . LEU B 1 390 ? 59.734 76.765 20.065 1.00 27.54 389 LEU B CA 1
ATOM 6794 C C . LEU B 1 390 ? 60.825 76.088 20.899 1.00 29.40 389 LEU B C 1
ATOM 6795 O O . LEU B 1 390 ? 60.591 75.049 21.512 1.00 33.59 389 LEU B O 1
ATOM 6800 N N . LYS B 1 391 ? 62.004 76.700 20.942 1.00 31.56 390 LYS B N 1
ATOM 6801 C CA . LYS B 1 391 ? 63.132 76.149 21.694 1.00 33.86 390 LYS B CA 1
ATOM 6802 C C . LYS B 1 391 ? 62.868 76.092 23.199 1.00 35.70 390 LYS B C 1
ATOM 6803 O O . LYS B 1 391 ? 63.419 75.231 23.894 1.00 31.98 390 LYS B O 1
ATOM 6809 N N . ASP B 1 392 ? 62.035 77.004 23.697 1.00 31.00 391 ASP B N 1
ATOM 6810 C CA . ASP B 1 392 ? 61.690 77.044 25.121 1.00 32.43 391 ASP B CA 1
ATOM 6811 C C . ASP B 1 392 ? 60.473 76.185 25.461 1.00 34.57 391 ASP B C 1
ATOM 6812 O O . ASP B 1 392 ? 59.907 76.303 26.549 1.00 38.23 391 ASP B O 1
ATOM 6817 N N . GLY B 1 393 ? 60.062 75.336 24.523 1.00 27.80 392 GLY B N 1
ATOM 6818 C CA . GLY B 1 393 ? 59.040 74.347 24.806 1.00 29.36 392 GLY B CA 1
ATOM 6819 C C . GLY B 1 393 ? 57.638 74.613 24.287 1.00 30.14 392 GLY B C 1
ATOM 6820 O O . GLY B 1 393 ? 56.721 73.858 24.586 1.00 30.25 392 GLY B O 1
ATOM 6821 N N . VAL B 1 394 ? 57.451 75.675 23.515 1.00 26.69 393 VAL B N 1
ATOM 6822 C CA . VAL B 1 394 ? 56.121 75.938 22.963 1.00 27.35 393 VAL B CA 1
ATOM 6823 C C . VAL B 1 394 ? 55.906 75.013 21.749 1.00 26.89 393 VAL B C 1
ATOM 6824 O O . VAL B 1 394 ? 56.769 74.934 20.875 1.00 26.07 393 VAL B O 1
ATOM 6828 N N . PRO B 1 395 ? 54.771 74.282 21.710 1.00 26.06 394 PRO B N 1
ATOM 6829 C CA . PRO B 1 395 ? 54.446 73.386 20.595 1.00 24.29 394 PRO B CA 1
ATOM 6830 C C . PRO B 1 395 ? 54.021 74.153 19.340 1.00 28.74 394 PRO B C 1
ATOM 6831 O O . PRO B 1 395 ? 52.883 74.011 18.882 1.00 20.04 394 PRO B O 1
ATOM 6835 N N . LEU B 1 396 ? 54.920 74.968 18.801 1.00 24.18 395 LEU B N 1
ATOM 6836 C CA . LEU B 1 396 ? 54.616 75.721 17.591 1.00 21.21 395 LEU B CA 1
ATOM 6837 C C . LEU B 1 396 ? 54.818 74.813 16.384 1.00 24.47 395 LEU B C 1
ATOM 6838 O O . LEU B 1 396 ? 55.913 74.312 16.168 1.00 21.94 395 LEU B O 1
ATOM 6843 N N . ARG B 1 397 ? 53.766 74.609 15.597 1.00 23.91 396 ARG B N 1
ATOM 6844 C CA . ARG B 1 397 ? 53.808 73.644 14.493 1.00 18.85 396 ARG B CA 1
ATOM 6845 C C . ARG B 1 397 ? 53.899 74.280 13.098 1.00 26.27 396 ARG B C 1
ATOM 6846 O O . ARG B 1 397 ? 54.168 73.586 12.113 1.00 24.32 396 ARG B O 1
ATOM 6854 N N . GLY B 1 398 ? 53.659 75.583 13.004 1.00 18.69 397 GLY B N 1
ATOM 6855 C CA . GLY B 1 398 ? 53.698 76.252 11.709 1.00 19.47 397 GLY B CA 1
ATOM 6856 C C . GLY B 1 398 ? 53.522 77.758 11.788 1.00 21.22 397 GLY B C 1
ATOM 6857 O O . GLY B 1 398 ? 53.208 78.303 12.849 1.00 22.18 397 GLY B O 1
ATOM 6858 N N . TYR B 1 399 ? 53.691 78.433 10.651 1.00 20.33 398 TYR B N 1
ATOM 6859 C CA . TYR B 1 399 ? 53.741 79.885 10.633 1.00 17.65 398 TYR B CA 1
ATOM 6860 C C . TYR B 1 399 ? 53.269 80.314 9.241 1.00 16.32 398 TYR B C 1
ATOM 6861 O O . TYR B 1 399 ? 53.892 79.945 8.240 1.00 20.01 398 TYR B O 1
ATOM 6870 N N . TYR B 1 400 ? 52.159 81.049 9.174 1.00 12.08 399 TYR B N 1
ATOM 6871 C CA . TYR B 1 400 ? 51.628 81.535 7.898 1.00 12.17 399 TYR B CA 1
ATOM 6872 C C . TYR B 1 400 ? 51.865 83.035 7.790 1.00 18.58 399 TYR B C 1
ATOM 6873 O O . TYR B 1 400 ? 51.392 83.825 8.619 1.00 20.04 399 TYR B O 1
ATOM 6882 N N . VAL B 1 401 ? 52.616 83.427 6.772 1.00 15.84 400 VAL B N 1
ATOM 6883 C CA . VAL B 1 401 ? 52.831 84.830 6.488 1.00 14.55 400 VAL B CA 1
ATOM 6884 C C . VAL B 1 401 ? 51.570 85.461 5.880 1.00 19.75 400 VAL B C 1
ATOM 6885 O O . VAL B 1 401 ? 50.965 84.904 4.949 1.00 15.18 400 VAL B O 1
ATOM 6889 N N . TRP B 1 402 ? 51.164 86.610 6.419 1.00 15.09 401 TRP B N 1
ATOM 6890 C CA . TRP B 1 402 ? 50.151 87.442 5.773 1.00 16.27 401 TRP B CA 1
ATOM 6891 C C . TRP B 1 402 ? 50.907 88.498 4.975 1.00 19.26 401 TRP B C 1
ATOM 6892 O O . TRP B 1 402 ? 51.668 89.250 5.570 1.00 17.82 401 TRP B O 1
ATOM 6903 N N . SER B 1 403 ? 50.743 88.566 3.653 1.00 13.53 402 SER B N 1
ATOM 6904 C CA . SER B 1 403 ? 49.827 87.736 2.871 1.00 11.85 402 SER B CA 1
ATOM 6905 C C . SER B 1 403 ? 50.607 87.097 1.710 1.00 17.60 402 SER B C 1
ATOM 6906 O O . SER B 1 403 ? 51.702 87.542 1.400 1.00 17.2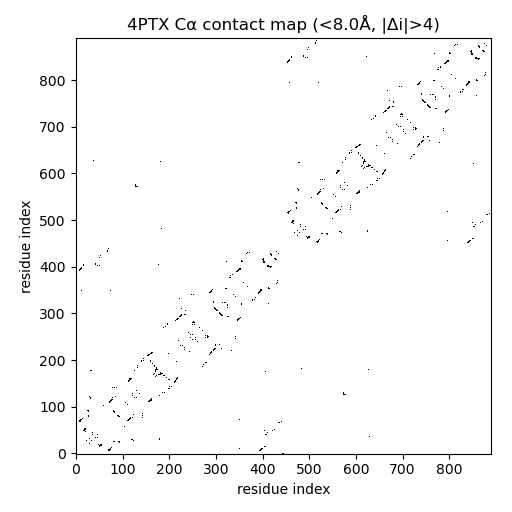1 402 SER B O 1
ATOM 6909 N N . LEU B 1 404 ? 50.047 86.068 1.074 1.00 18.13 403 LEU B N 1
ATOM 6910 C CA . LEU B 1 404 ? 50.613 85.552 -0.180 1.00 15.06 403 LEU B CA 1
ATOM 6911 C C . LEU B 1 404 ? 50.769 86.680 -1.198 1.00 19.65 403 LEU B C 1
ATOM 6912 O O . LEU B 1 404 ? 51.783 86.770 -1.889 1.00 20.94 403 LEU B O 1
ATOM 6917 N N . MET B 1 405 ? 49.765 87.549 -1.268 1.00 19.04 404 MET B N 1
ATOM 6918 C CA . MET B 1 405 ? 49.767 88.633 -2.243 1.00 17.37 404 MET B CA 1
ATOM 6919 C C . MET B 1 405 ? 49.105 89.889 -1.660 1.00 20.46 404 MET B C 1
ATOM 6920 O O . MET B 1 405 ? 48.274 89.802 -0.743 1.00 16.40 404 MET B O 1
ATOM 6925 N N . ASP B 1 406 ? 49.492 91.049 -2.187 1.00 17.31 405 ASP B N 1
ATOM 6926 C CA . ASP B 1 406 ? 48.801 92.309 -1.916 1.00 15.48 405 ASP B CA 1
ATOM 6927 C C . ASP B 1 406 ? 47.320 92.119 -2.138 1.00 17.48 405 ASP B C 1
ATOM 6928 O O . ASP B 1 406 ? 46.920 91.394 -3.051 1.00 17.67 405 ASP B O 1
ATOM 6933 N N . ASN B 1 407 ? 46.498 92.756 -1.311 1.00 16.56 406 ASN B N 1
ATOM 6934 C CA . ASN B 1 407 ? 45.061 92.598 -1.451 1.00 13.89 406 ASN B CA 1
ATOM 6935 C C . ASN B 1 407 ? 44.245 93.762 -0.875 1.00 15.54 406 ASN B C 1
ATOM 6936 O O . ASN B 1 407 ? 44.790 94.813 -0.536 1.00 17.58 406 ASN B O 1
ATOM 6941 N N . PHE B 1 408 ? 42.931 93.575 -0.832 1.00 15.78 407 PHE B N 1
ATOM 6942 C CA . PHE B 1 408 ? 41.998 94.562 -0.283 1.00 15.46 407 PHE B CA 1
ATOM 6943 C C . PHE B 1 408 ? 42.136 94.631 1.242 1.00 16.19 407 PHE B C 1
ATOM 6944 O O . PHE B 1 408 ? 41.650 93.746 1.936 1.00 15.06 407 PHE B O 1
ATOM 6952 N N . GLU B 1 409 ? 42.793 95.677 1.755 1.00 13.37 408 GLU B N 1
ATOM 6953 C CA . GLU B 1 409 ? 43.020 95.799 3.201 1.00 14.78 408 GLU B CA 1
ATOM 6954 C C . GLU B 1 409 ? 41.840 96.503 3.874 1.00 14.41 408 GLU B C 1
ATOM 6955 O O . GLU B 1 409 ? 41.970 97.578 4.479 1.00 17.35 408 GLU B O 1
ATOM 6961 N N . TRP B 1 410 ? 40.679 95.874 3.745 1.00 19.40 409 TRP B N 1
ATOM 6962 C CA . TRP B 1 410 ? 39.467 96.300 4.435 1.00 12.04 409 TRP B CA 1
ATOM 6963 C C . TRP B 1 410 ? 39.202 97.794 4.290 1.00 20.62 409 TRP B C 1
ATOM 6964 O O . TRP B 1 410 ? 39.058 98.270 3.166 1.00 17.66 409 TRP B O 1
ATOM 6975 N N . ALA B 1 411 ? 39.122 98.544 5.389 1.00 18.55 410 ALA B N 1
ATOM 6976 C CA . ALA B 1 411 ? 38.745 99.962 5.298 1.00 21.45 410 ALA B CA 1
ATOM 6977 C C . ALA B 1 411 ? 39.826 100.826 4.623 1.00 16.56 410 ALA B C 1
ATOM 6978 O O . ALA B 1 411 ? 39.542 101.927 4.140 1.00 18.62 410 ALA B O 1
ATOM 6980 N N . TYR B 1 412 ? 41.056 100.324 4.582 1.00 20.11 411 TYR B N 1
ATOM 6981 C CA . TYR B 1 412 ? 42.138 100.992 3.860 1.00 20.35 411 TYR B CA 1
ATOM 6982 C C . TYR B 1 412 ? 42.123 100.735 2.352 1.00 20.36 411 TYR B C 1
ATOM 6983 O O . TYR B 1 412 ? 42.828 101.403 1.597 1.00 22.44 411 TYR B O 1
ATOM 6992 N N . GLY B 1 413 ? 41.325 99.779 1.903 1.00 15.78 412 GLY B N 1
ATOM 6993 C CA . GLY B 1 413 ? 41.330 99.436 0.482 1.00 19.40 412 GLY B CA 1
ATOM 6994 C C . GLY B 1 413 ? 42.682 98.942 -0.017 1.00 18.39 412 GLY B C 1
ATOM 6995 O O . GLY B 1 413 ? 43.388 98.207 0.696 1.00 18.69 412 GLY B O 1
ATOM 6996 N N . TYR B 1 414 ? 43.060 99.347 -1.231 1.00 16.96 413 TYR B N 1
ATOM 6997 C CA . TYR B 1 414 ? 44.275 98.830 -1.849 1.00 12.74 413 TYR B CA 1
ATOM 6998 C C . TYR B 1 414 ? 45.530 99.616 -1.427 1.00 20.52 413 TYR B C 1
ATOM 6999 O O . TYR B 1 414 ? 46.634 99.257 -1.816 1.00 24.84 413 TYR B O 1
ATOM 7008 N N . SER B 1 415 ? 45.359 100.624 -0.567 1.00 19.69 414 SER B N 1
ATOM 7009 C CA . SER B 1 415 ? 46.456 101.518 -0.189 1.00 23.57 414 SER B CA 1
ATOM 7010 C C . SER B 1 415 ? 47.540 100.862 0.677 1.00 25.62 414 SER B C 1
ATOM 7011 O O . SER B 1 415 ? 48.635 101.409 0.815 1.00 28.89 414 SER B O 1
ATOM 7014 N N . LYS B 1 416 ? 47.238 99.702 1.256 1.00 19.07 415 LYS B N 1
ATOM 7015 C CA . LYS B 1 416 ? 48.187 98.999 2.122 1.00 18.01 415 LYS B CA 1
ATOM 7016 C C . LYS B 1 416 ? 48.548 97.624 1.564 1.00 21.98 415 LYS B C 1
ATOM 7017 O O . LYS B 1 416 ? 47.673 96.789 1.364 1.00 23.81 415 LYS B O 1
ATOM 7023 N N . ARG B 1 417 ? 49.839 97.400 1.337 1.00 14.45 416 ARG B N 1
ATOM 7024 C CA . ARG B 1 417 ? 50.349 96.187 0.698 1.00 17.34 416 ARG B CA 1
ATOM 7025 C C . ARG B 1 417 ? 51.059 95.263 1.690 1.00 19.16 416 ARG B C 1
ATOM 7026 O O . ARG B 1 417 ? 52.104 95.621 2.229 1.00 21.60 416 ARG B O 1
ATOM 7034 N N . PHE B 1 418 ? 50.491 94.078 1.927 1.00 16.60 417 PHE B N 1
ATOM 7035 C CA . PHE B 1 418 ? 51.066 93.109 2.867 1.00 17.62 417 PHE B CA 1
ATOM 7036 C C . PHE B 1 418 ? 51.708 91.924 2.132 1.00 22.83 417 PHE B C 1
ATOM 7037 O O . PHE B 1 418 ? 52.245 91.007 2.759 1.00 13.99 417 PHE B O 1
ATOM 7045 N N . GLY B 1 419 ? 51.631 91.914 0.805 1.00 19.46 418 GLY B N 1
ATOM 7046 C CA . GLY B 1 419 ? 52.006 90.718 0.068 1.00 18.66 418 GLY B CA 1
ATOM 7047 C C . GLY B 1 419 ? 53.479 90.325 0.036 1.00 20.99 418 GLY B C 1
ATOM 7048 O O . GLY B 1 419 ? 54.371 91.164 0.168 1.00 15.24 418 GLY B O 1
ATOM 7049 N N . LEU B 1 420 ? 53.718 89.024 -0.132 1.00 18.14 419 LEU B N 1
ATOM 7050 C CA . LEU B 1 420 ? 54.991 88.507 -0.624 1.00 16.41 419 LEU B CA 1
ATOM 7051 C C . LEU B 1 420 ? 55.059 88.706 -2.132 1.00 16.15 419 LEU B C 1
ATOM 7052 O O . LEU B 1 420 ? 56.136 88.695 -2.739 1.00 22.68 419 LEU B O 1
ATOM 7057 N N . ILE B 1 421 ? 53.882 88.848 -2.726 1.00 16.17 420 ILE B N 1
ATOM 7058 C CA . ILE B 1 421 ? 53.746 89.068 -4.163 1.00 18.74 420 ILE B CA 1
ATOM 7059 C C . ILE B 1 421 ? 53.095 90.421 -4.418 1.00 20.60 420 ILE B C 1
ATOM 7060 O O . ILE B 1 421 ? 52.044 90.715 -3.857 1.00 19.03 420 ILE B O 1
ATOM 7065 N N . TYR B 1 422 ? 53.724 91.241 -5.253 1.00 17.77 421 TYR B N 1
ATOM 7066 C CA . TYR B 1 422 ? 53.151 92.522 -5.658 1.00 20.95 421 TYR B CA 1
ATOM 7067 C C . TYR B 1 422 ? 52.068 92.327 -6.722 1.00 18.99 421 TYR B C 1
ATOM 7068 O O . TYR B 1 422 ? 52.287 91.651 -7.725 1.00 18.56 421 TYR B O 1
ATOM 7077 N N . VAL B 1 423 ? 50.903 92.927 -6.507 1.00 15.74 422 VAL B N 1
ATOM 7078 C CA . VAL B 1 423 ? 49.825 92.850 -7.482 1.00 14.72 422 VAL B CA 1
ATOM 7079 C C . VAL B 1 423 ? 49.637 94.207 -8.153 1.00 20.01 422 VAL B C 1
ATOM 7080 O O . VAL B 1 423 ? 49.262 95.175 -7.505 1.00 17.06 422 VAL B O 1
ATOM 7084 N N . ASP B 1 424 ? 49.922 94.266 -9.453 1.00 18.30 423 ASP B N 1
ATOM 7085 C CA . ASP B 1 424 ? 49.844 95.508 -10.211 1.00 19.85 423 ASP B CA 1
ATOM 7086 C C . ASP B 1 424 ? 48.422 95.634 -10.759 1.00 19.95 423 ASP B C 1
ATOM 7087 O O . ASP B 1 424 ? 48.145 95.249 -11.887 1.00 21.25 423 ASP B O 1
ATOM 7092 N N . TYR B 1 425 ? 47.518 96.154 -9.928 1.00 23.22 424 TYR B N 1
ATOM 7093 C CA . TYR B 1 425 ? 46.090 96.179 -10.237 1.00 23.90 424 TYR B CA 1
ATOM 7094 C C . TYR B 1 425 ? 45.756 96.862 -11.566 1.00 31.23 424 TYR B C 1
ATOM 7095 O O . TYR B 1 425 ? 44.933 96.369 -12.332 1.00 32.88 424 TYR B O 1
ATOM 7104 N N . GLU B 1 426 ? 46.397 97.996 -11.824 1.00 22.80 425 GLU B N 1
ATOM 7105 C CA . GLU B 1 426 ? 46.042 98.842 -12.960 1.00 28.18 425 GLU B CA 1
ATOM 7106 C C . GLU B 1 426 ? 46.560 98.302 -14.283 1.00 28.24 425 GLU B C 1
ATOM 7107 O O . GLU B 1 426 ? 46.176 98.786 -15.352 1.00 30.18 425 GLU B O 1
ATOM 7113 N N . ASN B 1 427 ? 47.431 97.302 -14.205 1.00 22.65 426 ASN B N 1
ATOM 7114 C CA . ASN B 1 427 ? 48.002 96.686 -15.397 1.00 22.50 426 ASN B CA 1
ATOM 7115 C C . ASN B 1 427 ? 47.703 95.201 -15.522 1.00 22.79 426 ASN B C 1
ATOM 7116 O O . ASN B 1 427 ? 48.620 94.374 -15.483 1.00 19.12 426 ASN B O 1
ATOM 7121 N N . GLY B 1 428 ? 46.428 94.874 -15.685 1.00 22.74 427 GLY B N 1
ATOM 7122 C CA . GLY B 1 428 ? 46.013 93.499 -15.896 1.00 28.52 427 GLY B CA 1
ATOM 7123 C C . GLY B 1 428 ? 46.147 92.608 -14.672 1.00 27.06 427 GLY B C 1
ATOM 7124 O O . GLY B 1 428 ? 46.187 91.384 -14.804 1.00 23.38 427 GLY B O 1
ATOM 7125 N N . ASN B 1 429 ? 46.228 93.215 -13.486 1.00 26.27 428 ASN B N 1
ATOM 7126 C CA . ASN B 1 429 ? 46.422 92.466 -12.242 1.00 23.54 428 ASN B CA 1
ATOM 7127 C C . ASN B 1 429 ? 47.633 91.541 -12.294 1.00 25.58 428 ASN B C 1
ATOM 7128 O O . ASN B 1 429 ? 47.622 90.463 -11.688 1.00 24.22 428 ASN B O 1
ATOM 7133 N N . ARG B 1 430 ? 48.682 91.944 -13.007 1.00 13.15 429 ARG B N 1
ATOM 7134 C CA . ARG B 1 430 ? 49.826 91.055 -13.143 1.00 13.33 429 ARG B CA 1
ATOM 7135 C C . ARG B 1 430 ? 50.544 90.903 -11.797 1.00 22.18 429 ARG B C 1
ATOM 7136 O O . ARG B 1 430 ? 50.567 91.837 -10.989 1.00 22.15 429 ARG B O 1
ATOM 7144 N N . ARG B 1 431 ? 51.107 89.724 -11.551 1.00 20.43 430 ARG B N 1
ATOM 7145 C CA . ARG B 1 431 ? 51.804 89.458 -10.280 1.00 16.70 430 ARG B CA 1
ATOM 7146 C C . ARG B 1 431 ? 53.326 89.525 -10.424 1.00 25.90 430 ARG B C 1
ATOM 7147 O O . ARG B 1 431 ? 53.878 89.149 -11.451 1.00 22.44 430 ARG B O 1
ATOM 7155 N N . PHE B 1 432 ? 54.000 89.996 -9.377 1.00 22.92 431 PHE B N 1
ATOM 7156 C CA . PHE B 1 432 ? 55.457 90.050 -9.352 1.00 18.03 431 PHE B CA 1
ATOM 7157 C C . PHE B 1 432 ? 55.948 89.513 -8.011 1.00 22.37 431 PHE B C 1
ATOM 7158 O O . PHE B 1 432 ? 55.478 89.958 -6.970 1.00 21.51 431 PHE B O 1
ATOM 7166 N N . LEU B 1 433 ? 56.899 88.585 -8.021 1.00 19.05 432 LEU B N 1
ATOM 7167 C CA . LEU B 1 433 ? 57.518 88.153 -6.767 1.00 20.93 432 LEU B CA 1
ATOM 7168 C C . LEU B 1 433 ? 58.348 89.288 -6.171 1.00 25.73 432 LEU B C 1
ATOM 7169 O O . LEU B 1 433 ? 59.248 89.803 -6.833 1.00 20.43 432 LEU B O 1
ATOM 7174 N N . LYS B 1 434 ? 58.049 89.685 -4.935 1.00 24.06 433 LYS B N 1
ATOM 7175 C CA . LYS B 1 434 ? 58.883 90.668 -4.235 1.00 22.98 433 LYS B CA 1
ATOM 7176 C C . LYS B 1 434 ? 60.162 89.985 -3.760 1.00 21.98 433 LYS B C 1
ATOM 7177 O O . LYS B 1 434 ? 60.241 88.765 -3.730 1.00 20.18 433 LYS B O 1
ATOM 7183 N N . ASP B 1 435 ? 61.165 90.765 -3.385 1.00 18.29 434 ASP B N 1
ATOM 7184 C CA . ASP B 1 435 ? 62.373 90.183 -2.820 1.00 21.86 434 ASP B CA 1
ATOM 7185 C C . ASP B 1 435 ? 62.074 89.329 -1.577 1.00 23.28 434 ASP B C 1
ATOM 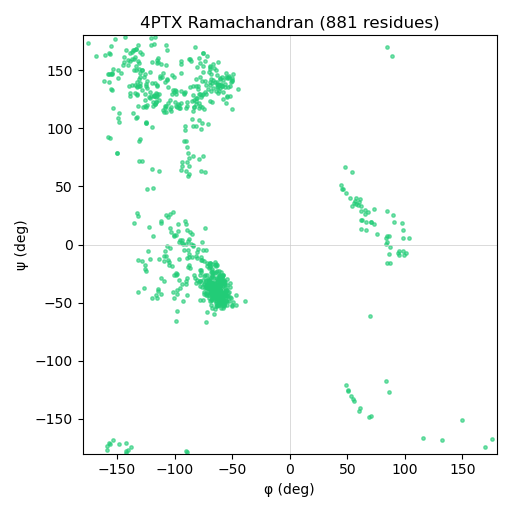7186 O O . ASP B 1 435 ? 62.764 88.335 -1.316 1.00 24.78 434 ASP B O 1
ATOM 7191 N N . SER B 1 436 ? 61.046 89.692 -0.814 1.00 23.77 435 SER B N 1
ATOM 7192 C CA . SER B 1 436 ? 60.733 88.908 0.388 1.00 25.10 435 SER B CA 1
ATOM 7193 C C . SER B 1 436 ? 60.243 87.506 0.017 1.00 20.84 435 SER B C 1
ATOM 7194 O O . SER B 1 436 ? 60.437 86.569 0.780 1.00 16.94 435 SER B O 1
ATOM 7197 N N . ALA B 1 437 ? 59.636 87.349 -1.161 1.00 17.50 436 ALA B N 1
ATOM 7198 C CA . ALA B 1 437 ? 59.199 86.028 -1.592 1.00 18.04 436 ALA B CA 1
ATOM 7199 C C . ALA B 1 437 ? 60.397 85.137 -1.866 1.00 21.89 436 ALA B C 1
ATOM 7200 O O . ALA B 1 437 ? 60.395 83.957 -1.520 1.00 23.92 436 ALA B O 1
ATOM 7202 N N . LEU B 1 438 ? 61.411 85.701 -2.514 1.00 26.91 437 LEU B N 1
ATOM 7203 C CA . LEU B 1 438 ? 62.611 84.943 -2.856 1.00 21.93 437 LEU B CA 1
ATOM 7204 C C . LEU B 1 438 ? 63.419 84.647 -1.590 1.00 22.82 437 LEU B C 1
ATOM 7205 O O . LEU B 1 438 ? 64.067 83.609 -1.479 1.00 23.78 437 LEU B O 1
ATOM 7210 N N . TRP B 1 439 ? 63.367 85.570 -0.640 1.00 24.40 438 TRP B N 1
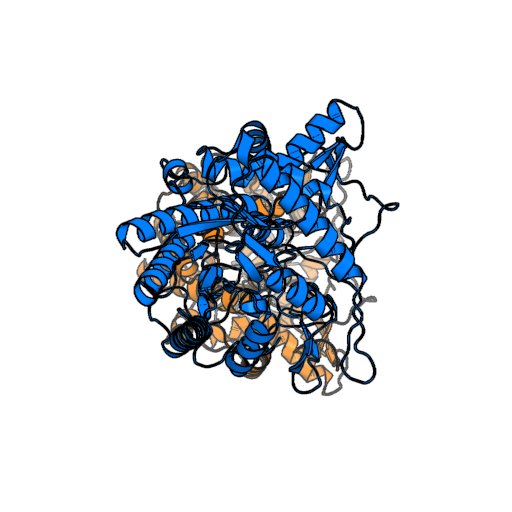ATOM 7211 C CA . TRP B 1 439 ? 64.015 85.386 0.652 1.00 20.26 438 TRP B CA 1
ATOM 7212 C C . TRP B 1 439 ? 63.304 84.310 1.478 1.00 17.72 438 TRP B C 1
ATOM 7213 O O . TRP B 1 439 ? 63.951 83.510 2.160 1.00 23.07 438 TRP B O 1
ATOM 7224 N N . TYR B 1 440 ? 61.974 84.286 1.404 1.00 16.94 439 TYR B N 1
ATOM 7225 C CA . TYR B 1 440 ? 61.177 83.355 2.202 1.00 17.52 439 TYR B CA 1
ATOM 7226 C C . TYR B 1 440 ? 61.401 81.937 1.678 1.00 22.13 439 TYR B C 1
ATOM 7227 O O . TYR B 1 440 ? 61.437 80.981 2.454 1.00 23.35 439 TYR B O 1
ATOM 7236 N N . ARG B 1 441 ? 61.591 81.797 0.364 1.00 21.40 440 ARG B N 1
ATOM 7237 C CA A ARG B 1 441 ? 61.842 80.476 -0.196 0.64 20.08 440 ARG B CA 1
ATOM 7238 C CA B ARG B 1 441 ? 61.859 80.489 -0.220 0.36 20.26 440 ARG B CA 1
ATOM 7239 C C . ARG B 1 441 ? 63.107 79.875 0.409 1.00 22.33 440 ARG B C 1
ATOM 7240 O O . ARG B 1 441 ? 63.128 78.699 0.759 1.00 24.87 440 ARG B O 1
ATOM 7255 N N . GLU B 1 442 ? 64.146 80.687 0.563 1.00 22.19 441 GLU B N 1
ATOM 7256 C CA . GLU B 1 442 ? 65.391 80.198 1.139 1.00 21.54 441 GLU B CA 1
ATOM 7257 C C . GLU B 1 442 ? 65.255 79.892 2.626 1.00 24.95 441 GLU B C 1
ATOM 7258 O O . GLU B 1 442 ? 65.889 78.961 3.119 1.00 23.90 441 GLU B O 1
ATOM 7264 N N . VAL B 1 443 ? 64.431 80.656 3.342 1.00 18.86 442 VAL B N 1
ATOM 7265 C CA . VAL B 1 443 ? 64.115 80.292 4.720 1.00 18.81 442 VAL B CA 1
ATOM 7266 C C . VAL B 1 443 ? 63.521 78.884 4.769 1.00 21.82 442 VAL B C 1
ATOM 7267 O O . VAL B 1 443 ? 63.943 78.043 5.558 1.00 22.69 442 VAL B O 1
ATOM 7271 N N . ILE B 1 444 ? 62.536 78.637 3.915 1.00 19.91 443 ILE B N 1
ATOM 7272 C CA . ILE B 1 444 ? 61.802 77.380 3.925 1.00 19.70 443 ILE B CA 1
ATOM 7273 C C . ILE B 1 444 ? 62.686 76.192 3.546 1.00 24.74 443 ILE B C 1
ATOM 7274 O O . ILE B 1 444 ? 62.611 75.132 4.172 1.00 32.25 443 ILE B O 1
ATOM 7279 N N . GLU B 1 445 ? 63.535 76.378 2.538 1.00 19.24 444 GLU B N 1
ATOM 7280 C CA . GLU B 1 445 ? 64.362 75.280 2.025 1.00 26.80 444 GLU B CA 1
ATOM 7281 C C . GLU B 1 445 ? 65.485 74.892 2.988 1.00 36.32 444 GLU B C 1
ATOM 7282 O O . GLU B 1 445 ? 65.765 73.710 3.183 1.00 39.58 444 GLU B O 1
ATOM 7288 N N . LYS B 1 446 ? 66.132 75.886 3.584 1.00 31.42 445 LYS B N 1
ATOM 7289 C CA . LYS B 1 446 ? 67.203 75.612 4.544 1.00 41.33 445 LYS B CA 1
ATOM 7290 C C . LYS B 1 446 ? 66.689 75.430 5.966 1.00 58.96 445 LYS B C 1
ATOM 7291 O O . LYS B 1 446 ? 67.381 74.876 6.828 1.00 63.69 445 LYS B O 1
ATOM 7297 N N . GLY B 1 447 ? 65.468 75.896 6.202 1.00 66.44 446 GLY B N 1
ATOM 7298 C CA . GLY B 1 447 ? 64.909 75.909 7.539 1.00 69.07 446 GLY B CA 1
ATOM 7299 C C . GLY B 1 447 ? 65.684 76.866 8.425 1.00 66.76 446 GLY B C 1
ATOM 7300 O O . GLY B 1 447 ? 65.617 76.761 9.646 1.00 57.62 446 GLY B O 1
ATOM 7301 N N . GLN B 1 448 ? 66.432 77.790 7.813 1.00 70.86 447 GLN B N 1
ATOM 7302 C CA . GLN B 1 448 ? 67.164 78.783 8.590 1.00 72.82 447 GLN B CA 1
ATOM 7303 C C . GLN B 1 448 ? 67.148 80.194 8.009 1.00 67.19 447 GLN B C 1
ATOM 7304 O O . GLN B 1 448 ? 67.320 80.412 6.803 1.00 58.25 447 GLN B O 1
ATOM 7310 N N . VAL B 1 449 ? 66.945 81.137 8.927 1.00 69.55 448 VAL B N 1
ATOM 7311 C CA . VAL B 1 449 ? 66.885 82.569 8.673 1.00 65.34 448 VAL B CA 1
ATOM 7312 C C . VAL B 1 449 ? 68.215 83.117 8.163 1.00 68.34 448 VAL B C 1
ATOM 7313 O O . VAL B 1 449 ? 69.200 83.172 8.903 1.00 67.25 448 VAL B O 1
#

Secondary structure (DSSP, 8-state):
-B--TT-EEEEE--HHHH---TT-TTPPPBHHHHHHTSTTSSGGG--SSSTT-HHHHHHHHHHHHHHHT-SEEEEE--HHHHSTTSSSS--HHHHHHHHHHHHHHHHTT-EEEEEEESS--BHHHHTTTGGGSHHHHHHHHHHHHHHHHHTTTT--EEEEEE-HHHHHHHHHTS-SSTT----HHHHHHHHHHHHHHHHHHHHHHHHHT-SSEEEEEEE---EEESSS-HHHHHHHHHHHIIIIIHHHHHHHHSS--HHHHHHHHHHH-PPP--TTHHHHHT---SEEEEE----EEEEE-TTTSTTSEEEEP-TTS-B-TT-PBP-THHHHHHHHHHHHHT--S-EEEEEE---------TTS----HHHHHHHHHHHHHHHHHHHTT--EEEEEEE-SB----GGGGGG----SEEEETTTTTEEEE-HHHHHHHHHHHHTB-/----TT-EEEEE--HHHH---TT-TTPPPBHHHHHHTSTTSSGGG--SSSTT-HHHHHHHHHHHHHHHT-SEEEEE--HHHH-TTSSSS--HHHHHHHHHHHHHHHHTT-EEEEEEESS--BHHHHTTTGGGSHHHHHHHHHHHHHHHHHTTTT--EEEEEE-HHHHHHHHHTS-SSTT----HHHHHHHHHHHHHHHHHHHHHHHHHT-SSEEEEEEE---EEESSS-SHHHHHHHHHHIIIIIHHHHHHHHSS--HHHHHHHHHHH-PPP--TTHHHHHT---SEEEEE----EEEEE-SSSSTT-EEEEP-TTS-B-TT-PBP-THHHHHHHHHHHHHT--S-EEEEEE---------TTS----HHHHHHHHHHHHHHHHHHHTT--EEEEEEE-SB----GGGGGG----SEEEETTTTTEEEE-HHHHHHHHHHHHS--

Solvent-accessible surface area: 33473 Å² total; per-residue (Å²): 71,108,6,66,154,117,5,20,0,0,0,0,1,1,3,15,1,3,7,4,10,58,104,60,49,49,24,12,66,0,7,1,3,33,8,7,65,22,124,82,55,11,73,120,57,30,32,2,35,115,7,0,31,2,9,83,35,5,136,106,0,5,99,39,0,102,82,3,31,6,82,0,0,0,5,2,0,2,0,0,2,0,11,27,110,1,78,65,209,45,22,96,127,0,1,46,0,0,81,102,2,0,83,28,0,74,168,19,135,4,82,3,0,0,0,0,1,4,17,3,0,0,12,31,9,36,37,84,10,0,2,18,11,70,67,4,0,87,32,0,4,90,0,0,69,28,0,0,89,67,0,74,54,69,1,52,0,0,0,0,1,1,15,2,23,17,11,0,0,37,0,7,12,81,6,77,26,7,36,18,48,102,20,48,47,16,0,3,21,0,0,0,6,2,0,2,0,0,0,53,0,1,52,22,4,97,119,39,117,12,83,34,58,0,0,1,0,4,23,2,29,2,17,43,60,42,27,142,51,136,137,18,75,137,3,5,58,25,11,14,31,22,21,0,7,1,2,0,9,0,3,45,122,20,50,20,17,126,111,0,50,103,35,3,79,162,86,41,36,76,29,97,66,93,141,38,3,50,92,42,0,36,86,94,3,30,0,0,0,0,1,0,38,18,42,15,11,0,95,62,83,88,64,106,58,58,17,55,2,46,85,32,133,64,149,141,129,79,56,11,83,25,26,88,21,37,42,17,84,0,0,37,52,0,0,49,58,0,50,169,91,31,14,120,56,34,0,9,0,0,9,0,1,0,0,19,92,16,136,53,55,176,158,19,123,1,116,9,98,137,1,21,85,6,0,6,60,0,0,86,32,0,66,92,0,39,152,74,56,6,23,3,109,0,0,0,0,10,0,0,0,0,3,0,21,13,26,91,0,44,49,27,41,6,0,0,0,23,0,14,48,164,73,72,16,119,33,42,44,0,34,0,1,60,40,0,69,76,5,8,126,126,7,79,48,67,124,6,57,167,115,4,21,1,0,0,0,0,0,3,15,1,3,7,5,5,54,100,66,63,47,25,11,63,0,7,1,2,35,8,9,66,25,126,83,55,12,71,124,62,28,34,2,36,110,6,0,30,3,10,78,50,4,143,82,0,6,87,19,0,90,91,2,19,6,84,0,0,0,5,2,0,2,0,0,3,0,10,6,83,0,78,59,147,55,18,92,130,0,2,46,0,1,69,104,2,0,81,50,0,73,191,21,136,5,83,3,0,0,0,0,1,4,16,4,0,0,13,32,8,37,40,90,10,0,2,19,12,70,60,4,0,88,36,0,4,87,0,0,74,31,0,0,91,62,0,68,57,71,1,52,0,0,0,0,0,1,16,1,23,16,10,0,0,38,0,6,10,86,6,80,26,6,35,16,52,104,19,47,45,16,0,3,19,0,0,1,4,1,0,3,0,0,0,49,0,1,53,20,4,100,118,42,120,12,81,36,51,0,0,1,0,4,22,2,31,2,15,47,58,46,32,134,64,149,131,13,79,112,1,6,56,7,11,13,33,22,20,0,7,1,3,0,9,0,4,44,122,21,53,22,17,135,78,0,58,95,26,4,82,128,77,42,40,74,32,90,70,87,140,38,5,49,92,45,0,35,86,95,3,29,0,0,0,0,1,0,38,16,44,16,12,0,102,61,82,106,48,114,60,63,22,55,6,50,85,30,129,53,142,116,118,78,49,12,83,21,35,86,19,35,42,17,81,0,0,39,53,0,0,49,57,0,48,162,83,37,15,121,52,35,0,9,0,0,10,0,2,0,0,21,99,15,141,50,42,178,139,20,95,2,112,9,97,137,2,25,93,6,0,5,59,0,0,96,32,0,39,102,0,26,121,88,56,6,20,2,112,0,0,0,1,10,0,0,0,0,4,0,20,13,26,88,0,43,47,25,42,5,0,0,0,24,0,14,40,162,73,74,18,117,22,44,34,0,26,0,1,89,54,0,89,95,2,2,100,133,11,82,50

B-factor: mean 25.72, std 13.26, range [7.16, 162.29]

Radius of gyration: 31.08 Å; Cα contacts (8 Å, |Δi|>4): 1944; chains: 2; bounding box: 88×74×56 Å

InterPro domains:
  IPR001360 Glycoside hydrolase family 1 [PF00232] (5-445)
  IPR001360 Glycoside hydrolase family 1 [PR00131] (287-301)
  IPR001360 Glycoside hydrolase family 1 [PR00131] (350-358)
  IPR001360 Glycoside hydrolase family 1 [PR00131] (371-382)
  IPR001360 Glycoside hydrolase family 1 [PR00131] (392-409)
  IPR001360 Glycoside hydrolase family 1 [PR00131] (416-428)
  IPR001360 Glycoside hydrolase family 1 [PTHR10353] (7-447)
  IPR017736 Glycoside hydrolase, family 1, beta-glucosidase [TIGR03356] (6-439)
  IPR017853 Glycoside hydrolase superfamily [SSF51445] (3-444)
  IPR018120 Glycoside hydrolase family 1, active site [PS00572] (350-358)
  IPR033132 Glycosyl hydrolases family 1, N-terminal conserved site [PS00653] (10-24)

Nearest PDB structures (foldseek):
  4ptx-assembly2_B  TM=1.001E+00  e=8.474E-93  Halothermothrix orenii H 168
  1bga-assembly1_A  TM=9.860E-01  e=3.736E-60  Paenibacillus polymyxa
  2jie-assembly1_A  TM=9.750E-01  e=6.690E-58  Paenibacillus polymyxa
  1gnx-assembly1_B  TM=9.697E-01  e=7.507E-58  Streptomyces sp.
  2z1s-assembly1_A  TM=9.751E-01  e=2.827E-57  Paenibacillus polymyxa

Sequence (890 aa):
IIFPEDFIWGAATSSYQIEGAFNEDGKGESIWDRFSSHTPGKIENGDTGDIACDHYHLYREDIELMKEIGIRSYRFSTSWPRILPEGKGRVNQKGLDFYKRLVDNLLKANIRPMITLYHWDLPQALQDKGGWTNRDTAKYFAEYARLMFEEFNGLVDLWVTHNEPWVVAFEGHAFGNHAPGTKDFKTALQVAHHLLLSHGMAVDIFREEDLPGEIGITLNLTPAYPAGDSEKDVKAASLLDDYINAWFLSPVFKGSYPEELHHIYEQNLGAFTTQPGDMDIISRDIDFLGINYYSRMVVRHKPGDNLFNAEVVKMEDRPSTEMGWEIYPQGLYDILVRVNKEYTDKPLYITENGAAFDDKLTEEGKIHDEKRINYLGDHFKQAYKALKDGVPLRGYYVWSLMDNFEWAYGYSKRFGLIYVDYENGNRRFLKDSALWYREVIEKGQVIIFPEDFIWGAATSSYQIEGAFNEDGKGESIWDRFSHTPGKIENGDTGDIACDHYHLYREDIELMKEIGIRSYRFSTSWPRILPEGKGRVNQKGLDFYKRLVDNLLKANIRPMITLYHWDLPQALQDKGGWTNRDTAKYFAEYARLMFEEFNGLVDLWVTHNEPWVVAFEEGHAFGNHAPGTKDFKTALQVAHHLLLSHGMAVDIFREEDLPGEIGITLNLTPAYPAGDSEKDVKAASLLDDYINAWFLSPVFKGSYPEELHHIYEQNLGAFTTQPGDMDIISRDIDFLGINYYSRMVVRHKPGDNLFNAEVVKMEDRPSTEMGWEIYPQGLYDILVRVNKEYTDKPLYITENGAAFDDKLTEEGKIHDEKRINYLGDHFKQAYKALKDGVPLRGYYVWSLMDNFEWAYGYSKRFGLIYVDYENGNRRFLKDSALWYRREVIEKGQV

CATH classification: 3.20.20.80

Organism: Halothermothrix orenii (strain H 168 / OCM 544 / DSM 9562) (NCBI:txid373903)